Protein AF-0000000078994436 (afdb_homodimer)

pLDDT: mean 81.11, std 28.17, range [14.52, 98.81]

Organism: Vanderwaltozyma polyspora (strain ATCC 22028 / DSM 70294 / BCRC 21397 / CBS 2163 / NBRC 10782 / NRRL Y-8283 / UCD 57-17) (NCBI:txid436907)

Radius of gyration: 38.45 Å; Cα contacts (8 Å, |Δi|>4): 983; chains: 2; bounding box: 134×118×85 Å

Sequence (978 aa):
MSLLRLVLGSGLRGTVKSSNVLFKGISRGVPSLMVNGKNVSNVMRELRFVRSLNTTRILKNASVASSSILEQSAKSSIGGKKKILFSSKSVAYWLMGTSGLVFGIVILGGLTRLTESGLSIVEWKPVTGAIPPWTQEEWEAEFEKYKSSPEFQQLNSHIDLDDFKFIFFMEWFHRLWGRAIGAVFILPAIYFAVSKKASPHANKRIFGLTCLLGLQGVIGWWMVYSGLDQQQLDARKSKPTVSQYRLTTHLGAAFLLYMGMIWTGFNILRENKWVRNPKEAMSIFKQLDGSPAGKIRKAAILVLAFTFFTAMSGGMVAGLDAGLIYNSFPKMGEHWVPNSRELMDPSYARTEDKSDLWWRNLLENPTTVQLVHRILGCSAFLAVFGLHMMCSKNKTAIPKNANTMVHAMMGLVTLQVALGISTIIYIVPIPLAAAHQAGALALFTSSILFAAQLRKPRLPVRNVISVLADKAASQPGSKILRETSKLAKMSLLRLVLGSGLRGTVKSSNVLFKGISRGVPSLMVNGKNVSNVMRELRFVRSLNTTRILKNASVASSSILEQSAKSSIGGKKKILFSSKSVAYWLMGTSGLVFGIVILGGLTRLTESGLSIVEWKPVTGAIPPWTQEEWEAEFEKYKSSPEFQQLNSHIDLDDFKFIFFMEWFHRLWGRAIGAVFILPAIYFAVSKKASPHANKRIFGLTCLLGLQGVIGWWMVYSGLDQQQLDARKSKPTVSQYRLTTHLGAAFLLYMGMIWTGFNILRENKWVRNPKEAMSIFKQLDGSPAGKIRKAAILVLAFTFFTAMSGGMVAGLDAGLIYNSFPKMGEHWVPNSRELMDPSYARTEDKSDLWWRNLLENPTTVQLVHRILGCSAFLAVFGLHMMCSKNKTAIPKNANTMVHAMMGLVTLQVALGISTIIYIVPIPLAAAHQAGALALFTSSILFAAQLRKPRLPVRNVISVLADKAASQPGSKILRETSKLAK

Structure (mmCIF, N/CA/C/O backbone):
data_AF-0000000078994436-model_v1
#
loop_
_entity.id
_entity.type
_entity.pdbx_description
1 polymer 'Cytochrome c oxidase assembly protein COX15'
#
loop_
_atom_site.group_PDB
_atom_site.id
_atom_site.type_symbol
_atom_site.label_atom_id
_atom_site.label_alt_id
_atom_site.label_comp_id
_atom_site.label_asym_id
_atom_site.label_entity_id
_atom_site.label_seq_id
_atom_site.pdbx_PDB_ins_code
_atom_site.Cartn_x
_atom_site.Cartn_y
_atom_site.Cartn_z
_atom_site.occupancy
_atom_site.B_iso_or_equiv
_atom_site.auth_seq_id
_atom_site.auth_comp_id
_atom_site.auth_asym_id
_atom_site.auth_atom_id
_atom_site.pdbx_PDB_model_num
ATOM 1 N N . MET A 1 1 ? -62.25 -44.719 -23.078 1 16.77 1 MET A N 1
ATOM 2 C CA . MET A 1 1 ? -63.125 -44.906 -21.938 1 16.77 1 MET A CA 1
ATOM 3 C C . MET A 1 1 ? -62.844 -43.906 -20.844 1 16.77 1 MET A C 1
ATOM 5 O O . MET A 1 1 ? -61.812 -43.25 -20.844 1 16.77 1 MET A O 1
ATOM 9 N N . SER A 1 2 ? -63.188 -44.125 -19.438 1 16.36 2 SER A N 1
ATOM 10 C CA . SER A 1 2 ? -63.875 -43.531 -18.281 1 16.36 2 SER A CA 1
ATOM 11 C C . SER A 1 2 ? -62.938 -42.688 -17.438 1 16.36 2 SER A C 1
ATOM 13 O O . SER A 1 2 ? -63.281 -41.625 -16.969 1 16.36 2 SER A O 1
ATOM 15 N N . LEU A 1 3 ? -61.75 -43 -16.875 1 15.78 3 LEU A N 1
ATOM 16 C CA . LEU A 1 3 ? -61.594 -43.25 -15.445 1 15.78 3 LEU A CA 1
ATOM 17 C C . LEU A 1 3 ? -61.125 -42 -14.727 1 15.78 3 LEU A C 1
ATOM 19 O O . LEU A 1 3 ? -60.344 -42.062 -13.797 1 15.78 3 LEU A O 1
ATOM 23 N N . LEU A 1 4 ? -60.75 -40.906 -15.227 1 18.23 4 LEU A N 1
ATOM 24 C CA . LEU A 1 4 ? -59.938 -40.031 -14.375 1 18.23 4 LEU A CA 1
ATOM 25 C C . LEU A 1 4 ? -60.719 -39.594 -13.148 1 18.23 4 LEU A C 1
ATOM 27 O O . LEU A 1 4 ? -61.125 -38.406 -13.039 1 18.23 4 LEU A O 1
ATOM 31 N N . ARG A 1 5 ? -61.781 -40.375 -12.68 1 15.22 5 ARG A N 1
ATOM 32 C CA . ARG A 1 5 ? -62.75 -39.844 -11.711 1 15.22 5 ARG A CA 1
ATOM 33 C C . ARG A 1 5 ? -62.031 -39.281 -10.492 1 15.22 5 ARG A C 1
ATOM 35 O O . ARG A 1 5 ? -62.312 -38.156 -10.062 1 15.22 5 ARG A O 1
ATOM 42 N N . LEU A 1 6 ? -61.375 -39.969 -9.57 1 14.52 6 LEU A N 1
ATOM 43 C CA . LEU A 1 6 ? -62.125 -40.406 -8.398 1 14.52 6 LEU A CA 1
ATOM 44 C C . LEU A 1 6 ? -61.844 -39.5 -7.199 1 14.52 6 LEU A C 1
ATOM 46 O O . LEU A 1 6 ? -62.781 -39.031 -6.543 1 14.52 6 LEU A O 1
ATOM 50 N N . VAL A 1 7 ? -61.062 -39.906 -6.121 1 15.85 7 VAL A N 1
ATOM 51 C CA . VAL A 1 7 ? -61.656 -40.281 -4.844 1 15.85 7 VAL A CA 1
ATOM 52 C C . VAL A 1 7 ? -61.75 -39.062 -3.936 1 15.85 7 VAL A C 1
ATOM 54 O O . VAL A 1 7 ? -61.062 -38.062 -4.164 1 15.85 7 VAL A O 1
ATOM 57 N N . LEU A 1 8 ? -61.781 -39.281 -2.451 1 15.38 8 LEU A N 1
ATOM 58 C CA . LEU A 1 8 ? -62.656 -39.344 -1.268 1 15.38 8 LEU A CA 1
ATOM 59 C C . LEU A 1 8 ? -62.406 -38.156 -0.343 1 15.38 8 LEU A C 1
ATOM 61 O O . LEU A 1 8 ? -61.438 -37.406 -0.537 1 15.38 8 LEU A O 1
ATOM 65 N N . GLY A 1 9 ? -62.031 -38.375 1.031 1 15.12 9 GLY A N 1
ATOM 66 C CA . GLY A 1 9 ? -62.812 -38.406 2.248 1 15.12 9 GLY A CA 1
ATOM 67 C C . GLY A 1 9 ? -62.719 -37.125 3.066 1 15.12 9 GLY A C 1
ATOM 68 O O . GLY A 1 9 ? -61.906 -36.25 2.748 1 15.12 9 GLY A O 1
ATOM 69 N N . SER A 1 10 ? -62.562 -37.219 4.523 1 15.56 10 SER A N 1
ATOM 70 C CA . SER A 1 10 ? -63.406 -37.062 5.715 1 15.56 10 SER A CA 1
ATOM 71 C C . SER A 1 10 ? -63.062 -35.781 6.461 1 15.56 10 SER A C 1
ATOM 73 O O . SER A 1 10 ? -62.156 -35.062 6.082 1 15.56 10 SER A O 1
ATOM 75 N N . GLY A 1 11 ? -62.781 -35.844 7.871 1 15.05 11 GLY A N 1
ATOM 76 C CA . GLY A 1 11 ? -63.531 -35.562 9.086 1 15.05 11 GLY A CA 1
ATOM 77 C C . GLY A 1 11 ? -63.125 -34.25 9.742 1 15.05 11 GLY A C 1
ATOM 78 O O . GLY A 1 11 ? -64 -33.406 10.055 1 15.05 11 GLY A O 1
ATOM 79 N N . LEU A 1 12 ? -61.969 -34.125 10.547 1 15.77 12 LEU A N 1
ATOM 80 C CA . LEU A 1 12 ? -62.062 -33.938 11.992 1 15.77 12 LEU A CA 1
ATOM 81 C C . LEU A 1 12 ? -62.156 -32.438 12.32 1 15.77 12 LEU A C 1
ATOM 83 O O . LEU A 1 12 ? -61.656 -31.594 11.594 1 15.77 12 LEU A O 1
ATOM 87 N N . ARG A 1 13 ? -62.812 -31.938 13.562 1 15.43 13 ARG A N 1
ATOM 88 C CA . ARG A 1 13 ? -63.75 -31.141 14.328 1 15.43 13 ARG A CA 1
ATOM 89 C C . ARG A 1 13 ? -63.062 -29.906 14.914 1 15.43 13 ARG A C 1
ATOM 91 O O . ARG A 1 13 ? -63.656 -28.812 14.898 1 15.43 13 ARG A O 1
ATOM 98 N N . GLY A 1 14 ? -61.844 -29.984 15.703 1 16.05 14 GLY A N 1
ATOM 99 C CA . GLY A 1 14 ? -62 -29.594 17.094 1 16.05 14 GLY A CA 1
ATOM 100 C C . GLY A 1 14 ? -62.125 -28.094 17.281 1 16.05 14 GLY A C 1
ATOM 101 O O . GLY A 1 14 ? -61.844 -27.312 16.359 1 16.05 14 GLY A O 1
ATOM 102 N N . THR A 1 15 ? -62.156 -27.469 18.594 1 16.17 15 THR A N 1
ATOM 103 C CA . THR A 1 15 ? -62.906 -26.656 19.531 1 16.17 15 THR A CA 1
ATOM 104 C C . THR A 1 15 ? -62.312 -25.25 19.656 1 16.17 15 THR A C 1
ATOM 106 O O . THR A 1 15 ? -63 -24.312 20.078 1 16.17 15 THR A O 1
ATOM 109 N N . VAL A 1 16 ? -61.062 -24.922 19.172 1 17.91 16 VAL A N 1
ATOM 110 C CA . VAL A 1 16 ? -60.406 -24.125 20.219 1 17.91 16 VAL A CA 1
ATOM 111 C C . VAL A 1 16 ? -61.094 -22.766 20.344 1 17.91 16 VAL A C 1
ATOM 1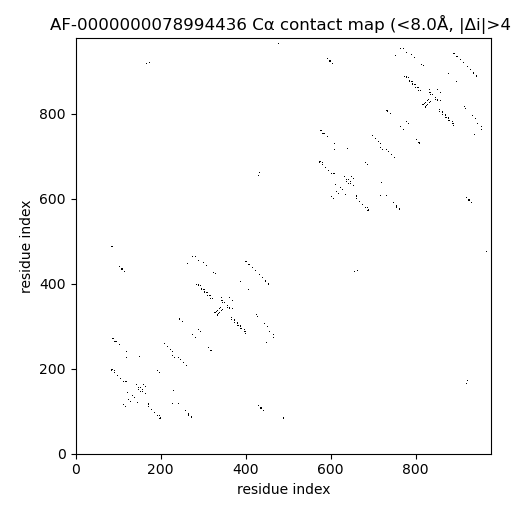13 O O . VAL A 1 16 ? -61.25 -22.047 19.359 1 17.91 16 VAL A O 1
ATOM 116 N N . LYS A 1 17 ? -61.812 -22.516 21.438 1 16.11 17 LYS A N 1
ATOM 117 C CA . LYS A 1 17 ? -62.719 -21.578 22.078 1 16.11 17 LYS A CA 1
ATOM 118 C C . LYS A 1 17 ? -62.125 -20.172 22.141 1 16.11 17 LYS A C 1
ATOM 120 O O . LYS A 1 17 ? -60.906 -20.031 22.312 1 16.11 17 LYS A O 1
ATOM 125 N N . SER A 1 18 ? -62.781 -19.078 21.641 1 17.41 18 SER A N 1
ATOM 126 C CA . SER A 1 18 ? -62.875 -17.625 21.453 1 17.41 18 SER A CA 1
ATOM 127 C C . SER A 1 18 ? -62.812 -16.891 22.781 1 17.41 18 SER A C 1
ATOM 129 O O . SER A 1 18 ? -63.062 -15.688 22.844 1 17.41 18 SER A O 1
ATOM 131 N N . SER A 1 19 ? -62.344 -17.656 23.953 1 16.12 19 SER A N 1
ATOM 132 C CA . SER A 1 19 ? -63 -17.109 25.141 1 16.12 19 SER A CA 1
ATOM 133 C C . SER A 1 19 ? -62.656 -15.625 25.312 1 16.12 19 SER A C 1
ATOM 135 O O . SER A 1 19 ? -61.562 -15.195 25.016 1 16.12 19 SER A O 1
ATOM 137 N N . ASN A 1 20 ? -63.75 -14.672 25.516 1 18.06 20 ASN A N 1
ATOM 138 C CA . ASN A 1 20 ? -64.312 -13.344 25.766 1 18.06 20 ASN A CA 1
ATOM 139 C C . ASN A 1 20 ? -63.719 -12.734 27.047 1 18.06 20 ASN A C 1
ATOM 141 O O . ASN A 1 20 ? -64.312 -11.781 27.578 1 18.06 20 ASN A O 1
ATOM 145 N N . VAL A 1 21 ? -62.562 -13.242 27.609 1 16.38 21 VAL A N 1
ATOM 146 C CA . VAL A 1 21 ? -62.531 -13.039 29.062 1 16.38 21 VAL A CA 1
ATOM 147 C C . VAL A 1 21 ? -62.688 -11.555 29.375 1 16.38 21 VAL A C 1
ATOM 149 O O . VAL A 1 21 ? -62.281 -10.695 28.594 1 16.38 21 VAL A O 1
ATOM 152 N N . LEU A 1 22 ? -63.25 -11.141 30.609 1 16.22 22 LEU A N 1
ATOM 153 C CA . LEU A 1 22 ? -64.062 -10.344 31.5 1 16.22 22 LEU A CA 1
ATOM 154 C C . LEU A 1 22 ? -63.281 -9.164 32.062 1 16.22 22 LEU A C 1
ATOM 156 O O . LEU A 1 22 ? -63.844 -8.32 32.75 1 16.22 22 LEU A O 1
ATOM 160 N N . PHE A 1 23 ? -62.031 -8.711 31.547 1 16.44 23 PHE A N 1
ATOM 161 C CA . PHE A 1 23 ? -61.375 -8.07 32.656 1 16.44 23 PHE A CA 1
ATOM 162 C C . PHE A 1 23 ? -62.125 -6.832 33.125 1 16.44 23 PHE A C 1
ATOM 164 O O . PHE A 1 23 ? -62.25 -5.863 32.375 1 16.44 23 PHE A O 1
ATOM 171 N N . LYS A 1 24 ? -63.156 -6.836 33.969 1 16.08 24 LYS A N 1
ATOM 172 C CA . LYS A 1 24 ? -64.125 -5.941 34.625 1 16.08 24 LYS A CA 1
ATOM 173 C C . LYS A 1 24 ? -63.406 -4.789 35.344 1 16.08 24 LYS A C 1
ATOM 175 O O . LYS A 1 24 ? -63.812 -3.635 35.219 1 16.08 24 LYS A O 1
ATOM 180 N N . GLY A 1 25 ? -62.531 -5.141 36.375 1 15.92 25 GLY A N 1
ATOM 181 C CA . GLY A 1 25 ? -63 -4.672 37.656 1 15.92 25 GLY A CA 1
ATOM 182 C C . GLY A 1 25 ? -62.781 -3.184 37.875 1 15.92 25 GLY A C 1
ATOM 183 O O . GLY A 1 25 ? -63.719 -2.453 38.188 1 15.92 25 GLY A O 1
ATOM 184 N N . ILE A 1 26 ? -61.562 -2.73 38.469 1 16.05 26 ILE A N 1
ATOM 185 C CA . ILE A 1 26 ? -61.625 -2.209 39.844 1 16.05 26 ILE A CA 1
ATOM 186 C C . ILE A 1 26 ? -61.688 -0.682 39.812 1 16.05 26 ILE A C 1
ATOM 188 O O . ILE A 1 26 ? -62.438 -0.062 40.562 1 16.05 26 ILE A O 1
ATOM 192 N N . SER A 1 27 ? -60.812 0.045 38.938 1 17.2 27 SER A N 1
ATOM 193 C CA . SER A 1 27 ? -60.031 0.983 39.75 1 17.2 27 SER A CA 1
ATOM 194 C C . SER A 1 27 ? -60.906 2.182 40.156 1 17.2 27 SER A C 1
ATOM 196 O O . SER A 1 27 ? -61.562 2.795 39.312 1 17.2 27 SER A O 1
ATOM 198 N N . ARG A 1 28 ? -61.094 2.389 41.375 1 17.47 28 ARG A N 1
ATOM 199 C CA . ARG A 1 28 ? -62 3.117 42.281 1 17.47 28 ARG A CA 1
ATOM 200 C C . ARG A 1 28 ? -61.844 4.625 42.062 1 17.47 28 ARG A C 1
ATOM 202 O O . ARG A 1 28 ? -60.875 5.09 41.469 1 17.47 28 ARG A O 1
ATOM 209 N N . GLY A 1 29 ? -62.094 5.387 43.094 1 18.08 29 GLY A N 1
ATOM 210 C CA . GLY A 1 29 ? -63.031 6.434 43.5 1 18.08 29 GLY A CA 1
ATOM 211 C C . GLY A 1 29 ? -62.406 7.805 43.562 1 18.08 29 GLY A C 1
ATOM 212 O O . GLY A 1 29 ? -61.625 8.086 44.5 1 18.08 29 GLY A O 1
ATOM 213 N N . VAL A 1 30 ? -61.5 8.234 42.594 1 19.31 30 VAL A N 1
ATOM 214 C CA . VAL A 1 30 ? -60.656 9.391 42.906 1 19.31 30 VAL A CA 1
ATOM 215 C C . VAL A 1 30 ? -61.531 10.586 43.281 1 19.31 30 VAL A C 1
ATOM 217 O O . VAL A 1 30 ? -62.406 11 42.5 1 19.31 30 VAL A O 1
ATOM 220 N N . PRO A 1 31 ? -61.625 10.844 44.594 1 18.39 31 PRO A N 1
ATOM 221 C CA . PRO A 1 31 ? -62.656 11.797 45.031 1 18.39 31 PRO A CA 1
ATOM 222 C C . PRO A 1 31 ? -62.406 13.211 44.5 1 18.39 31 PRO A C 1
ATOM 224 O O . PRO A 1 31 ? -61.25 13.57 44.188 1 18.39 31 PRO A O 1
ATOM 227 N N . SER A 1 32 ? -63.281 13.953 43.906 1 20.31 32 SER A N 1
ATOM 228 C CA . SER A 1 32 ? -63.469 15.219 43.188 1 20.31 32 SER A CA 1
ATOM 229 C C . SER A 1 32 ? -63.25 16.406 44.125 1 20.31 32 SER A C 1
ATOM 231 O O . SER A 1 32 ? -63.75 17.5 43.875 1 20.31 32 SER A O 1
ATOM 233 N N . LEU A 1 33 ? -62 16.391 44.906 1 19.41 33 LEU A N 1
ATOM 234 C CA . LEU A 1 33 ? -62.094 17.391 45.969 1 19.41 33 LEU A CA 1
ATOM 235 C C . LEU A 1 33 ? -62.312 18.781 45.406 1 19.41 33 LEU A C 1
ATOM 237 O O . LEU A 1 33 ? -61.594 19.203 44.469 1 19.41 33 LEU A O 1
ATOM 241 N N . MET A 1 34 ? -63.375 19.422 45.594 1 19.81 34 MET A N 1
ATOM 242 C CA . MET A 1 34 ? -64.125 20.609 45.219 1 19.81 34 MET A CA 1
ATOM 243 C C . MET A 1 34 ? -63.469 21.875 45.75 1 19.81 34 MET A C 1
ATOM 245 O O . MET A 1 34 ? -63.594 22.188 46.938 1 19.81 34 MET A O 1
ATOM 249 N N . VAL A 1 35 ? -62.062 21.938 45.531 1 19.14 35 VAL A N 1
ATOM 250 C CA . VAL A 1 35 ? -61.406 22.984 46.344 1 19.14 35 VAL A CA 1
ATOM 251 C C . VAL A 1 35 ? -62.062 24.328 46.031 1 19.14 35 VAL A C 1
ATOM 253 O O . VAL A 1 35 ? -62.312 24.656 44.844 1 19.14 35 VAL A O 1
ATOM 256 N N . ASN A 1 36 ? -62.531 25.047 47.031 1 19.38 36 ASN A N 1
ATOM 257 C CA . ASN A 1 36 ? -63.375 26.203 47.25 1 19.38 36 ASN A CA 1
ATOM 258 C C . ASN A 1 36 ? -62.719 27.5 46.781 1 19.38 36 ASN A C 1
ATOM 260 O O . ASN A 1 36 ? -61.5 27.625 46.812 1 19.38 36 ASN A O 1
ATOM 264 N N . GLY A 1 37 ? -63.312 28.453 45.938 1 19.95 37 GLY A N 1
ATOM 265 C CA . GLY A 1 37 ? -63.219 29.562 45 1 19.95 37 GLY A CA 1
ATOM 266 C C . GLY A 1 37 ? -62.594 30.797 45.594 1 19.95 37 GLY A C 1
ATOM 267 O O . GLY A 1 37 ? -62.281 31.75 44.875 1 19.95 37 GLY A O 1
ATOM 268 N N . LYS A 1 38 ? -62.625 31.016 47 1 19.66 38 LYS A N 1
ATOM 269 C CA . LYS A 1 38 ? -63 32.375 47.344 1 19.66 38 LYS A CA 1
ATOM 270 C C . LYS A 1 38 ? -61.875 33.344 47.094 1 19.66 38 LYS A C 1
ATOM 272 O O . LYS A 1 38 ? -62.062 34.406 46.469 1 19.66 38 LYS A O 1
ATOM 277 N N . ASN A 1 39 ? -60.875 33.406 47.969 1 20.42 39 ASN A N 1
ATOM 278 C CA . ASN A 1 39 ? -60.5 34.656 48.656 1 20.42 39 ASN A CA 1
ATOM 279 C C . ASN A 1 39 ? -59.438 35.438 47.875 1 20.42 39 ASN A C 1
ATOM 281 O O . ASN A 1 39 ? -58.25 35.188 48 1 20.42 39 ASN A O 1
ATOM 285 N N . VAL A 1 40 ? -59.594 35.656 46.5 1 20.22 40 VAL A N 1
ATOM 286 C CA . VAL A 1 40 ? -58.688 36.219 45.5 1 20.22 40 VAL A CA 1
ATOM 287 C C . VAL A 1 40 ? -58.312 37.656 45.875 1 20.22 40 VAL A C 1
ATOM 289 O O . VAL A 1 40 ? -57.438 38.25 45.25 1 20.22 40 VAL A O 1
ATOM 292 N N . SER A 1 41 ? -59.156 38.438 46.688 1 20.7 41 SER A N 1
ATOM 293 C CA . SER A 1 41 ? -59.312 39.844 46.375 1 20.7 41 SER A CA 1
ATOM 294 C C . SER A 1 41 ? -58.031 40.625 46.719 1 20.7 41 SER A C 1
ATOM 296 O O . SER A 1 41 ? -57.625 41.531 46 1 20.7 41 SER A O 1
ATOM 298 N N . ASN A 1 42 ? -57.5 40.531 48 1 19.38 42 ASN A N 1
ATOM 299 C CA . ASN A 1 42 ? -57.094 41.719 48.75 1 19.38 42 ASN A CA 1
ATOM 300 C C . ASN A 1 42 ? -55.719 42.188 48.344 1 19.38 42 ASN A C 1
ATOM 302 O O . ASN A 1 42 ? -55.312 43.312 48.656 1 19.38 42 ASN A O 1
ATOM 306 N N . VAL A 1 43 ? -54.719 41.281 47.969 1 19.88 43 VAL A N 1
ATOM 307 C CA . VAL A 1 43 ? -53.344 41.562 48.375 1 19.88 43 VAL A CA 1
ATOM 308 C C . VAL A 1 43 ? -52.719 42.625 47.469 1 19.88 43 VAL A C 1
ATOM 310 O O . VAL A 1 43 ? -51.5 42.781 47.438 1 19.88 43 VAL A O 1
ATOM 313 N N . MET A 1 44 ? -53.438 43.531 46.75 1 20.33 44 MET A N 1
ATOM 314 C CA . MET A 1 44 ? -52.969 44.406 45.688 1 20.33 44 MET A CA 1
ATOM 315 C C . MET A 1 44 ? -51.969 45.406 46.25 1 20.33 44 MET A C 1
ATOM 317 O O . MET A 1 44 ? -51.25 46.062 45.469 1 20.33 44 MET A O 1
ATOM 321 N N . ARG A 1 45 ? -52.219 45.969 47.5 1 20.83 45 ARG A N 1
ATOM 322 C CA . ARG A 1 45 ? -51.875 47.344 47.812 1 20.83 45 ARG A CA 1
ATOM 323 C C . ARG A 1 45 ? -50.375 47.562 47.844 1 20.83 45 ARG A C 1
ATOM 325 O O . ARG A 1 45 ? -49.875 48.656 47.5 1 20.83 45 ARG A O 1
ATOM 332 N N . GLU A 1 46 ? -49.562 46.719 48.625 1 20.83 46 GLU A N 1
ATOM 333 C CA . GLU A 1 46 ? -48.406 47.219 49.344 1 20.83 46 GLU A CA 1
ATOM 334 C C . GLU A 1 46 ? -47.219 47.406 48.406 1 20.83 46 GLU A C 1
ATOM 336 O O . GLU A 1 46 ? -46.094 47.656 48.875 1 20.83 46 GLU A O 1
ATOM 341 N N . LEU A 1 47 ? -47.25 47.25 47.125 1 20 47 LEU A N 1
ATOM 342 C CA . LEU A 1 47 ? -46.062 47.062 46.281 1 20 47 LEU A CA 1
ATOM 343 C C . LEU A 1 47 ? -45.312 48.375 46.125 1 20 47 LEU A C 1
ATOM 345 O O . LEU A 1 47 ? -44.344 48.438 45.344 1 20 47 LEU A O 1
ATOM 349 N N . ARG A 1 48 ? -45.781 49.562 46.531 1 21.23 48 ARG A N 1
ATOM 350 C CA . ARG A 1 48 ? -45.281 50.75 45.875 1 21.23 48 ARG A CA 1
ATOM 351 C C . ARG A 1 48 ? -43.844 51.031 46.281 1 21.23 48 ARG A C 1
ATOM 353 O O . ARG A 1 48 ? -43.156 51.875 45.688 1 21.23 48 ARG A O 1
ATOM 360 N N . PHE A 1 49 ? -43.438 50.781 47.562 1 20.86 49 PHE A N 1
ATOM 361 C CA . PHE A 1 49 ? -42.469 51.688 48.219 1 20.86 49 PHE A CA 1
ATOM 362 C C . PHE A 1 49 ? -41.062 51.469 47.656 1 20.86 49 PHE A C 1
ATOM 364 O O . PHE A 1 49 ? -40.219 52.375 47.75 1 20.86 49 PHE A O 1
ATOM 371 N N . VAL A 1 50 ? -40.5 50.25 47.406 1 21.36 50 VAL A N 1
ATOM 372 C CA . VAL A 1 50 ? -39.062 50.031 47.625 1 21.36 50 VAL A CA 1
ATOM 373 C C . VAL A 1 50 ? -38.281 50.656 46.5 1 21.36 50 VAL A C 1
ATOM 375 O O . VAL A 1 50 ? -38.094 50.031 45.438 1 21.36 50 VAL A O 1
ATOM 378 N N . ARG A 1 51 ? -38.5 51.844 46.062 1 21.72 51 ARG A N 1
ATOM 379 C CA . ARG A 1 51 ? -37.938 52.438 44.844 1 21.72 51 ARG A CA 1
ATOM 380 C C . ARG A 1 51 ? -36.406 52.594 45 1 21.72 51 ARG A C 1
ATOM 382 O O . ARG A 1 51 ? -35.656 52.312 44.062 1 21.72 51 ARG A O 1
ATOM 389 N N . SER A 1 52 ? -35.875 53.531 45.812 1 22.48 52 SER A N 1
ATOM 390 C CA . SER A 1 52 ? -34.844 54.5 45.438 1 22.48 52 SER A CA 1
ATOM 391 C C . SER A 1 52 ? -33.438 53.938 45.688 1 22.48 52 SER A C 1
ATOM 393 O O . SER A 1 52 ? -32.438 54.656 45.594 1 22.48 52 SER A O 1
ATOM 395 N N . LEU A 1 53 ? -33.219 52.844 46.469 1 21.5 53 LEU A N 1
ATOM 396 C CA . LEU A 1 53 ? -31.938 52.781 47.156 1 21.5 53 LEU A CA 1
ATOM 397 C C . LEU A 1 53 ? -30.797 52.719 46.156 1 21.5 53 LEU A C 1
ATOM 399 O O . LEU A 1 53 ? -30.969 52.281 45.031 1 21.5 53 LEU A O 1
ATOM 403 N N . ASN A 1 54 ? -29.422 53.125 46.625 1 22.02 54 ASN A N 1
ATOM 404 C CA . ASN A 1 54 ? -28.125 53.656 46.219 1 22.02 54 ASN A CA 1
ATOM 405 C C . ASN A 1 54 ? -27.312 52.594 45.469 1 22.02 54 ASN A C 1
ATOM 407 O O . ASN A 1 54 ? -26.969 51.562 46.062 1 22.02 54 ASN A O 1
ATOM 411 N N . THR A 1 55 ? -27.391 52.438 44.156 1 24.98 55 THR A N 1
ATOM 412 C CA . THR A 1 55 ? -26.906 51.531 43.125 1 24.98 55 THR A CA 1
ATOM 413 C C . THR A 1 55 ? -25.375 51.531 43.062 1 24.98 55 THR A C 1
ATOM 415 O O . THR A 1 55 ? -24.781 50.812 42.281 1 24.98 55 THR A O 1
ATOM 418 N N . THR A 1 56 ? -24.703 52.531 43.781 1 25.58 56 THR A N 1
ATOM 419 C CA . THR A 1 56 ? -23.328 52.812 43.375 1 25.58 56 THR A CA 1
ATOM 420 C C . THR A 1 56 ? -22.375 51.688 43.812 1 25.58 56 THR A C 1
ATOM 422 O O . THR A 1 56 ? -21.391 51.406 43.125 1 25.58 56 THR A O 1
ATOM 425 N N . ARG A 1 57 ? -22.453 51.25 45.125 1 26.33 57 ARG A N 1
ATOM 426 C CA . ARG A 1 57 ? -21.375 50.5 45.75 1 26.33 57 ARG A CA 1
ATOM 427 C C . ARG A 1 57 ? -21.203 49.156 45.094 1 26.33 57 ARG A C 1
ATOM 429 O O . ARG A 1 57 ? -20.297 48.375 45.469 1 26.33 57 ARG A O 1
ATOM 436 N N . ILE A 1 58 ? -22.297 48.625 44.469 1 25.23 58 ILE A N 1
ATOM 437 C CA . ILE A 1 58 ? -22.234 47.219 44.125 1 25.23 58 ILE A CA 1
ATOM 438 C C . ILE A 1 58 ? -21.234 47 43 1 25.23 58 ILE A C 1
ATOM 440 O O . ILE A 1 58 ? -20.906 45.875 42.656 1 25.23 58 ILE A O 1
ATOM 444 N N . LEU A 1 59 ? -20.891 48.125 42.312 1 25.02 59 LEU A N 1
ATOM 445 C CA . LEU A 1 59 ? -20.094 47.875 41.094 1 25.02 59 LEU A CA 1
ATOM 446 C C . LEU A 1 59 ? -18.656 47.531 41.438 1 25.02 59 LEU A C 1
ATOM 448 O O . LEU A 1 59 ? -17.938 46.938 40.625 1 25.02 59 LEU A O 1
ATOM 452 N N . LYS A 1 60 ? -18.094 48.125 42.531 1 29.47 60 LYS A N 1
ATOM 453 C CA . LYS A 1 60 ? -16.656 48 42.719 1 29.47 60 LYS A CA 1
ATOM 454 C C . LYS A 1 60 ? -16.266 46.562 43.031 1 29.47 60 LYS A C 1
ATOM 456 O O . LYS A 1 60 ? -15.164 46.125 42.688 1 29.47 60 LYS A O 1
ATOM 461 N N . ASN A 1 61 ? -17 45.969 44 1 29.2 61 ASN A N 1
ATOM 462 C CA . ASN A 1 61 ? -16.516 44.688 44.469 1 29.2 61 ASN A CA 1
ATOM 463 C C . ASN A 1 61 ? -16.578 43.625 43.406 1 29.2 61 ASN A C 1
ATOM 465 O O . ASN A 1 61 ? -16.312 42.438 43.656 1 29.2 61 ASN A O 1
ATOM 469 N N . ALA A 1 62 ? -17.328 43.812 42.344 1 29.39 62 ALA A N 1
ATOM 470 C CA . ALA A 1 62 ? -17.484 42.781 41.375 1 29.39 62 ALA A CA 1
ATOM 471 C C . ALA A 1 62 ? -16.172 42.531 40.594 1 29.39 62 ALA A C 1
ATOM 473 O O . ALA A 1 62 ? -16.031 41.531 39.906 1 29.39 62 ALA A O 1
ATOM 474 N N . SER A 1 63 ? -15.336 43.594 40.531 1 30.36 63 SER A N 1
ATOM 475 C CA . SER A 1 63 ? -14.133 43.406 39.719 1 30.36 63 SER A CA 1
ATOM 476 C C . SER A 1 63 ? -13.164 42.438 40.406 1 30.36 63 SER A C 1
ATOM 478 O O . SER A 1 63 ? -12.438 41.719 39.719 1 30.36 63 SER A O 1
ATOM 480 N N . VAL A 1 64 ? -12.961 42.594 41.75 1 31.97 64 VAL A N 1
ATOM 481 C CA . VAL A 1 64 ? -11.984 41.75 42.438 1 31.97 64 VAL A CA 1
ATOM 482 C C . VAL A 1 64 ? -12.5 40.312 42.469 1 31.97 64 VAL A C 1
ATOM 484 O O . VAL A 1 64 ? -11.711 39.375 42.594 1 31.97 64 VAL A O 1
ATOM 487 N N . ALA A 1 65 ? -13.797 40.156 42.688 1 31.48 65 ALA A N 1
ATOM 488 C CA . ALA A 1 65 ? -14.336 38.812 42.844 1 31.48 65 ALA A CA 1
ATOM 489 C C . ALA A 1 65 ? -14.164 38 41.562 1 31.48 65 ALA A C 1
ATOM 491 O O . ALA A 1 65 ? -14.062 36.75 41.625 1 31.48 65 ALA A O 1
ATOM 492 N N . SER A 1 66 ? -14.289 38.688 40.406 1 29.73 66 SER A N 1
ATOM 493 C CA . SER A 1 66 ? -14.109 37.875 39.219 1 29.73 66 SER A CA 1
ATOM 494 C C . SER A 1 66 ? -12.711 37.281 39.156 1 29.73 66 SER A C 1
ATOM 496 O O . SER A 1 66 ? -12.508 36.219 38.562 1 29.73 66 SER A O 1
ATOM 498 N N . SER A 1 67 ? -11.695 38.125 39.656 1 30.98 67 SER A N 1
ATOM 499 C CA . SER A 1 67 ? -10.352 37.562 39.625 1 30.98 67 SER A CA 1
ATOM 500 C C . SER A 1 67 ? -10.188 36.438 40.656 1 30.98 67 SER A C 1
ATOM 502 O O . SER A 1 67 ? -9.336 35.562 40.469 1 30.98 67 SER A O 1
ATOM 504 N N . SER A 1 68 ? -10.781 36.594 41.906 1 31.42 68 SER A N 1
ATOM 505 C CA . SER A 1 68 ? -10.586 35.594 42.938 1 31.42 68 SER A CA 1
ATOM 506 C C . SER A 1 68 ? -11.32 34.312 42.594 1 31.42 68 SER A C 1
ATOM 508 O O . SER A 1 68 ? -10.844 33.219 42.906 1 31.42 68 SER A O 1
ATOM 510 N N . ILE A 1 69 ? -12.602 34.375 42.125 1 30.92 69 ILE A N 1
ATOM 511 C CA . ILE A 1 69 ? -13.266 33.125 41.781 1 30.92 69 ILE A CA 1
ATOM 512 C C . ILE A 1 69 ? -12.492 32.406 40.656 1 30.92 69 ILE A C 1
ATOM 514 O O . ILE A 1 69 ? -12.438 31.188 40.625 1 30.92 69 ILE A O 1
ATOM 518 N N . LEU A 1 70 ? -11.938 33.156 39.625 1 29.48 70 LEU A N 1
ATOM 519 C CA . LEU A 1 70 ? -11.07 32.5 38.688 1 29.48 70 LEU A CA 1
ATOM 520 C C . LEU A 1 70 ? -9.812 31.969 39.344 1 29.48 70 LEU A C 1
ATOM 522 O O . LEU A 1 70 ? -9.336 30.875 3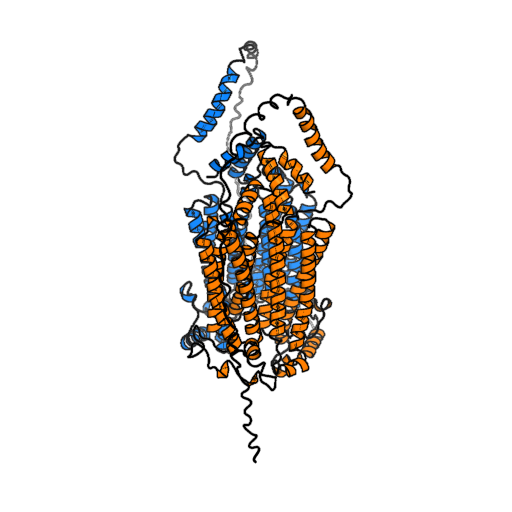9.031 1 29.48 70 LEU A O 1
ATOM 526 N N . GLU A 1 71 ? -9.148 32.781 40.281 1 31.31 71 GLU A N 1
ATOM 527 C CA . GLU A 1 71 ? -8.023 32.219 41.031 1 31.31 71 GLU A CA 1
ATOM 528 C C . GLU A 1 71 ? -8.469 31.141 42 1 31.31 71 GLU A C 1
ATOM 530 O O . GLU A 1 71 ? -7.766 30.156 42.219 1 31.31 71 GLU A O 1
ATOM 535 N N . GLN A 1 72 ? -9.531 31.344 42.844 1 30.83 72 GLN A N 1
ATOM 536 C CA . GLN A 1 72 ? -9.961 30.297 43.75 1 30.83 72 GLN A CA 1
ATOM 537 C C . GLN A 1 72 ? -10.477 29.078 43 1 30.83 72 GLN A C 1
ATOM 539 O O . GLN A 1 72 ? -10.289 27.938 43.438 1 30.83 72 GLN A O 1
ATOM 544 N N . SER A 1 73 ? -11.344 29.188 41.969 1 30.27 73 SER A N 1
ATOM 545 C CA . SER A 1 73 ? -11.617 27.984 41.188 1 30.27 73 SER A CA 1
ATOM 546 C C . SER A 1 73 ? -10.336 27.422 40.562 1 30.27 73 SER A C 1
ATOM 548 O O . SER A 1 73 ? -10.312 26.281 40.094 1 30.27 73 SER A O 1
ATOM 550 N N . ALA A 1 74 ? -9.25 28.203 40.281 1 31.41 74 ALA A N 1
ATOM 551 C CA . ALA A 1 74 ? -7.938 27.656 39.906 1 31.41 74 ALA A CA 1
ATOM 552 C C . ALA A 1 74 ? -7.254 27.047 41.125 1 31.41 74 ALA A C 1
ATOM 554 O O . ALA A 1 74 ? -6.512 26.062 41 1 31.41 74 ALA A O 1
ATOM 555 N N . LYS A 1 75 ? -7.191 27.594 42.438 1 32.78 75 LYS A N 1
ATOM 556 C CA . LYS A 1 75 ? -6.477 27.078 43.594 1 32.78 75 LYS A CA 1
ATOM 557 C C . LYS A 1 75 ? -7.258 25.938 44.25 1 32.78 75 LYS A C 1
ATOM 559 O O . LYS A 1 75 ? -6.895 25.469 45.344 1 32.78 75 LYS A O 1
ATOM 564 N N . SER A 1 76 ? -8.516 25.875 44.406 1 30.56 76 SER A N 1
ATOM 565 C CA . SER A 1 76 ? -8.977 24.672 45.094 1 30.56 76 SER A CA 1
ATOM 566 C C . SER A 1 76 ? -8.203 23.453 44.625 1 30.56 76 SER A C 1
ATOM 568 O O . SER A 1 76 ? -8.148 23.156 43.406 1 30.56 76 SER A O 1
ATOM 570 N N . SER A 1 77 ? -7.195 22.922 45.406 1 31.19 77 SER A N 1
ATOM 571 C CA . SER A 1 77 ? -6.234 21.844 45.625 1 31.19 77 SER A CA 1
ATOM 572 C C . SER A 1 77 ? -6.875 20.484 45.375 1 31.19 77 SER A C 1
ATOM 574 O O . SER A 1 77 ? -6.418 19.469 45.906 1 31.19 77 SER A O 1
ATOM 576 N N . ILE A 1 78 ? -8.148 20.25 45.344 1 30.17 78 ILE A N 1
ATOM 577 C CA . ILE A 1 78 ? -8.547 18.859 45.219 1 30.17 78 ILE A CA 1
ATOM 578 C C . ILE A 1 78 ? -7.598 18.109 44.281 1 30.17 78 ILE A C 1
ATOM 580 O O . ILE A 1 78 ? -7.398 18.531 43.156 1 30.17 78 ILE A O 1
ATOM 584 N N . GLY A 1 79 ? -6.566 17.516 44.75 1 37 79 GLY A N 1
ATOM 585 C CA . GLY A 1 79 ? -5.605 16.516 44.312 1 37 79 GLY A CA 1
ATOM 586 C C . GLY A 1 79 ? -6.086 15.703 43.125 1 37 79 GLY A C 1
ATOM 587 O O . GLY A 1 79 ? -5.605 14.586 42.906 1 37 79 GLY A O 1
ATOM 588 N N . GLY A 1 80 ? -7.234 15.797 42.781 1 39.03 80 GLY A N 1
ATOM 589 C CA . GLY A 1 80 ? -7.734 14.938 41.719 1 39.03 80 GLY A CA 1
ATOM 590 C C . GLY A 1 80 ? -6.961 15.078 40.406 1 39.03 80 GLY A C 1
ATOM 591 O O . GLY A 1 80 ? -6.398 16.141 40.125 1 39.03 80 GLY A O 1
ATOM 592 N N . LYS A 1 81 ? -6.336 14.094 40.031 1 45.03 81 LYS A N 1
ATOM 593 C CA . LYS A 1 81 ? -5.531 13.93 38.844 1 45.03 81 LYS A CA 1
ATOM 594 C C . LYS A 1 81 ? -6.078 14.781 37.688 1 45.03 81 LYS A C 1
ATOM 596 O O . LYS A 1 81 ? -7.234 14.625 37.281 1 45.03 81 LYS A O 1
ATOM 601 N N . LYS A 1 82 ? -5.758 16.047 37.531 1 52.91 82 LYS A N 1
ATOM 602 C CA . LYS A 1 82 ? -6 16.891 36.344 1 52.91 82 LYS A CA 1
ATOM 603 C C . LYS A 1 82 ? -6.082 16.047 35.094 1 52.91 82 LYS A C 1
ATOM 605 O O . LYS A 1 82 ? -5.105 15.406 34.688 1 52.91 82 LYS A O 1
ATOM 610 N N . LYS A 1 83 ? -7.281 15.547 34.875 1 64.5 83 LYS A N 1
ATOM 611 C CA . LYS A 1 83 ? -7.516 14.656 33.719 1 64.5 83 LYS A CA 1
ATOM 612 C C . LYS A 1 83 ? -7.27 15.367 32.406 1 64.5 83 LYS A C 1
ATOM 614 O O . LYS A 1 83 ? -7.832 16.438 32.156 1 64.5 83 LYS A O 1
ATOM 619 N N . ILE A 1 84 ? -6.238 15.133 31.734 1 79.75 84 ILE A N 1
ATOM 620 C CA . ILE A 1 84 ? -5.906 15.609 30.406 1 79.75 84 ILE A CA 1
ATOM 621 C C . ILE A 1 84 ? -7.105 15.414 29.469 1 79.75 84 ILE A C 1
ATOM 623 O O . ILE A 1 84 ? -7.609 14.305 29.328 1 79.75 84 ILE A O 1
ATOM 627 N N . LEU A 1 85 ? -7.703 16.594 29.062 1 87.5 85 LEU A N 1
ATOM 628 C CA . LEU A 1 85 ? -8.898 16.547 28.219 1 87.5 85 LEU A CA 1
ATOM 629 C C . LEU A 1 85 ? -8.523 16.297 26.766 1 87.5 85 LEU A C 1
ATOM 631 O O . LEU A 1 85 ? -9.258 15.641 26.031 1 87.5 85 LEU A O 1
ATOM 635 N N . PHE A 1 86 ? -7.406 16.828 26.359 1 92.12 86 PHE A N 1
ATOM 636 C CA . PHE A 1 86 ? -6.988 16.734 24.969 1 92.12 86 PHE A CA 1
ATOM 637 C C . PHE A 1 86 ? -5.746 15.867 24.828 1 92.12 86 PHE A C 1
ATOM 639 O O . PHE A 1 86 ? -4.789 16.016 25.594 1 92.12 86 PHE A O 1
ATOM 646 N N . SER A 1 87 ? -5.848 14.969 23.906 1 94.94 87 SER A N 1
ATOM 647 C CA . SER A 1 87 ? -4.699 14.117 23.609 1 94.94 87 SER A CA 1
ATOM 648 C C . SER A 1 87 ? -3.719 14.82 22.672 1 94.94 87 SER A C 1
ATOM 650 O O . SER A 1 87 ? -4.113 15.68 21.891 1 94.94 87 SER A O 1
ATOM 652 N N . SER A 1 88 ? -2.527 14.367 22.781 1 95.12 88 SER A N 1
ATOM 653 C CA . SER A 1 88 ? -1.491 14.922 21.922 1 95.12 88 SER A CA 1
ATOM 654 C C . SER A 1 88 ? -1.695 14.5 20.469 1 95.12 88 SER A C 1
ATOM 656 O O . SER A 1 88 ? -2.232 13.422 20.203 1 95.12 88 SER A O 1
ATOM 658 N N . LYS A 1 89 ? -1.224 15.281 19.578 1 95 89 LYS A N 1
ATOM 659 C CA . LYS A 1 89 ? -1.317 14.977 18.156 1 95 89 LYS A CA 1
ATOM 660 C C . LYS A 1 89 ? -0.519 13.719 17.812 1 95 89 LYS A C 1
ATOM 662 O O . LYS A 1 89 ? -0.857 13.008 16.859 1 95 89 LYS A O 1
ATOM 667 N N . SER A 1 90 ? 0.551 13.477 18.547 1 95 90 SER A N 1
ATOM 668 C CA . SER A 1 90 ? 1.384 12.305 18.297 1 95 90 SER A CA 1
ATOM 669 C C . SER A 1 90 ? 0.576 11.016 18.422 1 95 90 SER A C 1
ATOM 671 O O . SER A 1 90 ? 0.814 10.055 17.688 1 95 90 SER A O 1
ATOM 673 N N . VAL A 1 91 ? -0.34 11.078 19.312 1 97.38 91 VAL A N 1
ATOM 674 C CA . VAL A 1 91 ? -1.209 9.914 19.484 1 97.38 91 VAL A CA 1
ATOM 675 C C . VAL A 1 91 ? -2.07 9.711 18.25 1 97.38 91 VAL A C 1
ATOM 677 O O . VAL A 1 91 ? -2.258 8.578 17.797 1 97.38 91 VAL A O 1
ATOM 680 N N . ALA A 1 92 ? -2.51 10.797 17.719 1 98.19 92 ALA A N 1
ATOM 681 C CA . ALA A 1 92 ? -3.348 10.742 16.531 1 98.19 92 ALA A CA 1
ATOM 682 C C . ALA A 1 92 ? -2.564 10.203 15.336 1 98.19 92 ALA A C 1
ATOM 684 O O . ALA A 1 92 ? -3.049 9.336 14.609 1 98.19 92 ALA A O 1
ATOM 685 N N . TYR A 1 93 ? -1.41 10.664 15.195 1 95 93 TYR A N 1
ATOM 686 C CA . TYR A 1 93 ? -0.586 10.227 14.07 1 95 93 TYR A CA 1
ATOM 687 C C . TYR A 1 93 ? -0.198 8.766 14.211 1 95 93 TYR A C 1
ATOM 689 O O . TYR A 1 93 ? -0.126 8.031 13.219 1 95 93 TYR A O 1
ATOM 697 N N . TRP A 1 94 ? 0.065 8.383 15.438 1 96.81 94 TRP A N 1
ATOM 698 C CA . TRP A 1 94 ? 0.347 6.98 15.719 1 96.81 94 TRP A CA 1
ATOM 699 C C . TRP A 1 94 ? -0.838 6.102 15.336 1 96.81 94 TRP A C 1
ATOM 701 O O . TRP A 1 94 ? -0.669 5.078 14.664 1 96.81 94 TRP A O 1
ATOM 711 N N . LEU A 1 95 ? -2.008 6.516 15.672 1 98.38 95 LEU A N 1
ATOM 712 C CA . LEU A 1 95 ? -3.217 5.762 15.352 1 98.38 95 LEU A CA 1
ATOM 713 C C . LEU A 1 95 ? -3.459 5.73 13.852 1 98.38 95 LEU A C 1
ATOM 715 O O . LEU A 1 95 ? -3.777 4.68 13.289 1 98.38 95 LEU A O 1
ATOM 719 N N . MET A 1 96 ? -3.238 6.832 13.227 1 96.56 96 MET A N 1
ATOM 720 C CA . MET A 1 96 ? -3.416 6.891 11.773 1 96.56 96 MET A CA 1
ATOM 721 C C . MET A 1 96 ? -2.381 6.027 11.062 1 96.56 96 MET A C 1
ATOM 723 O O . MET A 1 96 ? -2.711 5.312 10.117 1 96.56 96 MET A O 1
ATOM 727 N N . GLY A 1 97 ? -1.142 6.121 11.508 1 95.31 97 GLY A N 1
ATOM 728 C CA . GLY A 1 97 ? -0.091 5.297 10.938 1 95.31 97 GLY A CA 1
ATOM 729 C C . GLY A 1 97 ? -0.356 3.809 11.078 1 95.31 97 GLY A C 1
ATOM 730 O O . GLY A 1 97 ? -0.184 3.049 10.125 1 95.31 97 GLY A O 1
ATOM 731 N N . THR A 1 98 ? -0.743 3.457 12.234 1 97.56 98 THR A N 1
ATOM 732 C CA . THR A 1 98 ? -1.034 2.051 12.484 1 97.56 98 THR A CA 1
ATOM 733 C C . THR A 1 98 ? -2.232 1.591 11.656 1 97.56 98 THR A C 1
ATOM 735 O O . THR A 1 98 ? -2.285 0.441 11.211 1 97.56 98 THR A O 1
ATOM 738 N N . SER A 1 99 ? -3.201 2.48 11.469 1 98.19 99 SER A N 1
ATOM 739 C CA . SER A 1 99 ? -4.316 2.129 10.602 1 98.19 99 SER A CA 1
ATOM 740 C C . SER A 1 99 ? -3.842 1.866 9.172 1 98.19 99 SER A C 1
ATOM 742 O O . SER A 1 99 ? -4.414 1.032 8.469 1 98.19 99 SER A O 1
ATOM 744 N N . GLY A 1 100 ? -2.855 2.539 8.75 1 96.5 100 GLY A N 1
ATOM 745 C CA . GLY A 1 100 ? -2.248 2.232 7.461 1 96.5 100 GLY A CA 1
ATOM 746 C C . GLY A 1 100 ? -1.698 0.822 7.383 1 96.5 100 GLY A C 1
ATOM 747 O O . GLY A 1 100 ? -1.825 0.158 6.352 1 96.5 100 GLY A O 1
ATOM 748 N N . LEU A 1 101 ? -1.077 0.381 8.438 1 96.75 101 LEU A N 1
ATOM 749 C CA . LEU A 1 101 ? -0.579 -0.989 8.5 1 96.75 101 LEU A CA 1
ATOM 750 C C . LEU A 1 101 ? -1.729 -1.988 8.438 1 96.75 101 LEU A C 1
ATOM 752 O O . LEU A 1 101 ? -1.614 -3.037 7.801 1 96.75 101 LEU A O 1
ATOM 756 N N . VAL A 1 102 ? -2.785 -1.627 9.109 1 98.38 102 VAL A N 1
ATOM 757 C CA . VAL A 1 102 ? -3.961 -2.49 9.078 1 98.38 102 VAL A CA 1
ATOM 758 C C . VAL A 1 102 ? -4.539 -2.521 7.66 1 98.38 102 VAL A C 1
ATOM 760 O O . VAL A 1 102 ? -4.973 -3.574 7.188 1 98.38 102 VAL A O 1
ATOM 763 N N . PHE A 1 103 ? -4.59 -1.411 6.996 1 97.69 103 PHE A N 1
ATOM 764 C CA . PHE A 1 103 ? -4.988 -1.379 5.594 1 97.69 103 PHE A CA 1
ATOM 765 C C . PHE A 1 103 ? -4.152 -2.357 4.773 1 97.69 103 PHE A C 1
ATOM 767 O O . PHE A 1 103 ? -4.699 -3.139 3.99 1 97.69 103 PHE A O 1
ATOM 774 N N . GLY A 1 104 ? -2.906 -2.342 5.031 1 96.44 104 GLY A N 1
ATOM 775 C CA . GLY A 1 104 ? -1.995 -3.229 4.324 1 96.44 104 GLY A CA 1
ATOM 776 C C . GLY A 1 104 ? -2.27 -4.695 4.586 1 96.44 104 GLY A C 1
ATOM 777 O O . GLY A 1 104 ? -2.256 -5.512 3.658 1 96.44 104 GLY A O 1
ATOM 778 N N . ILE A 1 105 ? -2.523 -5.035 5.805 1 97.75 105 ILE A N 1
ATOM 779 C CA . ILE A 1 105 ? -2.678 -6.449 6.133 1 97.75 105 ILE A CA 1
ATOM 780 C C . ILE A 1 105 ? -4.004 -6.965 5.574 1 97.75 105 ILE A C 1
ATOM 782 O O . ILE A 1 105 ? -4.125 -8.148 5.238 1 97.75 105 ILE A O 1
ATOM 786 N N . VAL A 1 106 ? -4.973 -6.109 5.496 1 97.94 106 VAL A N 1
ATOM 787 C CA . VAL A 1 106 ? -6.238 -6.52 4.898 1 97.94 106 VAL A CA 1
ATOM 788 C C . VAL A 1 106 ? -6.02 -6.922 3.443 1 97.94 106 VAL A C 1
ATOM 790 O O . VAL A 1 106 ? -6.52 -7.953 2.994 1 97.94 106 VAL A O 1
ATOM 793 N N . ILE A 1 107 ? -5.246 -6.148 2.793 1 96 107 ILE A N 1
ATOM 794 C CA . ILE A 1 107 ? -4.922 -6.469 1.405 1 96 107 ILE A CA 1
ATOM 795 C C . ILE A 1 107 ? -4.082 -7.742 1.349 1 96 107 ILE A C 1
ATOM 797 O O . ILE A 1 107 ? -4.352 -8.641 0.548 1 96 107 ILE A O 1
ATOM 801 N N . LEU A 1 108 ? -3.105 -7.832 2.234 1 95.88 108 LEU A N 1
ATOM 802 C CA . LEU A 1 108 ? -2.24 -9.008 2.291 1 95.88 108 LEU A CA 1
ATOM 803 C C . LEU A 1 108 ? -3.045 -10.258 2.605 1 95.88 108 LEU A C 1
ATOM 805 O O . LEU A 1 108 ? -2.795 -11.32 2.031 1 95.88 108 LEU A O 1
ATOM 809 N N . GLY A 1 109 ? -3.936 -10.117 3.52 1 96.44 109 GLY A N 1
ATOM 810 C CA . GLY A 1 109 ? -4.809 -11.242 3.826 1 96.44 109 GLY A CA 1
ATOM 811 C C . GLY A 1 109 ? -5.648 -11.688 2.643 1 96.44 109 GLY A C 1
ATOM 812 O O . GLY A 1 109 ? -5.824 -12.883 2.416 1 96.44 109 GLY A O 1
ATOM 813 N N . GLY A 1 110 ? -6.188 -10.703 1.947 1 95.81 110 GLY A N 1
ATOM 814 C CA . GLY A 1 110 ? -6.914 -11.023 0.729 1 95.81 110 GLY A CA 1
ATOM 815 C C . GLY A 1 110 ? -6.066 -11.758 -0.293 1 95.81 110 GLY A C 1
ATOM 816 O O . GLY A 1 110 ? -6.52 -12.727 -0.904 1 95.81 110 GLY A O 1
ATOM 817 N N . LEU A 1 111 ? -4.852 -11.344 -0.428 1 94.56 111 LEU A N 1
ATOM 818 C CA . LEU A 1 111 ? -3.926 -11.992 -1.352 1 94.56 111 LEU A CA 1
ATOM 819 C C . LEU A 1 111 ? -3.617 -13.414 -0.902 1 94.56 111 LEU A C 1
ATOM 821 O O . LEU A 1 111 ? -3.529 -14.328 -1.729 1 94.56 111 LEU A O 1
ATOM 825 N N . THR A 1 112 ? -3.445 -13.594 0.379 1 95.62 112 THR A N 1
ATOM 826 C CA . THR A 1 112 ? -3.186 -14.922 0.938 1 95.62 112 THR A CA 1
ATOM 827 C C . THR A 1 112 ? -4.328 -15.875 0.619 1 95.62 112 THR A C 1
ATOM 829 O O . THR A 1 112 ? -4.098 -17.031 0.273 1 95.62 112 THR A O 1
ATOM 832 N N . ARG A 1 113 ? -5.473 -15.367 0.707 1 94.75 113 ARG A N 1
ATOM 833 C CA . ARG A 1 113 ? -6.641 -16.172 0.369 1 94.75 113 ARG A CA 1
ATOM 834 C C . ARG A 1 113 ? -6.711 -16.438 -1.131 1 94.75 113 ARG A C 1
ATOM 836 O O . ARG A 1 113 ? -6.934 -17.578 -1.557 1 94.75 113 ARG A O 1
ATOM 843 N N . LEU A 1 114 ? -6.516 -15.438 -1.894 1 93.19 114 LEU A N 1
ATOM 844 C CA . LEU A 1 114 ? -6.633 -15.531 -3.344 1 93.19 114 LEU A CA 1
ATOM 845 C C . LEU A 1 114 ? -5.578 -16.469 -3.92 1 93.19 114 LEU A C 1
ATOM 847 O O . LEU A 1 114 ? -5.805 -17.109 -4.953 1 93.19 114 LEU A O 1
ATOM 851 N N . THR A 1 115 ? -4.48 -16.641 -3.244 1 91.75 115 THR A N 1
ATOM 852 C CA . THR A 1 115 ? -3.424 -17.531 -3.686 1 91.75 115 THR A CA 1
ATOM 853 C C . THR A 1 115 ? -3.562 -18.906 -3.014 1 91.75 115 THR A C 1
ATOM 855 O O . THR A 1 115 ? -2.664 -19.734 -3.113 1 91.75 115 THR A O 1
ATOM 858 N N . GLU A 1 116 ? -4.617 -19.109 -2.238 1 92.69 116 GLU A N 1
ATOM 859 C CA . GLU A 1 116 ? -4.918 -20.344 -1.535 1 92.69 116 GLU A CA 1
ATOM 860 C C . GLU A 1 116 ? -3.766 -20.766 -0.625 1 92.69 116 GLU A C 1
ATOM 862 O O . GLU A 1 116 ? -3.387 -21.938 -0.586 1 92.69 116 GLU A O 1
ATOM 867 N N . SER A 1 117 ? -3.24 -19.797 0.106 1 93.88 117 SER A N 1
ATOM 868 C CA . SER A 1 117 ? -2.057 -20.016 0.932 1 93.88 117 SER A CA 1
ATOM 869 C C . SER A 1 117 ? -2.418 -20.062 2.412 1 93.88 117 SER A C 1
ATOM 871 O O . SER A 1 117 ? -1.565 -20.359 3.256 1 93.88 117 SER A O 1
ATOM 873 N N . GLY A 1 118 ? -3.625 -19.891 2.734 1 93.25 118 GLY A N 1
ATOM 874 C CA . GLY A 1 118 ? -4.023 -19.609 4.105 1 93.25 118 GLY A CA 1
ATOM 875 C C . GLY A 1 118 ? -3.881 -20.812 5.023 1 93.25 118 GLY A C 1
ATOM 876 O O . GLY A 1 118 ? -3.756 -20.656 6.238 1 93.25 118 GLY A O 1
ATOM 877 N N . LEU A 1 119 ? -3.912 -21.984 4.473 1 94 119 LEU A N 1
ATOM 878 C CA . LEU A 1 119 ? -3.914 -23.188 5.293 1 94 119 LEU A CA 1
ATOM 879 C C . LEU A 1 119 ? -2.547 -23.859 5.273 1 94 119 LEU A C 1
ATOM 881 O O . LEU A 1 119 ? -2.396 -24.984 5.766 1 94 119 LEU A O 1
ATOM 885 N N . SER A 1 120 ? -1.571 -23.172 4.789 1 94 120 SER A N 1
ATOM 886 C CA . SER A 1 120 ? -0.262 -23.781 4.566 1 94 120 SER A CA 1
ATOM 887 C C . SER A 1 120 ? 0.484 -23.984 5.883 1 94 120 SER A C 1
ATOM 889 O O . SER A 1 120 ? 1.332 -24.875 5.992 1 94 120 SER A O 1
ATOM 891 N N . ILE A 1 121 ? 0.224 -23.156 6.777 1 93.56 121 ILE A N 1
ATOM 892 C CA . ILE A 1 121 ? 0.82 -23.312 8.102 1 93.56 121 ILE A CA 1
ATOM 893 C C . ILE A 1 121 ? -0.208 -23.906 9.062 1 93.56 121 ILE A C 1
ATOM 895 O O . ILE A 1 121 ? -1.152 -23.219 9.469 1 93.56 121 ILE A O 1
ATOM 899 N N . VAL A 1 122 ? 0.073 -25.062 9.539 1 91.31 122 VAL A N 1
ATOM 900 C CA . VAL A 1 122 ? -0.962 -25.828 10.219 1 91.31 122 VAL A CA 1
ATOM 901 C C . VAL A 1 122 ? -0.846 -25.625 11.727 1 91.31 122 VAL A C 1
ATOM 903 O O . VAL A 1 122 ? -1.765 -25.969 12.477 1 91.31 122 VAL A O 1
ATOM 906 N N . GLU A 1 123 ? 0.195 -25.031 12.133 1 88.56 123 GLU A N 1
ATOM 907 C CA . GLU A 1 123 ? 0.405 -24.844 13.562 1 88.56 123 GLU A CA 1
ATOM 908 C C . GLU A 1 123 ? 0.084 -23.406 13.984 1 88.56 123 GLU A C 1
ATOM 910 O O . GLU A 1 123 ? 0.185 -22.484 13.18 1 88.56 123 GLU A O 1
ATOM 915 N N . TRP A 1 124 ? -0.338 -23.375 15.148 1 85.5 124 TRP A N 1
ATOM 916 C CA . TRP A 1 124 ? -0.572 -22.062 15.742 1 85.5 124 TRP A CA 1
ATOM 917 C C . TRP A 1 124 ? 0.535 -21.719 16.734 1 85.5 124 TRP A C 1
ATOM 919 O O . TRP A 1 124 ? 0.484 -22.109 17.906 1 85.5 124 TRP A O 1
ATOM 929 N N . LYS A 1 125 ? 1.479 -20.984 16.328 1 86.06 125 LYS A N 1
ATOM 930 C CA . LYS A 1 125 ? 2.607 -20.516 17.125 1 86.06 125 LYS A CA 1
ATOM 931 C C . LYS A 1 125 ? 2.723 -18.984 17.062 1 86.06 125 LYS A C 1
ATOM 933 O O . LYS A 1 125 ? 3.49 -18.453 16.25 1 86.06 125 LYS A O 1
ATOM 938 N N . PRO A 1 126 ? 2.008 -18.344 17.891 1 80.38 126 PRO A N 1
ATOM 939 C CA . PRO A 1 126 ? 1.898 -16.891 17.797 1 80.38 126 PRO A CA 1
ATOM 940 C C . PRO A 1 126 ? 3.244 -16.188 17.938 1 80.38 126 PRO A C 1
ATOM 942 O O . PRO A 1 126 ? 3.475 -15.148 17.312 1 80.38 126 PRO A O 1
ATOM 945 N N . VAL A 1 127 ? 4.152 -16.672 18.656 1 77.06 127 VAL A N 1
ATOM 946 C CA . VAL A 1 127 ? 5.414 -15.992 18.891 1 77.06 127 VAL A CA 1
ATOM 947 C C . VAL A 1 127 ? 6.539 -16.688 18.141 1 77.06 127 VAL A C 1
ATOM 949 O O . VAL A 1 127 ? 7.152 -16.109 17.234 1 77.06 127 VAL A O 1
ATOM 952 N N . THR A 1 128 ? 6.688 -18 18.312 1 77.38 128 THR A N 1
ATOM 953 C CA . THR A 1 128 ? 7.82 -18.75 17.781 1 77.38 128 THR A CA 1
ATOM 954 C C . THR A 1 128 ? 7.672 -18.953 16.266 1 77.38 128 THR A C 1
ATOM 956 O O . THR A 1 128 ? 8.648 -19.266 15.586 1 77.38 128 THR A O 1
ATOM 959 N N . GLY A 1 129 ? 6.508 -18.703 15.836 1 82.19 129 GLY A N 1
ATOM 960 C CA . GLY A 1 129 ? 6.27 -18.875 14.414 1 82.19 129 GLY A CA 1
ATOM 961 C C . GLY A 1 129 ? 6.824 -17.734 13.57 1 82.19 129 GLY A C 1
ATOM 962 O O . GLY A 1 129 ? 6.742 -17.781 12.344 1 82.19 129 GLY A O 1
ATOM 963 N N . ALA A 1 130 ? 7.445 -16.828 14.156 1 83 130 ALA A N 1
ATOM 964 C CA . ALA A 1 130 ? 7.988 -15.664 13.445 1 83 130 ALA A CA 1
ATOM 965 C C . ALA A 1 130 ? 9.242 -16.047 12.656 1 83 130 ALA A C 1
ATOM 967 O O . ALA A 1 130 ? 9.625 -15.336 11.727 1 83 130 ALA A O 1
ATOM 968 N N . ILE A 1 131 ? 9.828 -17.109 12.984 1 86.88 131 ILE A N 1
ATOM 969 C CA . ILE A 1 131 ? 11.039 -17.531 12.289 1 86.88 131 ILE A CA 1
ATOM 970 C C . ILE A 1 131 ? 10.711 -18.703 11.359 1 86.88 131 ILE A C 1
ATOM 972 O O . ILE A 1 131 ? 10.312 -19.781 11.82 1 86.88 131 ILE A O 1
ATOM 976 N N . PRO A 1 132 ? 10.906 -18.453 10.125 1 91.75 132 PRO A N 1
ATOM 977 C CA . PRO A 1 132 ? 10.656 -19.547 9.195 1 91.75 132 PRO A CA 1
ATOM 978 C C . PRO A 1 132 ? 11.75 -20.609 9.219 1 91.75 132 PRO A C 1
ATOM 980 O O . PRO A 1 132 ? 12.82 -20.391 9.797 1 91.75 132 PRO A O 1
ATOM 983 N N . PRO A 1 133 ? 11.445 -21.797 8.648 1 91.75 133 PRO A N 1
ATOM 984 C CA . PRO A 1 133 ? 12.469 -22.844 8.602 1 91.75 133 PRO A CA 1
ATOM 985 C C . PRO A 1 133 ? 13.758 -22.375 7.934 1 91.75 133 PRO A C 1
ATOM 987 O O . PRO A 1 133 ? 13.711 -21.641 6.949 1 91.75 133 PRO A O 1
ATOM 990 N N . TRP A 1 134 ? 14.867 -22.953 8.516 1 87.12 134 TRP A N 1
ATOM 991 C CA . TRP A 1 134 ? 16.172 -22.516 8.031 1 87.12 134 TRP A CA 1
ATOM 992 C C . TRP A 1 134 ? 16.875 -23.641 7.273 1 87.12 134 TRP A C 1
ATOM 994 O O . TRP A 1 134 ? 17.547 -23.391 6.27 1 87.12 134 TRP A O 1
ATOM 1004 N N . THR A 1 135 ? 16.672 -24.844 7.684 1 89.81 135 THR A N 1
ATOM 1005 C CA . THR A 1 135 ? 17.391 -25.984 7.113 1 89.81 135 THR A CA 1
ATOM 1006 C C . THR A 1 135 ? 16.469 -26.828 6.254 1 89.81 135 THR A C 1
ATOM 1008 O O . THR A 1 135 ? 15.242 -26.719 6.352 1 89.81 135 THR A O 1
ATOM 1011 N N . GLN A 1 136 ? 17.109 -27.641 5.445 1 91.31 136 GLN A N 1
ATOM 1012 C CA . GLN A 1 136 ? 16.359 -28.562 4.609 1 91.31 136 GLN A CA 1
ATOM 1013 C C . GLN A 1 136 ? 15.516 -29.516 5.461 1 91.31 136 GLN A C 1
ATOM 1015 O O . GLN A 1 136 ? 14.375 -29.828 5.117 1 91.31 136 GLN A O 1
ATOM 1020 N N . GLU A 1 137 ? 16.125 -29.906 6.574 1 94.38 137 GLU A N 1
ATOM 1021 C CA . GLU A 1 137 ? 15.414 -30.812 7.473 1 94.38 137 GLU A CA 1
ATOM 1022 C C . GLU A 1 137 ? 14.164 -30.156 8.055 1 94.38 137 GLU A C 1
ATOM 1024 O O . GLU A 1 137 ? 13.117 -30.797 8.164 1 94.38 137 GLU A O 1
ATOM 1029 N N . GLU A 1 138 ? 14.312 -28.922 8.367 1 94.06 138 GLU A N 1
ATOM 1030 C CA . GLU A 1 138 ? 13.188 -28.172 8.922 1 94.06 138 GLU A CA 1
ATOM 1031 C C . GLU A 1 138 ? 12.094 -27.969 7.875 1 94.06 138 GLU A C 1
ATOM 1033 O O . GLU A 1 138 ? 10.898 -28.062 8.195 1 94.06 138 GLU A O 1
ATOM 1038 N N . TRP A 1 139 ? 12.469 -27.734 6.684 1 94.69 139 TRP A N 1
ATOM 1039 C CA . TRP A 1 139 ? 11.516 -27.562 5.59 1 94.69 139 TRP A CA 1
ATOM 1040 C C . TRP A 1 139 ? 10.75 -28.844 5.32 1 94.69 139 TRP A C 1
ATOM 1042 O O . TRP A 1 139 ? 9.531 -28.828 5.133 1 94.69 139 TRP A O 1
ATOM 1052 N N . GLU A 1 140 ? 11.477 -29.906 5.336 1 95.62 140 GLU A N 1
ATOM 1053 C CA . GLU A 1 140 ? 10.844 -31.203 5.121 1 95.62 140 GLU A CA 1
ATOM 1054 C C . GLU A 1 140 ? 9.875 -31.531 6.246 1 95.62 140 GLU A C 1
ATOM 1056 O O . GLU A 1 140 ? 8.797 -32.094 6 1 95.62 140 GLU A O 1
ATOM 1061 N N . ALA A 1 141 ? 10.25 -31.172 7.406 1 95.38 141 ALA A N 1
ATOM 1062 C CA . ALA A 1 141 ? 9.375 -31.422 8.547 1 95.38 141 ALA A CA 1
ATOM 1063 C C . ALA A 1 141 ? 8.086 -30.594 8.43 1 95.38 141 ALA A C 1
ATOM 1065 O O . ALA A 1 141 ? 6.996 -31.094 8.719 1 95.38 141 ALA A O 1
ATOM 1066 N N . GLU A 1 142 ? 8.258 -29.375 8.039 1 94.81 142 GLU A N 1
ATOM 1067 C CA . GLU A 1 142 ? 7.094 -28.516 7.863 1 94.81 142 GLU A CA 1
ATOM 1068 C C . GLU A 1 142 ? 6.207 -29 6.727 1 94.81 142 GLU A C 1
ATOM 1070 O O . GLU A 1 142 ? 4.98 -28.938 6.812 1 94.81 142 GLU A O 1
ATOM 1075 N N . PHE A 1 143 ? 6.777 -29.453 5.664 1 96.19 143 PHE A N 1
ATOM 1076 C CA . PHE A 1 143 ? 6.039 -29.984 4.523 1 96.19 143 PHE A CA 1
ATOM 1077 C C . PHE A 1 143 ? 5.281 -31.25 4.91 1 96.19 143 PHE A C 1
ATOM 1079 O O . PHE A 1 143 ? 4.156 -31.469 4.457 1 96.19 143 PHE A O 1
ATOM 1086 N N . GLU A 1 144 ? 5.918 -32.031 5.762 1 96.12 144 GLU A N 1
ATOM 1087 C CA . GLU A 1 144 ? 5.262 -33.25 6.23 1 96.12 144 GLU A CA 1
ATOM 1088 C C . GLU A 1 144 ? 4.008 -32.938 7.035 1 96.12 144 GLU A C 1
ATOM 1090 O O . GLU A 1 144 ? 2.994 -33.625 6.926 1 96.12 144 GLU A O 1
ATOM 1095 N N . LYS A 1 145 ? 4.094 -31.938 7.844 1 95.25 145 LYS A N 1
ATOM 1096 C CA . LYS A 1 145 ? 2.914 -31.5 8.578 1 95.25 145 LYS A CA 1
ATOM 1097 C C . LYS A 1 145 ? 1.8 -31.078 7.629 1 95.25 145 LYS A C 1
ATOM 1099 O O . LYS A 1 145 ? 0.632 -31.406 7.84 1 95.25 145 LYS A O 1
ATOM 1104 N N . TYR A 1 146 ? 2.174 -30.328 6.613 1 95.38 146 TYR A N 1
ATOM 1105 C CA . TYR A 1 146 ? 1.195 -29.875 5.629 1 95.38 146 TYR A CA 1
ATOM 1106 C C . TYR A 1 146 ? 0.619 -31.062 4.855 1 95.38 146 TYR A C 1
ATOM 1108 O O . TYR A 1 146 ? -0.571 -31.078 4.531 1 95.38 146 TYR A O 1
ATOM 1116 N N . LYS A 1 147 ? 1.418 -32.031 4.586 1 95.81 147 LYS A N 1
ATOM 1117 C CA . LYS A 1 147 ? 0.97 -33.188 3.859 1 95.81 147 LYS A CA 1
ATOM 1118 C C . LYS A 1 147 ? -0.121 -33.938 4.629 1 95.81 147 LYS A C 1
ATOM 1120 O O . LYS A 1 147 ? -0.976 -34.594 4.031 1 95.81 147 LYS A O 1
ATOM 1125 N N . SER A 1 148 ? -0.078 -33.781 5.871 1 94 148 SER A N 1
ATOM 1126 C CA . SER A 1 148 ? -1.067 -34.469 6.707 1 94 148 SER A CA 1
ATOM 1127 C C . SER A 1 148 ? -2.375 -33.688 6.754 1 94 148 SER A C 1
ATOM 1129 O O . SER A 1 148 ? -3.387 -34.188 7.25 1 94 148 SER A O 1
ATOM 1131 N N . SER A 1 149 ? -2.393 -32.562 6.191 1 93.44 149 SER A N 1
ATOM 1132 C CA . SER A 1 149 ? -3.59 -31.719 6.215 1 93.44 149 SER A CA 1
ATOM 1133 C C . SER A 1 149 ? -4.586 -32.156 5.145 1 93.44 149 SER A C 1
ATOM 1135 O O . SER A 1 149 ? -4.199 -32.719 4.129 1 93.44 149 SER A O 1
ATOM 1137 N N . PRO A 1 150 ? -5.832 -31.859 5.387 1 93.81 150 PRO A N 1
ATOM 1138 C CA . PRO A 1 150 ? -6.848 -32.188 4.379 1 93.81 150 PRO A CA 1
ATOM 1139 C C . PRO A 1 150 ? -6.629 -31.422 3.066 1 93.81 150 PRO A C 1
ATOM 1141 O O . PRO A 1 150 ? -6.902 -31.969 1.99 1 93.81 150 PRO A O 1
ATOM 1144 N N . GLU A 1 151 ? -6.18 -30.25 3.16 1 93.31 151 GLU A N 1
ATOM 1145 C CA . GLU A 1 151 ? -5.965 -29.453 1.948 1 93.31 151 GLU A CA 1
ATOM 1146 C C . GLU A 1 151 ? -4.945 -30.125 1.031 1 93.31 151 GLU A C 1
ATOM 1148 O O . GLU A 1 151 ? -5.156 -30.219 -0.18 1 93.31 151 GLU A O 1
ATOM 1153 N N . PHE A 1 152 ? -3.863 -30.594 1.621 1 94 152 PHE A N 1
ATOM 1154 C CA . PHE A 1 152 ? -2.865 -31.266 0.799 1 94 152 PHE A CA 1
ATOM 1155 C C . PHE A 1 152 ? -3.432 -32.562 0.208 1 94 152 PHE A C 1
ATOM 1157 O O . PHE A 1 152 ? -3.293 -32.812 -0.991 1 94 152 PHE A O 1
ATOM 1164 N N . GLN A 1 153 ? -4.09 -33.312 0.96 1 93.81 153 GLN A N 1
ATOM 1165 C CA . GLN A 1 153 ? -4.551 -34.625 0.572 1 93.81 153 GLN A CA 1
ATOM 1166 C C . GLN A 1 153 ? -5.629 -34.531 -0.503 1 93.81 153 GLN A C 1
ATOM 1168 O O . GLN A 1 153 ? -5.672 -35.375 -1.412 1 93.81 153 GLN A O 1
ATOM 1173 N N . GLN A 1 154 ? -6.352 -33.5 -0.429 1 92.31 154 GLN A N 1
ATOM 1174 C CA . GLN A 1 154 ? -7.512 -33.469 -1.313 1 92.31 154 GLN A CA 1
ATOM 1175 C C . GLN A 1 154 ? -7.277 -32.5 -2.48 1 92.31 154 GLN A C 1
ATOM 1177 O O . GLN A 1 154 ? -7.789 -32.719 -3.58 1 92.31 154 GLN A O 1
ATOM 1182 N N . LEU A 1 155 ? -6.574 -31.469 -2.26 1 91.06 155 LEU A N 1
ATOM 1183 C CA . LEU A 1 155 ? -6.504 -30.422 -3.281 1 91.06 155 LEU A CA 1
ATOM 1184 C C . LEU A 1 155 ? -5.082 -30.266 -3.805 1 91.06 155 LEU A C 1
ATOM 1186 O O . LEU A 1 155 ? -4.879 -29.953 -4.977 1 91.06 155 LEU A O 1
ATOM 1190 N N . ASN A 1 156 ? -4.074 -30.438 -2.955 1 92.12 156 ASN A N 1
ATOM 1191 C CA . ASN A 1 156 ? -2.719 -30.047 -3.32 1 92.12 156 ASN A CA 1
ATOM 1192 C C . ASN A 1 156 ? -1.769 -31.25 -3.303 1 92.12 156 ASN A C 1
ATOM 1194 O O . ASN A 1 156 ? -0.572 -31.094 -3.051 1 92.12 156 ASN A O 1
ATOM 1198 N N . SER A 1 157 ? -2.24 -32.375 -3.58 1 92.62 157 SER A N 1
ATOM 1199 C CA . SER A 1 157 ? -1.406 -33.562 -3.502 1 92.62 157 SER A CA 1
ATOM 1200 C C . SER A 1 157 ? -0.318 -33.531 -4.57 1 92.62 157 SER A C 1
ATOM 1202 O O . SER A 1 157 ? 0.668 -34.281 -4.469 1 92.62 157 SER A O 1
ATOM 1204 N N . HIS A 1 158 ? -0.438 -32.656 -5.531 1 92.06 158 HIS A N 1
ATOM 1205 C CA . HIS A 1 158 ? 0.462 -32.656 -6.68 1 92.06 158 HIS A CA 1
ATOM 1206 C C . HIS A 1 158 ? 1.621 -31.672 -6.453 1 92.06 158 HIS A C 1
ATOM 1208 O O . HIS A 1 158 ? 2.578 -31.656 -7.23 1 92.06 158 HIS A O 1
ATOM 1214 N N . ILE A 1 159 ? 1.56 -30.953 -5.387 1 91.5 159 ILE A N 1
ATOM 1215 C CA . ILE A 1 159 ? 2.57 -29.906 -5.273 1 91.5 159 ILE A CA 1
ATOM 1216 C C . ILE A 1 159 ? 3.834 -30.469 -4.637 1 91.5 159 ILE A C 1
ATOM 1218 O O . ILE A 1 159 ? 3.77 -31.438 -3.867 1 91.5 159 ILE A O 1
ATOM 1222 N N . ASP A 1 160 ? 4.992 -29.859 -4.938 1 94.5 160 ASP A N 1
ATOM 1223 C CA . ASP A 1 160 ? 6.273 -30.25 -4.359 1 94.5 160 ASP A CA 1
ATOM 1224 C C . ASP A 1 160 ? 6.73 -29.25 -3.301 1 94.5 160 ASP A C 1
ATOM 1226 O O . ASP A 1 160 ? 5.953 -28.391 -2.879 1 94.5 160 ASP A O 1
ATOM 1230 N N . LEU A 1 161 ? 7.918 -29.438 -2.793 1 93.69 161 LEU A N 1
ATOM 1231 C CA . LEU A 1 161 ? 8.43 -28.625 -1.696 1 93.69 161 LEU A CA 1
ATOM 1232 C C . LEU A 1 161 ? 8.562 -27.172 -2.117 1 93.69 161 LEU A C 1
ATOM 1234 O O . LEU A 1 161 ? 8.289 -26.266 -1.327 1 93.69 161 LEU A O 1
ATOM 1238 N N . ASP A 1 162 ? 8.922 -26.906 -3.318 1 89.44 162 ASP A N 1
ATOM 1239 C CA . ASP A 1 162 ? 9.094 -25.531 -3.793 1 89.44 162 ASP A CA 1
ATOM 1240 C C . ASP A 1 162 ? 7.746 -24.828 -3.891 1 89.44 162 ASP A C 1
ATOM 1242 O O . ASP A 1 162 ? 7.633 -23.656 -3.529 1 89.44 162 ASP A O 1
ATOM 1246 N N . ASP A 1 163 ? 6.816 -25.562 -4.387 1 91.06 163 ASP A N 1
ATOM 1247 C CA . ASP A 1 163 ? 5.461 -25.016 -4.414 1 91.06 163 ASP A CA 1
ATOM 1248 C C . ASP A 1 163 ? 4.965 -24.703 -3.002 1 91.06 163 ASP A C 1
ATOM 1250 O O . ASP A 1 163 ? 4.324 -23.672 -2.779 1 91.06 163 ASP A O 1
ATOM 1254 N N . PHE A 1 164 ? 5.332 -25.578 -2.152 1 94.69 164 PHE A N 1
ATOM 1255 C CA . PHE A 1 164 ? 4.934 -25.406 -0.761 1 94.69 164 PHE A CA 1
ATOM 1256 C C . PHE A 1 164 ? 5.566 -24.141 -0.169 1 94.69 164 PHE A C 1
ATOM 1258 O O . PHE A 1 164 ? 4.91 -23.406 0.561 1 94.69 164 PHE A O 1
ATOM 1265 N N . LYS A 1 165 ? 6.758 -23.906 -0.48 1 92.62 165 LYS A N 1
ATOM 1266 C CA . LYS A 1 165 ? 7.457 -22.75 0.06 1 92.62 165 LYS A CA 1
ATOM 1267 C C . LYS A 1 165 ? 6.754 -21.453 -0.339 1 92.62 165 LYS A C 1
ATOM 1269 O O . LYS A 1 165 ? 6.711 -20.5 0.442 1 92.62 165 LYS A O 1
ATOM 1274 N N . PHE A 1 166 ? 6.215 -21.453 -1.494 1 89.81 166 PHE A N 1
ATOM 1275 C CA . PHE A 1 166 ? 5.504 -20.266 -1.937 1 89.81 166 PHE A CA 1
ATOM 1276 C C . PHE A 1 166 ? 4.305 -19.984 -1.043 1 89.81 166 PHE A C 1
ATOM 1278 O O . PHE A 1 166 ? 4.164 -18.891 -0.504 1 89.81 166 PHE A O 1
ATOM 1285 N N . ILE A 1 167 ? 3.467 -20.922 -0.93 1 93.19 167 ILE A N 1
ATOM 1286 C CA . ILE A 1 167 ? 2.244 -20.703 -0.164 1 93.19 167 ILE A CA 1
ATOM 1287 C C . ILE A 1 167 ? 2.586 -20.516 1.312 1 93.19 167 ILE A C 1
ATOM 1289 O O . ILE A 1 167 ? 1.918 -19.75 2.016 1 93.19 167 ILE A O 1
ATOM 1293 N N . PHE A 1 168 ? 3.641 -21.172 1.815 1 95 168 PHE A N 1
ATOM 1294 C CA . PHE A 1 168 ? 4.098 -20.984 3.188 1 95 168 PHE A CA 1
ATOM 1295 C C . PHE A 1 168 ? 4.48 -19.531 3.438 1 95 168 PHE A C 1
ATOM 1297 O O . PHE A 1 168 ? 4.031 -18.922 4.41 1 95 168 PHE A O 1
ATOM 1304 N N . PHE A 1 169 ? 5.223 -18.969 2.541 1 93.75 169 PHE A N 1
ATOM 1305 C CA . PHE A 1 169 ? 5.746 -17.625 2.771 1 93.75 169 PHE A CA 1
ATOM 1306 C C . PHE A 1 169 ? 4.645 -16.594 2.641 1 93.75 169 PHE A C 1
ATOM 1308 O O . PHE A 1 169 ? 4.668 -15.562 3.326 1 93.75 169 PHE A O 1
ATOM 1315 N N . MET A 1 170 ? 3.689 -16.781 1.779 1 93.06 170 MET A N 1
ATOM 1316 C CA . MET A 1 170 ? 2.537 -15.891 1.723 1 93.06 170 MET A CA 1
ATOM 1317 C C . MET A 1 170 ? 1.838 -15.82 3.076 1 93.06 170 MET A C 1
ATOM 1319 O O . MET A 1 170 ? 1.592 -14.734 3.594 1 93.06 170 MET A O 1
ATOM 1323 N N . GLU A 1 171 ? 1.601 -16.953 3.609 1 94.25 171 GLU A N 1
ATOM 1324 C CA . GLU A 1 171 ? 0.924 -17.016 4.902 1 94.25 171 GLU A CA 1
ATOM 1325 C C . GLU A 1 171 ? 1.83 -16.531 6.027 1 94.25 171 GLU A C 1
ATOM 1327 O O . GLU A 1 171 ? 1.386 -15.789 6.91 1 94.25 171 GLU A O 1
ATOM 1332 N N . TRP A 1 172 ? 3.033 -16.953 5.977 1 94.56 172 TRP A N 1
ATOM 1333 C CA . TRP A 1 172 ? 3.982 -16.547 7.012 1 94.56 172 TRP A CA 1
ATOM 1334 C C . TRP A 1 172 ? 4.121 -15.031 7.062 1 94.56 172 TRP A C 1
ATOM 1336 O O . TRP A 1 172 ? 4.133 -14.438 8.148 1 94.56 172 TRP A O 1
ATOM 1346 N N . PHE A 1 173 ? 4.266 -14.445 5.941 1 94.06 173 PHE A N 1
ATOM 1347 C CA . PHE A 1 173 ? 4.422 -12.992 5.898 1 94.06 173 PHE A CA 1
ATOM 1348 C C . PHE A 1 173 ? 3.17 -12.297 6.422 1 94.06 173 PHE A C 1
ATOM 1350 O O . PHE A 1 173 ? 3.264 -11.297 7.137 1 94.06 173 PHE A O 1
ATOM 1357 N N . HIS A 1 174 ? 2 -12.781 6.031 1 95.94 174 HIS A N 1
ATOM 1358 C CA . HIS A 1 174 ? 0.739 -12.266 6.555 1 95.94 174 HIS A CA 1
ATOM 1359 C C . HIS A 1 174 ? 0.713 -12.312 8.078 1 95.94 174 HIS A C 1
ATOM 1361 O O . HIS A 1 174 ? 0.375 -11.32 8.727 1 95.94 174 HIS A O 1
ATOM 1367 N N . ARG A 1 175 ? 1.157 -13.438 8.641 1 95.56 175 ARG A N 1
ATOM 1368 C CA . ARG A 1 175 ? 1.2 -13.609 10.094 1 95.56 175 ARG A CA 1
ATOM 1369 C C . ARG A 1 175 ? 2.246 -12.695 10.719 1 95.56 175 ARG A C 1
ATOM 1371 O O . ARG A 1 175 ? 2.025 -12.141 11.797 1 95.56 175 ARG A O 1
ATOM 1378 N N . LEU A 1 176 ? 3.352 -12.617 10.031 1 94.75 176 LEU A N 1
ATOM 1379 C CA . LEU A 1 176 ? 4.398 -11.734 10.539 1 94.75 176 LEU A CA 1
ATOM 1380 C C . LEU A 1 176 ? 3.926 -10.289 10.57 1 94.75 176 LEU A C 1
ATOM 1382 O O . LEU A 1 176 ? 4.203 -9.562 11.531 1 94.75 176 LEU A O 1
ATOM 1386 N N . TRP A 1 177 ? 3.293 -9.875 9.508 1 95.38 177 TRP A N 1
ATOM 1387 C CA . TRP A 1 177 ? 2.719 -8.531 9.453 1 95.38 177 TRP A CA 1
ATOM 1388 C C . TRP A 1 177 ? 1.759 -8.305 10.617 1 95.38 177 TRP A C 1
ATOM 1390 O O . TRP A 1 177 ? 1.748 -7.227 11.219 1 95.38 177 TRP A O 1
ATOM 1400 N N . GLY A 1 178 ? 0.952 -9.297 10.898 1 95.94 178 GLY A N 1
ATOM 1401 C CA . GLY A 1 178 ? 0.065 -9.219 12.047 1 95.94 178 GLY A CA 1
ATOM 1402 C C . GLY A 1 178 ? 0.804 -9.031 13.359 1 95.94 178 GLY A C 1
ATOM 1403 O O . GLY A 1 178 ? 0.417 -8.203 14.188 1 95.94 178 GLY A O 1
ATOM 1404 N N . ARG A 1 179 ? 1.866 -9.727 13.555 1 95.19 179 ARG A N 1
ATOM 1405 C CA . ARG A 1 179 ? 2.689 -9.609 14.75 1 95.19 179 ARG A CA 1
ATOM 1406 C C . ARG A 1 179 ? 3.303 -8.219 14.859 1 95.19 179 ARG A C 1
ATOM 1408 O O . ARG A 1 179 ? 3.363 -7.641 15.945 1 95.19 179 ARG A O 1
ATOM 1415 N N . ALA A 1 180 ? 3.727 -7.734 13.734 1 94.31 180 ALA A N 1
ATOM 1416 C CA . ALA A 1 180 ? 4.32 -6.398 13.711 1 94.31 180 ALA A CA 1
ATOM 1417 C C . ALA A 1 180 ? 3.305 -5.34 14.125 1 94.31 180 ALA A C 1
ATOM 1419 O O . ALA A 1 180 ? 3.627 -4.422 14.883 1 94.31 180 ALA A O 1
ATOM 1420 N N . ILE A 1 181 ? 2.119 -5.422 13.641 1 97.06 181 ILE A N 1
ATOM 1421 C CA . ILE A 1 181 ? 1.062 -4.492 14.023 1 97.06 181 ILE A CA 1
ATOM 1422 C C . ILE A 1 181 ? 0.831 -4.559 15.531 1 97.06 181 ILE A C 1
ATOM 1424 O O . ILE A 1 181 ? 0.666 -3.527 16.188 1 97.06 181 ILE A O 1
ATOM 1428 N N . GLY A 1 182 ? 0.827 -5.793 16.047 1 96.12 182 GLY A N 1
ATOM 1429 C CA . GLY A 1 182 ? 0.684 -5.941 17.484 1 96.12 182 GLY A CA 1
ATOM 1430 C C . GLY A 1 182 ? 1.736 -5.184 18.266 1 96.12 182 GLY A C 1
ATOM 1431 O O . GLY A 1 182 ? 1.413 -4.461 19.203 1 96.12 182 GLY A O 1
ATOM 1432 N N . ALA A 1 183 ? 2.904 -5.262 17.859 1 94.88 183 ALA A N 1
ATOM 1433 C CA . ALA A 1 183 ? 4.004 -4.59 18.547 1 94.88 183 ALA A CA 1
ATOM 1434 C C . ALA A 1 183 ? 3.91 -3.076 18.375 1 94.88 183 ALA A C 1
ATOM 1436 O O . ALA A 1 183 ? 4.059 -2.332 19.344 1 94.88 183 ALA A O 1
ATOM 1437 N N . VAL A 1 184 ? 3.613 -2.627 17.156 1 96.12 184 VAL A N 1
ATOM 1438 C CA . VAL A 1 184 ? 3.578 -1.206 16.828 1 96.12 184 VAL A CA 1
ATOM 1439 C C . VAL A 1 184 ? 2.381 -0.547 17.516 1 96.12 184 VAL A C 1
ATOM 1441 O O . VAL A 1 184 ? 2.387 0.661 17.766 1 96.12 184 VAL A O 1
ATOM 1444 N N . PHE A 1 185 ? 1.441 -1.323 17.812 1 97.81 185 PHE A N 1
ATOM 1445 C CA . PHE A 1 185 ? 0.254 -0.762 18.453 1 97.81 185 PHE A CA 1
ATOM 1446 C C . PHE A 1 185 ? 0.383 -0.793 19.969 1 97.81 185 PHE A C 1
ATOM 1448 O O . PHE A 1 185 ? 0.172 0.222 20.641 1 97.81 185 PHE A O 1
ATOM 1455 N N . ILE A 1 186 ? 0.786 -1.905 20.547 1 96.69 186 ILE A N 1
ATOM 1456 C CA . ILE A 1 186 ? 0.718 -2.121 21.984 1 96.69 186 ILE A CA 1
ATOM 1457 C C . ILE A 1 186 ? 1.835 -1.344 22.672 1 96.69 186 ILE A C 1
ATOM 1459 O O . ILE A 1 186 ? 1.604 -0.682 23.688 1 96.69 186 ILE A O 1
ATOM 1463 N N . LEU A 1 187 ? 2.992 -1.309 22.172 1 95.62 187 LEU A N 1
ATOM 1464 C CA . LEU A 1 187 ? 4.125 -0.664 22.828 1 95.62 187 LEU A CA 1
ATOM 1465 C C . LEU A 1 187 ? 3.9 0.84 22.938 1 95.62 187 LEU A C 1
ATOM 1467 O O . LEU A 1 187 ? 3.973 1.4 24.031 1 95.62 187 LEU A O 1
ATOM 1471 N N . PRO A 1 188 ? 3.576 1.487 21.859 1 96.06 188 PRO A N 1
ATOM 1472 C CA . PRO A 1 188 ? 3.307 2.92 22.016 1 96.06 188 PRO A CA 1
ATOM 1473 C C . PRO A 1 188 ? 2.057 3.199 22.844 1 96.06 188 PRO A C 1
ATOM 1475 O O . PRO A 1 188 ? 1.98 4.223 23.516 1 96.06 188 PRO A O 1
ATOM 1478 N N . ALA A 1 189 ? 1.079 2.312 22.766 1 97 189 ALA A N 1
ATOM 1479 C CA . ALA A 1 189 ? -0.106 2.496 23.594 1 97 189 ALA A CA 1
ATOM 1480 C C . ALA A 1 189 ? 0.274 2.602 25.078 1 97 189 ALA A C 1
ATOM 1482 O O . ALA A 1 189 ? -0.217 3.48 25.781 1 97 189 ALA A O 1
ATOM 1483 N N . ILE A 1 190 ? 1.124 1.798 25.516 1 95.69 190 ILE A N 1
ATOM 1484 C CA . ILE A 1 190 ? 1.599 1.815 26.891 1 95.69 190 ILE A CA 1
ATOM 1485 C C . ILE A 1 190 ? 2.373 3.105 27.156 1 95.69 190 ILE A C 1
ATOM 1487 O O . ILE A 1 190 ? 2.15 3.775 28.156 1 95.69 190 ILE A O 1
ATOM 1491 N N . TYR A 1 191 ? 3.178 3.49 26.266 1 95.62 191 TYR A N 1
ATOM 1492 C CA . TYR A 1 191 ? 3.977 4.703 26.406 1 95.62 191 TYR A CA 1
ATOM 1493 C C . TYR A 1 191 ? 3.084 5.934 26.531 1 95.62 191 TYR A C 1
ATOM 1495 O O . TYR A 1 191 ? 3.287 6.762 27.422 1 95.62 191 TYR A O 1
ATOM 1503 N N . PHE A 1 192 ? 2.129 5.988 25.656 1 95.62 192 PHE A N 1
ATOM 1504 C CA . PHE A 1 192 ? 1.276 7.172 25.641 1 95.62 192 PHE A CA 1
ATOM 1505 C C . PHE A 1 192 ? 0.396 7.215 26.891 1 95.62 192 PHE A C 1
ATOM 1507 O O . PHE A 1 192 ? 0.088 8.289 27.406 1 95.62 192 PHE A O 1
ATOM 1514 N N . ALA A 1 193 ? 0.054 6.094 27.406 1 93.56 193 ALA A N 1
ATOM 1515 C CA . ALA A 1 193 ? -0.738 6.027 28.625 1 93.56 193 ALA A CA 1
ATOM 1516 C C . ALA A 1 193 ? 0.089 6.449 29.844 1 93.56 193 ALA A C 1
ATOM 1518 O O . ALA A 1 193 ? -0.378 7.223 30.688 1 93.56 193 ALA A O 1
ATOM 1519 N N . VAL A 1 194 ? 1.298 6.086 29.906 1 93.94 194 VAL A N 1
ATOM 1520 C CA . VAL A 1 194 ? 2.16 6.348 31.047 1 93.94 194 VAL A CA 1
ATOM 1521 C C . VAL A 1 194 ? 2.66 7.789 31 1 93.94 194 VAL A C 1
ATOM 1523 O O . VAL A 1 194 ? 2.816 8.43 32.062 1 93.94 194 VAL A O 1
ATOM 1526 N N . SER A 1 195 ? 2.883 8.25 29.812 1 94.44 195 SER A N 1
ATOM 1527 C CA . SER A 1 195 ? 3.402 9.602 29.656 1 94.44 195 SER A CA 1
ATOM 1528 C C . SER A 1 195 ? 2.279 10.633 29.703 1 94.44 195 SER A C 1
ATOM 1530 O O . SER A 1 195 ? 2.521 11.828 29.531 1 94.44 195 SER A O 1
ATOM 1532 N N . LYS A 1 196 ? 1.091 10.195 29.781 1 93.12 196 LYS A N 1
ATOM 1533 C CA . LYS A 1 196 ? -0.085 11.055 29.906 1 93.12 196 LYS A CA 1
ATOM 1534 C C . LYS A 1 196 ? -0.236 11.961 28.688 1 93.12 196 LYS A C 1
ATOM 1536 O O . LYS A 1 196 ? -0.532 13.148 28.812 1 93.12 196 LYS A O 1
ATOM 1541 N N . LYS A 1 197 ? 0.077 11.406 27.578 1 95.44 197 LYS A N 1
ATOM 1542 C CA . LYS A 1 197 ? -0.119 12.117 26.328 1 95.44 197 LYS A CA 1
ATOM 1543 C C . LYS A 1 197 ? -1.496 11.82 25.734 1 95.44 197 LYS A C 1
ATOM 1545 O O . LYS A 1 197 ? -1.968 12.547 24.859 1 95.44 197 LYS A O 1
ATOM 1550 N N . ALA A 1 198 ? -2.047 10.789 26.219 1 96.25 198 ALA A N 1
ATOM 1551 C CA . ALA A 1 198 ? -3.4 10.422 25.812 1 96.25 198 ALA A CA 1
ATOM 1552 C C . ALA A 1 198 ? -4.402 10.695 26.938 1 96.25 198 ALA A C 1
ATOM 1554 O O . ALA A 1 198 ? -4.141 10.383 28.094 1 96.25 198 ALA A O 1
ATOM 1555 N N . SER A 1 199 ? -5.492 11.289 26.594 1 95.62 199 SER A N 1
ATOM 1556 C CA . SER A 1 199 ? -6.543 11.562 27.562 1 95.62 199 SER A CA 1
ATOM 1557 C C . SER A 1 199 ? -7.188 10.273 28.062 1 95.62 199 SER A C 1
ATOM 1559 O O . SER A 1 199 ? -7.07 9.227 27.422 1 95.62 199 SER A O 1
ATOM 1561 N N . PRO A 1 200 ? -7.832 10.359 29.172 1 94.62 200 PRO A N 1
ATOM 1562 C CA . PRO A 1 200 ? -8.531 9.172 29.656 1 94.62 200 PRO A CA 1
ATOM 1563 C C . PRO A 1 200 ? -9.562 8.648 28.641 1 94.62 200 PRO A C 1
ATOM 1565 O O . PRO A 1 200 ? -9.734 7.434 28.516 1 94.62 200 PRO A O 1
ATOM 1568 N N . HIS A 1 201 ? -10.195 9.562 27.984 1 95 201 HIS A N 1
ATOM 1569 C CA . HIS A 1 201 ? -11.148 9.172 26.953 1 95 201 HIS A CA 1
ATOM 1570 C C . HIS A 1 201 ? -10.461 8.391 25.828 1 95 201 HIS A C 1
ATOM 1572 O O . HIS A 1 201 ? -10.945 7.332 25.422 1 95 201 HIS A O 1
ATOM 1578 N N . ALA A 1 202 ? -9.398 8.891 25.375 1 96.81 202 ALA A N 1
ATOM 1579 C CA . ALA A 1 202 ? -8.625 8.211 24.344 1 96.81 202 ALA A CA 1
ATOM 1580 C C . ALA A 1 202 ? -8.078 6.883 24.844 1 96.81 202 ALA A C 1
ATOM 1582 O O . ALA A 1 202 ? -8.078 5.887 24.109 1 96.81 202 ALA A O 1
ATOM 1583 N N . ASN A 1 203 ? -7.648 6.883 26.062 1 96.81 203 ASN A N 1
ATOM 1584 C CA . ASN A 1 203 ? -7.086 5.664 26.641 1 96.81 203 ASN A CA 1
ATOM 1585 C C . ASN A 1 203 ? -8.117 4.547 26.703 1 96.81 203 ASN A C 1
ATOM 1587 O O . ASN A 1 203 ? -7.793 3.377 26.484 1 96.81 203 ASN A O 1
ATOM 1591 N N . LYS A 1 204 ? -9.312 4.895 27.047 1 97.38 204 LYS A N 1
ATOM 1592 C CA . LYS A 1 204 ? -10.375 3.893 27.078 1 97.38 204 LYS A CA 1
ATOM 1593 C C . LYS A 1 204 ? -10.602 3.293 25.688 1 97.38 204 LYS A C 1
ATOM 1595 O O . LYS A 1 204 ? -10.75 2.076 25.547 1 97.38 204 LYS A O 1
ATOM 1600 N N . ARG A 1 205 ? -10.617 4.117 24.703 1 97.88 205 ARG A N 1
ATOM 1601 C CA . ARG A 1 205 ? -10.789 3.652 23.344 1 97.88 205 ARG A CA 1
ATOM 1602 C C . ARG A 1 205 ? -9.609 2.799 22.891 1 97.88 205 ARG A C 1
ATOM 1604 O O . ARG A 1 205 ? -9.789 1.756 22.266 1 97.88 205 ARG A O 1
ATOM 1611 N N . ILE A 1 206 ? -8.438 3.262 23.219 1 98.25 206 ILE A N 1
ATOM 1612 C CA . ILE A 1 206 ? -7.223 2.535 22.875 1 98.25 206 ILE A CA 1
ATOM 1613 C C . ILE A 1 206 ? -7.227 1.165 23.547 1 98.25 206 ILE A C 1
ATOM 1615 O O . ILE A 1 206 ? -6.82 0.168 22.953 1 98.25 206 ILE A O 1
ATOM 1619 N N . PHE A 1 207 ? -7.672 1.142 24.734 1 97.69 207 PHE A N 1
ATOM 1620 C CA . PHE A 1 207 ? -7.777 -0.135 25.422 1 97.69 207 PHE A CA 1
ATOM 1621 C C . PHE A 1 207 ? -8.742 -1.067 24.703 1 97.69 207 PHE A C 1
ATOM 1623 O O . PHE A 1 207 ? -8.453 -2.25 24.516 1 97.69 207 PHE A O 1
ATOM 1630 N N . GLY A 1 208 ? -9.93 -0.566 24.375 1 98.19 208 GLY A N 1
ATOM 1631 C CA . GLY A 1 208 ? -10.859 -1.365 23.594 1 98.19 208 GLY A CA 1
ATOM 1632 C C . GLY A 1 208 ? -10.273 -1.89 22.297 1 98.19 208 GLY A C 1
ATOM 1633 O O . GLY A 1 208 ? -10.492 -3.047 21.938 1 98.19 208 GLY A O 1
ATOM 1634 N N . LEU A 1 209 ? -9.516 -1.071 21.625 1 98.56 209 LEU A N 1
ATOM 1635 C CA . LEU A 1 209 ? -8.875 -1.46 20.375 1 98.56 209 LEU A CA 1
ATOM 1636 C C . LEU A 1 209 ? -7.805 -2.52 20.625 1 98.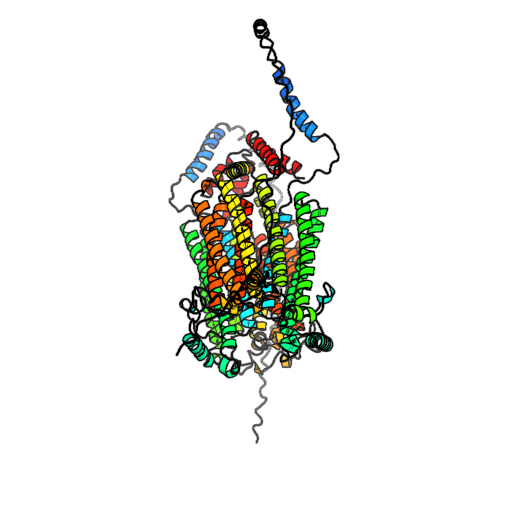56 209 LEU A C 1
ATOM 1638 O O . LEU A 1 209 ? -7.617 -3.416 19.797 1 98.56 209 LEU A O 1
ATOM 1642 N N . THR A 1 210 ? -7.09 -2.424 21.719 1 97.81 210 THR A N 1
ATOM 1643 C CA . THR A 1 210 ? -6.098 -3.43 22.094 1 97.81 210 THR A CA 1
ATOM 1644 C C . THR A 1 210 ? -6.762 -4.793 22.281 1 97.81 210 THR A C 1
ATOM 1646 O O . THR A 1 210 ? -6.246 -5.809 21.828 1 97.81 210 THR A O 1
ATOM 1649 N N . CYS A 1 211 ? -7.832 -4.766 22.922 1 97.94 211 CYS A N 1
ATOM 1650 C CA . CYS A 1 211 ? -8.578 -6 23.125 1 97.94 211 CYS A CA 1
ATOM 1651 C C . CYS A 1 211 ? -9.055 -6.574 21.797 1 97.94 211 CYS A C 1
ATOM 1653 O O . CYS A 1 211 ? -8.977 -7.781 21.578 1 97.94 211 CYS A O 1
ATOM 1655 N N . LEU A 1 212 ? -9.531 -5.727 20.938 1 98.38 212 LEU A N 1
ATOM 1656 C CA . LEU A 1 212 ? -9.992 -6.164 19.625 1 98.38 212 LEU A CA 1
ATOM 1657 C C . LEU A 1 212 ? -8.844 -6.738 18.797 1 98.38 212 LEU A C 1
ATOM 1659 O O . LEU A 1 212 ? -9.031 -7.691 18.047 1 98.38 212 LEU A O 1
ATOM 1663 N N . LEU A 1 213 ? -7.715 -6.133 18.922 1 97.81 213 LEU A N 1
ATOM 1664 C CA . LEU A 1 213 ? -6.523 -6.633 18.25 1 97.81 213 LEU A CA 1
ATOM 1665 C C . LEU A 1 213 ? -6.18 -8.039 18.734 1 97.81 213 LEU A C 1
ATOM 1667 O O . LEU A 1 213 ? -5.879 -8.922 17.922 1 97.81 213 LEU A O 1
ATOM 1671 N N . GLY A 1 214 ? -6.168 -8.25 20.031 1 96.25 214 GLY A N 1
ATOM 1672 C CA . GLY A 1 214 ? -5.98 -9.594 20.562 1 96.25 214 GLY A CA 1
ATOM 1673 C C . GLY A 1 214 ? -7.02 -10.586 20.062 1 96.25 214 GLY A C 1
ATOM 1674 O O . GLY A 1 214 ? -6.684 -11.703 19.688 1 96.25 214 GLY A O 1
ATOM 1675 N N . LEU A 1 215 ? -8.266 -10.148 20.062 1 97.31 215 LEU A N 1
ATOM 1676 C CA . LEU A 1 215 ? -9.352 -10.984 19.562 1 97.31 215 LEU A CA 1
ATOM 1677 C C . LEU A 1 215 ? -9.156 -11.32 18.094 1 97.31 215 LEU A C 1
ATOM 1679 O O . LEU A 1 215 ? -9.5 -12.422 17.656 1 97.31 215 LEU A O 1
ATOM 1683 N N . GLN A 1 216 ? -8.625 -10.367 17.344 1 97.5 216 GLN A N 1
ATOM 1684 C CA . GLN A 1 216 ? -8.336 -10.586 15.922 1 97.5 216 GLN A CA 1
ATOM 1685 C C . GLN A 1 216 ? -7.418 -11.789 15.727 1 97.5 216 GLN A C 1
ATOM 1687 O O . GLN A 1 216 ? -7.613 -12.578 14.797 1 97.5 216 GLN A O 1
ATOM 1692 N N . GLY A 1 217 ? -6.43 -11.898 16.562 1 95.12 217 GLY A N 1
ATOM 1693 C CA . GLY A 1 217 ? -5.551 -13.055 16.5 1 95.12 217 GLY A CA 1
ATOM 1694 C C . GLY A 1 217 ? -6.266 -14.367 16.766 1 95.12 217 GLY A C 1
ATOM 1695 O O . GLY A 1 217 ? -6.062 -15.352 16.062 1 95.12 217 GLY A O 1
ATOM 1696 N N . VAL A 1 218 ? -7.109 -14.359 17.703 1 96.44 218 VAL A N 1
ATOM 1697 C CA . VAL A 1 218 ? -7.855 -15.555 18.078 1 96.44 218 VAL A CA 1
ATOM 1698 C C . VAL A 1 218 ? -8.836 -15.93 16.969 1 96.44 218 VAL A C 1
ATOM 1700 O O . VAL A 1 218 ? -8.969 -17.094 16.625 1 96.44 218 VAL A O 1
ATOM 1703 N N . ILE A 1 219 ? -9.469 -14.938 16.453 1 97.75 219 ILE A N 1
ATOM 1704 C CA . ILE A 1 219 ? -10.422 -15.18 15.367 1 97.75 219 ILE A CA 1
ATOM 1705 C C . ILE A 1 219 ? -9.68 -15.742 14.148 1 97.75 219 ILE A C 1
ATOM 1707 O O . ILE A 1 219 ? -10.203 -16.609 13.445 1 97.75 219 ILE A O 1
ATOM 1711 N N . GLY A 1 220 ? -8.508 -15.234 13.93 1 96.38 220 GLY A N 1
ATOM 1712 C CA . GLY A 1 220 ? -7.703 -15.781 12.852 1 96.38 220 GLY A CA 1
ATOM 1713 C C . GLY A 1 220 ? -7.41 -17.266 13.008 1 96.38 220 GLY A C 1
ATOM 1714 O O . GLY A 1 220 ? -7.543 -18.031 12.055 1 96.38 220 GLY A O 1
ATOM 1715 N N . TRP A 1 221 ? -7.031 -17.625 14.188 1 94.94 221 TRP A N 1
ATOM 1716 C CA . TRP A 1 221 ? -6.793 -19.031 14.484 1 94.94 221 TRP A CA 1
ATOM 1717 C C . TRP A 1 221 ? -8.07 -19.844 14.305 1 94.94 221 TRP A C 1
ATOM 1719 O O . TRP A 1 221 ? -8.039 -20.938 13.719 1 94.94 221 TRP A O 1
ATOM 1729 N N . TRP A 1 222 ? -9.117 -19.281 14.828 1 96.31 222 TRP A N 1
ATOM 1730 C CA . TRP A 1 222 ? -10.422 -19.922 14.719 1 96.31 222 TRP A CA 1
ATOM 1731 C C . TRP A 1 222 ? -10.812 -20.125 13.258 1 96.31 222 TRP A C 1
ATOM 1733 O O . TRP A 1 222 ? -11.367 -21.172 12.898 1 96.31 222 TRP A O 1
ATOM 1743 N N . MET A 1 223 ? -10.492 -19.219 12.43 1 96.62 223 MET A N 1
ATOM 1744 C CA . MET A 1 223 ? -10.789 -19.281 11.008 1 96.62 223 MET A CA 1
ATOM 1745 C C . MET A 1 223 ? -9.961 -20.375 10.328 1 96.62 223 MET A C 1
ATOM 1747 O O . MET A 1 223 ? -10.508 -21.219 9.617 1 96.62 223 MET A O 1
ATOM 1751 N N . VAL A 1 224 ? -8.703 -20.438 10.633 1 95 224 VAL A N 1
ATOM 1752 C CA . VAL A 1 224 ? -7.809 -21.406 10.016 1 95 224 VAL A CA 1
ATOM 1753 C C . VAL A 1 224 ? -8.18 -22.812 10.477 1 95 224 VAL A C 1
ATOM 1755 O O . VAL A 1 224 ? -8.172 -23.75 9.68 1 95 224 VAL A O 1
ATOM 1758 N N . TYR A 1 225 ? -8.555 -22.922 11.695 1 94.56 225 TYR A N 1
ATOM 1759 C CA . TYR A 1 225 ? -8.945 -24.219 12.266 1 94.56 225 TYR A CA 1
ATOM 1760 C C . TYR A 1 225 ? -10.125 -24.812 11.508 1 94.56 225 TYR A C 1
ATOM 1762 O O . TYR A 1 225 ? -10.219 -26.031 11.344 1 94.56 225 TYR A O 1
ATOM 1770 N N . SER A 1 226 ? -10.93 -24.016 11.008 1 94.94 226 SER A N 1
ATOM 1771 C CA . SER A 1 226 ? -12.117 -24.484 10.297 1 94.94 226 SER A CA 1
ATOM 1772 C C . SER A 1 226 ? -11.742 -25.172 8.992 1 94.94 226 SER A C 1
ATOM 1774 O O . SER A 1 226 ? -12.5 -26 8.484 1 94.94 226 SER A O 1
ATOM 1776 N N . GLY A 1 227 ? -10.602 -24.859 8.484 1 94.56 227 GLY A N 1
ATOM 1777 C CA . GLY A 1 227 ? -10.164 -25.453 7.238 1 94.56 227 GLY A CA 1
ATOM 1778 C C . GLY A 1 227 ? -9.211 -26.625 7.441 1 94.56 227 GLY A C 1
ATOM 1779 O O . GLY A 1 227 ? -8.898 -27.344 6.492 1 94.56 227 GLY A O 1
ATOM 1780 N N . LEU A 1 228 ? -8.781 -26.859 8.664 1 92.88 228 LEU A N 1
ATOM 1781 C CA . LEU A 1 228 ? -7.758 -27.859 8.93 1 92.88 228 LEU A CA 1
ATOM 1782 C C . LEU A 1 228 ? -8.352 -29.062 9.656 1 92.88 228 LEU A C 1
ATOM 1784 O O . LEU A 1 228 ? -7.84 -30.188 9.539 1 92.88 228 LEU A O 1
ATOM 1788 N N . ASP A 1 229 ? -9.406 -28.828 10.312 1 92.12 229 ASP A N 1
ATOM 1789 C CA . ASP A 1 229 ? -10.016 -29.891 11.109 1 92.12 229 ASP A CA 1
ATOM 1790 C C . ASP A 1 229 ? -11.047 -30.656 10.289 1 92.12 229 ASP A C 1
ATOM 1792 O O . ASP A 1 229 ? -12.008 -30.078 9.781 1 92.12 229 ASP A O 1
ATOM 1796 N N . GLN A 1 230 ? -10.875 -31.953 10.258 1 90.56 230 GLN A N 1
ATOM 1797 C CA . GLN A 1 230 ? -11.727 -32.812 9.43 1 90.56 230 GLN A CA 1
ATOM 1798 C C . GLN A 1 230 ? -13.164 -32.781 9.93 1 90.56 230 GLN A C 1
ATOM 1800 O O . GLN A 1 230 ? -14.102 -32.812 9.125 1 90.56 230 GLN A O 1
ATOM 1805 N N . GLN A 1 231 ? -13.375 -32.75 11.195 1 91 231 GLN A N 1
ATOM 1806 C CA . GLN A 1 231 ? -14.719 -32.75 11.758 1 91 231 GLN A CA 1
ATOM 1807 C C . GLN A 1 231 ? -15.477 -31.484 11.336 1 91 231 GLN A C 1
ATOM 1809 O O . GLN A 1 231 ? -16.672 -31.547 11.023 1 91 231 GLN A O 1
ATOM 1814 N N . GLN A 1 232 ? -14.727 -30.406 11.336 1 89.81 232 GLN A N 1
ATOM 1815 C CA . GLN A 1 232 ? -15.32 -29.141 10.906 1 89.81 232 GLN A CA 1
ATOM 1816 C C . GLN A 1 232 ? -15.688 -29.188 9.43 1 89.81 232 GLN A C 1
ATOM 1818 O O . GLN A 1 232 ? -16.734 -28.688 9.023 1 89.81 232 GLN A O 1
ATOM 1823 N N . LEU A 1 233 ? -14.922 -29.734 8.703 1 91.44 233 LEU A N 1
ATOM 1824 C CA . LEU A 1 233 ? -15.148 -29.844 7.266 1 91.44 233 LEU A CA 1
ATOM 1825 C C . LEU A 1 233 ? -16.344 -30.75 6.977 1 91.44 233 LEU A C 1
ATOM 1827 O O . LEU A 1 233 ? -17.188 -30.406 6.137 1 91.44 233 LEU A O 1
ATOM 1831 N N . ASP A 1 234 ? -16.391 -31.781 7.688 1 90 234 ASP A N 1
ATOM 1832 C CA . ASP A 1 234 ? -17.5 -32.719 7.516 1 90 234 ASP A CA 1
ATOM 1833 C C . ASP A 1 234 ? -18.828 -32.094 7.918 1 90 234 ASP A C 1
ATOM 1835 O O . ASP A 1 234 ? -19.844 -32.312 7.258 1 90 234 ASP A O 1
ATOM 1839 N N . ALA A 1 235 ? -18.781 -31.344 8.938 1 86.38 235 ALA A N 1
ATOM 1840 C CA . ALA A 1 235 ? -19.984 -30.703 9.445 1 86.38 235 ALA A CA 1
ATOM 1841 C C . ALA A 1 235 ? -20.547 -29.719 8.43 1 86.38 235 ALA A C 1
ATOM 1843 O O . ALA A 1 235 ? -21.766 -29.547 8.336 1 86.38 235 ALA A O 1
ATOM 1844 N N . ARG A 1 236 ? -19.703 -29.141 7.633 1 86.62 236 ARG A N 1
ATOM 1845 C CA . ARG A 1 236 ? -20.172 -28.141 6.676 1 86.62 236 ARG A CA 1
ATOM 1846 C C . ARG A 1 236 ? -20.203 -28.703 5.262 1 86.62 236 ARG A C 1
ATOM 1848 O O . ARG A 1 236 ? -20.547 -28 4.312 1 86.62 236 ARG A O 1
ATOM 1855 N N . LYS A 1 237 ? -19.859 -29.969 5.113 1 84.81 237 LYS A N 1
ATOM 1856 C CA . LYS A 1 237 ? -19.828 -30.609 3.805 1 84.81 237 LYS A CA 1
ATOM 1857 C C . LYS A 1 237 ? -19.047 -29.781 2.793 1 84.81 237 LYS A C 1
ATOM 1859 O O . LYS A 1 237 ? -19.547 -29.5 1.701 1 84.81 237 LYS A O 1
ATOM 1864 N N . SER A 1 238 ? -17.844 -29.422 3.203 1 87.81 238 SER A N 1
ATOM 1865 C CA . SER A 1 238 ? -17.078 -28.5 2.381 1 87.81 238 SER A CA 1
ATOM 1866 C C . SER A 1 238 ? -15.703 -29.078 2.037 1 87.81 238 SER A C 1
ATOM 1868 O O . SER A 1 238 ? -15.203 -29.969 2.727 1 87.81 238 SER A O 1
ATOM 1870 N N . LYS A 1 239 ? -15.211 -28.562 0.908 1 89.81 239 LYS A N 1
ATOM 1871 C CA . LYS A 1 239 ? -13.797 -28.797 0.619 1 89.81 239 LYS A CA 1
ATOM 1872 C C . LYS A 1 239 ? -12.906 -28.125 1.655 1 89.81 239 LYS A C 1
ATOM 1874 O O . LYS A 1 239 ? -13.375 -27.297 2.445 1 89.81 239 LYS A O 1
ATOM 1879 N N . PRO A 1 240 ? -11.68 -28.531 1.698 1 92.56 240 PRO A N 1
ATOM 1880 C CA . PRO A 1 240 ? -10.781 -27.969 2.707 1 92.56 240 PRO A CA 1
ATOM 1881 C C . PRO A 1 240 ? -10.484 -26.5 2.473 1 92.56 240 PRO A C 1
ATOM 1883 O O . PRO A 1 240 ? -9.445 -26.156 1.902 1 92.56 240 PRO A O 1
ATOM 1886 N N . THR A 1 241 ? -11.375 -25.719 2.826 1 93.25 241 THR A N 1
ATOM 1887 C CA . THR A 1 241 ? -11.281 -24.266 2.83 1 93.25 241 THR A CA 1
ATOM 1888 C C . THR A 1 241 ? -11.805 -23.688 4.145 1 93.25 241 THR A C 1
ATOM 1890 O O . THR A 1 241 ? -12.492 -24.391 4.902 1 93.25 241 THR A O 1
ATOM 1893 N N . VAL A 1 242 ? -11.414 -22.5 4.383 1 95.06 242 VAL A N 1
ATOM 1894 C CA . VAL A 1 242 ? -11.875 -21.875 5.621 1 95.06 242 VAL A CA 1
ATOM 1895 C C . VAL A 1 242 ? -13.367 -21.578 5.523 1 95.06 242 VAL A C 1
ATOM 1897 O O . VAL A 1 242 ? -13.898 -21.391 4.426 1 95.06 242 VAL A O 1
ATOM 1900 N N . SER A 1 243 ? -14.008 -21.594 6.645 1 96.5 243 SER A N 1
ATOM 1901 C CA . SER A 1 243 ? -15.422 -21.25 6.723 1 96.5 243 SER A CA 1
ATOM 1902 C C . SER A 1 243 ? -15.664 -19.812 6.289 1 96.5 243 SER A C 1
ATOM 1904 O O . SER A 1 243 ? -14.984 -18.891 6.758 1 96.5 243 SER A O 1
ATOM 1906 N N . GLN A 1 244 ? -16.656 -19.609 5.41 1 97.06 244 GLN A N 1
ATOM 1907 C CA . GLN A 1 244 ? -16.969 -18.266 4.973 1 97.06 244 GLN A CA 1
ATOM 1908 C C . GLN A 1 244 ? -17.453 -17.406 6.137 1 97.06 244 GLN A C 1
ATOM 1910 O O . GLN A 1 244 ? -17.25 -16.188 6.152 1 97.06 244 GLN A O 1
ATOM 1915 N N . TYR A 1 245 ? -18.141 -18.016 7.109 1 97.38 245 TYR A N 1
ATOM 1916 C CA . TYR A 1 245 ? -18.578 -17.297 8.297 1 97.38 245 TYR A CA 1
ATOM 1917 C C . TYR A 1 245 ? -17.391 -16.797 9.102 1 97.38 245 TYR A C 1
ATOM 1919 O O . TYR A 1 245 ? -17.359 -15.633 9.516 1 97.38 245 TYR A O 1
ATOM 1927 N N . ARG A 1 246 ? -16.484 -17.641 9.312 1 98 246 ARG A N 1
ATOM 1928 C CA . ARG A 1 246 ? -15.344 -17.312 10.164 1 98 246 ARG A CA 1
ATOM 1929 C C . ARG A 1 246 ? -14.383 -16.375 9.438 1 98 246 ARG A C 1
ATOM 1931 O O . ARG A 1 246 ? -13.797 -15.477 10.062 1 98 246 ARG A O 1
ATOM 1938 N N . LEU A 1 247 ? -14.281 -16.578 8.141 1 98.06 247 LEU A N 1
ATOM 1939 C CA . LEU A 1 247 ? -13.508 -15.656 7.32 1 98.06 247 LEU A CA 1
ATOM 1940 C C . LEU A 1 247 ? -14.094 -14.25 7.391 1 98.06 247 LEU A C 1
ATOM 1942 O O . LEU A 1 247 ? -13.359 -13.281 7.602 1 98.06 247 LEU A O 1
ATOM 1946 N N . THR A 1 248 ? -15.344 -14.125 7.227 1 98.5 248 THR A N 1
ATOM 1947 C CA . THR A 1 248 ? -16.016 -12.836 7.227 1 98.5 248 THR A CA 1
ATOM 1948 C C . THR A 1 248 ? -15.938 -12.188 8.609 1 98.5 248 THR A C 1
ATOM 1950 O O . THR A 1 248 ? -15.805 -10.961 8.719 1 98.5 248 THR A O 1
ATOM 1953 N N . THR A 1 249 ? -16.062 -13.008 9.633 1 98.5 249 THR A N 1
ATOM 1954 C CA . THR A 1 249 ? -15.906 -12.5 10.992 1 98.5 249 THR A CA 1
ATOM 1955 C C . THR A 1 249 ? -14.508 -11.922 11.188 1 98.5 249 THR A C 1
ATOM 1957 O O . THR A 1 249 ? -14.352 -10.844 11.773 1 98.5 249 THR A O 1
ATOM 1960 N N . HIS A 1 250 ? -13.516 -12.625 10.703 1 98.62 250 HIS A N 1
ATOM 1961 C CA . HIS A 1 250 ? -12.141 -12.148 10.773 1 98.62 250 HIS A CA 1
ATOM 1962 C C . HIS A 1 250 ? -11.969 -10.828 10.023 1 98.62 250 HIS A C 1
ATOM 1964 O O . HIS A 1 250 ? -11.367 -9.891 10.547 1 98.62 250 HIS A O 1
ATOM 1970 N N . LEU A 1 251 ? -12.5 -10.773 8.859 1 98.5 251 LEU A N 1
ATOM 1971 C CA . LEU A 1 251 ? -12.469 -9.555 8.062 1 98.5 251 LEU A CA 1
ATOM 1972 C C . LEU A 1 251 ? -13.195 -8.422 8.781 1 98.5 251 LEU A C 1
ATOM 1974 O O . LEU A 1 251 ? -12.68 -7.297 8.852 1 98.5 251 LEU A O 1
ATOM 1978 N N . GLY A 1 252 ? -14.352 -8.711 9.273 1 98.69 252 GLY A N 1
ATOM 1979 C CA . GLY A 1 252 ? -15.141 -7.719 9.992 1 98.69 252 GLY A CA 1
ATOM 1980 C C . GLY A 1 252 ? -14.422 -7.148 11.203 1 98.69 252 GLY A C 1
ATOM 1981 O O . GLY A 1 252 ? -14.453 -5.938 11.438 1 98.69 252 GLY A O 1
ATOM 1982 N N . ALA A 1 253 ? -13.789 -8.016 11.922 1 98.56 253 ALA A N 1
ATOM 1983 C CA . ALA A 1 253 ? -13.023 -7.562 13.078 1 98.56 253 ALA A CA 1
ATOM 1984 C C . ALA A 1 253 ? -11.891 -6.633 12.664 1 98.56 253 ALA A C 1
ATOM 1986 O O . ALA A 1 253 ? -11.609 -5.637 13.336 1 98.56 253 ALA A O 1
ATOM 1987 N N . ALA A 1 254 ? -11.266 -6.973 11.586 1 98.69 254 ALA A N 1
ATOM 1988 C CA . ALA A 1 254 ? -10.195 -6.121 11.07 1 98.69 254 ALA A CA 1
ATOM 1989 C C . ALA A 1 254 ? -10.734 -4.758 10.648 1 98.69 254 ALA A C 1
ATOM 1991 O O . ALA A 1 254 ? -10.125 -3.725 10.93 1 98.69 254 ALA A O 1
ATOM 1992 N N . PHE A 1 255 ? -11.898 -4.742 10.031 1 98.75 255 PHE A N 1
ATOM 1993 C CA . PHE A 1 255 ? -12.531 -3.5 9.594 1 98.75 255 PHE A CA 1
ATOM 1994 C C . PHE A 1 255 ? -12.898 -2.635 10.797 1 98.75 255 PHE A C 1
ATOM 1996 O O . PHE A 1 255 ? -12.727 -1.414 10.758 1 98.75 255 PHE A O 1
ATOM 2003 N N . LEU A 1 256 ? -13.359 -3.273 11.812 1 98.69 256 LEU A N 1
ATOM 2004 C CA . LEU A 1 256 ? -13.758 -2.531 13.008 1 98.69 256 LEU A CA 1
ATOM 2005 C C . LEU A 1 256 ? -12.531 -1.956 13.711 1 98.69 256 LEU A C 1
ATOM 2007 O O . LEU A 1 256 ? -12.57 -0.827 14.211 1 98.69 256 LEU A O 1
ATOM 2011 N N . LEU A 1 257 ? -11.516 -2.734 13.797 1 98.69 257 LEU A N 1
ATOM 2012 C CA . LEU A 1 257 ? -10.258 -2.242 14.352 1 98.69 257 LEU A CA 1
ATOM 2013 C C . LEU A 1 257 ? -9.75 -1.033 13.57 1 98.69 257 LEU A C 1
ATOM 2015 O O . LEU A 1 257 ? -9.383 -0.017 14.156 1 98.69 257 LEU A O 1
ATOM 2019 N N . TYR A 1 258 ? -9.805 -1.154 12.305 1 98.69 258 TYR A N 1
ATOM 2020 C CA . TYR A 1 258 ? -9.414 -0.089 11.391 1 98.69 258 TYR A CA 1
ATOM 2021 C C . TYR A 1 258 ? -10.25 1.163 11.625 1 98.69 258 TYR A C 1
ATOM 2023 O O . TYR A 1 258 ? -9.711 2.264 11.758 1 98.69 258 TYR A O 1
ATOM 2031 N N . MET A 1 259 ? -11.484 0.994 11.703 1 98.75 259 MET A N 1
ATOM 2032 C CA . MET A 1 259 ? -12.414 2.094 11.938 1 98.75 259 MET A CA 1
ATOM 2033 C C . MET A 1 259 ? -12.117 2.783 13.266 1 98.75 259 MET A C 1
ATOM 2035 O O . MET A 1 259 ? -12.07 4.012 13.336 1 98.75 259 MET A O 1
ATOM 2039 N N . GLY A 1 260 ? -11.953 1.974 14.281 1 98.62 260 GLY A N 1
ATOM 2040 C CA . GLY A 1 260 ? -11.656 2.547 15.586 1 98.62 260 GLY A CA 1
ATOM 2041 C C . GLY A 1 260 ? -10.398 3.395 15.594 1 98.62 260 GLY A C 1
ATOM 2042 O O . GLY A 1 260 ? -10.367 4.465 16.203 1 98.62 260 GLY A O 1
ATOM 2043 N N . MET A 1 261 ? -9.406 2.941 14.906 1 98.62 261 MET A N 1
ATOM 2044 C CA . MET A 1 261 ? -8.141 3.666 14.859 1 98.62 261 MET A CA 1
ATOM 2045 C C . MET A 1 261 ? -8.297 4.988 14.117 1 98.62 261 MET A C 1
ATOM 2047 O O . MET A 1 261 ? -7.883 6.039 14.617 1 98.62 261 MET A O 1
ATOM 2051 N N . ILE A 1 262 ? -8.953 4.926 13 1 98.44 262 ILE A N 1
ATOM 2052 C CA . ILE A 1 262 ? -9.133 6.121 12.188 1 98.44 262 ILE A CA 1
ATOM 2053 C C . ILE A 1 262 ? -10.047 7.109 12.906 1 98.44 262 ILE A C 1
ATOM 2055 O O . ILE A 1 262 ? -9.75 8.305 12.984 1 98.44 262 ILE A O 1
ATOM 2059 N N . TRP A 1 263 ? -11.094 6.633 13.453 1 98.25 263 TRP A N 1
ATOM 2060 C CA . TRP A 1 263 ? -12.07 7.469 14.148 1 98.25 263 TRP A CA 1
ATOM 2061 C C . TRP A 1 263 ? -11.43 8.18 15.336 1 98.25 263 TRP A C 1
ATOM 2063 O O . TRP A 1 263 ? -11.594 9.398 15.492 1 98.25 263 TRP A O 1
ATOM 2073 N N . THR A 1 264 ? -10.695 7.422 16.094 1 98.19 264 THR A N 1
ATOM 2074 C CA . THR A 1 264 ? -10.062 7.988 17.281 1 98.19 264 THR A CA 1
ATOM 2075 C C . THR A 1 264 ? -8.953 8.961 16.891 1 98.19 264 THR A C 1
ATOM 2077 O O . THR A 1 264 ? -8.883 10.078 17.422 1 98.19 264 THR A O 1
ATOM 2080 N N . GLY A 1 265 ? -8.156 8.508 15.984 1 98.25 265 GLY A N 1
ATOM 2081 C CA . GLY A 1 265 ? -7.086 9.383 15.539 1 98.25 265 GLY A CA 1
ATOM 2082 C C . GLY A 1 265 ? -7.59 10.68 14.938 1 98.25 265 GLY A C 1
ATOM 2083 O O . GLY A 1 265 ? -7.082 11.758 15.25 1 98.25 265 GLY A O 1
ATOM 2084 N N . PHE A 1 266 ? -8.57 10.625 14.18 1 97.81 266 PHE A N 1
ATOM 2085 C CA . PHE A 1 266 ? -9.125 11.797 13.508 1 97.81 266 PHE A CA 1
ATOM 2086 C C . PHE A 1 266 ? -9.773 12.742 14.516 1 97.81 266 PHE A C 1
ATOM 2088 O O . PHE A 1 266 ? -9.648 13.961 14.398 1 97.81 266 PHE A O 1
ATOM 2095 N N . ASN A 1 267 ? -10.453 12.234 15.461 1 97.12 267 ASN A N 1
ATOM 2096 C CA . ASN A 1 267 ? -11.086 13.07 16.469 1 97.12 267 ASN A CA 1
ATOM 2097 C C . ASN A 1 267 ? -10.047 13.836 17.297 1 97.12 267 ASN A C 1
ATOM 2099 O O . ASN A 1 267 ? -10.258 14.992 17.641 1 97.12 267 ASN A O 1
ATOM 2103 N N . ILE A 1 268 ? -8.984 13.172 17.578 1 97.5 268 ILE A N 1
ATOM 2104 C CA . ILE A 1 268 ? -7.922 13.844 18.312 1 97.5 268 ILE A CA 1
ATOM 2105 C C . ILE A 1 268 ? -7.383 15.008 17.484 1 97.5 268 ILE A C 1
ATOM 2107 O O . ILE A 1 268 ? -7.184 16.109 18.016 1 97.5 268 ILE A O 1
ATOM 2111 N N . LEU A 1 269 ? -7.246 14.805 16.25 1 96.69 269 LEU A N 1
ATOM 2112 C CA . LEU A 1 269 ? -6.758 15.867 15.391 1 96.69 269 LEU A CA 1
ATOM 2113 C C . LEU A 1 269 ? -7.762 17.016 15.305 1 96.69 269 LEU A C 1
ATOM 2115 O O . LEU A 1 269 ? -7.379 18.188 15.344 1 96.69 269 LEU A O 1
ATOM 2119 N N . ARG A 1 270 ? -8.953 16.703 15.219 1 95.62 270 ARG A N 1
ATOM 2120 C CA . ARG A 1 270 ? -10.023 17.703 15.141 1 95.62 270 ARG A CA 1
ATOM 2121 C C . ARG A 1 270 ? -10.07 18.547 16.406 1 95.62 270 ARG A C 1
ATOM 2123 O O . ARG A 1 270 ? -10.18 19.766 16.344 1 95.62 270 ARG A O 1
ATOM 2130 N N . GLU A 1 271 ? -9.984 17.906 17.469 1 96.38 271 GLU A N 1
ATOM 2131 C CA . GLU A 1 271 ? -10.031 18.609 18.75 1 96.38 271 GLU A CA 1
ATOM 2132 C C . GLU A 1 271 ? -8.828 19.547 18.906 1 96.38 271 GLU A C 1
ATOM 2134 O O . GLU A 1 271 ? -8.969 20.672 19.406 1 96.38 271 GLU A O 1
ATOM 2139 N N . ASN A 1 272 ? -7.727 19.031 18.516 1 94.81 272 ASN A N 1
ATOM 2140 C CA . ASN A 1 272 ? -6.535 19.875 18.578 1 94.81 272 ASN A CA 1
ATOM 2141 C C . ASN A 1 272 ? -6.664 21.094 17.656 1 94.81 272 ASN A C 1
ATOM 2143 O O . ASN A 1 272 ? -6.207 22.172 18 1 94.81 272 ASN A O 1
ATOM 2147 N N . LYS A 1 273 ? -7.281 20.891 16.562 1 94 273 LYS A N 1
ATOM 2148 C CA . LYS A 1 273 ? -7.516 22 15.641 1 94 273 LYS A CA 1
ATOM 2149 C C . LYS A 1 273 ? -8.469 23.031 16.25 1 94 273 LYS A C 1
ATOM 2151 O O . LYS A 1 273 ? -8.273 24.234 16.078 1 94 273 LYS A O 1
ATO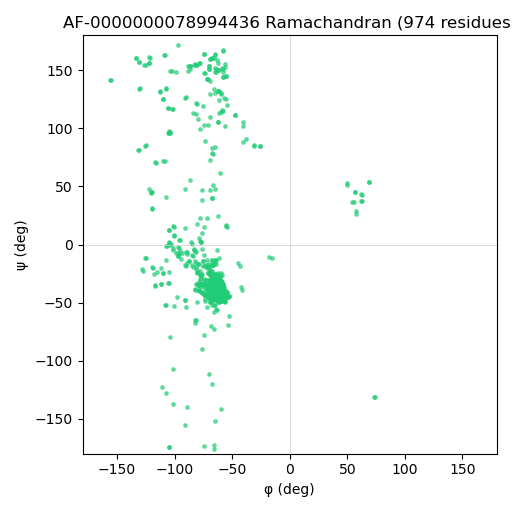M 2156 N N . TRP A 1 274 ? -9.43 22.578 16.953 1 94.31 274 TRP A N 1
ATOM 2157 C CA . TRP A 1 274 ? -10.391 23.469 17.594 1 94.31 274 TRP A CA 1
ATOM 2158 C C . TRP A 1 274 ? -9.727 24.297 18.688 1 94.31 274 TRP A C 1
ATOM 2160 O O . TRP A 1 274 ? -10.039 25.484 18.859 1 94.31 274 TRP A O 1
ATOM 2170 N N . VAL A 1 275 ? -8.859 23.688 19.375 1 92.56 275 VAL A N 1
ATOM 2171 C CA . VAL A 1 275 ? -8.148 24.375 20.438 1 92.56 275 VAL A CA 1
ATOM 2172 C C . VAL A 1 275 ? -7.254 25.469 19.844 1 92.56 275 VAL A C 1
ATOM 2174 O O . VAL A 1 275 ? -7.129 26.547 20.422 1 92.56 275 VAL A O 1
ATOM 2177 N N . ARG A 1 276 ? -6.762 25.188 18.766 1 89.5 276 ARG A N 1
ATOM 2178 C CA . ARG A 1 276 ? -5.848 26.125 18.125 1 89.5 276 ARG A CA 1
ATOM 2179 C C . ARG A 1 276 ? -6.598 27.328 17.578 1 89.5 276 ARG A C 1
ATOM 2181 O O . ARG A 1 276 ? -6.07 28.438 17.562 1 89.5 276 ARG A O 1
ATOM 2188 N N . ASN A 1 277 ? -7.809 27.047 17.062 1 92.62 277 ASN A N 1
ATOM 2189 C CA . ASN A 1 277 ? -8.641 28.109 16.516 1 92.62 277 ASN A CA 1
ATOM 2190 C C . ASN A 1 277 ? -10.062 28.047 17.062 1 92.62 277 ASN A C 1
ATOM 2192 O O . ASN A 1 277 ? -10.992 27.672 16.328 1 92.62 277 ASN A O 1
ATOM 2196 N N . PRO A 1 278 ? -10.227 28.547 18.188 1 92.88 278 PRO A N 1
ATOM 2197 C CA . PRO A 1 278 ? -11.523 28.406 18.859 1 92.88 278 PRO A CA 1
ATOM 2198 C C . PRO A 1 278 ? -12.641 29.156 18.125 1 92.88 278 PRO A C 1
ATOM 2200 O O . PRO A 1 278 ? -13.789 28.719 18.141 1 92.88 278 PRO A O 1
ATOM 2203 N N . LYS A 1 279 ? -12.32 30.312 17.578 1 91.62 279 LYS A N 1
ATOM 2204 C CA . LYS A 1 279 ? -13.344 31.078 16.875 1 91.62 279 LYS A CA 1
ATOM 2205 C C . LYS A 1 279 ? -13.914 30.297 15.703 1 91.62 279 LYS A C 1
ATOM 2207 O O . LYS A 1 279 ? -15.133 30.219 15.539 1 91.62 279 LYS A O 1
ATOM 2212 N N . GLU A 1 280 ? -13.055 29.703 14.969 1 92.75 280 GLU A N 1
ATOM 2213 C CA . GLU A 1 280 ? -13.477 28.875 13.852 1 92.75 280 GLU A CA 1
ATOM 2214 C C . GLU A 1 280 ? -14.242 27.641 14.336 1 92.75 280 GLU A C 1
ATOM 2216 O O . GLU A 1 280 ? -15.195 27.203 13.695 1 92.75 280 GLU A O 1
ATOM 2221 N N . ALA A 1 281 ? -13.789 27.125 15.398 1 95.25 281 ALA A N 1
ATOM 2222 C CA . ALA A 1 281 ? -14.438 25.969 15.984 1 95.25 281 ALA A CA 1
ATOM 2223 C C . ALA A 1 281 ? -15.891 26.266 16.328 1 95.25 281 ALA A C 1
ATOM 2225 O O . ALA A 1 281 ? -16.781 25.438 16.094 1 95.25 281 ALA A O 1
ATOM 2226 N N . MET A 1 282 ? -16.078 27.438 16.859 1 94.31 282 MET A N 1
ATOM 2227 C CA . MET A 1 282 ? -17.422 27.828 17.266 1 94.31 282 MET A CA 1
ATOM 2228 C C . MET A 1 282 ? -18.344 27.922 16.062 1 94.31 282 MET A C 1
ATOM 2230 O O . MET A 1 282 ? -19.531 27.578 16.156 1 94.31 282 MET A O 1
ATOM 2234 N N . SER A 1 283 ? -17.844 28.375 15.008 1 94 283 SER A N 1
ATOM 2235 C CA . SER A 1 283 ? -18.625 28.438 13.781 1 94 283 SER A CA 1
ATOM 2236 C C . SER A 1 283 ? -19 27.031 13.305 1 94 283 SER A C 1
ATOM 2238 O O . SER A 1 283 ? -20.141 26.812 12.859 1 94 283 SER A O 1
ATOM 2240 N N . ILE A 1 284 ? -18.141 26.125 13.406 1 95 284 ILE A N 1
ATOM 2241 C CA . ILE A 1 284 ? -18.375 24.734 13.016 1 95 284 ILE A CA 1
ATOM 2242 C C . ILE A 1 284 ? -19.422 24.109 13.938 1 95 284 ILE A C 1
ATOM 2244 O O . ILE A 1 284 ? -20.312 23.391 13.477 1 95 284 ILE A O 1
ATOM 2248 N N . PHE A 1 285 ? -19.297 24.406 15.188 1 95.38 285 PHE A N 1
ATOM 2249 C CA . PHE A 1 285 ? -20.25 23.891 16.156 1 95.38 285 PHE A CA 1
ATOM 2250 C C . PHE A 1 285 ? -21.672 24.344 15.82 1 95.38 285 PHE A C 1
ATOM 2252 O O . PHE A 1 285 ? -22.609 23.547 15.883 1 95.38 285 PHE A O 1
ATOM 2259 N N . LYS A 1 286 ? -21.75 25.594 15.5 1 93.44 286 LYS A N 1
ATOM 2260 C CA . LYS A 1 286 ? -23.047 26.141 15.133 1 93.44 286 LYS A CA 1
ATOM 2261 C C . LYS A 1 286 ? -23.625 25.422 13.922 1 93.44 286 LYS A C 1
ATOM 2263 O O . LYS A 1 286 ? -24.812 25.109 13.883 1 93.44 286 LYS A O 1
ATOM 2268 N N . GLN A 1 287 ? -22.812 25.156 12.984 1 93.94 287 GLN A N 1
ATOM 2269 C CA . GLN A 1 287 ? -23.25 24.422 11.797 1 93.94 287 GLN A CA 1
ATOM 2270 C C . GLN A 1 287 ? -23.734 23.016 12.164 1 93.94 287 GLN A C 1
ATOM 2272 O O . GLN A 1 287 ? -24.766 22.562 11.672 1 93.94 287 GLN A O 1
ATOM 2277 N N . LEU A 1 288 ? -22.984 22.375 13.008 1 95.44 288 LEU A N 1
ATOM 2278 C CA . LEU A 1 288 ? -23.25 20.984 13.375 1 95.44 288 LEU A CA 1
ATOM 2279 C C . LEU A 1 288 ? -24.516 20.875 14.211 1 95.44 288 LEU A C 1
ATOM 2281 O O . LEU A 1 288 ? -25.125 19.812 14.289 1 95.44 288 LEU A O 1
ATOM 2285 N N . ASP A 1 289 ? -24.844 21.969 14.812 1 94.56 289 ASP A N 1
ATOM 2286 C CA . ASP A 1 289 ? -26.031 21.984 15.672 1 94.56 289 ASP A CA 1
ATOM 2287 C C . ASP A 1 289 ? -27.297 22.156 14.852 1 94.56 289 ASP A C 1
ATOM 2289 O O . ASP A 1 289 ? -28.406 21.906 15.336 1 94.56 289 ASP A O 1
ATOM 2293 N N . GLY A 1 290 ? -27.141 22.562 13.656 1 92.94 290 GLY A N 1
ATOM 2294 C CA . GLY A 1 290 ? -28.297 22.812 12.805 1 92.94 290 GLY A CA 1
ATOM 2295 C C . GLY A 1 290 ? -29.031 21.547 12.414 1 92.94 290 GLY A C 1
ATOM 2296 O O . GLY A 1 290 ? -28.453 20.453 12.367 1 92.94 290 GLY A O 1
ATOM 2297 N N . SER A 1 291 ? -30.281 21.688 12.008 1 89.12 291 SER A N 1
ATOM 2298 C CA . SER A 1 291 ? -31.141 20.562 11.672 1 89.12 291 SER A CA 1
ATOM 2299 C C . SER A 1 291 ? -30.656 19.859 10.414 1 89.12 291 SER A C 1
ATOM 2301 O O . SER A 1 291 ? -30.562 18.625 10.383 1 89.12 291 SER A O 1
ATOM 2303 N N . PRO A 1 292 ? -30.328 20.562 9.43 1 92.69 292 PRO A N 1
ATOM 2304 C CA . PRO A 1 292 ? -29.844 19.859 8.234 1 92.69 292 PRO A CA 1
ATOM 2305 C C . PRO A 1 292 ? -28.609 19.016 8.508 1 92.69 292 PRO A C 1
ATOM 2307 O O . PRO A 1 292 ? -28.484 17.906 7.973 1 92.69 292 PRO A O 1
ATOM 2310 N N . ALA A 1 293 ? -27.781 19.547 9.297 1 95.12 293 ALA A N 1
ATOM 2311 C CA . ALA A 1 293 ? -26.578 18.797 9.641 1 95.12 293 ALA A CA 1
ATOM 2312 C C . ALA A 1 293 ? -26.922 17.516 10.406 1 95.12 293 ALA A C 1
ATOM 2314 O O . ALA A 1 293 ? -26.266 16.5 10.242 1 95.12 293 ALA A O 1
ATOM 2315 N N . GLY A 1 294 ? -27.906 17.641 11.242 1 96.56 294 GLY A N 1
ATOM 2316 C CA . GLY A 1 294 ? -28.344 16.469 11.977 1 96.56 294 GLY A CA 1
ATOM 2317 C C . GLY A 1 294 ? -28.859 15.367 11.078 1 96.56 294 GLY A C 1
ATOM 2318 O O . GLY A 1 294 ? -28.547 14.188 11.297 1 96.56 294 GLY A O 1
ATOM 2319 N N . LYS A 1 295 ? -29.641 15.703 10.133 1 97.06 295 LYS A N 1
ATOM 2320 C CA . LYS A 1 295 ? -30.156 14.734 9.172 1 97.06 295 LYS A CA 1
ATOM 2321 C C . LYS A 1 295 ? -29.031 14.102 8.367 1 97.06 295 LYS A C 1
ATOM 2323 O O . LYS A 1 295 ? -29.016 12.891 8.148 1 97.06 295 LYS A O 1
ATOM 2328 N N . ILE A 1 296 ? -28.141 14.906 7.961 1 97.94 296 ILE A N 1
ATOM 2329 C CA . ILE A 1 296 ? -27.016 14.422 7.176 1 97.94 296 ILE A CA 1
ATOM 2330 C C . ILE A 1 296 ? -26.141 13.523 8.039 1 97.94 296 ILE A C 1
ATOM 2332 O O . ILE A 1 296 ? -25.609 12.516 7.555 1 97.94 296 ILE A O 1
ATOM 2336 N N . ARG A 1 297 ? -25.969 13.859 9.273 1 97.81 297 ARG A N 1
ATOM 2337 C CA . ARG A 1 297 ? -25.203 13.039 10.203 1 97.81 297 ARG A CA 1
ATOM 2338 C C . ARG A 1 297 ? -25.812 11.641 10.328 1 97.81 297 ARG A C 1
ATOM 2340 O O . ARG A 1 297 ? -25.094 10.641 10.289 1 97.81 297 ARG A O 1
ATOM 2347 N N . LYS A 1 298 ? -27.109 11.594 10.477 1 98.06 298 LYS A N 1
ATOM 2348 C CA . LYS A 1 298 ? -27.797 10.305 10.555 1 98.06 298 LYS A CA 1
ATOM 2349 C C . LYS A 1 298 ? -27.609 9.508 9.266 1 98.06 298 LYS A C 1
ATOM 2351 O O . LYS A 1 298 ? -27.328 8.305 9.305 1 98.06 298 LYS A O 1
ATOM 2356 N N . ALA A 1 299 ? -27.75 10.164 8.172 1 98.31 299 ALA A N 1
ATOM 2357 C CA . ALA A 1 299 ? -27.547 9.516 6.879 1 98.31 299 ALA A CA 1
ATOM 2358 C C . ALA A 1 299 ? -26.109 9.008 6.734 1 98.31 299 ALA A C 1
ATOM 2360 O O . ALA A 1 299 ? -25.875 7.926 6.184 1 98.31 299 ALA A O 1
ATOM 2361 N N . ALA A 1 300 ? -25.172 9.797 7.188 1 98.62 300 ALA A N 1
ATOM 2362 C CA . ALA A 1 300 ? -23.75 9.422 7.121 1 98.62 300 ALA A CA 1
ATOM 2363 C C . ALA A 1 300 ? -23.484 8.141 7.898 1 98.62 300 ALA A C 1
ATOM 2365 O O . ALA A 1 300 ? -22.766 7.254 7.426 1 98.62 300 ALA A O 1
ATOM 2366 N N . ILE A 1 301 ? -24.047 7.992 9.023 1 98.5 301 ILE A N 1
ATOM 2367 C CA . ILE A 1 301 ? -23.875 6.809 9.859 1 98.5 301 ILE A CA 1
ATOM 2368 C C . ILE A 1 301 ? -24.5 5.598 9.18 1 98.5 301 ILE A C 1
ATOM 2370 O O . ILE A 1 301 ? -23.953 4.496 9.219 1 98.5 301 ILE A O 1
ATOM 2374 N N . LEU A 1 302 ? -25.609 5.828 8.609 1 98.5 302 LEU A N 1
ATOM 2375 C CA . LEU A 1 302 ? -26.281 4.738 7.914 1 98.5 302 LEU A CA 1
ATOM 2376 C C . LEU A 1 302 ? -25.469 4.266 6.719 1 98.5 302 LEU A C 1
ATOM 2378 O O . LEU A 1 302 ? -25.344 3.061 6.477 1 98.5 302 LEU A O 1
ATOM 2382 N N . VAL A 1 303 ? -24.938 5.168 6 1 98.75 303 VAL A N 1
ATOM 2383 C CA . VAL A 1 303 ? -24.109 4.812 4.848 1 98.75 303 VAL A CA 1
ATOM 2384 C C . VAL A 1 303 ? -22.844 4.098 5.32 1 98.75 303 VAL A C 1
ATOM 2386 O O . VAL A 1 303 ? -22.391 3.146 4.684 1 98.75 303 VAL A O 1
ATOM 2389 N N . LEU A 1 304 ? -22.266 4.566 6.398 1 98.75 304 LEU A N 1
ATOM 2390 C CA . LEU A 1 304 ? -21.109 3.893 6.984 1 98.75 304 LEU A CA 1
ATOM 2391 C C . LEU A 1 304 ? -21.453 2.443 7.328 1 98.75 304 LEU A C 1
ATOM 2393 O O . LEU A 1 304 ? -20.703 1.529 6.969 1 98.75 304 LEU A O 1
ATOM 2397 N N . ALA A 1 305 ? -22.531 2.26 7.98 1 98.69 305 ALA A N 1
ATOM 2398 C CA . ALA A 1 305 ? -22.969 0.909 8.32 1 98.69 305 ALA A CA 1
ATOM 2399 C C . ALA A 1 305 ? -23.234 0.082 7.066 1 98.69 305 ALA A C 1
ATOM 2401 O O . ALA A 1 305 ? -22.859 -1.093 7 1 98.69 305 ALA A O 1
ATOM 2402 N N . PHE A 1 306 ? -23.812 0.706 6.148 1 98.5 306 PHE A N 1
ATOM 2403 C CA . PHE A 1 306 ? -24.172 0.012 4.918 1 98.5 306 PHE A CA 1
ATOM 2404 C C . PHE A 1 306 ? -22.922 -0.41 4.152 1 98.5 306 PHE A C 1
ATOM 2406 O O . PHE A 1 306 ? -22.875 -1.506 3.59 1 98.5 306 PHE A O 1
ATOM 2413 N N . THR A 1 307 ? -21.984 0.496 4.059 1 98.62 307 THR A N 1
ATOM 2414 C CA . THR A 1 307 ? -20.734 0.151 3.391 1 98.62 307 THR A CA 1
ATOM 2415 C C . THR A 1 307 ? -20.031 -0.991 4.117 1 98.62 307 THR A C 1
ATOM 2417 O O . THR A 1 307 ? -19.422 -1.86 3.482 1 98.62 307 THR A O 1
ATOM 2420 N N . PHE A 1 308 ? -20.078 -1.013 5.426 1 98.69 308 PHE A N 1
ATOM 2421 C CA . PHE A 1 308 ? -19.516 -2.098 6.215 1 98.69 308 PHE A CA 1
ATOM 2422 C C . PHE A 1 308 ? -20.188 -3.422 5.887 1 98.69 308 PHE A C 1
ATOM 2424 O O . PHE A 1 308 ? -19.531 -4.414 5.59 1 98.69 308 PHE A O 1
ATOM 2431 N N . PHE A 1 309 ? -21.422 -3.422 5.855 1 98.5 309 PHE A N 1
ATOM 2432 C CA . PHE A 1 309 ? -22.188 -4.648 5.625 1 98.5 309 PHE A CA 1
ATOM 2433 C C . PHE A 1 309 ? -21.984 -5.145 4.199 1 98.5 309 PHE A C 1
ATOM 2435 O O . PHE A 1 309 ? -21.922 -6.352 3.959 1 98.5 309 PHE A O 1
ATOM 2442 N N . THR A 1 310 ? -21.953 -4.234 3.305 1 98.75 310 THR A N 1
ATOM 2443 C CA . THR A 1 310 ? -21.672 -4.621 1.925 1 98.75 310 THR A CA 1
ATOM 2444 C C . THR A 1 310 ? -20.312 -5.293 1.813 1 98.75 310 THR A C 1
ATOM 2446 O O . THR A 1 310 ? -20.156 -6.301 1.119 1 98.75 310 THR A O 1
ATOM 2449 N N . ALA A 1 311 ? -19.344 -4.707 2.52 1 98.75 311 ALA A N 1
ATOM 2450 C CA . ALA A 1 311 ? -18.016 -5.312 2.521 1 98.75 311 ALA A CA 1
ATOM 2451 C C . ALA A 1 311 ? -18.047 -6.711 3.131 1 98.75 311 ALA A C 1
ATOM 2453 O O . ALA A 1 311 ? -17.359 -7.613 2.66 1 98.75 311 ALA A O 1
ATOM 2454 N N . MET A 1 312 ? -18.859 -6.91 4.129 1 98.69 312 MET A N 1
ATOM 2455 C CA . MET A 1 312 ? -18.984 -8.234 4.734 1 98.69 312 MET A CA 1
ATOM 2456 C C . MET A 1 312 ? -19.609 -9.219 3.752 1 98.69 312 MET A C 1
ATOM 2458 O O . MET A 1 312 ? -19.188 -10.383 3.689 1 98.69 312 MET A O 1
ATOM 2462 N N . SER A 1 313 ? -20.562 -8.734 3.014 1 98.69 313 SER A N 1
ATOM 2463 C CA . SER A 1 313 ? -21.109 -9.609 1.989 1 98.69 313 SER A CA 1
ATOM 2464 C C . SER A 1 313 ? -20.047 -10.031 0.98 1 98.69 313 SER A C 1
ATOM 2466 O O . SER A 1 313 ? -20.094 -11.141 0.447 1 98.69 313 SER A O 1
ATOM 2468 N N . GLY A 1 314 ? -19.156 -9.117 0.734 1 98.38 314 GLY A N 1
ATOM 2469 C CA . GLY A 1 314 ? -18.016 -9.477 -0.095 1 98.38 314 GLY A CA 1
ATOM 2470 C C . GLY A 1 314 ? -17.141 -10.562 0.518 1 98.38 314 GLY A C 1
ATOM 2471 O O . GLY A 1 314 ? -16.594 -11.406 -0.196 1 98.38 314 GLY A O 1
ATOM 2472 N N . GLY A 1 315 ? -16.953 -10.516 1.828 1 98.19 315 GLY A N 1
ATOM 2473 C CA . GLY A 1 315 ? -16.266 -11.594 2.518 1 98.19 315 GLY A CA 1
ATOM 2474 C C . GLY A 1 315 ? -16.922 -12.945 2.324 1 98.19 315 GLY A C 1
ATOM 2475 O O . GLY A 1 315 ? -16.234 -13.953 2.154 1 98.19 315 GLY A O 1
ATOM 2476 N N . MET A 1 316 ? -18.219 -12.992 2.273 1 98.25 316 MET A N 1
ATOM 2477 C CA . MET A 1 316 ? -18.953 -14.227 2.037 1 98.25 316 MET A CA 1
ATOM 2478 C C . MET A 1 316 ? -18.719 -14.742 0.621 1 98.25 316 MET A C 1
ATOM 2480 O O . MET A 1 316 ? -18.531 -15.938 0.415 1 98.25 316 MET A O 1
ATOM 2484 N N . VAL A 1 317 ? -18.719 -13.781 -0.29 1 98.25 317 VAL A N 1
ATOM 2485 C CA . VAL A 1 317 ? -18.453 -14.141 -1.679 1 98.25 317 VAL A CA 1
ATOM 2486 C C . VAL A 1 317 ? -17.062 -14.766 -1.793 1 98.25 317 VAL A C 1
ATOM 2488 O O . VAL A 1 317 ? -16.891 -15.797 -2.443 1 98.25 317 VAL A O 1
ATOM 2491 N N . ALA A 1 318 ? -16.156 -14.172 -1.16 1 97.06 318 ALA A N 1
ATOM 2492 C CA . ALA A 1 318 ? -14.773 -14.648 -1.2 1 97.06 318 ALA A CA 1
ATOM 2493 C C . ALA A 1 318 ? -14.648 -16.031 -0.554 1 97.06 318 ALA A C 1
ATOM 2495 O O . ALA A 1 318 ? -14.008 -16.922 -1.108 1 97.06 318 ALA A O 1
ATOM 2496 N N . GLY A 1 319 ? -15.305 -16.219 0.529 1 96.12 319 GLY A N 1
ATOM 2497 C CA . GLY A 1 319 ? -15.203 -17.469 1.261 1 96.12 319 GLY A CA 1
ATOM 2498 C C . GLY A 1 319 ? -15.828 -18.641 0.529 1 96.12 319 GLY A C 1
ATOM 2499 O O . GLY A 1 319 ? -15.391 -19.781 0.692 1 96.12 319 GLY A O 1
ATOM 2500 N N . LEU A 1 320 ? -16.797 -18.359 -0.32 1 96.56 320 LEU A N 1
ATOM 2501 C CA . LEU A 1 320 ? -17.516 -19.422 -1.026 1 96.56 320 LEU A CA 1
ATOM 2502 C C . LEU A 1 320 ? -17.047 -19.516 -2.473 1 96.56 320 LEU A C 1
ATOM 2504 O O . LEU A 1 320 ? -17.594 -20.312 -3.252 1 96.56 320 LEU A O 1
ATOM 2508 N N . ASP A 1 321 ? -16.125 -18.656 -2.816 1 96 321 ASP A N 1
ATOM 2509 C CA . ASP A 1 321 ? -15.711 -18.547 -4.215 1 96 321 ASP A CA 1
ATOM 2510 C C . ASP A 1 321 ? -16.906 -18.266 -5.117 1 96 321 ASP A C 1
ATOM 2512 O O . ASP A 1 321 ? -16.984 -18.781 -6.227 1 96 321 ASP A O 1
ATOM 2516 N N . ALA A 1 322 ? -17.75 -17.531 -4.629 1 97.06 322 ALA A N 1
ATOM 2517 C CA . ALA A 1 322 ? -19 -17.266 -5.336 1 97.06 322 ALA A CA 1
ATOM 2518 C C . ALA A 1 322 ? -18.766 -16.359 -6.551 1 97.06 322 ALA A C 1
ATOM 2520 O O . ALA A 1 322 ? -19.609 -16.281 -7.445 1 97.06 322 ALA A O 1
ATOM 2521 N N . GLY A 1 323 ? -17.688 -15.688 -6.547 1 95.44 323 GLY A N 1
ATOM 2522 C CA . GLY A 1 323 ? -17.344 -14.828 -7.668 1 95.44 323 GLY A CA 1
ATOM 2523 C C . GLY A 1 323 ? -17.109 -15.594 -8.953 1 95.44 323 GLY A C 1
ATOM 2524 O O . GLY A 1 323 ? -17.094 -15 -10.039 1 95.44 323 GLY A O 1
ATOM 2525 N N . LEU A 1 324 ? -16.969 -16.859 -8.852 1 95 324 LEU A N 1
ATOM 2526 C CA . LEU A 1 324 ? -16.609 -17.688 -10.008 1 95 324 LEU A CA 1
ATOM 2527 C C . LEU A 1 324 ? -17.859 -18.297 -10.633 1 95 324 LEU A C 1
ATOM 2529 O O . LEU A 1 324 ? -17.781 -18.969 -11.672 1 95 324 LEU A O 1
ATOM 2533 N N . ILE A 1 325 ? -19 -18.094 -10.086 1 95.25 325 ILE A N 1
ATOM 2534 C CA . ILE A 1 325 ? -20.203 -18.812 -10.484 1 95.25 325 ILE A CA 1
ATOM 2535 C C . ILE A 1 325 ? -20.797 -18.172 -11.734 1 95.25 325 ILE A C 1
ATOM 2537 O O . ILE A 1 325 ? -20.844 -18.797 -12.797 1 95.25 325 ILE A O 1
ATOM 2541 N N . TYR A 1 326 ? -21.25 -16.969 -11.641 1 95.5 326 TYR A N 1
ATOM 2542 C CA . TYR A 1 326 ? -21.719 -16.203 -12.789 1 95.5 326 TYR A CA 1
ATOM 2543 C C . TYR A 1 326 ? -20.766 -15.07 -13.117 1 95.5 326 TYR A C 1
ATOM 2545 O O . TYR A 1 326 ? -20.5 -14.211 -12.273 1 95.5 326 TYR A O 1
ATOM 2553 N N . ASN A 1 327 ? -20.328 -15.031 -14.312 1 94.81 327 ASN A N 1
ATOM 2554 C CA . ASN A 1 327 ? -19.312 -14.047 -14.688 1 94.81 327 ASN A CA 1
ATOM 2555 C C . ASN A 1 327 ? -19.812 -13.133 -15.805 1 94.81 327 ASN A C 1
ATOM 2557 O O . ASN A 1 327 ? -19.125 -12.922 -16.797 1 94.81 327 ASN A O 1
ATOM 2561 N N . SER A 1 328 ? -21.047 -12.703 -15.602 1 94.62 328 SER A N 1
ATOM 2562 C CA . SER A 1 328 ? -21.703 -11.727 -16.453 1 94.62 328 SER A CA 1
ATOM 2563 C C . SER A 1 328 ? -22.344 -10.609 -15.641 1 94.62 328 SER A C 1
ATOM 2565 O O . SER A 1 328 ? -22.625 -10.781 -14.453 1 94.62 328 SER A O 1
ATOM 2567 N N . PHE A 1 329 ? -22.531 -9.555 -16.25 1 94.25 329 PHE A N 1
ATOM 2568 C CA . PHE A 1 329 ? -23.156 -8.391 -15.625 1 94.25 329 PHE A CA 1
ATOM 2569 C C . PHE A 1 329 ? -23.781 -7.48 -16.672 1 94.25 329 PHE A C 1
ATOM 2571 O O . PHE A 1 329 ? -23.172 -7.23 -17.719 1 94.25 329 PHE A O 1
ATOM 2578 N N . PRO A 1 330 ? -24.875 -6.961 -16.359 1 94.31 330 PRO A N 1
ATOM 2579 C CA . PRO A 1 330 ? -25.656 -6.953 -15.125 1 94.31 330 PRO A CA 1
ATOM 2580 C C . PRO A 1 330 ? -26.453 -8.242 -14.93 1 94.31 330 PRO A C 1
ATOM 2582 O O . PRO A 1 330 ? -26.891 -8.531 -13.812 1 94.31 330 PRO A O 1
ATOM 2585 N N . LYS A 1 331 ? -26.578 -8.969 -16.016 1 95.69 331 LYS A N 1
ATOM 2586 C CA . LYS A 1 331 ? -27.297 -10.234 -15.898 1 95.69 331 LYS A CA 1
ATOM 2587 C C . LYS A 1 331 ? -26.422 -11.32 -15.281 1 95.69 331 LYS A C 1
ATOM 2589 O O . LYS A 1 331 ? -25.203 -11.203 -15.281 1 95.69 331 LYS A O 1
ATOM 2594 N N . MET A 1 332 ? -27.078 -12.234 -14.734 1 96.5 332 MET A N 1
ATOM 2595 C CA . MET A 1 332 ? -26.422 -13.469 -14.297 1 96.5 332 MET A CA 1
ATOM 2596 C C . MET A 1 332 ? -26.719 -14.609 -15.258 1 96.5 332 MET A C 1
ATOM 2598 O O . MET A 1 332 ? -27.75 -15.273 -15.133 1 96.5 332 MET A O 1
ATOM 2602 N N . GLY A 1 333 ? -25.812 -14.766 -16.125 1 93.62 333 GLY A N 1
ATOM 2603 C CA . GLY A 1 333 ? -26.109 -15.641 -17.25 1 93.62 333 GLY A CA 1
ATOM 2604 C C . GLY A 1 333 ? -27.062 -15.031 -18.25 1 93.62 333 GLY A C 1
ATOM 2605 O O . GLY A 1 333 ? -26.844 -13.906 -18.719 1 93.62 333 GLY A O 1
ATOM 2606 N N . GLU A 1 334 ? -28.031 -15.789 -18.594 1 92.75 334 GLU A N 1
ATOM 2607 C CA . GLU A 1 334 ? -28.984 -15.328 -19.594 1 92.75 334 GLU A CA 1
ATOM 2608 C C . GLU A 1 334 ? -30.156 -14.578 -18.953 1 92.75 334 GLU A C 1
ATOM 2610 O O . GLU A 1 334 ? -30.938 -13.93 -19.641 1 92.75 334 GLU A O 1
ATOM 2615 N N . HIS A 1 335 ? -30.172 -14.594 -17.688 1 93.69 335 HIS A N 1
ATOM 2616 C CA . HIS A 1 335 ? -31.297 -14 -16.969 1 93.69 335 HIS A CA 1
ATOM 2617 C C . HIS A 1 335 ? -30.828 -12.891 -16.031 1 93.69 335 HIS A C 1
ATOM 2619 O O . HIS A 1 335 ? -29.656 -12.844 -15.648 1 93.69 335 HIS A O 1
ATOM 2625 N N . TRP A 1 336 ? -31.734 -12.086 -15.672 1 93.69 336 TRP A N 1
ATOM 2626 C CA . TRP A 1 336 ? -31.422 -11.023 -14.727 1 93.69 336 TRP A CA 1
ATOM 2627 C C . TRP A 1 336 ? -31.156 -11.586 -13.336 1 93.69 336 TRP A C 1
ATOM 2629 O O . TRP A 1 336 ? -30.25 -11.117 -12.633 1 93.69 336 TRP A O 1
ATOM 2639 N N . VAL A 1 337 ? -31.984 -12.539 -13.016 1 94.5 337 VAL A N 1
ATOM 2640 C CA . VAL A 1 337 ? -31.859 -13.273 -11.758 1 94.5 337 VAL A CA 1
ATOM 2641 C C . VAL A 1 337 ? -31.922 -14.773 -12.031 1 94.5 337 VAL A C 1
ATOM 2643 O O . VAL A 1 337 ? -32.719 -15.227 -12.844 1 94.5 337 VAL A O 1
ATOM 2646 N N . PRO A 1 338 ? -31.031 -15.461 -11.445 1 95.44 338 PRO A N 1
ATOM 2647 C CA . PRO A 1 338 ? -31.062 -16.906 -11.664 1 95.44 338 PRO A CA 1
ATOM 2648 C C . PRO A 1 338 ? -32.406 -17.547 -11.242 1 95.44 338 PRO A C 1
ATOM 2650 O O . PRO A 1 338 ? -33.188 -16.906 -10.539 1 95.44 338 PRO A O 1
ATOM 2653 N N . ASN A 1 339 ? -32.562 -18.766 -11.648 1 93.81 339 ASN A N 1
ATOM 2654 C CA . ASN A 1 339 ? -33.812 -19.484 -11.352 1 93.81 339 ASN A CA 1
ATOM 2655 C C . ASN A 1 339 ? -33.969 -19.703 -9.852 1 93.81 339 ASN A C 1
ATOM 2657 O O . ASN A 1 339 ? -33 -19.859 -9.125 1 93.81 339 ASN A O 1
ATOM 2661 N N . SER A 1 340 ? -35.281 -19.781 -9.422 1 92.5 340 SER A N 1
ATOM 2662 C CA . SER A 1 340 ? -35.625 -19.906 -8.008 1 92.5 340 SER A CA 1
ATOM 2663 C C . SER A 1 340 ? -35.094 -21.203 -7.422 1 92.5 340 SER A C 1
ATOM 2665 O O . SER A 1 340 ? -34.719 -21.266 -6.25 1 92.5 340 SER A O 1
ATOM 2667 N N . ARG A 1 341 ? -35.031 -22.188 -8.195 1 92.12 341 ARG A N 1
ATOM 2668 C CA . ARG A 1 341 ? -34.531 -23.484 -7.723 1 92.12 341 ARG A CA 1
ATOM 2669 C C . ARG A 1 341 ? -33.062 -23.406 -7.391 1 92.12 341 ARG A C 1
ATOM 2671 O O . ARG A 1 341 ? -32.594 -24.062 -6.453 1 92.12 341 ARG A O 1
ATOM 2678 N N . GLU A 1 342 ? -32.344 -22.641 -8.188 1 94.81 342 GLU A N 1
ATOM 2679 C CA . GLU A 1 342 ? -30.906 -22.469 -7.945 1 94.81 342 GLU A CA 1
ATOM 2680 C C . GLU A 1 342 ? -30.656 -21.547 -6.754 1 94.81 342 GLU A C 1
ATOM 2682 O O . GLU A 1 342 ? -29.719 -21.766 -5.973 1 94.81 342 GLU A O 1
ATOM 2687 N N . LEU A 1 343 ? -31.531 -20.609 -6.648 1 95.75 343 LEU A N 1
ATOM 2688 C CA . LEU A 1 343 ? -31.359 -19.609 -5.598 1 95.75 343 LEU A CA 1
ATOM 2689 C C . LEU A 1 343 ? -31.766 -20.172 -4.242 1 95.75 343 LEU A C 1
ATOM 2691 O O . LEU A 1 343 ? -31.188 -19.828 -3.213 1 95.75 343 LEU A O 1
ATOM 2695 N N . MET A 1 344 ? -32.844 -20.922 -4.262 1 95.81 344 MET A N 1
ATOM 2696 C CA . MET A 1 344 ? -33.375 -21.547 -3.041 1 95.81 344 MET A CA 1
ATOM 2697 C C . MET A 1 344 ? -33.312 -23.062 -3.141 1 95.81 344 MET A C 1
ATOM 2699 O O . MET A 1 344 ? -34.375 -23.719 -3.143 1 95.81 344 MET A O 1
ATOM 2703 N N . ASP A 1 345 ? -32.062 -23.547 -3.096 1 94.56 345 ASP A N 1
ATOM 2704 C CA . ASP A 1 345 ? -31.781 -24.969 -3.217 1 94.56 345 ASP A CA 1
ATOM 2705 C C . ASP A 1 345 ? -32 -25.688 -1.891 1 94.56 345 ASP A C 1
ATOM 2707 O O . ASP A 1 345 ? -31.344 -25.406 -0.896 1 94.56 345 ASP A O 1
ATOM 2711 N N . PRO A 1 346 ? -32.875 -26.641 -1.861 1 93.31 346 PRO A N 1
ATOM 2712 C CA . PRO A 1 346 ? -33.188 -27.344 -0.617 1 93.31 346 PRO A CA 1
ATOM 2713 C C . PRO A 1 346 ? -32 -28.125 -0.05 1 93.31 346 PRO A C 1
ATOM 2715 O O . PRO A 1 346 ? -32 -28.5 1.128 1 93.31 346 PRO A O 1
ATOM 2718 N N . SER A 1 347 ? -31 -28.359 -0.838 1 91.19 347 SER A N 1
ATOM 2719 C CA . SER A 1 347 ? -29.844 -29.125 -0.391 1 91.19 347 SER A CA 1
ATOM 2720 C C . SER A 1 347 ? -29.062 -28.391 0.688 1 91.19 347 SER A C 1
ATOM 2722 O O . SER A 1 347 ? -28.297 -29 1.436 1 91.19 347 SER A O 1
ATOM 2724 N N . TYR A 1 348 ? -29.281 -27.141 0.799 1 92.75 348 TYR A N 1
ATOM 2725 C CA . TYR A 1 348 ? -28.562 -26.359 1.796 1 92.75 348 TYR A CA 1
ATOM 2726 C C . TYR A 1 348 ? -29.281 -26.375 3.137 1 92.75 348 TYR A C 1
ATOM 2728 O O . TYR A 1 348 ? -28.703 -26.031 4.168 1 92.75 348 TYR A O 1
ATOM 2736 N N . ALA A 1 349 ? -30.516 -26.812 3.131 1 92.06 349 ALA A N 1
ATOM 2737 C CA . ALA A 1 349 ? -31.25 -26.922 4.387 1 92.06 349 ALA A CA 1
ATOM 2738 C C . ALA A 1 349 ? -30.719 -28.094 5.223 1 92.06 349 ALA A C 1
ATOM 2740 O O . ALA A 1 349 ? -30.375 -29.141 4.684 1 92.06 349 ALA A O 1
ATOM 2741 N N . ARG A 1 350 ? -30.688 -27.859 6.535 1 88.88 350 ARG A N 1
ATOM 2742 C CA . ARG A 1 350 ? -30.156 -28.891 7.418 1 88.88 350 ARG A CA 1
ATOM 2743 C C . ARG A 1 350 ? -31.219 -29.375 8.406 1 88.88 350 ARG A C 1
ATOM 2745 O O . ARG A 1 350 ? -31.078 -30.438 9.008 1 88.88 350 ARG A O 1
ATOM 2752 N N . THR A 1 351 ? -32.188 -28.5 8.523 1 91.5 351 THR A N 1
ATOM 2753 C CA . THR A 1 351 ? -33.281 -28.906 9.422 1 91.5 351 THR A CA 1
ATOM 2754 C C . THR A 1 351 ? -34.312 -29.719 8.68 1 91.5 351 THR A C 1
ATOM 2756 O O . THR A 1 351 ? -34.562 -29.484 7.488 1 91.5 351 THR A O 1
ATOM 2759 N N . GLU A 1 352 ? -34.938 -30.562 9.406 1 90.44 352 GLU A N 1
ATOM 2760 C CA . GLU A 1 352 ? -35.938 -31.422 8.812 1 90.44 352 GLU A CA 1
ATOM 2761 C C . GLU A 1 352 ? -37.125 -30.625 8.305 1 90.44 352 GLU A C 1
ATOM 2763 O O . GLU A 1 352 ? -37.688 -30.922 7.246 1 90.44 352 GLU A O 1
ATOM 2768 N N . ASP A 1 353 ? -37.5 -29.641 8.961 1 91.56 353 ASP A N 1
ATOM 2769 C CA . ASP A 1 353 ? -38.656 -28.828 8.594 1 91.56 353 ASP A CA 1
ATOM 2770 C C . ASP A 1 353 ? -38.281 -27.766 7.582 1 91.56 353 ASP A C 1
ATOM 2772 O O . ASP A 1 353 ? -39.125 -26.938 7.207 1 91.56 353 ASP A O 1
ATOM 2776 N N . LYS A 1 354 ? -37.062 -27.672 7.137 1 91.12 354 LYS A N 1
ATOM 2777 C CA . LYS A 1 354 ? -36.531 -26.75 6.145 1 91.12 354 LYS A CA 1
ATOM 2778 C C . LYS A 1 354 ? -36.781 -25.297 6.566 1 91.12 354 LYS A C 1
ATOM 2780 O O . LYS A 1 354 ? -36.969 -24.422 5.719 1 91.12 354 LYS A O 1
ATOM 2785 N N . SER A 1 355 ? -36.844 -25.094 7.867 1 91.94 355 SER A N 1
ATOM 2786 C CA . SER A 1 355 ? -37.031 -23.734 8.383 1 91.94 355 SER A CA 1
ATOM 2787 C C . SER A 1 355 ? -35.812 -22.875 8.133 1 91.94 355 SER A C 1
ATOM 2789 O O . SER A 1 355 ? -35.906 -21.641 8.125 1 91.94 355 SER A O 1
ATOM 2791 N N . ASP A 1 356 ? -34.688 -23.516 7.867 1 93.38 356 ASP A N 1
ATOM 2792 C CA . ASP A 1 356 ? -33.469 -22.766 7.695 1 93.38 356 ASP A CA 1
ATOM 2793 C C . ASP A 1 356 ? -33.125 -22.578 6.215 1 93.38 356 ASP A C 1
ATOM 2795 O O . ASP A 1 356 ? -32.062 -22.094 5.871 1 93.38 356 ASP A O 1
ATOM 2799 N N . LEU A 1 357 ? -34 -22.938 5.379 1 93.19 357 LEU A N 1
ATOM 2800 C CA . LEU A 1 357 ? -33.781 -22.906 3.939 1 93.19 357 LEU A CA 1
ATOM 2801 C C . LEU A 1 357 ? -33.406 -21.516 3.471 1 93.19 357 LEU A C 1
ATOM 2803 O O . LEU A 1 357 ? -32.406 -21.344 2.766 1 93.19 357 LEU A O 1
ATOM 2807 N N . TRP A 1 358 ? -34.188 -20.578 3.932 1 93.06 358 TRP A N 1
ATOM 2808 C CA . TRP A 1 358 ? -34.031 -19.234 3.377 1 93.06 358 TRP A CA 1
ATOM 2809 C C . TRP A 1 358 ? -32.688 -18.625 3.824 1 93.06 358 TRP A C 1
ATOM 2811 O O . TRP A 1 358 ? -31.938 -18.094 3.004 1 93.06 358 TRP A O 1
ATOM 2821 N N . TRP A 1 359 ? -32.344 -18.641 5.094 1 94.12 359 TRP A N 1
ATOM 2822 C CA . TRP A 1 359 ? -31.156 -17.938 5.535 1 94.12 359 TRP A CA 1
ATOM 2823 C C . TRP A 1 359 ? -29.906 -18.719 5.18 1 94.12 359 TRP A C 1
ATOM 2825 O O . TRP A 1 359 ? -28.844 -18.125 4.969 1 94.12 359 TRP A O 1
ATOM 2835 N N . ARG A 1 360 ? -30.016 -19.984 5.066 1 95.38 360 ARG A N 1
ATOM 2836 C CA . ARG A 1 360 ? -28.859 -20.781 4.656 1 95.38 360 ARG A CA 1
ATOM 2837 C C . ARG A 1 360 ? -28.5 -20.5 3.199 1 95.38 360 ARG A C 1
ATOM 2839 O O . ARG A 1 360 ? -27.328 -20.422 2.848 1 95.38 360 ARG A O 1
ATOM 2846 N N . ASN A 1 361 ? -29.531 -20.469 2.389 1 96.69 361 ASN A N 1
ATOM 2847 C CA . ASN A 1 361 ? -29.234 -20.141 0.997 1 96.69 361 ASN A CA 1
ATOM 2848 C C . ASN A 1 361 ? -28.656 -18.734 0.864 1 96.69 361 ASN A C 1
ATOM 2850 O O . ASN A 1 361 ? -27.781 -18.484 0.03 1 96.69 361 ASN A O 1
ATOM 2854 N N . LEU A 1 362 ? -29.062 -17.828 1.713 1 96.75 362 LEU A N 1
ATOM 2855 C CA . LEU A 1 362 ? -28.578 -16.453 1.665 1 96.75 362 LEU A CA 1
ATOM 2856 C C . LEU A 1 362 ? -27.125 -16.375 2.092 1 96.75 362 LEU A C 1
ATOM 2858 O O . LEU A 1 362 ? -26.406 -15.445 1.689 1 96.75 362 LEU A O 1
ATOM 2862 N N . LEU A 1 363 ? -26.625 -17.391 2.807 1 96.62 363 LEU A N 1
ATOM 2863 C CA . LEU A 1 363 ? -25.312 -17.25 3.418 1 96.62 363 LEU A CA 1
ATOM 2864 C C . LEU A 1 363 ? -24.391 -18.391 3 1 96.62 363 LEU A C 1
ATOM 2866 O O . LEU A 1 363 ? -23.172 -18.312 3.189 1 96.62 363 LEU A O 1
ATOM 2870 N N . GLU A 1 364 ? -24.953 -19.453 2.363 1 96.25 364 GLU A N 1
ATOM 2871 C CA . GLU A 1 364 ? -24.125 -20.625 2.092 1 96.25 364 GLU A CA 1
ATOM 2872 C C . GLU A 1 364 ? -24.203 -21.031 0.621 1 96.25 364 GLU A C 1
ATOM 2874 O O . GLU A 1 364 ? -23.344 -21.75 0.126 1 96.25 364 GLU A O 1
ATOM 2879 N N . ASN A 1 365 ? -25.234 -20.625 -0.1 1 96.94 365 ASN A N 1
ATOM 2880 C CA . ASN A 1 365 ? -25.391 -20.891 -1.529 1 96.94 365 ASN A CA 1
ATOM 2881 C C . ASN A 1 365 ? -24.625 -19.859 -2.361 1 96.94 365 ASN A C 1
ATOM 2883 O O . ASN A 1 365 ? -25 -18.688 -2.42 1 96.94 365 ASN A O 1
ATOM 2887 N N . PRO A 1 366 ? -23.547 -20.312 -3.074 1 97.12 366 PRO A N 1
ATOM 2888 C CA . PRO A 1 366 ? -22.703 -19.359 -3.795 1 97.12 366 PRO A CA 1
ATOM 2889 C C . PRO A 1 366 ? -23.5 -18.516 -4.785 1 97.12 366 PRO A C 1
ATOM 2891 O O . PRO A 1 366 ? -23.219 -17.312 -4.93 1 97.12 366 PRO A O 1
ATOM 2894 N N . THR A 1 367 ? -24.422 -19.078 -5.449 1 97.56 367 THR A N 1
ATOM 2895 C CA . THR A 1 367 ? -25.234 -18.328 -6.41 1 97.56 367 THR A CA 1
ATOM 2896 C C . THR A 1 367 ? -26.016 -17.219 -5.715 1 97.56 367 THR A C 1
ATOM 2898 O O . THR A 1 367 ? -26.016 -16.078 -6.16 1 97.56 367 THR A O 1
ATOM 2901 N N . THR A 1 368 ? -26.641 -17.578 -4.664 1 98.19 368 THR A N 1
ATOM 2902 C CA . THR A 1 368 ? -27.469 -16.625 -3.932 1 98.19 368 THR A CA 1
ATOM 2903 C C . THR A 1 368 ? -26.609 -15.57 -3.258 1 98.19 368 THR A C 1
ATOM 2905 O O . THR A 1 368 ? -26.953 -14.383 -3.254 1 98.19 368 THR A O 1
ATOM 2908 N N . VAL A 1 369 ? -25.547 -15.992 -2.701 1 98.31 369 VAL A N 1
ATOM 2909 C CA . VAL A 1 369 ? -24.625 -15.078 -2.025 1 98.31 369 VAL A CA 1
ATOM 2910 C C . VAL A 1 369 ? -24.078 -14.055 -3.025 1 98.31 369 VAL A C 1
ATOM 2912 O O . VAL A 1 369 ? -23.953 -12.875 -2.705 1 98.31 369 VAL A O 1
ATOM 2915 N N . GLN A 1 370 ? -23.734 -14.523 -4.238 1 98.38 370 GLN A N 1
ATOM 2916 C CA . GLN A 1 370 ? -23.281 -13.594 -5.273 1 98.38 370 GLN A CA 1
ATOM 2917 C C . GLN A 1 370 ? -24.359 -12.562 -5.586 1 98.38 370 GLN A C 1
ATOM 2919 O O . GLN A 1 370 ? -24.062 -11.367 -5.703 1 98.38 370 GLN A O 1
ATOM 2924 N N . LEU A 1 371 ? -25.578 -13.031 -5.727 1 98 371 LEU A N 1
ATOM 2925 C CA . LEU A 1 371 ? -26.672 -12.125 -6.012 1 98 371 LEU A CA 1
ATOM 2926 C C . LEU A 1 371 ? -26.844 -11.102 -4.895 1 98 371 LEU A C 1
ATOM 2928 O O . LEU A 1 371 ? -27.031 -9.914 -5.16 1 98 371 LEU A O 1
ATOM 2932 N N . VAL A 1 372 ? -26.844 -11.602 -3.691 1 98.12 372 VAL A N 1
ATOM 2933 C CA . VAL A 1 372 ? -26.969 -10.727 -2.535 1 98.12 372 VAL A CA 1
ATOM 2934 C C . VAL A 1 372 ? -25.906 -9.633 -2.596 1 98.12 372 VAL A C 1
ATOM 2936 O O . VAL A 1 372 ? -26.203 -8.453 -2.414 1 98.12 372 VAL A O 1
ATOM 2939 N N . HIS A 1 373 ? -24.688 -9.992 -2.906 1 98.69 373 HIS A N 1
ATOM 2940 C CA . HIS A 1 373 ? -23.594 -9.016 -2.965 1 98.69 373 HIS A CA 1
ATOM 2941 C C . HIS A 1 373 ? -23.797 -8.031 -4.105 1 98.69 373 HIS A C 1
ATOM 2943 O O . HIS A 1 373 ? -23.547 -6.832 -3.947 1 98.69 373 HIS A O 1
ATOM 2949 N N . ARG A 1 374 ? -24.25 -8.516 -5.27 1 98.12 374 ARG A N 1
ATOM 2950 C CA . ARG A 1 374 ? -24.562 -7.645 -6.398 1 98.12 374 ARG A CA 1
ATOM 2951 C C . ARG A 1 374 ? -25.594 -6.594 -6.016 1 98.12 374 ARG A C 1
ATOM 2953 O O . ARG A 1 374 ? -25.422 -5.406 -6.309 1 98.12 374 ARG A O 1
ATOM 2960 N N . ILE A 1 375 ? -26.578 -7.008 -5.355 1 98 375 ILE A N 1
ATOM 2961 C CA . ILE A 1 375 ? -27.656 -6.113 -4.949 1 98 375 ILE A CA 1
ATOM 2962 C C . ILE A 1 375 ? -27.125 -5.105 -3.926 1 98 375 ILE A C 1
ATOM 2964 O O . ILE A 1 375 ? -27.375 -3.902 -4.043 1 98 375 ILE A O 1
ATOM 2968 N N . LEU A 1 376 ? -26.406 -5.598 -2.965 1 98.44 376 LEU A N 1
ATOM 2969 C CA . LEU A 1 376 ? -25.875 -4.719 -1.932 1 98.44 376 LEU A CA 1
ATOM 2970 C C . LEU A 1 376 ? -24.875 -3.732 -2.523 1 98.44 376 LEU A C 1
ATOM 2972 O O . LEU A 1 376 ? -24.828 -2.566 -2.119 1 98.44 376 LEU A O 1
ATOM 2976 N N . GLY A 1 377 ? -24.047 -4.203 -3.449 1 98.31 377 GLY A N 1
ATOM 2977 C CA . GLY A 1 377 ? -23.125 -3.311 -4.113 1 98.31 377 GLY A CA 1
ATOM 2978 C C . GLY A 1 377 ? -23.797 -2.174 -4.848 1 98.31 377 GLY A C 1
ATOM 2979 O O . GLY A 1 377 ? -23.438 -1.009 -4.68 1 98.31 377 GLY A O 1
ATOM 2980 N N . CYS A 1 378 ? -24.828 -2.492 -5.586 1 97.81 378 CYS A N 1
ATOM 2981 C CA . CYS A 1 378 ? -25.578 -1.479 -6.316 1 97.81 378 CYS A CA 1
ATOM 2982 C C . CYS A 1 378 ? -26.312 -0.553 -5.355 1 97.81 378 CYS A C 1
ATOM 2984 O O . CYS A 1 378 ? -26.359 0.66 -5.57 1 97.81 378 CYS A O 1
ATOM 2986 N N . SER A 1 379 ? -26.844 -1.121 -4.359 1 98.44 379 SER A N 1
ATOM 2987 C CA . SER A 1 379 ? -27.547 -0.326 -3.359 1 98.44 379 SER A CA 1
ATOM 2988 C C . SER A 1 379 ? -26.594 0.625 -2.637 1 98.44 379 SER A C 1
ATOM 2990 O O . SER A 1 379 ? -26.969 1.749 -2.301 1 98.44 379 SER A O 1
ATOM 2992 N N . ALA A 1 380 ? -25.422 0.13 -2.371 1 98.56 380 ALA A N 1
ATOM 2993 C CA . ALA A 1 380 ? -24.422 0.996 -1.743 1 98.56 380 ALA A CA 1
ATOM 2994 C C . ALA A 1 380 ? -24.094 2.191 -2.633 1 98.56 380 ALA A C 1
ATOM 2996 O O . ALA A 1 380 ? -23.938 3.312 -2.145 1 98.56 380 ALA A O 1
ATOM 2997 N N . PHE A 1 381 ? -23.984 1.95 -3.898 1 98.5 381 PHE A N 1
ATOM 2998 C CA . PHE A 1 381 ? -23.75 3.041 -4.84 1 98.5 381 PHE A CA 1
ATOM 2999 C C . PHE A 1 381 ? -24.875 4.066 -4.758 1 98.5 381 PHE A C 1
ATOM 3001 O O . PHE A 1 381 ? -24.625 5.27 -4.664 1 98.5 381 PHE A O 1
ATOM 3008 N N . LEU A 1 382 ? -26.078 3.615 -4.75 1 98.56 382 LEU A N 1
ATOM 3009 C CA . LEU A 1 382 ? -27.234 4.5 -4.707 1 98.56 382 LEU A CA 1
ATOM 3010 C C . LEU A 1 382 ? -27.297 5.254 -3.385 1 98.56 382 LEU A C 1
ATOM 3012 O O . LEU A 1 382 ? -27.688 6.426 -3.35 1 98.56 382 LEU A O 1
ATOM 3016 N N . ALA A 1 383 ? -26.969 4.527 -2.332 1 98.69 383 ALA A N 1
ATOM 3017 C CA . ALA A 1 383 ? -26.953 5.172 -1.02 1 98.69 383 ALA A CA 1
ATOM 3018 C C . ALA A 1 383 ? -25.938 6.312 -0.975 1 98.69 383 ALA A C 1
ATOM 3020 O O . ALA A 1 383 ? -26.25 7.402 -0.484 1 98.69 383 ALA A O 1
ATOM 3021 N N . VAL A 1 384 ? -24.75 6.098 -1.476 1 98.81 384 VAL A N 1
ATOM 3022 C CA . VAL A 1 384 ? -23.719 7.129 -1.503 1 98.81 384 VAL A CA 1
ATOM 3023 C C . VAL A 1 384 ? -24.156 8.266 -2.428 1 98.81 384 VAL A C 1
ATOM 3025 O O . VAL A 1 384 ? -23.938 9.438 -2.121 1 98.81 384 VAL A O 1
ATOM 3028 N N . PHE A 1 385 ? -24.734 7.891 -3.498 1 98.5 385 PHE A N 1
ATOM 3029 C CA . PHE A 1 385 ? -25.25 8.891 -4.426 1 98.5 385 PHE A CA 1
ATOM 3030 C C . PHE A 1 385 ? -26.297 9.758 -3.754 1 98.5 385 PHE A C 1
ATOM 3032 O O . PHE A 1 385 ? -26.281 10.984 -3.893 1 98.5 385 PHE A O 1
ATOM 3039 N N . GLY A 1 386 ? -27.25 9.164 -3.094 1 98.38 386 GLY A N 1
ATOM 3040 C CA . GLY A 1 386 ? -28.266 9.906 -2.354 1 98.38 386 GLY A CA 1
ATOM 3041 C C . GLY A 1 386 ? -27.672 10.844 -1.315 1 98.38 386 GLY A C 1
ATOM 3042 O O . GLY A 1 386 ? -28.094 11.992 -1.19 1 98.38 386 GLY A O 1
ATOM 3043 N N . LEU A 1 387 ? -26.719 10.297 -0.585 1 98.38 387 LEU A N 1
ATOM 3044 C CA . LEU A 1 387 ? -26.031 11.125 0.402 1 98.38 387 LEU A CA 1
ATOM 3045 C C . LEU A 1 387 ? -25.344 12.312 -0.266 1 98.38 387 LEU A C 1
ATOM 3047 O O . LEU A 1 387 ? -25.391 13.43 0.245 1 98.38 387 LEU A O 1
ATOM 3051 N N . HIS A 1 388 ? -24.703 12.039 -1.337 1 98.19 388 HIS A N 1
ATOM 3052 C CA . HIS A 1 388 ? -24.031 13.086 -2.104 1 98.19 388 HIS A CA 1
ATOM 3053 C C . HIS A 1 388 ? -25 14.172 -2.523 1 98.19 388 HIS A C 1
ATOM 3055 O O . HIS A 1 388 ? -24.703 15.359 -2.406 1 98.19 388 HIS A O 1
ATOM 3061 N N . MET A 1 389 ? -26.156 13.836 -2.945 1 97.56 389 MET A N 1
ATOM 3062 C CA . MET A 1 389 ? -27.188 14.789 -3.361 1 97.56 389 MET A CA 1
ATOM 3063 C C . MET A 1 389 ? -27.703 15.586 -2.168 1 97.56 389 MET A C 1
ATOM 3065 O O . MET A 1 389 ? -27.922 16.797 -2.271 1 97.56 389 MET A O 1
ATOM 3069 N N . MET A 1 390 ? -27.891 14.875 -1.14 1 96.94 390 MET A N 1
ATOM 3070 C CA . MET A 1 390 ? -28.344 15.531 0.084 1 96.94 390 MET A CA 1
ATOM 3071 C C . MET A 1 390 ? -27.359 16.609 0.521 1 96.94 390 MET A C 1
ATOM 3073 O O . MET A 1 390 ? -27.766 17.703 0.899 1 96.94 390 MET A O 1
ATOM 3077 N N . CYS A 1 391 ? -26.141 16.312 0.483 1 97.31 391 CYS A N 1
ATOM 3078 C CA . CYS A 1 391 ? -25.109 17.266 0.876 1 97.31 391 CYS A CA 1
ATOM 3079 C C . CYS A 1 391 ? -25.016 18.406 -0.119 1 97.31 391 CYS A C 1
ATOM 3081 O O . CYS A 1 391 ? -24.812 19.562 0.272 1 97.31 391 CYS A O 1
ATOM 3083 N N . SER A 1 392 ? -25.188 18.094 -1.407 1 95.69 392 SER A N 1
ATOM 3084 C CA . SER A 1 392 ? -25.109 19.109 -2.445 1 95.69 392 SER A CA 1
ATOM 3085 C C . SER A 1 392 ? -26.25 20.125 -2.309 1 95.69 392 SER A C 1
ATOM 3087 O O . SER A 1 392 ? -26.078 21.312 -2.623 1 95.69 392 SER A O 1
ATOM 3089 N N . LYS A 1 393 ? -27.328 19.75 -1.832 1 95.06 393 LYS A N 1
ATOM 3090 C CA . LYS A 1 393 ? -28.469 20.625 -1.629 1 95.06 393 LYS A CA 1
ATOM 3091 C C . LYS A 1 393 ? -28.312 21.453 -0.356 1 95.06 393 LYS A C 1
ATOM 3093 O O . LYS A 1 393 ? -28.969 22.484 -0.197 1 95.06 393 LYS A O 1
ATOM 3098 N N . ASN A 1 394 ? -27.516 20.953 0.541 1 94.19 394 ASN A N 1
ATOM 3099 C CA . ASN A 1 394 ? -27.297 21.625 1.823 1 94.19 394 ASN A CA 1
ATOM 3100 C C . ASN A 1 394 ? -25.812 21.938 2.051 1 94.19 394 ASN A C 1
ATOM 3102 O O . ASN A 1 394 ? -25.281 21.656 3.117 1 94.19 394 ASN A O 1
ATOM 3106 N N . LYS A 1 395 ? -25.188 22.469 1.114 1 91.62 395 LYS A N 1
ATOM 3107 C CA . LYS A 1 395 ? -23.75 22.656 1.107 1 91.62 395 LYS A CA 1
ATOM 3108 C C . LYS A 1 395 ? -23.297 23.531 2.279 1 91.62 395 LYS A C 1
ATOM 3110 O O . LYS A 1 395 ? -22.25 23.297 2.871 1 91.62 395 LYS A O 1
ATOM 3115 N N . THR A 1 396 ? -24.078 24.531 2.674 1 91.44 396 THR A N 1
ATOM 3116 C CA . THR A 1 396 ? -23.703 25.484 3.707 1 91.44 396 THR A CA 1
ATOM 3117 C C . THR A 1 396 ? -24.016 24.938 5.094 1 91.44 396 THR A C 1
ATOM 3119 O O . THR A 1 396 ? -23.547 25.469 6.102 1 91.44 396 THR A O 1
ATOM 3122 N N . ALA A 1 397 ? -24.719 23.844 5.09 1 92.69 397 ALA A N 1
ATOM 3123 C CA . ALA A 1 397 ? -25.172 23.297 6.367 1 92.69 397 ALA A CA 1
ATOM 3124 C C . ALA A 1 397 ? -24.094 22.438 7.004 1 92.69 397 ALA A C 1
ATOM 3126 O O . ALA A 1 397 ? -24.156 22.125 8.195 1 92.69 397 ALA A O 1
ATOM 3127 N N . ILE A 1 398 ? -23.141 21.984 6.234 1 93.69 398 ILE A N 1
ATOM 3128 C CA . ILE A 1 398 ? -22.094 21.125 6.773 1 93.69 398 ILE A CA 1
ATOM 3129 C C . ILE A 1 398 ? -20.719 21.766 6.527 1 93.69 398 ILE A C 1
ATOM 3131 O O . ILE A 1 398 ? -20.578 22.609 5.637 1 93.69 398 ILE A O 1
ATOM 3135 N N . PRO A 1 399 ? -19.781 21.375 7.355 1 93.88 399 PRO A N 1
ATOM 3136 C CA . PRO A 1 399 ? -18.438 21.938 7.184 1 93.88 399 PRO A CA 1
ATOM 3137 C C . PRO A 1 399 ? -17.859 21.672 5.797 1 93.88 399 PRO A C 1
ATOM 3139 O O . PRO A 1 399 ? -18.156 20.625 5.191 1 93.88 399 PRO A O 1
ATOM 3142 N N . LYS A 1 400 ? -17.031 22.531 5.352 1 92.44 400 LYS A N 1
ATOM 3143 C CA . LYS A 1 400 ? -16.438 22.469 4.02 1 92.44 400 LYS A CA 1
ATOM 3144 C C . LYS A 1 400 ? -15.695 21.156 3.809 1 92.44 400 LYS A C 1
ATOM 3146 O O . LYS A 1 400 ? -15.789 20.547 2.738 1 92.44 400 LYS A O 1
ATOM 3151 N N . ASN A 1 401 ? -14.953 20.719 4.801 1 92.94 401 ASN A N 1
ATOM 3152 C CA . ASN A 1 401 ? -14.195 19.484 4.695 1 92.94 401 ASN A CA 1
ATOM 3153 C C . ASN A 1 401 ? -15.117 18.281 4.488 1 92.94 401 ASN A C 1
ATOM 3155 O O . ASN A 1 401 ? -14.766 17.328 3.783 1 92.94 401 ASN A O 1
ATOM 3159 N N . ALA A 1 402 ? -16.172 18.328 5.117 1 96.12 402 ALA A N 1
ATOM 3160 C CA . ALA A 1 402 ? -17.156 17.25 4.938 1 96.12 402 ALA A CA 1
ATOM 3161 C C . ALA A 1 402 ? -17.688 17.234 3.51 1 96.12 402 ALA A C 1
ATOM 3163 O O . ALA A 1 402 ? -17.875 16.172 2.918 1 96.12 402 ALA A O 1
ATOM 3164 N N . ASN A 1 403 ? -17.953 18.422 3.02 1 94.94 403 ASN A N 1
ATOM 3165 C CA . ASN A 1 403 ? -18.422 18.531 1.64 1 94.94 403 ASN A CA 1
ATOM 3166 C C . ASN A 1 403 ? -17.406 17.953 0.658 1 94.94 403 ASN A C 1
ATOM 3168 O O . ASN A 1 403 ? -17.781 17.234 -0.268 1 94.94 403 ASN A O 1
ATOM 3172 N N . THR A 1 404 ? -16.203 18.234 0.891 1 93.12 404 THR A N 1
ATOM 3173 C CA . THR A 1 404 ? -15.148 17.703 0.033 1 93.12 404 THR A CA 1
ATOM 3174 C C . THR A 1 404 ? -15.086 16.188 0.134 1 93.12 404 THR A C 1
ATOM 3176 O O . THR A 1 404 ? -14.898 15.492 -0.872 1 93.12 404 THR A O 1
ATOM 3179 N N . MET A 1 405 ? -15.234 15.672 1.297 1 96.31 405 MET A N 1
ATOM 3180 C CA . MET A 1 405 ? -15.133 14.234 1.551 1 96.31 405 MET A CA 1
ATOM 3181 C C . MET A 1 405 ? -16.234 13.477 0.833 1 96.31 405 MET A C 1
ATOM 3183 O O . MET A 1 405 ? -16.016 12.375 0.329 1 96.31 405 MET A O 1
ATOM 3187 N N . VAL A 1 406 ? -17.391 14.07 0.813 1 97.38 406 VAL A N 1
ATOM 3188 C CA . VAL A 1 406 ? -18.5 13.367 0.191 1 97.38 406 VAL A CA 1
ATOM 3189 C C . VAL A 1 406 ? -18.297 13.289 -1.318 1 97.38 406 VAL A C 1
ATOM 3191 O O . VAL A 1 406 ? -18.672 12.305 -1.956 1 97.38 406 VAL A O 1
ATOM 3194 N N . HIS A 1 407 ? -17.688 14.266 -1.918 1 95.81 407 HIS A N 1
ATOM 3195 C CA . HIS A 1 407 ? -17.328 14.195 -3.328 1 95.81 407 HIS A CA 1
ATOM 3196 C C . HIS A 1 407 ? -16.297 13.086 -3.578 1 95.81 407 HIS A C 1
ATOM 3198 O O . HIS A 1 407 ? -16.422 12.336 -4.551 1 95.81 407 HIS A O 1
ATOM 3204 N N . ALA A 1 408 ? -15.336 13.031 -2.689 1 95.56 408 ALA A N 1
ATOM 3205 C CA . ALA A 1 408 ? -14.352 11.961 -2.799 1 95.56 408 ALA A CA 1
ATOM 3206 C C . ALA A 1 408 ? -15.008 10.594 -2.662 1 95.56 408 ALA A C 1
ATOM 3208 O O . ALA A 1 408 ? -14.648 9.648 -3.369 1 95.56 408 ALA A O 1
ATOM 3209 N N . MET A 1 409 ? -15.922 10.539 -1.807 1 98.25 409 MET A N 1
ATOM 3210 C CA . MET A 1 409 ? -16.656 9.297 -1.585 1 98.25 409 MET A CA 1
ATOM 3211 C C . MET A 1 409 ? -17.391 8.875 -2.848 1 98.25 409 MET A C 1
ATOM 3213 O O . MET A 1 409 ? -17.469 7.684 -3.162 1 98.25 409 MET A O 1
ATOM 3217 N N . MET A 1 410 ? -17.969 9.828 -3.514 1 98 410 MET A N 1
ATOM 3218 C CA . MET A 1 410 ? -18.672 9.539 -4.762 1 98 410 MET A CA 1
ATOM 3219 C C . MET A 1 410 ? -17.703 8.953 -5.797 1 98 410 MET A C 1
ATOM 3221 O O . MET A 1 410 ? -18.047 8 -6.492 1 98 410 MET A O 1
ATOM 3225 N N . GLY A 1 411 ? -16.547 9.531 -5.848 1 97.5 411 GLY A N 1
ATOM 3226 C CA . GLY A 1 411 ? -15.539 8.984 -6.738 1 97.5 411 GLY A CA 1
ATOM 3227 C C . GLY A 1 411 ? -15.117 7.578 -6.363 1 97.5 411 GLY A C 1
ATOM 3228 O O . GLY A 1 411 ? -14.984 6.715 -7.23 1 97.5 411 GLY A O 1
ATOM 3229 N N . LEU A 1 412 ? -14.93 7.32 -5.152 1 98.06 412 LEU A N 1
ATOM 3230 C CA . LEU A 1 412 ? -14.445 6.031 -4.66 1 98.06 412 LEU A CA 1
ATOM 3231 C C . LEU A 1 412 ? -15.5 4.945 -4.875 1 98.06 412 LEU A C 1
ATOM 3233 O O . LEU A 1 412 ? -15.164 3.812 -5.223 1 98.06 412 LEU A O 1
ATOM 3237 N N . VAL A 1 413 ? -16.75 5.312 -4.629 1 98.69 413 VAL A N 1
ATOM 3238 C CA . VAL A 1 413 ? -17.781 4.301 -4.805 1 98.69 413 VAL A CA 1
ATOM 3239 C C . VAL A 1 413 ? -17.938 3.969 -6.289 1 98.69 413 VAL A C 1
ATOM 3241 O O . VAL A 1 413 ? -18.203 2.822 -6.648 1 98.69 413 VAL A O 1
ATOM 3244 N N . THR A 1 414 ? -17.797 4.949 -7.148 1 98.38 414 THR A N 1
ATOM 3245 C CA . THR A 1 414 ? -17.828 4.707 -8.586 1 98.38 414 THR A CA 1
ATOM 3246 C C . THR A 1 414 ? -16.703 3.771 -9.008 1 98.38 414 THR A C 1
ATOM 3248 O O . THR A 1 414 ? -16.922 2.812 -9.742 1 98.38 414 THR A O 1
ATOM 3251 N N . LEU A 1 415 ? -15.547 4.047 -8.492 1 97.19 415 LEU A N 1
ATOM 3252 C CA . LEU A 1 415 ? -14.406 3.178 -8.766 1 97.19 415 LEU A CA 1
ATOM 3253 C C . LEU A 1 415 ? -14.656 1.772 -8.227 1 97.19 415 LEU A C 1
ATOM 3255 O O . LEU A 1 415 ? -14.32 0.785 -8.883 1 97.19 415 LEU A O 1
ATOM 3259 N N . GLN A 1 416 ? -15.219 1.688 -7.094 1 98.62 416 GLN A N 1
ATOM 3260 C CA . GLN A 1 416 ? -15.477 0.403 -6.453 1 98.62 416 GLN A CA 1
ATOM 3261 C C . GLN A 1 416 ? -16.438 -0.443 -7.281 1 98.62 416 GLN A C 1
ATOM 3263 O O . GLN A 1 416 ? -16.234 -1.648 -7.438 1 98.62 416 GLN A O 1
ATOM 3268 N N . VAL A 1 417 ? -17.469 0.167 -7.777 1 98.19 417 VAL A N 1
ATOM 3269 C CA . VAL A 1 417 ? -18.422 -0.549 -8.617 1 98.19 417 VAL A CA 1
ATOM 3270 C C . VAL A 1 417 ? -17.734 -1.019 -9.898 1 98.19 417 VAL A C 1
ATOM 3272 O O . VAL A 1 417 ? -17.906 -2.166 -10.312 1 98.19 417 VAL A O 1
ATOM 3275 N N . ALA A 1 418 ? -16.953 -0.164 -10.453 1 97.06 418 ALA A N 1
ATOM 3276 C CA . ALA A 1 418 ? -16.219 -0.529 -11.664 1 97.06 418 ALA A CA 1
ATOM 3277 C C . ALA A 1 418 ? -15.289 -1.707 -11.406 1 97.06 418 ALA A C 1
ATOM 3279 O O . ALA A 1 418 ? -15.203 -2.631 -12.219 1 97.06 418 ALA A O 1
ATOM 3280 N N . LEU A 1 419 ? -14.602 -1.662 -10.305 1 97.56 419 LEU A N 1
ATOM 3281 C CA . LEU A 1 419 ? -13.703 -2.75 -9.938 1 97.56 419 LEU A CA 1
ATOM 3282 C C . LEU A 1 419 ? -14.477 -4.043 -9.719 1 97.56 419 LEU A C 1
ATOM 3284 O O . LEU A 1 419 ? -14.047 -5.113 -10.156 1 97.56 419 LEU A O 1
ATOM 3288 N N . GLY A 1 420 ? -15.602 -3.928 -9.055 1 97.88 420 GLY A N 1
ATOM 3289 C CA . GLY A 1 420 ? -16.422 -5.105 -8.82 1 97.88 420 GLY A CA 1
ATOM 3290 C C . GLY A 1 420 ? -16.922 -5.746 -10.109 1 97.88 420 GLY A C 1
ATOM 3291 O O . GLY A 1 420 ? -16.797 -6.961 -10.281 1 97.88 420 GLY A O 1
ATOM 3292 N N . ILE A 1 421 ? -17.406 -4.941 -10.984 1 96.81 421 ILE A N 1
ATOM 3293 C CA . ILE A 1 421 ? -17.906 -5.418 -12.266 1 96.81 421 ILE A CA 1
ATOM 3294 C C . ILE A 1 421 ? -16.766 -6.062 -13.062 1 96.81 421 ILE A C 1
ATOM 3296 O O . ILE A 1 421 ? -16.922 -7.156 -13.602 1 96.81 421 ILE A O 1
ATOM 3300 N N . SER A 1 422 ? -15.633 -5.438 -13.062 1 95.75 422 SER A N 1
ATOM 3301 C CA . SER A 1 422 ? -14.484 -5.969 -13.797 1 95.75 422 SER A CA 1
ATOM 3302 C C . SER A 1 422 ? -14.016 -7.293 -13.203 1 95.75 422 SER A C 1
ATOM 3304 O O . SER A 1 422 ? -13.648 -8.211 -13.938 1 95.75 422 SER A O 1
ATOM 3306 N N . THR A 1 423 ? -14.039 -7.395 -11.922 1 96.38 423 THR A N 1
ATOM 3307 C CA . THR A 1 423 ? -13.609 -8.617 -11.25 1 96.38 423 THR A CA 1
ATOM 3308 C C . THR A 1 423 ? -14.492 -9.797 -11.656 1 96.38 423 THR A C 1
ATOM 3310 O O . THR A 1 423 ? -13.992 -10.891 -11.922 1 96.38 423 THR A O 1
ATOM 3313 N N . ILE A 1 424 ? -15.773 -9.539 -11.766 1 95.81 424 ILE A N 1
ATOM 3314 C CA . ILE A 1 424 ? -16.719 -10.609 -12.086 1 95.81 424 ILE A CA 1
ATOM 3315 C C . ILE A 1 424 ? -16.609 -10.961 -13.57 1 95.81 424 ILE A C 1
ATOM 3317 O O . ILE A 1 424 ? -16.562 -12.141 -13.93 1 95.81 424 ILE A O 1
ATOM 3321 N N . ILE A 1 425 ? -16.5 -10 -14.375 1 94.06 425 ILE A N 1
ATOM 3322 C CA . ILE A 1 425 ? -16.516 -10.227 -15.812 1 94.06 425 ILE A CA 1
ATOM 3323 C C . ILE A 1 425 ? -15.25 -10.977 -16.234 1 94.06 425 ILE A C 1
ATOM 3325 O O . ILE A 1 425 ? -15.289 -11.828 -17.125 1 94.06 425 ILE A O 1
ATOM 3329 N N . TYR A 1 426 ? -14.203 -10.719 -15.547 1 93.38 426 TYR A N 1
ATOM 3330 C CA . TYR A 1 426 ? -12.938 -11.32 -15.953 1 93.38 426 TYR A CA 1
ATOM 3331 C C . TYR A 1 426 ? -12.602 -12.516 -15.07 1 93.38 426 TYR A C 1
ATOM 3333 O O . TYR A 1 426 ? -11.445 -12.945 -15.008 1 93.38 426 TYR A O 1
ATOM 3341 N N . ILE A 1 427 ? -13.547 -12.984 -14.375 1 93.75 427 ILE A N 1
ATOM 3342 C CA . ILE A 1 427 ? -13.5 -14.234 -13.625 1 93.75 427 ILE A CA 1
ATOM 3343 C C . ILE A 1 427 ? -12.43 -14.148 -12.539 1 93.75 427 ILE A C 1
ATOM 3345 O O . ILE A 1 427 ? -11.57 -15.031 -12.438 1 93.75 427 ILE A O 1
ATOM 3349 N N . VAL A 1 428 ? -12.328 -13.031 -11.82 1 94.31 428 VAL A N 1
ATOM 3350 C CA . VAL A 1 428 ? -11.688 -12.766 -10.539 1 94.31 428 VAL A CA 1
ATOM 3351 C C . VAL A 1 428 ? -10.172 -12.867 -10.68 1 94.31 428 VAL A C 1
ATOM 3353 O O . VAL A 1 428 ? -9.516 -13.602 -9.938 1 94.31 428 VAL A O 1
ATOM 3356 N N . PRO A 1 429 ? -9.617 -12.133 -11.625 1 94.56 429 PRO A N 1
ATOM 3357 C CA . PRO A 1 429 ? -8.156 -12.055 -11.602 1 94.56 429 PRO A CA 1
ATOM 3358 C C . PRO A 1 429 ? -7.617 -11.5 -10.281 1 94.56 429 PRO A C 1
ATOM 3360 O O . PRO A 1 429 ? -8.219 -10.594 -9.695 1 94.56 429 PRO A O 1
ATOM 3363 N N . ILE A 1 430 ? -6.52 -11.984 -9.836 1 92.94 430 ILE A N 1
ATOM 3364 C CA . ILE A 1 430 ? -5.988 -11.703 -8.5 1 92.94 430 ILE A CA 1
ATOM 3365 C C . ILE A 1 430 ? -5.77 -10.203 -8.344 1 92.94 430 ILE A C 1
ATOM 3367 O O . ILE A 1 430 ? -6.227 -9.602 -7.367 1 92.94 430 ILE A O 1
ATOM 3371 N N . PRO A 1 431 ? -5.121 -9.492 -9.312 1 93.19 431 PRO A N 1
ATOM 3372 C CA . PRO A 1 431 ? -4.91 -8.062 -9.086 1 93.19 431 PRO A CA 1
ATOM 3373 C C . PRO A 1 431 ? -6.219 -7.273 -9.031 1 93.19 431 PRO A C 1
ATOM 3375 O O . PRO A 1 431 ? -6.34 -6.328 -8.242 1 93.19 431 PRO A O 1
ATOM 3378 N N . LEU A 1 432 ? -7.168 -7.621 -9.836 1 95 432 LEU A N 1
ATOM 3379 C CA . LEU A 1 432 ? -8.453 -6.93 -9.828 1 95 432 LEU A CA 1
ATOM 3380 C C . LEU A 1 432 ? -9.211 -7.203 -8.531 1 95 432 LEU A C 1
ATOM 3382 O O . LEU A 1 432 ? -9.781 -6.285 -7.938 1 95 432 LEU A O 1
ATOM 3386 N N . ALA A 1 433 ? -9.195 -8.453 -8.164 1 97.31 433 ALA A N 1
ATOM 3387 C CA . ALA A 1 433 ? -9.875 -8.828 -6.926 1 97.31 433 ALA A CA 1
ATOM 3388 C C . ALA A 1 433 ? -9.242 -8.141 -5.719 1 97.31 433 ALA A C 1
ATOM 3390 O O . ALA A 1 433 ? -9.945 -7.645 -4.84 1 97.31 433 ALA A O 1
ATOM 3391 N N . ALA A 1 434 ? -7.926 -8.125 -5.711 1 96.25 434 ALA A N 1
ATOM 3392 C CA . ALA A 1 434 ? -7.211 -7.445 -4.633 1 96.25 434 ALA A CA 1
ATOM 3393 C C . ALA A 1 434 ? -7.516 -5.949 -4.633 1 96.25 434 ALA A C 1
ATOM 3395 O O . ALA A 1 434 ? -7.703 -5.348 -3.572 1 96.25 434 ALA A O 1
ATOM 3396 N N . ALA A 1 435 ? -7.531 -5.352 -5.812 1 96.62 435 ALA A N 1
ATOM 3397 C CA . ALA A 1 435 ? -7.859 -3.936 -5.938 1 96.62 435 ALA A CA 1
ATOM 3398 C C . ALA A 1 435 ? -9.281 -3.66 -5.469 1 96.62 435 ALA A C 1
ATOM 3400 O O . ALA A 1 435 ? -9.555 -2.631 -4.848 1 96.62 435 ALA A O 1
ATOM 3401 N N . HIS A 1 436 ? -10.141 -4.539 -5.84 1 98.38 436 HIS A N 1
ATOM 3402 C CA . HIS A 1 436 ? -11.523 -4.41 -5.387 1 98.38 436 HIS A CA 1
ATOM 3403 C C . HIS A 1 436 ? -11.617 -4.441 -3.867 1 98.38 436 HIS A C 1
ATOM 3405 O O . HIS A 1 436 ? -12.359 -3.656 -3.268 1 98.38 436 HIS A O 1
ATOM 3411 N N . GLN A 1 437 ? -10.914 -5.289 -3.252 1 98 437 GLN A N 1
ATOM 3412 C CA . GLN A 1 437 ? -10.875 -5.352 -1.795 1 98 437 GLN A CA 1
ATOM 3413 C C . GLN A 1 437 ? -10.289 -4.07 -1.207 1 98 437 GLN A C 1
ATOM 3415 O O . GLN A 1 437 ? -10.828 -3.518 -0.246 1 98 437 GLN A O 1
ATOM 3420 N N . ALA A 1 438 ? -9.203 -3.621 -1.763 1 97.56 438 ALA A N 1
ATOM 3421 C CA . ALA A 1 438 ? -8.594 -2.369 -1.323 1 97.56 438 ALA A CA 1
ATOM 3422 C C . ALA A 1 438 ? -9.555 -1.199 -1.497 1 97.56 438 ALA A C 1
ATOM 3424 O O . ALA A 1 438 ? -9.625 -0.309 -0.646 1 97.56 438 ALA A O 1
ATOM 3425 N N . GLY A 1 439 ? -10.258 -1.208 -2.592 1 98.06 439 GLY A N 1
ATOM 3426 C CA . GLY A 1 439 ? -11.242 -0.173 -2.859 1 98.06 439 GLY A CA 1
ATOM 3427 C C . GLY A 1 439 ? -12.359 -0.14 -1.84 1 98.06 439 GLY A C 1
ATOM 3428 O O . GLY A 1 439 ? -12.844 0.935 -1.469 1 98.06 439 GLY A O 1
ATOM 3429 N N . ALA A 1 440 ? -12.75 -1.292 -1.457 1 98.62 440 ALA A N 1
ATOM 3430 C CA . ALA A 1 440 ? -13.781 -1.364 -0.43 1 98.62 440 ALA A CA 1
ATOM 3431 C C . ALA A 1 440 ? -13.32 -0.708 0.866 1 98.62 440 ALA A C 1
ATOM 3433 O O . ALA A 1 440 ? -14.078 0.032 1.501 1 98.62 440 ALA A O 1
ATOM 3434 N N . LEU A 1 441 ? -12.125 -0.98 1.211 1 98.38 441 LEU A N 1
ATOM 3435 C CA . LEU A 1 441 ? -11.594 -0.391 2.434 1 98.38 441 LEU A CA 1
ATOM 3436 C C . LEU A 1 441 ? -11.391 1.111 2.27 1 98.38 441 LEU A C 1
ATOM 3438 O O . LEU A 1 441 ? -11.586 1.876 3.217 1 98.38 441 LEU A O 1
ATOM 3442 N N . ALA A 1 442 ? -11.016 1.543 1.106 1 98.12 442 ALA A N 1
ATOM 3443 C CA . ALA A 1 442 ? -10.883 2.971 0.83 1 98.12 442 ALA A CA 1
ATOM 3444 C C . ALA A 1 442 ? -12.234 3.676 0.922 1 98.12 442 ALA A C 1
ATOM 3446 O O . ALA A 1 442 ? -12.328 4.773 1.475 1 98.12 442 ALA A O 1
ATOM 3447 N N . LEU A 1 443 ? -13.203 3.066 0.353 1 98.69 443 LEU A N 1
ATOM 3448 C CA . LEU A 1 443 ? -14.555 3.611 0.46 1 98.69 443 LEU A CA 1
ATOM 3449 C C . LEU A 1 443 ? -15 3.668 1.917 1 98.69 443 LEU A C 1
ATOM 3451 O O . LEU A 1 443 ? -15.578 4.664 2.355 1 98.69 443 LEU A O 1
ATOM 3455 N N . PHE A 1 444 ? -14.727 2.629 2.635 1 98.75 444 PHE A N 1
ATOM 3456 C CA . PHE A 1 444 ? -15.031 2.586 4.059 1 98.75 444 PHE A CA 1
ATOM 3457 C C . PHE A 1 444 ? -14.305 3.699 4.805 1 98.75 444 PHE A C 1
ATOM 3459 O O . PHE A 1 444 ? -14.891 4.355 5.672 1 98.75 444 PHE A O 1
ATOM 3466 N N . THR A 1 445 ? -13.086 3.945 4.422 1 98.62 445 THR A N 1
ATOM 3467 C CA . THR A 1 445 ? -12.289 5.012 5.016 1 98.62 445 THR A CA 1
ATOM 3468 C C . THR A 1 445 ? -12.953 6.367 4.809 1 98.62 445 THR A C 1
ATOM 3470 O O . THR A 1 445 ? -13.094 7.148 5.754 1 98.62 445 THR A O 1
ATOM 3473 N N . SER A 1 446 ? -13.367 6.582 3.586 1 98.38 446 SER A N 1
ATOM 3474 C CA . SER A 1 446 ? -14.008 7.855 3.289 1 98.38 446 SER A CA 1
ATOM 3475 C C . SER A 1 446 ? -15.32 8.008 4.043 1 98.38 446 SER A C 1
ATOM 3477 O O . SER A 1 446 ? -15.672 9.102 4.477 1 98.38 446 SER A O 1
ATOM 3479 N N . SER A 1 447 ? -15.992 6.922 4.207 1 98.69 447 SER A N 1
ATOM 3480 C CA . SER A 1 447 ? -17.234 6.957 4.961 1 98.69 447 SER A CA 1
ATOM 3481 C C . SER A 1 447 ? -16.984 7.25 6.438 1 98.69 447 SER A C 1
ATOM 3483 O O . SER A 1 447 ? -17.75 7.996 7.062 1 98.69 447 SER A O 1
ATOM 3485 N N . ILE A 1 448 ? -15.969 6.695 6.992 1 98.62 448 ILE A N 1
ATOM 3486 C CA . ILE A 1 448 ? -15.594 6.938 8.383 1 98.62 448 ILE A CA 1
ATOM 3487 C C . ILE A 1 448 ? -15.273 8.414 8.578 1 98.62 448 ILE A C 1
ATOM 3489 O O . ILE A 1 448 ? -15.797 9.062 9.484 1 98.62 448 ILE A O 1
ATOM 3493 N N . LEU A 1 449 ? -14.453 8.914 7.703 1 98.19 449 LEU A N 1
ATOM 3494 C CA . LEU A 1 449 ? -13.984 10.289 7.84 1 98.19 449 LEU A CA 1
ATOM 3495 C C . LEU A 1 449 ? -15.133 11.273 7.648 1 98.19 449 LEU A C 1
ATOM 3497 O O . LEU A 1 449 ? -15.195 12.297 8.336 1 98.19 449 LEU A O 1
ATOM 3501 N N . PHE A 1 450 ? -16.016 10.969 6.723 1 98.25 450 PHE A N 1
ATOM 3502 C CA . PHE A 1 450 ? -17.172 11.82 6.508 1 98.25 450 PHE A CA 1
ATOM 3503 C C . PHE A 1 450 ? -18.047 11.859 7.746 1 98.25 450 PHE A C 1
ATOM 3505 O O . PHE A 1 450 ? -18.438 12.938 8.211 1 98.25 450 PHE A O 1
ATOM 3512 N N . ALA A 1 451 ? -18.344 10.734 8.266 1 98.25 451 ALA A N 1
ATOM 3513 C CA . ALA A 1 451 ? -19.172 10.648 9.469 1 98.25 451 ALA A CA 1
ATOM 3514 C C . ALA A 1 451 ? -18.5 11.344 10.648 1 98.25 451 ALA A C 1
ATOM 3516 O O . ALA A 1 451 ? -19.156 12.047 11.422 1 98.25 451 ALA A O 1
ATOM 3517 N N . ALA A 1 452 ? -17.25 11.203 10.773 1 97.62 452 ALA A N 1
ATOM 3518 C CA . ALA A 1 452 ? -16.516 11.789 11.883 1 97.62 452 ALA A CA 1
ATOM 3519 C C . ALA A 1 452 ? -16.547 13.312 11.828 1 97.62 452 ALA A C 1
ATOM 3521 O O . ALA A 1 452 ? -16.594 13.984 12.859 1 97.62 452 ALA A O 1
ATOM 3522 N N . GLN A 1 453 ? -16.562 13.828 10.656 1 97 453 GLN A N 1
ATOM 3523 C CA . GLN A 1 453 ? -16.562 15.281 10.477 1 97 453 GLN A CA 1
ATOM 3524 C C . GLN A 1 453 ? -17.906 15.891 10.859 1 97 453 GLN A C 1
ATOM 3526 O O . GLN A 1 453 ? -18 17.094 11.117 1 97 453 GLN A O 1
ATOM 3531 N N . LEU A 1 454 ? -18.875 15.086 10.922 1 97.19 454 LEU A N 1
ATOM 3532 C CA . LEU A 1 454 ? -20.219 15.578 11.195 1 97.19 454 LEU A CA 1
ATOM 3533 C C . LEU A 1 454 ? -20.609 15.344 12.648 1 97.19 454 LEU A C 1
ATOM 3535 O O . LEU A 1 454 ? -21.672 15.781 13.094 1 97.19 454 LEU A O 1
ATOM 3539 N N . ARG A 1 455 ? -19.766 14.695 13.336 1 95.62 455 ARG A N 1
ATOM 3540 C CA . ARG A 1 455 ? -20.047 14.414 14.734 1 95.62 455 ARG A CA 1
ATOM 3541 C C . ARG A 1 455 ? -20 15.688 15.578 1 95.62 455 ARG A C 1
ATOM 3543 O O . ARG A 1 455 ? -19.125 16.531 15.367 1 95.62 455 ARG A O 1
ATOM 3550 N N . LYS A 1 456 ? -20.875 15.852 16.531 1 95.38 456 LYS A N 1
ATOM 3551 C CA . LYS A 1 456 ? -20.859 16.984 17.469 1 95.38 456 LYS A CA 1
ATOM 3552 C C . LYS A 1 456 ? -19.734 16.828 18.484 1 95.38 456 LYS A C 1
ATOM 3554 O O . LYS A 1 456 ? -19.375 15.719 18.875 1 95.38 456 LYS A O 1
ATOM 3559 N N . PRO A 1 457 ? -19.266 17.938 18.828 1 95.12 457 PRO A N 1
ATOM 3560 C CA . PRO A 1 457 ? -18.234 17.844 19.859 1 95.12 457 PRO A CA 1
ATOM 3561 C C . PRO A 1 457 ? -18.766 17.297 21.188 1 95.12 457 PRO A C 1
ATOM 3563 O O . PRO A 1 457 ? -19.922 17.531 21.531 1 95.12 457 PRO A O 1
ATOM 3566 N N . ARG A 1 458 ? -17.844 16.609 21.859 1 92.75 458 ARG A N 1
ATOM 3567 C CA . ARG A 1 458 ? -18.172 16.188 23.219 1 92.75 458 ARG A CA 1
ATOM 3568 C C . ARG A 1 458 ? -18.406 17.406 24.109 1 92.75 458 ARG A C 1
ATOM 3570 O O . ARG A 1 458 ? -17.781 18.453 23.953 1 92.75 458 ARG A O 1
ATOM 3577 N N . LEU A 1 459 ? -19.219 17.281 25.078 1 92.56 459 LEU A N 1
ATOM 3578 C CA . LEU A 1 459 ? -19.641 18.375 25.938 1 92.56 459 LEU A CA 1
ATOM 3579 C C . LEU A 1 459 ? -18.453 19.016 26.641 1 92.56 459 LEU A C 1
ATOM 3581 O O . LEU A 1 459 ? -18.312 20.25 26.625 1 92.56 459 LEU A O 1
ATOM 3585 N N . PRO A 1 460 ? -17.594 18.203 27.203 1 92.94 460 PRO A N 1
ATOM 3586 C CA . PRO A 1 460 ? -16.453 18.844 27.859 1 92.94 460 PRO A CA 1
ATOM 3587 C C . PRO A 1 460 ? -15.578 19.641 26.891 1 92.94 460 PRO A C 1
ATOM 3589 O O . PRO A 1 460 ? -15.047 20.688 27.25 1 92.94 460 PRO A O 1
ATOM 3592 N N . VAL A 1 461 ? -15.453 19.156 25.703 1 93.5 461 VAL A N 1
ATOM 3593 C CA . VAL A 1 461 ? -14.648 19.828 24.688 1 93.5 461 VAL A CA 1
ATOM 3594 C C . VAL A 1 461 ? -15.344 21.109 24.25 1 93.5 461 VAL A C 1
ATOM 3596 O O . VAL A 1 461 ? -14.703 22.156 24.125 1 93.5 461 VAL A O 1
ATOM 3599 N N . ARG A 1 462 ? -16.625 21.031 24.031 1 94.19 462 ARG A N 1
ATOM 3600 C CA . ARG A 1 462 ? -17.406 22.203 23.641 1 94.19 462 ARG A CA 1
ATOM 3601 C C . ARG A 1 462 ? -17.281 23.312 24.672 1 94.19 462 ARG A C 1
ATOM 3603 O O . ARG A 1 462 ? -17.109 24.484 24.328 1 94.19 462 ARG A O 1
ATOM 3610 N N . ASN A 1 463 ? -17.328 22.938 25.922 1 92.94 463 ASN A N 1
ATOM 3611 C CA . ASN A 1 463 ? -17.25 23.906 27.016 1 92.94 463 ASN A CA 1
ATOM 3612 C C . ASN A 1 463 ? -15.891 24.609 27.047 1 92.94 463 ASN A C 1
ATOM 3614 O O . ASN A 1 463 ? -15.812 25.828 27.188 1 92.94 463 ASN A O 1
ATOM 3618 N N . VAL A 1 464 ? -14.93 23.812 26.906 1 93 464 VAL A N 1
ATOM 3619 C CA . VAL A 1 464 ? -13.586 24.359 26.969 1 93 464 VAL A CA 1
ATOM 3620 C C . VAL A 1 464 ? -13.352 25.281 25.766 1 93 464 VAL A C 1
ATOM 3622 O O . VAL A 1 464 ? -12.789 26.375 25.906 1 93 464 VAL A O 1
ATOM 3625 N N . ILE A 1 465 ? -13.828 24.906 24.641 1 93.62 465 ILE A N 1
ATOM 3626 C CA . ILE A 1 465 ? -13.617 25.688 23.422 1 93.62 465 ILE A CA 1
ATOM 3627 C C . ILE A 1 465 ? -14.422 26.984 23.484 1 93.62 465 ILE A C 1
ATOM 3629 O O . ILE A 1 465 ? -13.961 28.031 23.031 1 93.62 465 ILE A O 1
ATOM 3633 N N . SER A 1 466 ? -15.555 26.922 24.062 1 91.88 466 SER A N 1
ATOM 3634 C CA . SER A 1 466 ? -16.375 28.125 24.234 1 91.88 466 SER A CA 1
ATOM 3635 C C . SER A 1 466 ? -15.68 29.141 25.125 1 91.88 466 SER A C 1
ATOM 3637 O O . SER A 1 466 ? -15.703 30.344 24.844 1 91.88 466 SER A O 1
ATOM 3639 N N . VAL A 1 467 ? -15.062 28.625 26.062 1 91.25 467 VAL A N 1
ATOM 3640 C CA . VAL A 1 467 ? -14.344 29.5 27 1 91.25 467 VAL A CA 1
ATOM 3641 C C . VAL A 1 467 ? -13.141 30.109 26.297 1 91.25 467 VAL A C 1
ATOM 3643 O O . VAL A 1 467 ? -12.867 31.312 26.453 1 91.25 467 VAL A O 1
ATOM 3646 N N . LEU A 1 468 ? -12.562 29.312 25.562 1 90.56 468 LEU A N 1
ATOM 3647 C CA . LEU A 1 468 ? -11.391 29.797 24.844 1 90.56 468 LEU A CA 1
ATOM 3648 C C . LEU A 1 468 ? -11.781 30.844 23.797 1 90.56 468 LEU A C 1
ATOM 3650 O O . LEU A 1 468 ? -11.062 31.812 23.594 1 90.56 468 LEU A O 1
ATOM 3654 N N . ALA A 1 469 ? -12.859 30.672 23.25 1 90.19 469 ALA A N 1
ATOM 3655 C CA . ALA A 1 469 ? -13.344 31.609 22.25 1 90.19 469 ALA A CA 1
ATOM 3656 C C . ALA A 1 469 ? -13.742 32.938 22.875 1 90.19 469 ALA A C 1
ATOM 3658 O O . ALA A 1 469 ? -13.477 34 22.328 1 90.19 469 ALA A O 1
ATOM 3659 N N . ASP A 1 470 ? -14.297 32.906 23.984 1 87.94 470 ASP A N 1
ATOM 3660 C CA . ASP A 1 470 ? -14.703 34.094 24.719 1 87.94 470 ASP A CA 1
ATOM 3661 C C . ASP A 1 470 ? -13.484 34.906 25.203 1 87.94 470 ASP A C 1
ATOM 3663 O O . ASP A 1 470 ? -13.469 36.125 25.141 1 87.94 470 ASP A O 1
ATOM 3667 N N . LYS A 1 471 ? -12.586 34.219 25.594 1 84.94 471 LYS A N 1
ATOM 3668 C CA . LYS A 1 471 ? -11.359 34.875 26.047 1 84.94 471 LYS A CA 1
ATOM 3669 C C . LYS A 1 471 ? -10.625 35.531 24.891 1 84.94 471 LYS A C 1
ATOM 3671 O O . LYS A 1 471 ? -10.062 36.625 25.047 1 84.94 471 LYS A O 1
ATOM 3676 N N . ALA A 1 472 ? -10.625 34.906 23.859 1 78.38 472 ALA A N 1
ATOM 3677 C CA . ALA A 1 472 ? -9.969 35.438 22.672 1 78.38 472 ALA A CA 1
ATOM 3678 C C . ALA A 1 472 ? -10.695 36.688 22.172 1 78.38 472 ALA A C 1
ATOM 3680 O O . ALA A 1 472 ? -10.062 37.625 21.656 1 78.38 472 ALA A O 1
ATOM 3681 N N . ALA A 1 473 ? -11.953 36.75 22.344 1 75.75 473 ALA A N 1
ATOM 3682 C CA . ALA A 1 473 ? -12.758 37.906 21.906 1 75.75 473 ALA A CA 1
ATOM 3683 C C . ALA A 1 473 ? -12.602 39.062 22.875 1 75.75 473 ALA A C 1
ATOM 3685 O O . ALA A 1 473 ? -12.688 40.25 22.469 1 75.75 473 ALA A O 1
ATOM 3686 N N . SER A 1 474 ? -12.422 38.844 24.125 1 71.5 474 SER A N 1
ATOM 3687 C CA . SER A 1 474 ? -12.328 39.906 25.125 1 71.5 474 SER A CA 1
ATOM 3688 C C . SER A 1 474 ? -10.922 40.5 25.172 1 71.5 474 SER A C 1
ATOM 3690 O O . SER A 1 474 ? -10.75 41.656 25.562 1 71.5 474 SER A O 1
ATOM 3692 N N . GLN A 1 475 ? -9.938 39.719 25.047 1 57.09 475 GLN A N 1
ATOM 3693 C CA . GLN A 1 475 ? -8.578 40.25 25.062 1 57.09 475 GLN A CA 1
ATOM 3694 C C . GLN A 1 475 ? -7.949 40.188 23.672 1 57.09 475 GLN A C 1
ATOM 3696 O O . GLN A 1 475 ? -7.297 39.219 23.328 1 57.09 475 GLN A O 1
ATOM 3701 N N . PRO A 1 476 ? -8.328 40.938 22.828 1 49.88 476 PRO A N 1
ATOM 3702 C CA . PRO A 1 476 ? -7.719 40.781 21.5 1 49.88 476 PRO A CA 1
ATOM 3703 C C . PRO A 1 476 ? -6.215 40.531 21.578 1 49.88 476 PRO A C 1
ATOM 3705 O O . PRO A 1 476 ? -5.555 40.406 20.531 1 49.88 476 PRO A O 1
ATOM 3708 N N . GLY A 1 477 ? -5.449 41.188 22.484 1 43.34 477 GLY A N 1
ATOM 3709 C CA . GLY A 1 477 ? -3.994 41.188 22.516 1 43.34 477 GLY A CA 1
ATOM 3710 C C . GLY A 1 477 ? -3.391 39.844 22.812 1 43.34 477 GLY A C 1
ATOM 3711 O O . GLY A 1 477 ? -4.113 38.875 23.109 1 43.34 477 GLY A O 1
ATOM 3712 N N . SER A 1 478 ? -1.877 39.688 23.062 1 42.94 478 SER A N 1
ATOM 3713 C CA . SER A 1 478 ? -0.776 38.75 23.062 1 42.94 478 SER A CA 1
ATOM 3714 C C . SER A 1 478 ? -0.982 37.656 24.109 1 42.94 478 SER A C 1
ATOM 3716 O O . SER A 1 478 ? -0.268 36.656 24.125 1 42.94 478 SER A O 1
ATOM 3718 N N . LYS A 1 479 ? -1.642 37.812 25.219 1 42.28 479 LYS A N 1
ATOM 3719 C CA . LYS A 1 479 ? -1.436 37.031 26.453 1 42.28 479 LYS A CA 1
ATOM 3720 C C . LYS A 1 479 ? -2.168 35.688 26.391 1 42.28 479 LYS A C 1
ATOM 3722 O O . LYS A 1 479 ? -1.941 34.812 27.234 1 42.28 479 LYS A O 1
ATOM 3727 N N . ILE A 1 480 ? -3.07 35.469 25.641 1 40.75 480 ILE A N 1
ATOM 3728 C CA . ILE A 1 480 ? -3.979 34.312 25.75 1 40.75 480 ILE A CA 1
ATOM 3729 C C . ILE A 1 480 ? -3.287 33.062 25.234 1 40.75 480 ILE A C 1
ATOM 3731 O O . ILE A 1 480 ? -3.607 31.953 25.672 1 40.75 480 ILE A O 1
ATOM 3735 N N . LEU A 1 481 ? -2.377 33.188 24.312 1 38.41 481 LEU A N 1
ATOM 3736 C CA . LEU A 1 481 ? -1.715 31.953 23.859 1 38.41 481 LEU A CA 1
ATOM 3737 C C . LEU A 1 481 ? -0.879 31.344 24.969 1 38.41 481 LEU A C 1
ATOM 3739 O O . LEU A 1 481 ? -0.678 30.125 25.016 1 38.41 481 LEU A O 1
ATOM 3743 N N . ARG A 1 482 ? -0.374 32.219 25.891 1 38.91 482 ARG A N 1
ATOM 3744 C CA . ARG A 1 482 ? 0.464 31.75 26.984 1 38.91 482 ARG A CA 1
ATOM 3745 C C . ARG A 1 482 ? -0.354 30.953 28 1 38.91 482 ARG A C 1
ATOM 3747 O O . ARG A 1 482 ? 0.129 29.969 28.562 1 38.91 482 ARG A O 1
ATOM 3754 N N . GLU A 1 483 ? -1.561 31.359 28.375 1 39.5 483 GLU A N 1
ATOM 3755 C CA . GLU A 1 483 ? -2.326 30.719 29.438 1 39.5 483 GLU A CA 1
ATOM 3756 C C . GLU A 1 483 ? -2.959 29.422 28.969 1 39.5 483 GLU A C 1
ATOM 3758 O O . GLU A 1 483 ? -3.078 28.469 29.734 1 39.5 483 GLU A O 1
ATOM 3763 N N . THR A 1 484 ? -3.373 29.266 27.797 1 40 484 THR A N 1
ATOM 3764 C CA . THR A 1 484 ? -3.955 28.031 27.281 1 40 484 THR A CA 1
ATOM 3765 C C . THR A 1 484 ? -2.914 26.922 27.234 1 40 484 THR A C 1
ATOM 3767 O O . THR A 1 484 ? -3.256 25.734 27.328 1 40 484 THR A O 1
ATOM 3770 N N . SER A 1 485 ? -1.632 27.188 27 1 39.28 485 SER A N 1
ATOM 3771 C CA . SER A 1 485 ? -0.554 26.219 27.156 1 39.28 485 SER A CA 1
ATOM 3772 C C . SER A 1 485 ? -0.504 25.656 28.578 1 39.28 485 SER A C 1
ATOM 3774 O O . SER A 1 485 ? -0.08 24.531 28.797 1 39.28 485 SER A O 1
ATOM 3776 N N . LYS A 1 486 ? -0.836 26.438 29.609 1 40.94 486 LYS A N 1
ATOM 3777 C CA . LYS A 1 486 ? -0.81 25.984 31 1 40.94 486 LYS A CA 1
ATOM 3778 C C . LYS A 1 486 ? -2.012 25.109 31.312 1 40.94 486 LYS A C 1
ATOM 3780 O O . LYS A 1 486 ? -1.928 24.219 32.156 1 40.94 486 LYS A O 1
ATOM 3785 N N . LEU A 1 487 ? -3.184 25.328 30.812 1 39.84 487 LEU A N 1
ATOM 3786 C CA . LEU A 1 487 ? -4.367 24.531 31.094 1 39.84 487 LEU A CA 1
ATOM 3787 C C . LEU A 1 487 ? -4.332 23.203 30.328 1 39.84 487 LEU A C 1
ATOM 3789 O O . LEU A 1 487 ? -4.984 22.234 30.734 1 39.84 487 LEU A O 1
ATOM 3793 N N . ALA A 1 488 ? -3.664 23.031 29.219 1 38.97 488 ALA A N 1
ATOM 3794 C CA . ALA A 1 488 ? -3.453 21.797 28.469 1 38.97 488 ALA A CA 1
ATOM 3795 C C . ALA A 1 488 ? -2.334 20.969 29.094 1 38.97 488 ALA A C 1
ATOM 3797 O O . ALA A 1 488 ? -2.105 19.828 28.688 1 38.97 488 ALA A O 1
ATOM 3798 N N . LYS A 1 489 ? -1.328 21.547 29.875 1 34.72 489 LYS A N 1
ATOM 3799 C CA . LYS A 1 489 ? -0.374 20.75 30.625 1 34.72 489 LYS A CA 1
ATOM 3800 C C . LYS A 1 489 ? -1.005 20.203 31.906 1 34.72 489 LYS A C 1
ATOM 3802 O O . LYS A 1 489 ? -1.702 20.938 32.625 1 34.72 489 LYS A O 1
ATOM 3807 N N . MET B 1 1 ? 43.781 -32.469 -35.406 1 14.93 1 MET B N 1
ATOM 3808 C CA . MET B 1 1 ? 45.062 -31.828 -35.656 1 14.93 1 MET B CA 1
ATOM 3809 C C . MET B 1 1 ? 45.344 -30.734 -34.625 1 14.93 1 MET B C 1
ATOM 3811 O O . MET B 1 1 ? 44.438 -30.297 -33.906 1 14.93 1 MET B O 1
ATOM 3815 N N . SER B 1 2 ? 46.219 -29.609 -35.031 1 14.79 2 SER B N 1
ATOM 3816 C CA . SER B 1 2 ? 47.562 -29.031 -34.875 1 14.79 2 SER B CA 1
ATOM 3817 C C . SER B 1 2 ? 47.5 -27.672 -34.188 1 14.79 2 SER B C 1
ATOM 3819 O O . SER B 1 2 ? 48.531 -26.984 -34.094 1 14.79 2 SER B O 1
ATOM 3821 N N . LEU B 1 3 ? 46.438 -26.969 -34.219 1 16.73 3 LEU B N 1
ATOM 3822 C CA . LEU B 1 3 ? 46.531 -25.531 -34.438 1 16.73 3 LEU B CA 1
ATOM 3823 C C . LEU B 1 3 ? 47.188 -24.828 -33.25 1 16.73 3 LEU B C 1
ATOM 3825 O O . LEU B 1 3 ? 46.594 -24.781 -32.156 1 16.73 3 LEU B O 1
ATOM 3829 N N . LEU B 1 4 ? 48.531 -24.703 -33.031 1 16.19 4 LEU B N 1
ATOM 3830 C CA . LEU B 1 4 ? 49.75 -24.562 -32.281 1 16.19 4 LEU B CA 1
ATOM 3831 C C . LEU B 1 4 ? 49.844 -23.172 -31.641 1 16.19 4 LEU B C 1
ATOM 3833 O O . LEU B 1 4 ? 50.031 -23.062 -30.422 1 16.19 4 LEU B O 1
ATOM 3837 N N . ARG B 1 5 ? 50.812 -22.156 -32.062 1 14.84 5 ARG B N 1
ATOM 3838 C CA . ARG B 1 5 ? 52.094 -21.703 -31.562 1 14.84 5 ARG B CA 1
ATOM 3839 C C . ARG B 1 5 ? 52.031 -20.234 -31.141 1 14.84 5 ARG B C 1
ATOM 3841 O O . ARG B 1 5 ? 52.969 -19.719 -30.516 1 14.84 5 ARG B O 1
ATOM 3848 N N . LEU B 1 6 ? 51.125 -19.359 -31.672 1 16.12 6 LEU B N 1
ATOM 3849 C CA . LEU B 1 6 ? 51.875 -18.172 -32.094 1 16.12 6 LEU B CA 1
ATOM 3850 C C . LEU B 1 6 ? 52.469 -17.453 -30.922 1 16.12 6 LEU B C 1
ATOM 3852 O O . LEU B 1 6 ? 51.875 -17.406 -29.828 1 16.12 6 LEU B O 1
ATOM 3856 N N . VAL B 1 7 ? 53.5 -16.578 -31.078 1 16.52 7 VAL B N 1
ATOM 3857 C CA . VAL B 1 7 ? 54.844 -16.109 -30.719 1 16.52 7 VAL B CA 1
ATOM 3858 C C . VAL B 1 7 ? 54.719 -14.953 -29.734 1 16.52 7 VAL B C 1
ATOM 3860 O O . VAL B 1 7 ? 53.781 -14.18 -29.781 1 16.52 7 VAL B O 1
ATOM 3863 N N . LEU B 1 8 ? 55.688 -14.688 -28.719 1 16.5 8 LEU B N 1
ATOM 3864 C CA . LEU B 1 8 ? 56.188 -14.281 -27.406 1 16.5 8 LEU B CA 1
ATOM 3865 C C . LEU B 1 8 ? 56.594 -12.812 -27.422 1 16.5 8 LEU B C 1
ATOM 3867 O O . LEU B 1 8 ? 56.969 -12.25 -26.391 1 16.5 8 LEU B O 1
ATOM 3871 N N . GLY B 1 9 ? 56.719 -12.086 -28.641 1 14.97 9 GLY B N 1
ATOM 3872 C CA . GLY B 1 9 ? 57.969 -11.375 -28.672 1 14.97 9 GLY B CA 1
ATOM 3873 C C . GLY B 1 9 ? 58.062 -10.242 -27.656 1 14.97 9 GLY B C 1
ATOM 3874 O O . GLY B 1 9 ? 58.75 -10.352 -26.641 1 14.97 9 GLY B O 1
ATOM 3875 N N . SER B 1 10 ? 58.281 -8.898 -28.125 1 15.73 10 SER B N 1
ATOM 3876 C CA . SER B 1 10 ? 59.406 -8 -28.062 1 15.73 10 SER B CA 1
ATOM 3877 C C . SER B 1 10 ? 59.281 -7.016 -26.906 1 15.73 10 SER B C 1
ATOM 3879 O O . SER B 1 10 ? 58.188 -6.781 -26.406 1 15.73 10 SER B O 1
ATOM 3881 N N . GLY B 1 11 ? 60.406 -6.145 -26.562 1 16.08 11 GLY B N 1
ATOM 3882 C CA . GLY B 1 11 ? 61.406 -5.637 -25.641 1 16.08 11 GLY B CA 1
ATOM 3883 C C . GLY B 1 11 ? 61.062 -4.25 -25.109 1 16.08 11 GLY B C 1
ATOM 3884 O O . GLY B 1 11 ? 61.719 -3.768 -24.172 1 16.08 11 GLY B O 1
ATOM 3885 N N . LEU B 1 12 ? 60.219 -3.361 -25.781 1 15.87 12 LEU B N 1
ATOM 3886 C CA . LEU B 1 12 ? 60.719 -2.002 -25.891 1 15.87 12 LEU B CA 1
ATOM 3887 C C . LEU B 1 12 ? 60.688 -1.294 -24.531 1 15.87 12 LEU B C 1
ATOM 3889 O O . LEU B 1 12 ? 59.625 -1.146 -23.938 1 15.87 12 LEU B O 1
ATOM 3893 N N . ARG B 1 13 ? 61.844 -1.111 -23.781 1 16.14 13 ARG B N 1
ATOM 3894 C CA . ARG B 1 13 ? 62.344 -0.725 -22.469 1 16.14 13 ARG B CA 1
ATOM 3895 C C . ARG B 1 13 ? 62.281 0.786 -22.266 1 16.14 13 ARG B C 1
ATOM 3897 O O . ARG B 1 13 ? 62.781 1.315 -21.281 1 16.14 13 ARG B O 1
ATOM 3904 N N . GLY B 1 14 ? 61.625 1.578 -23.156 1 16.61 14 GLY B N 1
ATOM 3905 C CA . GLY B 1 14 ? 62.25 2.889 -23.203 1 16.61 14 GLY B CA 1
ATOM 3906 C C . GLY B 1 14 ? 62.312 3.555 -21.844 1 16.61 14 GLY B C 1
ATOM 3907 O O . GLY B 1 14 ? 61.594 3.172 -20.906 1 16.61 14 GLY B O 1
ATOM 3908 N N . THR B 1 15 ? 63.281 4.5 -21.641 1 16.59 15 THR B N 1
ATOM 3909 C CA . THR B 1 15 ? 64.25 5.211 -20.781 1 16.59 15 THR B CA 1
ATOM 3910 C C . THR B 1 15 ? 63.5 6.262 -19.953 1 16.59 15 THR B C 1
ATOM 3912 O O . THR B 1 15 ? 62.719 7.051 -20.484 1 16.59 15 THR B O 1
ATOM 3915 N N . VAL B 1 16 ? 63.312 6.074 -18.625 1 17.22 16 VAL B N 1
ATOM 3916 C CA . VAL B 1 16 ? 62.688 6.648 -17.438 1 17.22 16 VAL B CA 1
ATOM 3917 C C . VAL B 1 16 ? 63.406 7.957 -17.078 1 17.22 16 VAL B C 1
ATOM 3919 O O . VAL B 1 16 ? 63.5 8.32 -15.906 1 17.22 16 VAL B O 1
ATOM 3922 N N . LYS B 1 17 ? 63.781 8.805 -18.25 1 15.82 17 LYS B N 1
ATOM 3923 C CA . LYS B 1 17 ? 64.75 9.797 -17.812 1 15.82 17 LYS B CA 1
ATOM 3924 C C . LYS B 1 17 ? 64.25 10.617 -16.641 1 15.82 17 LYS B C 1
ATOM 3926 O O . LYS B 1 17 ? 63.094 11.062 -16.656 1 15.82 17 LYS B O 1
ATOM 3931 N N . SER B 1 18 ? 64.938 10.617 -15.461 1 16.5 18 SER B N 1
ATOM 3932 C CA . SER B 1 18 ? 64.938 10.977 -14.047 1 16.5 18 SER B CA 1
ATOM 3933 C C . SER B 1 18 ? 65.125 12.484 -13.859 1 16.5 18 SER B C 1
ATOM 3935 O O . SER B 1 18 ? 65.25 12.969 -12.734 1 16.5 18 SER B O 1
ATOM 3937 N N . SER B 1 19 ? 64.938 13.352 -15.023 1 16.19 19 SER B N 1
ATOM 3938 C CA . SER B 1 19 ? 65.812 14.5 -14.867 1 16.19 19 SER B CA 1
ATOM 3939 C C . SER B 1 19 ? 65.5 15.289 -13.602 1 16.19 19 SER B C 1
ATOM 3941 O O . SER B 1 19 ? 64.312 15.414 -13.227 1 16.19 19 SER B O 1
ATOM 3943 N N . ASN B 1 20 ? 66.5 15.648 -12.727 1 17.27 20 ASN B N 1
ATOM 3944 C CA . ASN B 1 20 ? 67 16.141 -11.453 1 17.27 20 ASN B CA 1
ATOM 3945 C C . ASN B 1 20 ? 66.75 17.625 -11.266 1 17.27 20 ASN B C 1
ATOM 3947 O O . ASN B 1 20 ? 67.312 18.266 -10.383 1 17.27 20 ASN B O 1
ATOM 3951 N N . VAL B 1 21 ? 65.688 18.25 -12.008 1 16.97 21 VAL B N 1
ATOM 3952 C CA . VAL B 1 21 ? 66 19.672 -12.18 1 16.97 21 VAL B CA 1
ATOM 3953 C C . VAL B 1 21 ? 66.188 20.328 -10.812 1 16.97 21 VAL B C 1
ATOM 3955 O O . VAL B 1 21 ? 65.5 19.984 -9.852 1 16.97 21 VAL B O 1
ATOM 3958 N N . LEU B 1 22 ? 67.062 21.344 -10.727 1 16.2 22 LEU B N 1
ATOM 3959 C CA . LEU B 1 22 ? 68 22.125 -9.938 1 16.2 22 LEU B CA 1
ATOM 3960 C C . LEU B 1 22 ? 67.312 23.109 -9.023 1 16.2 22 LEU B C 1
ATOM 3962 O O . LEU B 1 22 ? 66.438 23.891 -9.484 1 16.2 22 LEU B O 1
ATOM 3966 N N . PHE B 1 23 ? 67.125 22.812 -7.656 1 16.8 23 PHE B N 1
ATOM 3967 C CA . PHE B 1 23 ? 66.562 23.375 -6.414 1 16.8 23 PHE B CA 1
ATOM 3968 C C . PHE B 1 23 ? 67.188 24.734 -6.121 1 16.8 23 PHE B C 1
ATOM 3970 O O . PHE B 1 23 ? 67 25.281 -5.031 1 16.8 23 PHE B O 1
ATOM 3977 N N . LYS B 1 24 ? 67.875 25.359 -7.184 1 15.48 24 LYS B N 1
ATOM 3978 C CA . LYS B 1 24 ? 69 26.141 -6.582 1 15.48 24 LYS B CA 1
ATOM 3979 C C . LYS B 1 24 ? 68.438 27.188 -5.613 1 15.48 24 LYS B C 1
ATOM 3981 O O . LYS B 1 24 ? 67.25 27.484 -5.629 1 15.48 24 LYS B O 1
ATOM 3986 N N . GLY B 1 25 ? 69.062 28.453 -5.574 1 16.22 25 GLY B N 1
ATOM 3987 C CA . GLY B 1 25 ? 69.938 29.188 -4.688 1 16.22 25 GLY B CA 1
ATOM 3988 C C . GLY B 1 25 ? 69.312 30.375 -4.02 1 16.22 25 GLY B C 1
ATOM 3989 O O . GLY B 1 25 ? 69.812 30.906 -3.035 1 16.22 25 GLY B O 1
ATOM 3990 N N . ILE B 1 26 ? 68.062 31.016 -4.594 1 16.95 26 ILE B N 1
ATOM 3991 C CA . ILE B 1 26 ? 68.25 32.469 -4.59 1 16.95 26 ILE B CA 1
ATOM 3992 C C . ILE B 1 26 ? 68.125 33 -3.172 1 16.95 26 ILE B C 1
ATOM 3994 O O . ILE B 1 26 ? 67.062 32.844 -2.562 1 16.95 26 ILE B O 1
ATOM 3998 N N . SER B 1 27 ? 69.125 33.344 -2.441 1 16.38 27 SER B N 1
ATOM 3999 C CA . SER B 1 27 ? 69.562 33.688 -1.107 1 16.38 27 SER B CA 1
ATOM 4000 C C . SER B 1 27 ? 68.938 35 -0.616 1 16.38 27 SER B C 1
ATOM 4002 O O . SER B 1 27 ? 68.5 35.062 0.523 1 16.38 27 SER B O 1
ATOM 4004 N N . ARG B 1 28 ? 69.062 36.281 -1.282 1 17.03 28 ARG B N 1
ATOM 4005 C CA . ARG B 1 28 ? 69.875 37.25 -0.527 1 17.03 28 ARG B CA 1
ATOM 4006 C C . ARG B 1 28 ? 69 38.031 0.425 1 17.03 28 ARG B C 1
ATOM 4008 O O . ARG B 1 28 ? 67.75 38 0.326 1 17.03 28 ARG B O 1
ATOM 4015 N N . GLY B 1 29 ? 69.25 39.5 0.598 1 17.67 29 GLY B N 1
ATOM 4016 C CA . GLY B 1 29 ? 69.688 40.469 1.611 1 17.67 29 GLY B CA 1
ATOM 4017 C C . GLY B 1 29 ? 68.5 41.312 2.145 1 17.67 29 GLY B C 1
ATOM 4018 O O . GLY B 1 29 ? 67.75 41.844 1.369 1 17.67 29 GLY B O 1
ATOM 4019 N N . VAL B 1 30 ? 67.812 41 3.305 1 19.38 30 VAL B N 1
ATOM 4020 C CA . VAL B 1 30 ? 66.625 41.469 4 1 19.38 30 VAL B CA 1
ATOM 4021 C C . VAL B 1 30 ? 66.812 42.938 4.379 1 19.38 30 VAL B C 1
ATOM 4023 O O . VAL B 1 30 ? 67.562 43.281 5.289 1 19.38 30 VAL B O 1
ATOM 4026 N N . PRO B 1 31 ? 67 43.938 3.355 1 18.47 31 PRO B N 1
ATOM 4027 C CA . PRO B 1 31 ? 67.5 45.125 4.016 1 18.47 31 PRO B CA 1
ATOM 4028 C C . PRO B 1 31 ? 66.562 45.719 5.066 1 18.47 31 PRO B C 1
ATOM 4030 O O . PRO B 1 31 ? 65.375 45.5 4.988 1 18.47 31 PRO B O 1
ATOM 4033 N N . SER B 1 32 ? 67.062 46.062 6.336 1 19.84 32 SER B N 1
ATOM 4034 C CA . SER B 1 32 ? 66.625 46.469 7.676 1 19.84 32 SER B CA 1
ATOM 4035 C C . SER B 1 32 ? 66 47.875 7.66 1 19.84 32 SER B C 1
ATOM 4037 O O . SER B 1 32 ? 65.75 48.438 8.719 1 19.84 32 SER B O 1
ATOM 4039 N N . LEU B 1 33 ? 65.125 48.281 6.559 1 18.81 33 LEU B N 1
ATOM 4040 C CA . LEU B 1 33 ? 65 49.719 6.52 1 18.81 33 LEU B CA 1
ATOM 4041 C C . LEU B 1 33 ? 64.375 50.25 7.805 1 18.81 33 LEU B C 1
ATOM 4043 O O . LEU B 1 33 ? 63.344 49.781 8.234 1 18.81 33 LEU B O 1
ATOM 4047 N N . MET B 1 34 ? 65.125 51.031 8.672 1 19.23 34 MET B N 1
ATOM 4048 C CA . MET B 1 34 ? 65.125 51.719 9.961 1 19.23 34 MET B CA 1
ATOM 4049 C C . MET B 1 34 ? 64.125 52.844 10 1 19.23 34 MET B C 1
ATOM 4051 O O . MET B 1 34 ? 64.375 53.906 9.422 1 19.23 34 MET B O 1
ATOM 4055 N N . VAL B 1 35 ? 62.844 52.594 9.547 1 19.27 35 VAL B N 1
ATOM 4056 C CA . VAL B 1 35 ? 62.062 53.812 9.281 1 19.27 35 VAL B CA 1
ATOM 4057 C C . VAL B 1 35 ? 61.906 54.625 10.562 1 19.27 35 VAL B C 1
ATOM 4059 O O . VAL B 1 35 ? 61.625 54.062 11.633 1 19.27 35 VAL B O 1
ATOM 4062 N N . ASN B 1 36 ? 62.312 55.906 10.57 1 19.17 36 ASN B N 1
ATOM 4063 C CA . ASN B 1 36 ? 62.594 57 11.508 1 19.17 36 ASN B CA 1
ATOM 4064 C C . ASN B 1 36 ? 61.344 57.469 12.227 1 19.17 36 ASN B C 1
ATOM 4066 O O . ASN B 1 36 ? 60.25 57.375 11.664 1 19.17 36 ASN B O 1
ATOM 4070 N N . GLY B 1 37 ? 61.25 57.719 13.641 1 19.27 37 GLY B N 1
ATOM 4071 C CA . GLY B 1 37 ? 60.5 57.812 14.883 1 19.27 37 GLY B CA 1
ATOM 4072 C C . GLY B 1 37 ? 59.531 58.969 14.891 1 19.27 37 GLY B C 1
ATOM 4073 O O . GLY B 1 37 ? 58.531 58.938 15.633 1 19.27 37 GLY B O 1
ATOM 4074 N N . LYS B 1 38 ? 59.781 60.188 14.211 1 19.16 38 LYS B N 1
ATOM 4075 C CA . LYS B 1 38 ? 59.625 61.375 15.039 1 19.16 38 LYS B CA 1
ATOM 4076 C C . LYS B 1 38 ? 58.156 61.781 15.125 1 19.16 38 LYS B C 1
ATOM 4078 O O . LYS B 1 38 ? 57.656 62.094 16.219 1 19.16 38 LYS B O 1
ATOM 4083 N N . ASN B 1 39 ? 57.531 62.25 14.008 1 20.2 39 ASN B N 1
ATOM 4084 C CA . ASN B 1 39 ? 56.844 63.531 14.047 1 20.2 39 ASN B CA 1
ATOM 4085 C C . ASN B 1 39 ? 55.406 63.406 14.531 1 20.2 39 ASN B C 1
ATOM 4087 O O . ASN B 1 39 ? 54.531 63.031 13.758 1 20.2 39 ASN B O 1
ATOM 4091 N N . VAL B 1 40 ? 55.125 62.781 15.805 1 19.97 40 VAL B N 1
ATOM 4092 C CA . VAL B 1 40 ? 53.938 62.312 16.5 1 19.97 40 VAL B CA 1
ATOM 4093 C C . VAL B 1 40 ? 52.938 63.469 16.672 1 19.97 40 VAL B C 1
ATOM 4095 O O . VAL B 1 40 ? 51.75 63.25 16.781 1 19.97 40 VAL B O 1
ATOM 4098 N N . SER B 1 41 ? 53.344 64.75 16.953 1 20.23 41 SER B N 1
ATOM 4099 C CA . SER B 1 41 ? 52.781 65.562 18.031 1 20.23 41 SER B CA 1
ATOM 4100 C C . SER B 1 41 ? 51.469 66.188 17.609 1 20.23 41 SER B C 1
ATOM 4102 O O . SER B 1 41 ? 50.531 66.312 18.391 1 20.23 41 SER B O 1
ATOM 4104 N N . ASN B 1 42 ? 51.344 66.875 16.406 1 19.28 42 ASN B N 1
ATOM 4105 C CA . ASN B 1 42 ? 50.656 68.125 16.266 1 19.28 42 ASN B CA 1
ATOM 4106 C C . ASN B 1 42 ? 49.125 67.938 16.203 1 19.28 42 ASN B C 1
ATOM 4108 O O . ASN B 1 42 ? 48.406 68.938 16.266 1 19.28 42 ASN B O 1
ATOM 4112 N N . VAL B 1 43 ? 48.594 66.812 15.633 1 19.77 43 VAL B N 1
ATOM 4113 C CA . VAL B 1 43 ? 47.344 67 14.867 1 19.77 43 VAL B CA 1
ATOM 4114 C C . VAL B 1 43 ? 46.156 67.062 15.82 1 19.77 43 VAL B C 1
ATOM 4116 O O . VAL B 1 43 ? 45 67 15.383 1 19.77 43 VAL B O 1
ATOM 4119 N N . MET B 1 44 ? 46.312 67.312 17.188 1 19.86 44 MET B N 1
ATOM 4120 C CA . MET B 1 44 ? 45.281 67.125 18.203 1 19.86 44 MET B CA 1
ATOM 4121 C C . MET B 1 44 ? 44.125 68.125 17.969 1 19.86 44 MET B C 1
ATOM 4123 O O . MET B 1 44 ? 43 67.938 18.484 1 19.86 44 MET B O 1
ATOM 4127 N N . ARG B 1 45 ? 44.406 69.438 17.625 1 20.94 45 ARG B N 1
ATOM 4128 C CA . ARG B 1 45 ? 43.656 70.562 18.156 1 20.94 45 ARG B CA 1
ATOM 4129 C C . ARG B 1 45 ? 42.25 70.625 17.547 1 20.94 45 ARG B C 1
ATOM 4131 O O . ARG B 1 45 ? 41.344 71.125 18.172 1 20.94 45 ARG B O 1
ATOM 4138 N N . GLU B 1 46 ? 42.062 70.438 16.203 1 20.86 46 GLU B N 1
ATOM 4139 C CA . GLU B 1 46 ? 41 71.125 15.5 1 20.86 46 GLU B CA 1
ATOM 4140 C C . GLU B 1 46 ? 39.656 70.5 15.742 1 20.86 46 GLU B C 1
ATOM 4142 O O . GLU B 1 46 ? 38.656 70.875 15.141 1 20.86 46 GLU B O 1
ATOM 4147 N N . LEU B 1 47 ? 39.469 69.438 16.578 1 20.17 47 LEU B N 1
ATOM 4148 C CA . LEU B 1 47 ? 38.281 68.625 16.516 1 20.17 47 LEU B CA 1
ATOM 4149 C C . LEU B 1 47 ? 37.094 69.312 17.141 1 20.17 47 LEU B C 1
ATOM 4151 O O . LEU B 1 47 ? 36.031 68.688 17.297 1 20.17 47 LEU B O 1
ATOM 4155 N N . ARG B 1 48 ? 37.188 70.5 17.75 1 21.2 48 ARG B N 1
ATOM 4156 C CA . ARG B 1 48 ? 36.188 70.875 18.75 1 21.2 48 ARG B CA 1
ATOM 4157 C C . ARG B 1 48 ? 34.844 71.188 18.109 1 21.2 48 ARG B C 1
ATOM 4159 O O . ARG B 1 48 ? 33.812 71.25 18.781 1 21.2 48 ARG B O 1
ATOM 4166 N N . PHE B 1 49 ? 34.781 71.875 16.922 1 21.34 49 PHE B N 1
ATOM 4167 C CA . PHE B 1 49 ? 33.75 72.875 16.656 1 21.34 49 PHE B CA 1
ATOM 4168 C C . PHE B 1 49 ? 32.406 72.188 16.406 1 21.34 49 PHE B C 1
ATOM 4170 O O . PHE B 1 49 ? 31.344 72.75 16.672 1 21.34 49 PHE B O 1
ATOM 4177 N N . VAL B 1 50 ? 32.25 71.125 15.586 1 21.58 50 VAL B N 1
ATOM 4178 C CA . VAL B 1 50 ? 31.031 70.938 14.781 1 21.58 50 VAL B CA 1
ATOM 4179 C C . VAL B 1 50 ? 29.891 70.438 15.656 1 21.58 50 VAL B C 1
ATOM 4181 O O . VAL B 1 50 ? 29.734 69.25 15.844 1 21.58 50 VAL B O 1
ATOM 4184 N N . ARG B 1 51 ? 29.719 70.875 16.891 1 21.61 51 ARG B N 1
ATOM 4185 C CA . ARG B 1 51 ? 28.797 70.188 17.844 1 21.61 51 ARG B CA 1
ATOM 4186 C C . ARG B 1 51 ? 27.344 70.375 17.391 1 21.61 51 ARG B C 1
ATOM 4188 O O . ARG B 1 51 ? 26.562 69.438 17.453 1 21.61 51 ARG B O 1
ATOM 4195 N N . SER B 1 52 ? 26.719 71.562 17.453 1 22.8 52 SER B N 1
ATOM 4196 C CA . SER B 1 52 ? 25.406 71.812 18.047 1 22.8 52 SER B CA 1
ATOM 4197 C C . SER B 1 52 ? 24.297 71.625 17.016 1 22.8 52 SER B C 1
ATOM 4199 O O . SER B 1 52 ? 23.156 72 17.266 1 22.8 52 SER B O 1
ATOM 4201 N N . LEU B 1 53 ? 24.531 71.438 15.727 1 21.5 53 LEU B N 1
ATOM 4202 C CA . LEU B 1 53 ? 23.469 71.875 14.805 1 21.5 53 LEU B CA 1
ATOM 4203 C C . LEU B 1 53 ? 22.188 71.062 15.078 1 21.5 53 LEU B C 1
ATOM 4205 O O . LEU B 1 53 ? 22.25 69.938 15.609 1 21.5 53 LEU B O 1
ATOM 4209 N N . ASN B 1 54 ? 20.875 71.688 14.656 1 22.33 54 ASN B N 1
ATOM 4210 C CA . ASN B 1 54 ? 19.438 71.688 14.859 1 22.33 54 ASN B CA 1
ATOM 4211 C C . ASN B 1 54 ? 18.781 70.438 14.352 1 22.33 54 ASN B C 1
ATOM 4213 O O . ASN B 1 54 ? 18.688 70.188 13.141 1 22.33 54 ASN B O 1
ATOM 4217 N N . THR B 1 55 ? 18.938 69.312 15 1 24.77 55 THR B N 1
ATOM 4218 C CA . THR B 1 55 ? 18.547 67.938 14.711 1 24.77 55 THR B CA 1
ATOM 4219 C C . THR B 1 55 ? 17.031 67.75 14.641 1 24.77 55 THR B C 1
ATOM 4221 O O . THR B 1 55 ? 16.516 66.688 14.453 1 24.77 55 THR B O 1
ATOM 4224 N N . THR B 1 56 ? 16.266 68.875 14.961 1 25.8 56 THR B N 1
ATOM 4225 C CA . THR B 1 56 ? 14.859 68.625 15.234 1 25.8 56 THR B CA 1
ATOM 4226 C C . THR B 1 56 ? 14.109 68.312 13.945 1 25.8 56 THR B C 1
ATOM 4228 O O . THR B 1 56 ? 13.148 67.562 13.969 1 25.8 56 THR B O 1
ATOM 4231 N N . ARG B 1 57 ? 14.359 69.062 12.82 1 26.59 57 ARG B N 1
ATOM 4232 C CA . ARG B 1 57 ? 13.438 69.125 11.688 1 26.59 57 ARG B CA 1
ATOM 4233 C C . ARG B 1 57 ? 13.398 67.75 11 1 26.59 57 ARG B C 1
ATOM 4235 O O . ARG B 1 57 ? 12.547 67.5 10.141 1 26.59 57 ARG B O 1
ATOM 4242 N N . ILE B 1 58 ? 14.578 67.062 11.07 1 25.39 58 ILE B N 1
ATOM 4243 C CA . ILE B 1 58 ? 14.648 65.938 10.141 1 25.39 58 ILE B CA 1
ATOM 4244 C C . ILE B 1 58 ? 13.727 64.812 10.617 1 25.39 58 ILE B C 1
ATOM 4246 O O . ILE B 1 58 ? 13.523 63.812 9.914 1 25.39 58 ILE B O 1
ATOM 4250 N N . LEU B 1 59 ? 13.242 64.875 11.859 1 25.45 59 LEU B N 1
ATOM 4251 C CA . LEU B 1 59 ? 12.508 63.75 12.352 1 25.45 59 LEU B CA 1
ATOM 4252 C C . LEU B 1 59 ? 11.125 63.656 11.719 1 25.45 59 LEU B C 1
ATOM 4254 O O . LEU B 1 59 ? 10.508 62.594 11.68 1 25.45 59 LEU B O 1
ATOM 4258 N N . LYS B 1 60 ? 10.461 64.875 11.484 1 29.69 60 LYS B N 1
ATOM 4259 C CA . LYS B 1 60 ? 9.055 64.812 11.117 1 29.69 60 LYS B CA 1
ATOM 4260 C C . LYS B 1 60 ? 8.867 64.125 9.75 1 29.69 60 LYS B C 1
ATOM 4262 O O . LYS B 1 60 ? 7.855 63.469 9.508 1 29.69 60 LYS B O 1
ATOM 4267 N N . ASN B 1 61 ? 9.695 64.562 8.789 1 29.19 61 ASN B N 1
ATOM 4268 C CA . ASN B 1 61 ? 9.406 64.125 7.434 1 29.19 61 ASN B CA 1
ATOM 4269 C C . ASN B 1 61 ? 9.641 62.625 7.289 1 29.19 61 ASN B C 1
ATOM 4271 O O . ASN B 1 61 ? 9.461 62.062 6.203 1 29.19 61 ASN B O 1
ATOM 4275 N N . ALA B 1 62 ? 10.445 62.062 8.141 1 29.27 62 ALA B N 1
ATOM 4276 C CA . ALA B 1 62 ? 10.758 60.656 7.918 1 29.27 62 ALA B CA 1
ATOM 4277 C C . ALA B 1 62 ? 9.539 59.781 8.172 1 29.27 62 ALA B C 1
ATOM 4279 O O . ALA B 1 62 ? 9.539 58.594 7.82 1 29.27 62 ALA B O 1
ATOM 4280 N N . SER B 1 63 ? 8.617 60.25 9.031 1 30.48 63 SER B N 1
ATOM 4281 C CA . SER B 1 63 ? 7.492 59.375 9.32 1 30.48 63 SER B CA 1
ATOM 4282 C C . SER B 1 63 ? 6.602 59.188 8.094 1 30.48 63 SER B C 1
ATOM 4284 O O . SER B 1 63 ? 5.992 58.156 7.91 1 30.48 63 SER B O 1
ATOM 4286 N N . VAL B 1 64 ? 6.316 60.344 7.348 1 31.84 64 VAL B N 1
ATOM 4287 C CA . VAL B 1 64 ? 5.422 60.25 6.199 1 31.84 64 VAL B CA 1
ATOM 4288 C C . VAL B 1 64 ? 6.098 59.438 5.082 1 31.84 64 VAL B C 1
ATOM 4290 O O . VAL B 1 64 ? 5.422 58.844 4.242 1 31.84 64 VAL B O 1
ATOM 4293 N N . ALA B 1 65 ? 7.395 59.656 4.918 1 31.61 65 ALA B N 1
ATOM 4294 C CA . ALA B 1 65 ? 8.078 59 3.807 1 31.61 65 ALA B CA 1
ATOM 4295 C C . ALA B 1 65 ? 8.078 57.469 3.979 1 31.61 65 ALA B C 1
ATOM 4297 O O . ALA B 1 65 ? 8.07 56.75 2.994 1 31.61 65 ALA B O 1
ATOM 4298 N N . SER B 1 66 ? 8.195 57.031 5.238 1 29.66 66 SER B N 1
ATOM 4299 C CA . SER B 1 66 ? 8.195 55.594 5.352 1 29.66 66 SER B CA 1
ATOM 4300 C C . SER B 1 66 ? 6.867 55 4.891 1 29.66 66 SER B C 1
ATOM 4302 O O . SER B 1 66 ? 6.812 53.844 4.426 1 29.66 66 SER B O 1
ATOM 4304 N N . SER B 1 67 ? 5.738 55.781 5.203 1 30.98 67 SER B N 1
ATOM 4305 C CA . SER B 1 67 ? 4.469 55.25 4.719 1 30.98 67 SER B CA 1
ATOM 4306 C C . SER B 1 67 ? 4.375 55.344 3.201 1 30.98 67 SER B C 1
ATOM 4308 O O . SER B 1 67 ? 3.635 54.594 2.572 1 30.98 67 SER B O 1
ATOM 4310 N N . SER B 1 68 ? 4.879 56.5 2.57 1 31.03 68 SER B N 1
ATOM 4311 C CA . SER B 1 68 ? 4.77 56.656 1.125 1 31.03 68 SER B CA 1
ATOM 4312 C C . SER B 1 68 ? 5.672 55.688 0.385 1 31.03 68 SER B C 1
ATOM 4314 O O . SER B 1 68 ? 5.324 55.188 -0.696 1 31.03 68 SER B O 1
ATOM 4316 N N . ILE B 1 69 ? 6.945 55.531 0.83 1 30.69 69 ILE B N 1
ATOM 4317 C CA . ILE B 1 69 ? 7.77 54.562 0.099 1 30.69 69 ILE B CA 1
ATOM 4318 C C . ILE B 1 69 ? 7.16 53.156 0.214 1 30.69 69 ILE B C 1
ATOM 4320 O O . ILE B 1 69 ? 7.23 52.375 -0.729 1 30.69 69 ILE B O 1
ATOM 4324 N N . LEU B 1 70 ? 6.617 52.75 1.411 1 29.55 70 LEU B N 1
ATOM 4325 C CA . LEU B 1 70 ? 5.898 51.5 1.458 1 29.55 70 LEU B CA 1
ATOM 4326 C C . LEU B 1 70 ? 4.652 51.531 0.578 1 29.55 70 LEU B C 1
ATOM 4328 O O . LEU B 1 70 ? 4.32 50.562 -0.085 1 29.55 70 LEU B O 1
ATOM 4332 N N . GLU B 1 71 ? 3.838 52.656 0.583 1 31.39 71 GLU B N 1
ATOM 4333 C CA . GLU B 1 71 ? 2.738 52.812 -0.365 1 31.39 71 GLU B CA 1
ATOM 4334 C C . GLU B 1 71 ? 3.256 53 -1.789 1 31.39 71 GLU B C 1
ATOM 4336 O O . GLU B 1 71 ? 2.656 52.5 -2.742 1 31.39 71 GLU B O 1
ATOM 4341 N N . GLN B 1 72 ? 4.219 53.875 -2.076 1 30.72 72 GLN B N 1
ATOM 4342 C CA . GLN B 1 72 ? 4.723 54.031 -3.438 1 30.72 72 GLN B CA 1
ATOM 4343 C C . GLN B 1 72 ? 5.434 52.781 -3.898 1 30.72 72 GLN B C 1
ATOM 4345 O O . GLN B 1 72 ? 5.363 52.406 -5.074 1 30.72 72 GLN B O 1
ATOM 4350 N N . SER B 1 73 ? 6.363 52.125 -3.117 1 30.23 73 SER B N 1
ATOM 4351 C CA . SER B 1 73 ? 6.82 50.812 -3.588 1 30.23 73 SER B CA 1
ATOM 4352 C C . SER B 1 73 ? 5.664 49.844 -3.691 1 30.23 73 SER B C 1
ATOM 4354 O O . SER B 1 73 ? 5.797 48.781 -4.309 1 30.23 73 SER B O 1
ATOM 4356 N N . ALA B 1 74 ? 4.543 49.938 -2.938 1 31.98 74 ALA B N 1
ATOM 4357 C CA . ALA B 1 74 ? 3.324 49.156 -3.221 1 31.98 74 ALA B CA 1
ATOM 4358 C C . ALA B 1 74 ? 2.631 49.688 -4.473 1 31.98 74 ALA B C 1
ATOM 4360 O O . ALA B 1 74 ? 1.954 48.938 -5.18 1 31.98 74 ALA B O 1
ATOM 4361 N N . LYS B 1 75 ? 2.441 51.062 -4.836 1 33.12 75 LYS B N 1
ATOM 4362 C CA . LYS B 1 75 ? 1.726 51.594 -5.988 1 33.12 75 LYS B CA 1
ATOM 4363 C C . LYS B 1 75 ? 2.576 51.5 -7.254 1 33.12 75 LYS B C 1
ATOM 4365 O O . LYS B 1 75 ? 2.203 52.031 -8.297 1 33.12 75 LYS B O 1
ATOM 4370 N N . SER B 1 76 ? 3.818 51.719 -7.316 1 30.78 76 SER B N 1
ATOM 4371 C CA . SER B 1 76 ? 4.371 51.562 -8.656 1 30.78 76 SER B CA 1
ATOM 4372 C C . SER B 1 76 ? 3.775 50.375 -9.367 1 30.78 76 SER B C 1
ATOM 4374 O O . SER B 1 76 ? 3.793 49.25 -8.828 1 30.78 76 SER B O 1
ATOM 4376 N N . SER B 1 77 ? 2.848 50.562 -10.375 1 30.86 77 SER B N 1
ATOM 4377 C CA . SER B 1 77 ? 2.025 49.906 -11.391 1 30.86 77 SER B CA 1
ATOM 4378 C C . SER B 1 77 ? 2.822 48.875 -12.156 1 30.86 77 SER B C 1
ATOM 4380 O O . SER B 1 77 ? 2.498 48.531 -13.297 1 30.86 77 SER B O 1
ATOM 4382 N N . ILE B 1 78 ? 4.117 48.812 -12.156 1 30.28 78 ILE B N 1
ATOM 4383 C CA . ILE B 1 78 ? 4.66 47.875 -13.133 1 30.28 78 ILE B CA 1
ATOM 4384 C C . ILE B 1 78 ? 3.797 46.594 -13.172 1 30.28 78 ILE B C 1
ATOM 4386 O O . ILE B 1 78 ? 3.576 45.969 -12.141 1 30.28 78 ILE B O 1
ATOM 4390 N N . GLY B 1 79 ? 2.801 46.5 -13.93 1 36.94 79 GLY B N 1
ATOM 4391 C CA . GLY B 1 79 ? 1.949 45.469 -14.492 1 36.94 79 GLY B CA 1
ATOM 4392 C C . GLY B 1 79 ? 2.545 44.094 -14.375 1 36.94 79 GLY B C 1
ATOM 4393 O O . GLY B 1 79 ? 2.17 43.188 -15.125 1 36.94 79 GLY B O 1
ATOM 4394 N N . GLY B 1 80 ? 3.725 43.969 -14.039 1 39.09 80 GLY B N 1
ATOM 4395 C CA . GLY B 1 80 ? 4.328 42.625 -14.039 1 39.09 80 GLY B CA 1
ATOM 4396 C C . GLY B 1 80 ? 3.609 41.656 -13.141 1 39.09 80 GLY B C 1
ATOM 4397 O O . GLY B 1 80 ? 2.982 42.031 -12.156 1 39.09 80 GLY B O 1
ATOM 4398 N N . LYS B 1 81 ? 3.068 40.688 -13.672 1 45.03 81 LYS B N 1
ATOM 4399 C CA . LYS B 1 81 ? 2.332 39.562 -13.078 1 45.03 81 LYS B CA 1
ATOM 4400 C C . LYS B 1 81 ? 2.867 39.219 -11.688 1 45.03 81 LYS B C 1
ATOM 4402 O O . LYS B 1 81 ? 4.055 38.938 -11.531 1 45.03 81 LYS B O 1
ATOM 4407 N N . LYS B 1 82 ? 2.449 39.844 -10.602 1 53.03 82 LYS B N 1
ATOM 4408 C CA . LYS B 1 82 ? 2.682 39.469 -9.211 1 53.03 82 LYS B CA 1
ATOM 4409 C C . LYS B 1 82 ? 2.924 37.969 -9.078 1 53.03 82 LYS B C 1
ATOM 4411 O O . LYS B 1 82 ? 2.035 37.156 -9.367 1 53.03 82 LYS B O 1
ATOM 4416 N N . LYS B 1 83 ? 4.184 37.594 -9.289 1 64.88 83 LYS B N 1
ATOM 4417 C CA . LYS B 1 83 ? 4.57 36.188 -9.273 1 64.88 83 LYS B CA 1
ATOM 4418 C C . LYS B 1 83 ? 4.312 35.562 -7.902 1 64.88 83 LYS B C 1
ATOM 4420 O O . LYS B 1 83 ? 4.77 36.094 -6.883 1 64.88 83 LYS B O 1
ATOM 4425 N N . ILE B 1 84 ? 3.352 34.781 -7.723 1 79.44 84 ILE B N 1
ATOM 4426 C CA . ILE B 1 84 ? 3.037 34 -6.539 1 79.44 84 ILE B CA 1
ATOM 4427 C C . ILE B 1 84 ? 4.293 33.281 -6.047 1 79.44 84 ILE B C 1
ATOM 4429 O O . ILE B 1 84 ? 4.922 32.531 -6.793 1 79.44 84 ILE B O 1
ATOM 4433 N N . LEU B 1 85 ? 4.785 33.75 -4.832 1 87.44 85 LEU B N 1
ATOM 4434 C CA . LEU B 1 85 ? 6.016 33.188 -4.285 1 87.44 85 LEU B CA 1
ATOM 4435 C C . LEU B 1 85 ? 5.746 31.859 -3.582 1 87.44 85 LEU B C 1
ATOM 4437 O O . LEU B 1 85 ? 6.586 30.953 -3.596 1 87.44 85 LEU B O 1
ATOM 4441 N N . PHE B 1 86 ? 4.594 31.766 -2.979 1 92.12 86 PHE B N 1
ATOM 4442 C CA . PHE B 1 86 ? 4.262 30.578 -2.199 1 92.12 86 PHE B CA 1
ATOM 4443 C C . PHE B 1 86 ? 3.133 2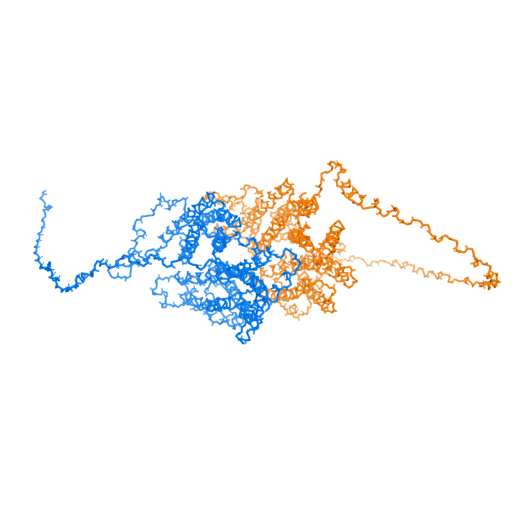9.797 -2.861 1 92.12 86 PHE B C 1
ATOM 4445 O O . PHE B 1 86 ? 2.133 30.375 -3.289 1 92.12 86 PHE B O 1
ATOM 4452 N N . SER B 1 87 ? 3.373 28.531 -2.957 1 94.88 87 SER B N 1
ATOM 4453 C CA . SER B 1 87 ? 2.342 27.641 -3.494 1 94.88 87 SER B CA 1
ATOM 4454 C C . SER B 1 87 ? 1.344 27.234 -2.414 1 94.88 87 SER B C 1
ATOM 4456 O O . SER B 1 87 ? 1.688 27.188 -1.23 1 94.88 87 SER B O 1
ATOM 4458 N N . SER B 1 88 ? 0.2 26.922 -2.896 1 95.19 88 SER B N 1
ATOM 4459 C CA . SER B 1 88 ? -0.841 26.484 -1.975 1 95.19 88 SER B CA 1
ATOM 4460 C C . SER B 1 88 ? -0.518 25.109 -1.395 1 95.19 88 SER B C 1
ATOM 4462 O O . SER B 1 88 ? 0.144 24.297 -2.043 1 95.19 88 SER B O 1
ATOM 4464 N N . LYS B 1 89 ? -1.021 24.844 -0.247 1 94.94 89 LYS B N 1
ATOM 4465 C CA . LYS B 1 89 ? -0.823 23.547 0.406 1 94.94 89 LYS B CA 1
ATOM 4466 C C . LYS B 1 89 ? -1.464 22.422 -0.396 1 94.94 89 LYS B C 1
ATOM 4468 O O . LYS B 1 89 ? -1.001 21.281 -0.353 1 94.94 89 LYS B O 1
ATOM 4473 N N . SER B 1 90 ? -2.545 22.734 -1.101 1 94.94 90 SER B N 1
ATOM 4474 C CA . SER B 1 90 ? -3.236 21.734 -1.903 1 94.94 90 SER B CA 1
ATOM 4475 C C . SER B 1 90 ? -2.303 21.109 -2.941 1 94.94 90 SER B C 1
ATOM 4477 O O . SER B 1 90 ? -2.398 19.922 -3.24 1 94.94 90 SER B O 1
ATOM 4479 N N . VAL B 1 91 ? -1.441 21.938 -3.402 1 97.38 91 VAL B N 1
ATOM 4480 C CA . VAL B 1 91 ? -0.467 21.453 -4.379 1 97.38 91 VAL B CA 1
ATOM 4481 C C . VAL B 1 91 ? 0.475 20.453 -3.717 1 97.38 91 VAL B C 1
ATOM 4483 O O . VAL B 1 91 ? 0.806 19.422 -4.305 1 97.38 91 VAL B O 1
ATOM 4486 N N . ALA B 1 92 ? 0.825 20.766 -2.525 1 98.19 92 ALA B N 1
ATOM 4487 C CA . ALA B 1 92 ? 1.725 19.891 -1.782 1 98.19 92 ALA B CA 1
ATOM 4488 C C . ALA B 1 92 ? 1.064 18.547 -1.498 1 98.19 92 ALA B C 1
ATOM 4490 O O . ALA B 1 92 ? 1.675 17.484 -1.697 1 98.19 92 ALA B O 1
ATOM 4491 N N . TYR B 1 93 ? -0.119 18.594 -1.107 1 95.06 93 TYR B N 1
ATOM 4492 C CA . TYR B 1 93 ? -0.831 17.359 -0.785 1 95.06 93 TYR B CA 1
ATOM 4493 C C . TYR B 1 93 ? -1.071 16.516 -2.037 1 95.06 93 TYR B C 1
ATOM 4495 O O . TYR B 1 93 ? -1.016 15.289 -1.991 1 95.06 93 TYR B O 1
ATOM 4503 N N . TRP B 1 94 ? -1.359 17.219 -3.111 1 96.81 94 TRP B N 1
ATOM 4504 C CA . TRP B 1 94 ? -1.503 16.547 -4.395 1 96.81 94 TRP B CA 1
ATOM 4505 C C . TRP B 1 94 ? -0.212 15.828 -4.781 1 96.81 94 TRP B C 1
ATOM 4507 O O . TRP B 1 94 ? -0.235 14.656 -5.164 1 96.81 94 TRP B O 1
ATOM 4517 N N . LEU B 1 95 ? 0.886 16.469 -4.605 1 98.38 95 LEU B N 1
ATOM 4518 C CA . LEU B 1 95 ? 2.184 15.883 -4.934 1 98.38 95 LEU B CA 1
ATOM 4519 C C . LEU B 1 95 ? 2.506 14.719 -4.008 1 98.38 95 LEU B C 1
ATOM 4521 O O . LEU B 1 95 ? 2.967 13.664 -4.461 1 98.38 95 LEU B O 1
ATOM 4525 N N . MET B 1 96 ? 2.193 14.875 -2.77 1 96.56 96 MET B N 1
ATOM 4526 C CA . MET B 1 96 ? 2.438 13.805 -1.809 1 96.56 96 MET B CA 1
ATOM 4527 C C . MET B 1 96 ? 1.539 12.609 -2.094 1 96.56 96 MET B C 1
ATOM 4529 O O . MET B 1 96 ? 1.99 11.461 -2.043 1 96.56 96 MET B O 1
ATOM 4533 N N . GLY B 1 97 ? 0.28 12.883 -2.363 1 95.31 97 GLY B N 1
ATOM 4534 C CA . GLY B 1 97 ? -0.646 11.812 -2.707 1 95.31 97 GLY B CA 1
ATOM 4535 C C . GLY B 1 97 ? -0.23 11.039 -3.941 1 95.31 97 GLY B C 1
ATOM 4536 O O . GLY B 1 97 ? -0.268 9.805 -3.949 1 95.31 97 GLY B O 1
ATOM 4537 N N . THR B 1 98 ? 0.135 11.766 -4.91 1 97.62 98 THR B N 1
ATOM 4538 C CA . THR B 1 98 ? 0.564 11.125 -6.148 1 97.62 98 THR B CA 1
ATOM 4539 C C . THR B 1 98 ? 1.844 10.32 -5.93 1 97.62 98 THR B C 1
ATOM 4541 O O . THR B 1 98 ? 2.041 9.273 -6.551 1 97.62 98 THR B O 1
ATOM 4544 N N . SER B 1 99 ? 2.719 10.836 -5.07 1 98.19 99 SER B N 1
ATOM 4545 C CA . SER B 1 99 ? 3.908 10.055 -4.742 1 98.19 99 SER B CA 1
ATOM 4546 C C . SER B 1 99 ? 3.539 8.734 -4.078 1 98.19 99 SER B C 1
ATOM 4548 O O . SER B 1 99 ? 4.23 7.727 -4.258 1 98.19 99 SER B O 1
ATOM 4550 N N . GLY B 1 100 ? 2.51 8.719 -3.342 1 96.56 100 GLY B N 1
ATOM 4551 C CA . GLY B 1 100 ? 2.004 7.461 -2.807 1 96.56 100 GLY B CA 1
ATOM 4552 C C . GLY B 1 100 ? 1.611 6.469 -3.885 1 96.56 100 GLY B C 1
ATOM 4553 O O . GLY B 1 100 ? 1.864 5.27 -3.754 1 96.56 100 GLY B O 1
ATOM 4554 N N . LEU B 1 101 ? 0.987 6.949 -4.918 1 96.75 101 LEU B N 1
ATOM 4555 C CA . LEU B 1 101 ? 0.635 6.098 -6.047 1 96.75 101 LEU B CA 1
ATOM 4556 C C . LEU B 1 101 ? 1.887 5.555 -6.73 1 96.75 101 LEU B C 1
ATOM 4558 O O . LEU B 1 101 ? 1.917 4.398 -7.156 1 96.75 101 LEU B O 1
ATOM 4562 N N . VAL B 1 102 ? 2.865 6.414 -6.816 1 98.38 102 VAL B N 1
ATOM 4563 C CA . VAL B 1 102 ? 4.125 5.98 -7.41 1 98.38 102 VAL B CA 1
ATOM 4564 C C . VAL B 1 102 ? 4.777 4.922 -6.523 1 98.38 102 VAL B C 1
ATOM 4566 O O . VAL B 1 102 ? 5.348 3.951 -7.023 1 98.38 102 VAL B O 1
ATOM 4569 N N . PHE B 1 103 ? 4.738 5.094 -5.238 1 97.69 103 PHE B N 1
ATOM 4570 C CA . PHE B 1 103 ? 5.199 4.062 -4.316 1 97.69 103 PHE B CA 1
ATOM 4571 C C . PHE B 1 103 ? 4.52 2.73 -4.613 1 97.69 103 PHE B C 1
ATOM 4573 O O . PHE B 1 103 ? 5.184 1.694 -4.699 1 97.69 103 PHE B O 1
ATOM 4580 N N . GLY B 1 104 ? 3.27 2.805 -4.828 1 96.5 104 GLY B N 1
ATOM 4581 C CA . GLY B 1 104 ? 2.496 1.608 -5.125 1 96.5 104 GLY B CA 1
ATOM 4582 C C . GLY B 1 104 ? 2.91 0.935 -6.418 1 96.5 104 GLY B C 1
ATOM 4583 O O . GLY B 1 104 ? 3.033 -0.29 -6.477 1 96.5 104 GLY B O 1
ATOM 4584 N N . ILE B 1 105 ? 3.135 1.703 -7.434 1 97.75 105 ILE B N 1
ATOM 4585 C CA . ILE B 1 105 ? 3.422 1.104 -8.734 1 97.75 105 ILE B CA 1
ATOM 4586 C C . ILE B 1 105 ? 4.82 0.491 -8.719 1 97.75 105 ILE B C 1
ATOM 4588 O O . ILE B 1 105 ? 5.086 -0.485 -9.43 1 97.75 105 ILE B O 1
ATOM 4592 N N . VAL B 1 106 ? 5.699 1.061 -7.949 1 97.94 106 VAL B N 1
ATOM 4593 C CA . VAL B 1 106 ? 7.031 0.477 -7.836 1 97.94 106 VAL B CA 1
ATOM 4594 C C . VAL B 1 106 ? 6.93 -0.931 -7.25 1 97.94 106 VAL B C 1
ATOM 4596 O O . VAL B 1 106 ? 7.559 -1.865 -7.754 1 97.94 106 VAL B O 1
ATOM 4599 N N . ILE B 1 107 ? 6.117 -1.043 -6.277 1 96.06 107 ILE B N 1
ATOM 4600 C CA . ILE B 1 107 ? 5.902 -2.355 -5.676 1 96.06 107 ILE B CA 1
ATOM 4601 C C . ILE B 1 107 ? 5.203 -3.273 -6.676 1 96.06 107 ILE B C 1
ATOM 4603 O O . ILE B 1 107 ? 5.609 -4.422 -6.863 1 96.06 107 ILE B O 1
ATOM 4607 N N . LEU B 1 108 ? 4.195 -2.742 -7.348 1 95.94 108 LEU B N 1
ATOM 4608 C CA . LEU B 1 108 ? 3.455 -3.514 -8.344 1 95.94 108 LEU B CA 1
ATOM 4609 C C . LEU B 1 108 ? 4.371 -3.961 -9.477 1 95.94 108 LEU B C 1
ATOM 4611 O O . LEU B 1 108 ? 4.262 -5.09 -9.961 1 95.94 108 LEU B O 1
ATOM 4615 N N . GLY B 1 109 ? 5.199 -3.062 -9.891 1 96.5 109 GLY B N 1
ATOM 4616 C CA . GLY B 1 109 ? 6.164 -3.428 -10.914 1 96.5 109 GLY B CA 1
ATOM 4617 C C . GLY B 1 109 ? 7.105 -4.535 -10.477 1 96.5 109 GLY B C 1
ATOM 4618 O O . GLY B 1 109 ? 7.426 -5.434 -11.258 1 96.5 109 GLY B O 1
ATOM 4619 N N . GLY B 1 110 ? 7.574 -4.418 -9.242 1 95.94 110 GLY B N 1
ATOM 4620 C CA . GLY B 1 110 ? 8.391 -5.488 -8.695 1 95.94 110 GLY B CA 1
ATOM 4621 C C . GLY B 1 110 ? 7.676 -6.828 -8.672 1 95.94 110 GLY B C 1
ATOM 4622 O O . GLY B 1 110 ? 8.266 -7.855 -9.023 1 95.94 110 GLY B O 1
ATOM 4623 N N . LEU B 1 111 ? 6.43 -6.801 -8.328 1 94.69 111 LEU B N 1
ATOM 4624 C CA . LEU B 1 111 ? 5.629 -8.023 -8.305 1 94.69 111 LEU B CA 1
ATOM 4625 C C . LEU B 1 111 ? 5.449 -8.586 -9.711 1 94.69 111 LEU B C 1
ATOM 4627 O O . LEU B 1 111 ? 5.496 -9.797 -9.906 1 94.69 111 LEU B O 1
ATOM 4631 N N . THR B 1 112 ? 5.23 -7.719 -10.656 1 95.69 112 THR B N 1
ATOM 4632 C CA . THR B 1 112 ? 5.086 -8.125 -12.055 1 95.69 112 THR B CA 1
ATOM 4633 C C . THR B 1 112 ? 6.344 -8.844 -12.539 1 95.69 112 THR B C 1
ATOM 4635 O O . THR B 1 112 ? 6.254 -9.852 -13.242 1 95.69 112 THR B O 1
ATOM 4638 N N . ARG B 1 113 ? 7.43 -8.344 -12.141 1 94.88 113 ARG B N 1
ATOM 4639 C CA . ARG B 1 113 ? 8.695 -8.977 -12.5 1 94.88 113 ARG B CA 1
ATOM 4640 C C . ARG B 1 113 ? 8.875 -10.297 -11.766 1 94.88 113 ARG B C 1
ATOM 4642 O O . ARG B 1 113 ? 9.234 -11.305 -12.375 1 94.88 113 ARG B O 1
ATOM 4649 N N . LEU B 1 114 ? 8.602 -10.297 -10.516 1 93.25 114 LEU B N 1
ATOM 4650 C CA . LEU B 1 114 ? 8.812 -11.469 -9.68 1 93.25 114 LEU B CA 1
ATOM 4651 C C . LEU B 1 114 ? 7.895 -12.609 -10.102 1 93.25 114 LEU B C 1
ATOM 4653 O O . LEU B 1 114 ? 8.242 -13.781 -9.938 1 93.25 114 LEU B O 1
ATOM 4657 N N . THR B 1 115 ? 6.785 -12.305 -10.703 1 91.88 115 THR B N 1
ATOM 4658 C CA . THR B 1 115 ? 5.855 -13.32 -11.188 1 91.88 115 THR B CA 1
ATOM 4659 C C . THR B 1 115 ? 6.102 -13.625 -12.664 1 91.88 115 THR B C 1
ATOM 4661 O O . THR B 1 115 ? 5.309 -14.32 -13.297 1 91.88 115 THR B O 1
ATOM 4664 N N . GLU B 1 116 ? 7.125 -13.031 -13.258 1 92.69 116 GLU B N 1
ATOM 4665 C CA . GLU B 1 116 ? 7.523 -13.219 -14.648 1 92.69 116 GLU B CA 1
ATOM 4666 C C . GLU B 1 116 ? 6.375 -12.891 -15.594 1 92.69 116 GLU B C 1
ATOM 4668 O O . GLU B 1 116 ? 6.121 -13.625 -16.547 1 92.69 116 GLU B O 1
ATOM 4673 N N . SER B 1 117 ? 5.715 -11.773 -15.328 1 93.94 117 SER B N 1
ATOM 4674 C CA . SER B 1 117 ? 4.523 -11.391 -16.078 1 93.94 117 SER B CA 1
ATOM 4675 C C . SER B 1 117 ? 4.812 -10.227 -17.016 1 93.94 117 SER B C 1
ATOM 4677 O O . SER B 1 117 ? 3.953 -9.836 -17.812 1 93.94 117 SER B O 1
ATOM 4679 N N . GLY B 1 118 ? 5.977 -9.75 -17.016 1 93.38 118 GLY B N 1
ATOM 4680 C CA . GLY B 1 118 ? 6.273 -8.469 -17.641 1 93.38 118 GLY B CA 1
ATOM 4681 C C . GLY B 1 118 ? 6.211 -8.508 -19.156 1 93.38 118 GLY B C 1
ATOM 4682 O O . GLY B 1 118 ? 6.012 -7.473 -19.797 1 93.38 118 GLY B O 1
ATOM 4683 N N . LEU B 1 119 ? 6.395 -9.641 -19.719 1 94.06 119 LEU B N 1
ATOM 4684 C CA . LEU B 1 119 ? 6.48 -9.734 -21.172 1 94.06 119 LEU B CA 1
ATOM 4685 C C . LEU B 1 119 ? 5.191 -10.312 -21.75 1 94.06 119 LEU B C 1
ATOM 4687 O O . LEU B 1 119 ? 5.133 -10.625 -22.953 1 94.06 119 LEU B O 1
ATOM 4691 N N . SER B 1 120 ? 4.184 -10.383 -20.969 1 94.06 120 SER B N 1
ATOM 4692 C CA . SER B 1 120 ? 2.957 -11.07 -21.375 1 94.06 120 SER B CA 1
ATOM 4693 C C . SER B 1 120 ? 2.17 -10.242 -22.391 1 94.06 120 SER B C 1
ATOM 4695 O O . SER B 1 120 ? 1.411 -10.797 -23.188 1 94.06 120 SER B O 1
ATOM 4697 N N . ILE B 1 121 ? 2.297 -9.008 -22.297 1 93.62 121 ILE B N 1
ATOM 4698 C CA . ILE B 1 121 ? 1.655 -8.141 -23.281 1 93.62 121 ILE B CA 1
ATOM 4699 C C . ILE B 1 121 ? 2.689 -7.645 -24.281 1 93.62 121 ILE B C 1
ATOM 4701 O O . ILE B 1 121 ? 3.539 -6.812 -23.953 1 93.62 121 ILE B O 1
ATOM 4705 N N . VAL B 1 122 ? 2.504 -8.016 -25.5 1 91.19 122 VAL B N 1
ATOM 4706 C CA . VAL B 1 122 ? 3.578 -7.852 -26.484 1 91.19 122 VAL B CA 1
ATOM 4707 C C . VAL B 1 122 ? 3.361 -6.566 -27.266 1 91.19 122 VAL B C 1
ATOM 4709 O O . VAL B 1 122 ? 4.27 -6.094 -27.969 1 91.19 122 VAL B O 1
ATOM 4712 N N . GLU B 1 123 ? 2.25 -5.988 -27.094 1 88.56 123 GLU B N 1
ATOM 4713 C CA . GLU B 1 123 ? 1.946 -4.777 -27.859 1 88.56 123 GLU B CA 1
ATOM 4714 C C . GLU B 1 123 ? 2.092 -3.531 -26.984 1 88.56 123 GLU B C 1
ATOM 4716 O O . GLU B 1 123 ? 1.937 -3.598 -25.766 1 88.56 123 GLU B O 1
ATOM 4721 N N . TRP B 1 124 ? 2.441 -2.551 -27.672 1 85.31 124 TRP B N 1
ATOM 4722 C CA . TRP B 1 124 ? 2.504 -1.251 -27.016 1 85.31 124 TRP B CA 1
ATOM 4723 C C . TRP B 1 124 ? 1.316 -0.381 -27.406 1 85.31 124 TRP B C 1
ATOM 4725 O O . TRP B 1 124 ? 1.351 0.295 -28.438 1 85.31 124 TRP B O 1
ATOM 4735 N N . LYS B 1 125 ? 0.327 -0.351 -26.641 1 85.94 125 LYS B N 1
ATOM 4736 C CA . LYS B 1 125 ? -0.882 0.446 -26.812 1 85.94 125 LYS B CA 1
ATOM 4737 C C . LYS B 1 125 ? -1.156 1.318 -25.594 1 85.94 125 LYS B C 1
ATOM 4739 O O . LYS B 1 125 ? -1.934 0.938 -24.719 1 85.94 125 LYS B O 1
ATOM 4744 N N . PRO B 1 126 ? -0.562 2.439 -25.578 1 80.38 126 PRO B N 1
ATOM 4745 C CA . PRO B 1 126 ? -0.603 3.268 -24.375 1 80.38 126 PRO B CA 1
ATOM 4746 C C . PRO B 1 126 ? -2.023 3.672 -23.984 1 80.38 126 PRO B C 1
ATOM 4748 O O . PRO B 1 126 ? -2.33 3.787 -22.797 1 80.38 126 PRO B O 1
ATOM 4751 N N . VAL B 1 127 ? -2.906 3.834 -24.859 1 77.25 127 VAL B N 1
ATOM 4752 C CA . VAL B 1 127 ? -4.246 4.312 -24.531 1 77.25 127 VAL B CA 1
ATOM 4753 C C . VAL B 1 127 ? -5.25 3.172 -24.672 1 77.25 127 VAL B C 1
ATOM 4755 O O . VAL B 1 127 ? -5.879 2.766 -23.703 1 77.25 127 VAL B O 1
ATOM 4758 N N . THR B 1 128 ? -5.262 2.484 -25.812 1 77.56 128 THR B N 1
ATOM 4759 C CA . THR B 1 128 ? -6.281 1.487 -26.125 1 77.56 128 THR B CA 1
ATOM 4760 C C . THR B 1 128 ? -6.039 0.204 -25.328 1 77.56 128 THR B C 1
ATOM 4762 O O . THR B 1 128 ? -6.938 -0.63 -25.203 1 77.56 128 THR B O 1
ATOM 4765 N N . GLY B 1 129 ? -4.891 0.143 -24.797 1 82.19 129 GLY B N 1
ATOM 4766 C CA . GLY B 1 129 ? -4.566 -1.052 -24.047 1 82.19 129 GLY B CA 1
ATOM 4767 C C . GLY B 1 129 ? -5.195 -1.068 -22.656 1 82.19 129 GLY B C 1
ATOM 4768 O O . GLY B 1 129 ? -5.051 -2.041 -21.922 1 82.19 129 GLY B O 1
ATOM 4769 N N . ALA B 1 130 ? -5.934 -0.119 -22.344 1 83.06 130 ALA B N 1
ATOM 4770 C CA . ALA B 1 130 ? -6.562 -0.015 -21.031 1 83.06 130 ALA B CA 1
ATOM 4771 C C . ALA B 1 130 ? -7.727 -0.992 -20.891 1 83.06 130 ALA B C 1
ATOM 4773 O O . ALA B 1 130 ? -8.141 -1.326 -19.781 1 83.06 130 ALA B O 1
ATOM 4774 N N . ILE B 1 131 ? -8.211 -1.463 -21.969 1 86.88 131 ILE B N 1
ATOM 4775 C CA . ILE B 1 131 ? -9.328 -2.396 -21.922 1 86.88 131 ILE B CA 1
ATOM 4776 C C . ILE B 1 131 ? -8.836 -3.807 -22.234 1 86.88 131 ILE B C 1
ATOM 4778 O O . ILE B 1 131 ? -8.344 -4.07 -23.344 1 86.88 131 ILE B O 1
ATOM 4782 N N . PRO B 1 132 ? -9 -4.633 -21.281 1 91.75 132 PRO B N 1
ATOM 4783 C CA . PRO B 1 132 ? -8.586 -6.016 -21.531 1 91.75 132 PRO B CA 1
ATOM 4784 C C . PRO B 1 132 ? -9.555 -6.762 -22.438 1 91.75 132 PRO B C 1
ATOM 4786 O O . PRO B 1 132 ? -10.672 -6.285 -22.688 1 91.75 132 PRO B O 1
ATOM 4789 N N . PRO B 1 133 ? -9.094 -7.91 -22.984 1 91.69 133 PRO B N 1
ATOM 4790 C CA . PRO B 1 133 ? -9.992 -8.703 -23.828 1 91.69 133 PRO B CA 1
ATOM 4791 C C . PRO B 1 133 ? -11.289 -9.078 -23.125 1 91.69 133 PRO B C 1
ATOM 4793 O O . PRO B 1 133 ? -11.281 -9.375 -21.922 1 91.69 133 PRO B O 1
ATOM 4796 N N . TRP B 1 134 ? -12.367 -9.102 -23.984 1 87.06 134 TRP B N 1
ATOM 4797 C CA . TRP B 1 134 ? -13.695 -9.352 -23.422 1 87.06 134 TRP B CA 1
ATOM 4798 C C . TRP B 1 134 ? -14.234 -10.703 -23.859 1 87.06 134 TRP B C 1
ATOM 4800 O O . TRP B 1 134 ? -14.875 -11.406 -23.062 1 87.06 134 TRP B O 1
ATOM 4810 N N . THR B 1 135 ? -13.906 -11.109 -25.047 1 89.75 135 THR B N 1
ATOM 4811 C CA . THR B 1 135 ? -14.469 -12.336 -25.609 1 89.75 135 THR B CA 1
ATOM 4812 C C . THR B 1 135 ? -13.414 -13.43 -25.688 1 89.75 135 THR B C 1
ATOM 4814 O O . THR B 1 135 ? -12.219 -13.156 -25.609 1 89.75 135 THR B O 1
ATOM 4817 N N . GLN B 1 136 ? -13.93 -14.625 -25.844 1 91.25 136 GLN B N 1
ATOM 4818 C CA . GLN B 1 136 ? -13.031 -15.766 -26 1 91.25 136 GLN B CA 1
ATOM 4819 C C . GLN B 1 136 ? -12.141 -15.594 -27.234 1 91.25 136 GLN B C 1
ATOM 4821 O O . GLN B 1 136 ? -10.961 -15.93 -27.203 1 91.25 136 GLN B O 1
ATOM 4826 N N . GLU B 1 137 ? -12.742 -15.031 -28.266 1 94.25 137 GLU B N 1
ATOM 4827 C CA . GLU B 1 137 ? -11.992 -14.82 -29.5 1 94.25 137 GLU B CA 1
ATOM 4828 C C . GLU B 1 137 ? -10.859 -13.82 -29.281 1 94.25 137 GLU B C 1
ATOM 4830 O O . GLU B 1 137 ? -9.75 -14.016 -29.797 1 94.25 137 GLU B O 1
ATOM 4835 N N . GLU B 1 138 ? -11.156 -12.836 -28.516 1 94 138 GLU B N 1
ATOM 4836 C CA . GLU B 1 138 ? -10.141 -11.828 -28.219 1 94 138 GLU B CA 1
ATOM 4837 C C . GLU B 1 138 ? -9.023 -12.398 -27.359 1 94 138 GLU B C 1
ATOM 4839 O O . GLU B 1 138 ? -7.852 -12.07 -27.547 1 94 138 GLU B O 1
ATOM 4844 N N . TRP B 1 139 ? -9.375 -13.227 -26.438 1 94.62 139 TRP B N 1
ATOM 4845 C CA . TRP B 1 139 ? -8.391 -13.867 -25.578 1 94.62 139 TRP B CA 1
ATOM 4846 C C . TRP B 1 139 ? -7.48 -14.789 -26.375 1 94.62 139 TRP B C 1
ATOM 4848 O O . TRP B 1 139 ? -6.262 -14.797 -26.172 1 94.62 139 TRP B O 1
ATOM 4858 N N . GLU B 1 140 ? -8.086 -15.508 -27.234 1 95.56 140 GLU B N 1
ATOM 4859 C CA . GLU B 1 140 ? -7.309 -16.406 -28.078 1 95.56 140 GLU B CA 1
ATOM 4860 C C . GLU B 1 140 ? -6.363 -15.633 -28.984 1 95.56 140 GLU B C 1
ATOM 4862 O O . GLU B 1 140 ? -5.223 -16.047 -29.203 1 95.56 140 GLU B O 1
ATOM 4867 N N . ALA B 1 141 ? -6.836 -14.547 -29.469 1 95.31 141 ALA B N 1
ATOM 4868 C CA . ALA B 1 141 ? -5.996 -13.711 -30.312 1 95.31 141 ALA B CA 1
ATOM 4869 C C . ALA B 1 141 ? -4.801 -13.164 -29.547 1 95.31 141 ALA B C 1
ATOM 4871 O O . ALA B 1 141 ? -3.68 -13.133 -30.062 1 95.31 141 ALA B O 1
ATOM 4872 N N . GLU B 1 142 ? -5.086 -12.727 -28.344 1 94.81 142 GLU B N 1
ATOM 4873 C CA . GLU B 1 142 ? -4.008 -12.203 -27.516 1 94.81 142 GLU B CA 1
ATOM 4874 C C . GLU B 1 142 ? -3.02 -13.305 -27.141 1 94.81 142 GLU B C 1
ATOM 4876 O O . GLU B 1 142 ? -1.812 -13.062 -27.078 1 94.81 142 GLU B O 1
ATOM 4881 N N . PHE B 1 143 ? -3.488 -14.461 -26.844 1 96.19 143 PHE B N 1
ATOM 4882 C CA . PHE B 1 143 ? -2.643 -15.602 -26.516 1 96.19 143 PHE B CA 1
ATOM 4883 C C . PHE B 1 143 ? -1.771 -16 -27.703 1 96.19 143 PHE B C 1
ATOM 4885 O O . PHE B 1 143 ? -0.607 -16.375 -27.531 1 96.19 143 PHE B O 1
ATOM 4892 N N . GLU B 1 144 ? -2.357 -15.891 -28.891 1 96.12 144 GLU B N 1
ATOM 4893 C CA . GLU B 1 144 ? -1.602 -16.203 -30.094 1 96.12 144 GLU B CA 1
ATOM 4894 C C . GLU B 1 144 ? -0.432 -15.25 -30.281 1 96.12 144 GLU B C 1
ATOM 4896 O O . GLU B 1 144 ? 0.652 -15.656 -30.703 1 96.12 144 GLU B O 1
ATOM 4901 N N . LYS B 1 145 ? -0.668 -14.016 -30.016 1 95.31 145 LYS B N 1
ATOM 4902 C CA . LYS B 1 145 ? 0.421 -13.047 -30.062 1 95.31 145 LYS B CA 1
ATOM 4903 C C . LYS B 1 145 ? 1.529 -13.406 -29.078 1 95.31 145 LYS B C 1
ATOM 4905 O O . LYS B 1 145 ? 2.713 -13.32 -29.406 1 95.31 145 LYS B O 1
ATOM 4910 N N . TYR B 1 146 ? 1.135 -13.773 -27.891 1 95.44 146 TYR B N 1
ATOM 4911 C CA . TYR B 1 146 ? 2.109 -14.164 -26.875 1 95.44 146 TYR B CA 1
ATOM 4912 C C . TYR B 1 146 ? 2.848 -15.43 -27.281 1 95.44 146 TYR B C 1
ATOM 4914 O O . TYR B 1 146 ? 4.047 -15.562 -27.031 1 95.44 146 TYR B O 1
ATOM 4922 N N . LYS B 1 147 ? 2.166 -16.312 -27.891 1 95.81 147 LYS B N 1
ATOM 4923 C CA . LYS B 1 147 ? 2.773 -17.562 -28.344 1 95.81 147 LYS B CA 1
ATOM 4924 C C . LYS B 1 147 ? 3.895 -17.297 -29.344 1 95.81 147 LYS B C 1
ATOM 4926 O O . LYS B 1 147 ? 4.844 -18.078 -29.438 1 95.81 147 LYS B O 1
ATOM 4931 N N . SER B 1 148 ? 3.773 -16.25 -30 1 93.94 148 SER B N 1
ATOM 4932 C CA . SER B 1 148 ? 4.785 -15.914 -31 1 93.94 148 SER B CA 1
ATOM 4933 C C . SER B 1 148 ? 6 -15.258 -30.344 1 93.94 148 SER B C 1
ATOM 4935 O O . SER B 1 148 ? 7.035 -15.078 -31 1 93.94 148 SER B O 1
ATOM 4937 N N . SER B 1 149 ? 5.918 -14.992 -29.125 1 93.38 149 SER B N 1
ATOM 4938 C CA . SER B 1 149 ? 7.02 -14.336 -28.422 1 93.38 149 SER B CA 1
ATOM 4939 C C . SER B 1 149 ? 8.109 -15.328 -28.047 1 93.38 149 SER B C 1
ATOM 4941 O O . SER B 1 149 ? 7.836 -16.516 -27.891 1 93.38 149 SER B O 1
ATOM 4943 N N . PRO B 1 150 ? 9.312 -14.82 -27.906 1 93.81 150 PRO B N 1
ATOM 4944 C CA . PRO B 1 150 ? 10.406 -15.695 -27.469 1 93.81 150 PRO B CA 1
ATOM 4945 C C . PRO B 1 150 ? 10.18 -16.281 -26.078 1 93.81 150 PRO B C 1
ATOM 4947 O O . PRO B 1 150 ? 10.562 -17.422 -25.812 1 93.81 150 PRO B O 1
ATOM 4950 N N . GLU B 1 151 ? 9.594 -15.516 -25.234 1 93.31 151 GLU B N 1
ATOM 4951 C CA . GLU B 1 151 ? 9.359 -16 -23.875 1 93.31 151 GLU B CA 1
ATOM 4952 C C . GLU B 1 151 ? 8.461 -17.234 -23.875 1 93.31 151 GLU B C 1
ATOM 4954 O O . GLU B 1 151 ? 8.742 -18.219 -23.188 1 93.31 151 GLU B O 1
ATOM 4959 N N . PHE B 1 152 ? 7.414 -17.172 -24.672 1 94.06 152 PHE B N 1
ATOM 4960 C CA . PHE B 1 152 ? 6.535 -18.344 -24.734 1 94.06 152 PHE B CA 1
ATOM 4961 C C . PHE B 1 152 ? 7.262 -19.531 -25.328 1 94.06 152 PHE B C 1
ATOM 4963 O O . PHE B 1 152 ? 7.211 -20.641 -24.781 1 94.06 152 PHE B O 1
ATOM 4970 N N . GLN B 1 153 ? 7.949 -19.344 -26.359 1 93.88 153 GLN B N 1
ATOM 4971 C CA . GLN B 1 153 ? 8.57 -20.422 -27.125 1 93.88 153 GLN B CA 1
ATOM 4972 C C . GLN B 1 153 ? 9.688 -21.094 -26.328 1 93.88 153 GLN B C 1
ATOM 4974 O O . GLN B 1 153 ? 9.859 -22.312 -26.406 1 93.88 153 GLN B O 1
ATOM 4979 N N . GLN B 1 154 ? 10.297 -20.312 -25.531 1 92.31 154 GLN B N 1
ATOM 4980 C CA . GLN B 1 154 ? 11.492 -20.859 -24.891 1 92.31 154 GLN B CA 1
ATOM 4981 C C . GLN B 1 154 ? 11.219 -21.203 -23.422 1 92.31 154 GLN B C 1
ATOM 4983 O O . GLN B 1 154 ? 11.805 -22.141 -22.891 1 92.31 154 GLN B O 1
ATOM 4988 N N . LEU B 1 155 ? 10.383 -20.469 -22.781 1 91.06 155 LEU B N 1
ATOM 4989 C CA . LEU B 1 155 ? 10.25 -20.625 -21.344 1 91.06 155 LEU B CA 1
ATOM 4990 C C . LEU B 1 155 ? 8.852 -21.094 -20.969 1 91.06 155 LEU B C 1
ATOM 4992 O O . LEU B 1 155 ? 8.672 -21.828 -20 1 91.06 155 LEU B O 1
ATOM 4996 N N . ASN B 1 156 ? 7.824 -20.641 -21.688 1 92.12 156 ASN B N 1
ATOM 4997 C CA . ASN B 1 156 ? 6.453 -20.844 -21.219 1 92.12 156 ASN B CA 1
ATOM 4998 C C . ASN B 1 156 ? 5.637 -21.672 -22.219 1 92.12 156 ASN B C 1
ATOM 5000 O O . ASN B 1 156 ? 4.418 -21.516 -22.312 1 92.12 156 ASN B O 1
ATOM 5004 N N . SER B 1 157 ? 6.25 -22.516 -22.875 1 92.69 157 SER B N 1
ATOM 5005 C CA . SER B 1 157 ? 5.547 -23.281 -23.906 1 92.69 157 SER B CA 1
ATOM 5006 C C . SER B 1 157 ? 4.52 -24.219 -23.281 1 92.69 157 SER B C 1
ATOM 5008 O O . SER B 1 157 ? 3.615 -24.703 -23.969 1 92.69 157 SER B O 1
ATOM 5010 N N . HIS B 1 158 ? 4.586 -24.422 -21.984 1 92.06 158 HIS B N 1
ATOM 5011 C CA . HIS B 1 158 ? 3.75 -25.391 -21.297 1 92.06 158 HIS B CA 1
ATOM 5012 C C . HIS B 1 158 ? 2.484 -24.734 -20.75 1 92.06 158 HIS B C 1
ATOM 5014 O O . HIS B 1 158 ? 1.571 -25.438 -20.297 1 92.06 158 HIS B O 1
ATOM 5020 N N . ILE B 1 159 ? 2.41 -23.453 -20.844 1 91.5 159 ILE B N 1
ATOM 5021 C CA . ILE B 1 159 ? 1.29 -22.828 -20.156 1 91.5 159 ILE B CA 1
ATOM 5022 C C . ILE B 1 159 ? 0.065 -22.812 -21.062 1 91.5 159 ILE B C 1
ATOM 5024 O O . ILE B 1 159 ? 0.195 -22.797 -22.297 1 91.5 159 ILE B O 1
ATOM 5028 N N . ASP B 1 160 ? -1.123 -22.797 -20.453 1 94.44 160 ASP B N 1
ATOM 5029 C CA . ASP B 1 160 ? -2.383 -22.719 -21.188 1 94.44 160 ASP B CA 1
ATOM 5030 C C . ASP B 1 160 ? -2.996 -21.328 -21.094 1 94.44 160 ASP B C 1
ATOM 5032 O O . ASP B 1 160 ? -2.338 -20.391 -20.641 1 94.44 160 ASP B O 1
ATOM 5036 N N . LEU B 1 161 ? -4.188 -21.172 -21.625 1 93.62 161 LEU B N 1
ATOM 5037 C CA . LEU B 1 161 ? -4.84 -19.875 -21.703 1 93.62 161 LEU B CA 1
ATOM 5038 C C . LEU B 1 161 ? -5.105 -19.312 -20.312 1 93.62 161 LEU B C 1
ATOM 5040 O O . LEU B 1 161 ? -4.977 -18.109 -20.078 1 93.62 161 LEU B O 1
ATOM 5044 N N . ASP B 1 162 ? -5.43 -20.141 -19.375 1 89.5 162 ASP B N 1
ATOM 5045 C CA . ASP B 1 162 ? -5.719 -19.672 -18.016 1 89.5 162 ASP B CA 1
ATOM 5046 C C . ASP B 1 162 ? -4.453 -19.172 -17.328 1 89.5 162 ASP B C 1
ATOM 5048 O O . ASP B 1 162 ? -4.488 -18.156 -16.641 1 89.5 162 ASP B O 1
ATOM 5052 N N . ASP B 1 163 ? -3.432 -19.906 -17.547 1 91.06 163 ASP B N 1
ATOM 5053 C CA . ASP B 1 163 ? -2.143 -19.453 -17.031 1 91.06 163 ASP B CA 1
ATOM 5054 C C . ASP B 1 163 ? -1.759 -18.094 -17.641 1 91.06 163 ASP B C 1
ATOM 5056 O O . ASP B 1 163 ? -1.244 -17.219 -16.953 1 91.06 163 ASP B O 1
ATOM 5060 N N . PHE B 1 164 ? -2.074 -18 -18.875 1 94.62 164 PHE B N 1
ATOM 5061 C CA . PHE B 1 164 ? -1.767 -16.766 -19.594 1 94.62 164 PHE B CA 1
ATOM 5062 C C . PHE B 1 164 ? -2.559 -15.602 -19.016 1 94.62 164 PHE B C 1
ATOM 5064 O O . PHE B 1 164 ? -2.025 -14.5 -18.859 1 94.62 164 PHE B O 1
ATOM 5071 N N . LYS B 1 165 ? -3.75 -15.836 -18.688 1 92.69 165 LYS B N 1
ATOM 5072 C CA . LYS B 1 165 ? -4.598 -14.773 -18.156 1 92.69 165 LYS B CA 1
ATOM 5073 C C . LYS B 1 165 ? -4.016 -14.211 -16.859 1 92.69 165 LYS B C 1
ATOM 5075 O O . LYS B 1 165 ? -4.113 -13.008 -16.609 1 92.69 165 LYS B O 1
ATOM 5080 N N . PHE B 1 166 ? -3.416 -15.047 -16.125 1 89.88 166 PHE B N 1
ATOM 5081 C CA . PHE B 1 166 ? -2.816 -14.578 -14.875 1 89.88 166 PHE B CA 1
ATOM 5082 C C . PHE B 1 166 ? -1.698 -13.586 -15.156 1 89.88 166 PHE B C 1
ATOM 5084 O O . PHE B 1 166 ? -1.704 -12.469 -14.633 1 89.88 166 PHE B O 1
ATOM 5091 N N . ILE B 1 167 ? -0.779 -13.992 -15.914 1 93.12 167 ILE B N 1
ATOM 5092 C CA . ILE B 1 167 ? 0.373 -13.133 -16.156 1 93.12 167 ILE B CA 1
ATOM 5093 C C . ILE B 1 167 ? -0.062 -11.898 -16.953 1 93.12 167 ILE B C 1
ATOM 5095 O O . ILE B 1 167 ? 0.484 -10.805 -16.75 1 93.12 167 ILE B O 1
ATOM 5099 N N . PHE B 1 168 ? -1.059 -12.023 -17.828 1 95 168 PHE B N 1
ATOM 5100 C CA . PHE B 1 168 ? -1.604 -10.891 -18.562 1 95 168 PHE B CA 1
ATOM 5101 C C . PHE B 1 168 ? -2.154 -9.836 -17.609 1 95 168 PHE B C 1
ATOM 5103 O O . PHE B 1 168 ? -1.822 -8.656 -17.719 1 95 168 PHE B O 1
ATOM 5110 N N . PHE B 1 169 ? -2.91 -10.266 -16.641 1 93.69 169 PHE B N 1
ATOM 5111 C CA . PHE B 1 169 ? -3.586 -9.32 -15.773 1 93.69 169 PHE B CA 1
ATOM 5112 C C . PHE B 1 169 ? -2.596 -8.656 -14.82 1 93.69 169 PHE B C 1
ATOM 5114 O O . PHE B 1 169 ? -2.762 -7.492 -14.453 1 93.69 169 PHE B O 1
ATOM 5121 N N . MET B 1 170 ? -1.58 -9.352 -14.391 1 93.06 170 MET B N 1
ATOM 5122 C CA . MET B 1 170 ? -0.529 -8.727 -13.594 1 93.06 170 MET B CA 1
ATOM 5123 C C . MET B 1 170 ? 0.09 -7.551 -14.352 1 93.06 170 MET B C 1
ATOM 5125 O O . MET B 1 170 ? 0.195 -6.445 -13.812 1 93.06 170 MET B O 1
ATOM 5129 N N . GLU B 1 171 ? 0.421 -7.801 -15.555 1 94.25 171 GLU B N 1
ATOM 5130 C CA . GLU B 1 171 ? 1.036 -6.762 -16.375 1 94.25 171 GLU B CA 1
ATOM 5131 C C . GLU B 1 171 ? 0.028 -5.676 -16.734 1 94.25 171 GLU B C 1
ATOM 5133 O O . GLU B 1 171 ? 0.346 -4.484 -16.688 1 94.25 171 GLU B O 1
ATOM 5138 N N . TRP B 1 172 ? -1.123 -6.105 -17.109 1 94.56 172 TRP B N 1
ATOM 5139 C CA . TRP B 1 172 ? -2.158 -5.148 -17.484 1 94.56 172 TRP B CA 1
ATOM 5140 C C . TRP B 1 172 ? -2.459 -4.188 -16.344 1 94.56 172 TRP B C 1
ATOM 5142 O O . TRP B 1 172 ? -2.59 -2.98 -16.562 1 94.56 172 TRP B O 1
ATOM 5152 N N . PHE B 1 173 ? -2.609 -4.719 -15.195 1 94.06 173 PHE B N 1
ATOM 5153 C CA . PHE B 1 173 ? -2.916 -3.875 -14.039 1 94.06 173 PHE B CA 1
ATOM 5154 C C . PHE B 1 173 ? -1.776 -2.902 -13.758 1 94.06 173 PHE B C 1
ATOM 5156 O O . PHE B 1 173 ? -2.014 -1.739 -13.43 1 94.06 173 PHE B O 1
ATOM 5163 N N . HIS B 1 174 ? -0.543 -3.375 -13.836 1 95.94 174 HIS B N 1
ATOM 5164 C CA . HIS B 1 174 ? 0.626 -2.516 -13.688 1 95.94 174 HIS B CA 1
ATOM 5165 C C . HIS B 1 174 ? 0.582 -1.356 -14.68 1 95.94 174 HIS B C 1
ATOM 5167 O O . HIS B 1 174 ? 0.778 -0.201 -14.297 1 95.94 174 HIS B O 1
ATOM 5173 N N . ARG B 1 175 ? 0.233 -1.658 -15.938 1 95.69 175 ARG B N 1
ATOM 5174 C CA . ARG B 1 175 ? 0.135 -0.642 -16.984 1 95.69 175 ARG B CA 1
ATOM 5175 C C . ARG B 1 175 ? -1.032 0.303 -16.719 1 95.69 175 ARG B C 1
ATOM 5177 O O . ARG B 1 175 ? -0.926 1.51 -16.938 1 95.69 175 ARG B O 1
ATOM 5184 N N . LEU B 1 176 ? -2.104 -0.303 -16.281 1 94.81 176 LEU B N 1
ATOM 5185 C CA . LEU B 1 176 ? -3.266 0.521 -15.961 1 94.81 176 LEU B CA 1
ATOM 5186 C C . LEU B 1 176 ? -2.953 1.493 -14.836 1 94.81 176 LEU B C 1
ATOM 5188 O O . LEU B 1 176 ? -3.357 2.658 -14.883 1 94.81 176 LEU B O 1
ATOM 5192 N N . TRP B 1 177 ? -2.316 0.991 -13.805 1 95.44 177 TRP B N 1
ATOM 5193 C CA . TRP B 1 177 ? -1.887 1.838 -12.703 1 95.44 177 TRP B CA 1
ATOM 5194 C C . TRP B 1 177 ? -1.017 2.986 -13.195 1 95.44 177 TRP B C 1
ATOM 5196 O O . TRP B 1 177 ? -1.153 4.121 -12.734 1 95.44 177 TRP B O 1
ATOM 5206 N N . GLY B 1 178 ? -0.118 2.674 -14.102 1 96 178 GLY B N 1
ATOM 5207 C CA . GLY B 1 178 ? 0.696 3.715 -14.711 1 96 178 GLY B CA 1
ATOM 5208 C C . GLY B 1 178 ? -0.124 4.77 -15.43 1 96 178 GLY B C 1
ATOM 5209 O O . GLY B 1 178 ? 0.13 5.969 -15.281 1 96 178 GLY B O 1
ATOM 5210 N N . ARG B 1 179 ? -1.115 4.375 -16.141 1 95.19 179 ARG B N 1
ATOM 5211 C CA . ARG B 1 179 ? -2.006 5.293 -16.844 1 95.19 179 ARG B CA 1
ATOM 5212 C C . ARG B 1 179 ? -2.771 6.172 -15.859 1 95.19 179 ARG B C 1
ATOM 5214 O O . ARG B 1 179 ? -2.951 7.367 -16.094 1 95.19 179 ARG B O 1
ATOM 5221 N N . ALA B 1 180 ? -3.188 5.551 -14.797 1 94.44 180 ALA B N 1
ATOM 5222 C CA . ALA B 1 180 ? -3.922 6.293 -13.781 1 94.44 180 ALA B CA 1
ATOM 5223 C C . ALA B 1 180 ? -3.049 7.379 -13.156 1 94.44 180 ALA B C 1
ATOM 5225 O O . ALA B 1 180 ? -3.506 8.5 -12.93 1 94.44 180 ALA B O 1
ATOM 5226 N N . ILE B 1 181 ? -1.844 7.082 -12.859 1 97.06 181 ILE B N 1
ATOM 5227 C CA . ILE B 1 181 ? -0.913 8.062 -12.312 1 97.06 181 ILE B CA 1
ATOM 5228 C C . ILE B 1 181 ? -0.752 9.227 -13.297 1 97.06 181 ILE B C 1
ATOM 5230 O O . ILE B 1 181 ? -0.729 10.391 -12.891 1 97.06 181 ILE B O 1
ATOM 5234 N N . GLY B 1 182 ? -0.64 8.859 -14.578 1 96.31 182 GLY B N 1
ATOM 5235 C CA . GLY B 1 182 ? -0.556 9.906 -15.586 1 96.31 182 GLY B CA 1
ATOM 5236 C C . GLY B 1 182 ? -1.723 10.875 -15.539 1 96.31 182 GLY B C 1
ATOM 5237 O O . GLY B 1 182 ? -1.527 12.094 -15.547 1 96.31 182 GLY B O 1
ATOM 5238 N N . ALA B 1 183 ? -2.852 10.383 -15.406 1 94.94 183 ALA B N 1
ATOM 5239 C CA . ALA B 1 183 ? -4.051 11.219 -15.367 1 94.94 183 ALA B CA 1
ATOM 5240 C C . ALA B 1 183 ? -4.109 12.031 -14.078 1 94.94 183 ALA B C 1
ATOM 5242 O O . ALA B 1 183 ? -4.387 13.234 -14.109 1 94.94 183 ALA B O 1
ATOM 5243 N N . VAL B 1 184 ? -3.807 11.391 -12.945 1 96.25 184 VAL B N 1
ATOM 5244 C CA . VAL B 1 184 ? -3.906 12.008 -11.633 1 96.25 184 VAL B CA 1
ATOM 5245 C C . VAL B 1 184 ? -2.822 13.078 -11.484 1 96.25 184 VAL B C 1
ATOM 5247 O O . VAL B 1 184 ? -2.973 14.016 -10.695 1 96.25 184 VAL B O 1
ATOM 5250 N N . PHE B 1 185 ? -1.821 12.938 -12.227 1 97.81 185 PHE B N 1
ATOM 5251 C CA . PHE B 1 185 ? -0.735 13.906 -12.125 1 97.81 185 PHE B CA 1
ATOM 5252 C C . PHE B 1 185 ? -0.94 15.055 -13.102 1 97.81 185 PHE B C 1
ATOM 5254 O O . PHE B 1 185 ? -0.873 16.219 -12.719 1 97.81 185 PHE B O 1
ATOM 5261 N N . ILE B 1 186 ? -1.247 14.781 -14.352 1 96.75 186 ILE B N 1
ATOM 5262 C CA . ILE B 1 186 ? -1.233 15.773 -15.422 1 96.75 186 ILE B CA 1
ATOM 5263 C C . ILE B 1 186 ? -2.461 16.672 -15.297 1 96.75 186 ILE B C 1
ATOM 5265 O O . ILE B 1 186 ? -2.352 17.906 -15.406 1 96.75 186 ILE B O 1
ATOM 5269 N N . LEU B 1 187 ? -3.582 16.188 -15 1 95.69 187 LEU B N 1
ATOM 5270 C CA . LEU B 1 187 ? -4.809 16.969 -14.969 1 95.69 187 LEU B CA 1
ATOM 5271 C C . LEU B 1 187 ? -4.75 18.016 -13.852 1 95.69 187 LEU B C 1
ATOM 5273 O O . LEU B 1 187 ? -4.934 19.203 -14.102 1 95.69 187 LEU B O 1
ATOM 5277 N N . PRO B 1 188 ? -4.449 17.594 -12.656 1 96.12 188 PRO B N 1
ATOM 5278 C CA . PRO B 1 188 ? -4.34 18.625 -11.625 1 96.12 188 PRO B CA 1
ATOM 5279 C C . PRO B 1 188 ? -3.172 19.578 -11.859 1 96.12 188 PRO B C 1
ATOM 5281 O O . PRO B 1 188 ? -3.242 20.75 -11.484 1 96.12 188 PRO B O 1
ATOM 5284 N N . ALA B 1 189 ? -2.104 19.078 -12.453 1 97 189 ALA B N 1
ATOM 5285 C CA . ALA B 1 189 ? -0.99 19.969 -12.773 1 97 189 ALA B CA 1
ATOM 5286 C C . ALA B 1 189 ? -1.454 21.141 -13.633 1 97 189 ALA B C 1
ATOM 5288 O O . ALA B 1 189 ? -1.095 22.297 -13.375 1 97 189 ALA B O 1
ATOM 5289 N N . ILE B 1 190 ? -2.229 20.891 -14.578 1 95.81 190 ILE B N 1
ATOM 5290 C CA . ILE B 1 190 ? -2.773 21.922 -15.445 1 95.81 190 ILE B CA 1
ATOM 5291 C C . ILE B 1 190 ? -3.693 22.844 -14.648 1 95.81 190 ILE B C 1
ATOM 5293 O O . ILE B 1 190 ? -3.594 24.078 -14.742 1 95.81 190 ILE B O 1
ATOM 5297 N N . TYR B 1 191 ? -4.492 22.312 -13.836 1 95.62 191 TYR B N 1
ATOM 5298 C CA . TYR B 1 191 ? -5.422 23.078 -13.016 1 95.62 191 TYR B CA 1
ATOM 5299 C C . TYR B 1 191 ? -4.672 24.047 -12.102 1 95.62 191 TYR B C 1
ATOM 5301 O O . TYR B 1 191 ? -5.008 25.219 -12.016 1 95.62 191 TYR B O 1
ATOM 5309 N N . PHE B 1 192 ? -3.686 23.5 -11.453 1 95.62 192 PHE B N 1
ATOM 5310 C CA . PHE B 1 192 ? -2.963 24.312 -10.484 1 95.62 192 PHE B CA 1
ATOM 5311 C C . PHE B 1 192 ? -2.156 25.391 -11.18 1 95.62 192 PHE B C 1
ATOM 5313 O O . PHE B 1 192 ? -1.991 26.5 -10.648 1 95.62 192 PHE B O 1
ATOM 5320 N N . ALA B 1 193 ? -1.72 25.141 -12.352 1 93.56 193 ALA B N 1
ATOM 5321 C CA . ALA B 1 193 ? -0.987 26.141 -13.125 1 93.56 193 ALA B CA 1
ATOM 5322 C C . ALA B 1 193 ? -1.914 27.25 -13.602 1 93.56 193 ALA B C 1
ATOM 5324 O O . ALA B 1 193 ? -1.575 28.438 -13.5 1 93.56 193 ALA B O 1
ATOM 5325 N N . VAL B 1 194 ? -3.076 26.938 -13.984 1 93.94 194 VAL B N 1
ATOM 5326 C CA . VAL B 1 194 ? -4.02 27.906 -14.547 1 93.94 194 VAL B CA 1
ATOM 5327 C C . VAL B 1 194 ? -4.668 28.703 -13.422 1 93.94 194 VAL B C 1
ATOM 5329 O O . VAL B 1 194 ? -4.949 29.906 -13.586 1 93.94 194 VAL B O 1
ATOM 5332 N N . SER B 1 195 ? -4.879 28.047 -12.328 1 94.5 195 SER B N 1
ATOM 5333 C CA . SER B 1 195 ? -5.531 28.703 -11.203 1 94.5 195 SER B CA 1
ATOM 5334 C C . SER B 1 195 ? -4.531 29.5 -10.375 1 94.5 195 SER B C 1
ATOM 5336 O O . SER B 1 195 ? -4.895 30.078 -9.344 1 94.5 195 SER B O 1
ATOM 5338 N N . LYS B 1 196 ? -3.307 29.406 -10.703 1 93.12 196 LYS B N 1
ATOM 5339 C CA . LYS B 1 196 ? -2.238 30.156 -10.055 1 93.12 196 LYS B CA 1
ATOM 5340 C C . LYS B 1 196 ? -2.125 29.781 -8.578 1 93.12 196 LYS B C 1
ATOM 5342 O O . LYS B 1 196 ? -1.962 30.656 -7.723 1 93.12 196 LYS B O 1
ATOM 5347 N N . LYS B 1 197 ? -2.324 28.562 -8.328 1 95.38 197 LYS B N 1
ATOM 5348 C CA . LYS B 1 197 ? -2.139 28.031 -6.98 1 95.38 197 LYS B CA 1
ATOM 5349 C C . LYS B 1 197 ? -0.708 27.547 -6.773 1 95.38 197 LYS B C 1
ATOM 5351 O O . LYS B 1 197 ? -0.27 27.359 -5.637 1 95.38 197 LYS B O 1
ATOM 5356 N N . ALA B 1 198 ? -0.075 27.344 -7.859 1 96.19 198 ALA B N 1
ATOM 5357 C CA . ALA B 1 198 ? 1.33 26.938 -7.824 1 96.19 198 ALA B CA 1
ATOM 5358 C C . ALA B 1 198 ? 2.236 28.094 -8.258 1 96.19 198 ALA B C 1
ATOM 5360 O O . ALA B 1 198 ? 1.946 28.781 -9.242 1 96.19 198 ALA B O 1
ATOM 5361 N N . SER B 1 199 ? 3.275 28.312 -7.523 1 95.56 199 SER B N 1
ATOM 5362 C CA . SER B 1 199 ? 4.242 29.344 -7.871 1 95.56 199 SER B CA 1
ATOM 5363 C C . SER B 1 199 ? 4.996 29 -9.148 1 95.56 199 SER B C 1
ATOM 5365 O O . SER B 1 199 ? 5.023 27.844 -9.562 1 95.56 199 SER B O 1
ATOM 5367 N N . PRO B 1 200 ? 5.57 29.984 -9.742 1 94.56 200 PRO B N 1
ATOM 5368 C CA . PRO B 1 200 ? 6.371 29.703 -10.93 1 94.56 200 PRO B CA 1
ATOM 5369 C C . PRO B 1 200 ? 7.496 28.703 -10.664 1 94.56 200 PRO B C 1
ATOM 5371 O O . PRO B 1 200 ? 7.801 27.875 -11.516 1 94.56 200 PRO B O 1
ATOM 5374 N N . HIS B 1 201 ? 8.062 28.812 -9.508 1 94.88 201 HIS B N 1
ATOM 5375 C CA . HIS B 1 201 ? 9.102 27.875 -9.109 1 94.88 201 HIS B CA 1
ATOM 5376 C C . HIS B 1 201 ? 8.562 26.438 -9.062 1 94.88 201 HIS B C 1
ATOM 5378 O O . HIS B 1 201 ? 9.18 25.516 -9.594 1 94.88 201 HIS B O 1
ATOM 5384 N N . ALA B 1 202 ? 7.473 26.297 -8.438 1 96.81 202 ALA B N 1
ATOM 5385 C CA . ALA B 1 202 ? 6.828 24.984 -8.352 1 96.81 202 ALA B CA 1
ATOM 5386 C C . ALA B 1 202 ? 6.402 24.484 -9.734 1 96.81 202 ALA B C 1
ATOM 5388 O O . ALA B 1 202 ? 6.547 23.312 -10.055 1 96.81 202 ALA B O 1
ATOM 5389 N N . ASN B 1 203 ? 5.906 25.391 -10.523 1 96.81 203 ASN B N 1
ATOM 5390 C CA . ASN B 1 203 ? 5.445 25.031 -11.859 1 96.81 203 ASN B CA 1
ATOM 5391 C C . ASN B 1 203 ? 6.59 24.5 -12.719 1 96.81 203 ASN B C 1
ATOM 5393 O O . ASN B 1 203 ? 6.402 23.578 -13.508 1 96.81 203 ASN B O 1
ATOM 5397 N N . LYS B 1 204 ? 7.723 25.109 -12.609 1 97.38 204 LYS B N 1
ATOM 5398 C CA . LYS B 1 204 ? 8.883 24.625 -13.359 1 97.38 204 LYS B CA 1
ATOM 5399 C C . LYS B 1 204 ? 9.242 23.203 -12.945 1 97.38 204 LYS B C 1
ATOM 5401 O O . LYS B 1 204 ? 9.531 22.359 -13.797 1 97.38 204 LYS B O 1
ATOM 5406 N N . ARG B 1 205 ? 9.227 22.953 -11.688 1 97.88 205 ARG B N 1
ATOM 5407 C CA . ARG B 1 205 ? 9.523 21.609 -11.18 1 97.88 205 ARG B CA 1
ATOM 5408 C C . ARG B 1 205 ? 8.461 20.625 -11.633 1 97.88 205 ARG B C 1
ATOM 5410 O O . ARG B 1 205 ? 8.781 19.5 -12.039 1 97.88 205 ARG B O 1
ATOM 5417 N N . ILE B 1 206 ? 7.227 21.031 -11.531 1 98.25 206 ILE B N 1
ATOM 5418 C CA . ILE B 1 206 ? 6.117 20.188 -11.938 1 98.25 206 ILE B CA 1
ATOM 5419 C C . ILE B 1 206 ? 6.23 19.859 -13.422 1 98.25 206 ILE B C 1
ATOM 5421 O O . ILE B 1 206 ? 5.961 18.734 -13.844 1 98.25 206 ILE B O 1
ATOM 5425 N N . PHE B 1 207 ? 6.613 20.812 -14.156 1 97.69 207 PHE B N 1
ATOM 5426 C CA . PHE B 1 207 ? 6.812 20.578 -15.586 1 97.69 207 PHE B CA 1
ATOM 5427 C C . PHE B 1 207 ? 7.91 19.547 -15.812 1 97.69 207 PHE B C 1
ATOM 5429 O O . PHE B 1 207 ? 7.758 18.641 -16.625 1 97.69 207 PHE B O 1
ATOM 5436 N N . GLY B 1 208 ? 9.047 19.719 -15.156 1 98.19 208 GLY B N 1
ATOM 5437 C CA . GLY B 1 208 ? 10.102 18.719 -15.242 1 98.19 208 GLY B CA 1
ATOM 5438 C C . GLY B 1 208 ? 9.641 17.328 -14.875 1 98.19 208 GLY B C 1
ATOM 5439 O O . GLY B 1 208 ? 10 16.359 -15.539 1 98.19 208 GLY B O 1
ATOM 5440 N N . LEU B 1 209 ? 8.844 17.234 -13.859 1 98.56 209 LEU B N 1
ATOM 5441 C CA . LEU B 1 209 ? 8.312 15.945 -13.414 1 98.56 209 LEU B CA 1
ATOM 5442 C C . LEU B 1 209 ? 7.348 15.367 -14.445 1 98.56 209 LEU B C 1
ATOM 5444 O O . LEU B 1 209 ? 7.297 14.148 -14.641 1 98.56 209 LEU B O 1
ATOM 5448 N N . THR B 1 210 ? 6.566 16.203 -15.086 1 97.88 210 THR B N 1
ATOM 5449 C CA . THR B 1 210 ? 5.672 15.766 -16.156 1 97.88 210 THR B CA 1
ATOM 5450 C C . THR B 1 210 ? 6.461 15.148 -17.297 1 97.88 210 THR B C 1
ATOM 5452 O O . THR B 1 210 ? 6.082 14.102 -17.828 1 97.88 210 THR B O 1
ATOM 5455 N N . CYS B 1 211 ? 7.492 15.781 -17.625 1 97.94 211 CYS B N 1
ATOM 5456 C CA . CYS B 1 211 ? 8.352 15.25 -18.672 1 97.94 211 CYS B CA 1
ATOM 5457 C C . CYS B 1 211 ? 8.961 13.914 -18.266 1 97.94 211 CYS B C 1
ATOM 5459 O O . CYS B 1 211 ? 9.023 12.984 -19.078 1 97.94 211 CYS B O 1
ATOM 5461 N N . LEU B 1 212 ? 9.383 13.82 -17.047 1 98.38 212 LEU B N 1
ATOM 5462 C CA . LEU B 1 212 ? 9.961 12.578 -16.547 1 98.38 212 LEU B CA 1
ATOM 5463 C C . LEU B 1 212 ? 8.922 11.461 -16.531 1 98.38 212 LEU B C 1
ATOM 5465 O O . LEU B 1 212 ? 9.25 10.305 -16.797 1 98.38 212 LEU B O 1
ATOM 5469 N N . LEU B 1 213 ? 7.734 11.812 -16.203 1 97.81 213 LEU B N 1
ATOM 5470 C CA . LEU B 1 213 ? 6.641 10.852 -16.234 1 97.81 213 LEU B CA 1
ATOM 5471 C C . LEU B 1 213 ? 6.422 10.32 -17.641 1 97.81 213 LEU B C 1
ATOM 5473 O O . LEU B 1 213 ? 6.254 9.109 -17.844 1 97.81 213 LEU B O 1
ATOM 5477 N N . GLY B 1 214 ? 6.367 11.195 -18.609 1 96.31 214 GLY B N 1
ATOM 5478 C CA . GLY B 1 214 ? 6.289 10.766 -20 1 96.31 214 GLY B CA 1
ATOM 5479 C C . GLY B 1 214 ? 7.453 9.883 -20.422 1 96.31 214 GLY B C 1
ATOM 5480 O O . GLY B 1 214 ? 7.254 8.859 -21.078 1 96.31 214 GLY B O 1
ATOM 5481 N N . LEU B 1 215 ? 8.656 10.281 -20.016 1 97.31 215 LEU B N 1
ATOM 5482 C CA . LEU B 1 215 ? 9.844 9.5 -20.297 1 97.31 215 LEU B CA 1
ATOM 5483 C C . LEU B 1 215 ? 9.766 8.117 -19.656 1 97.31 215 LEU B C 1
ATOM 5485 O O . LEU B 1 215 ? 10.25 7.133 -20.219 1 97.31 215 LEU B O 1
ATOM 5489 N N . GLN B 1 216 ? 9.164 8.055 -18.469 1 97.56 216 GLN B N 1
ATOM 5490 C CA . GLN B 1 216 ? 8.984 6.789 -17.766 1 97.56 216 GLN B CA 1
ATOM 5491 C C . GLN B 1 216 ? 8.203 5.797 -18.625 1 97.56 216 GLN B C 1
ATOM 5493 O O . GLN B 1 216 ? 8.531 4.605 -18.656 1 97.56 216 GLN B O 1
ATOM 5498 N N . GLY B 1 217 ? 7.199 6.281 -19.297 1 95.19 217 GLY B N 1
ATOM 5499 C CA . GLY B 1 217 ? 6.453 5.418 -20.203 1 95.19 217 GLY B CA 1
ATOM 5500 C C . GLY B 1 217 ? 7.285 4.898 -21.359 1 95.19 217 GLY B C 1
ATOM 5501 O O . GLY B 1 217 ? 7.223 3.713 -21.688 1 95.19 217 GLY B O 1
ATOM 5502 N N . VAL B 1 218 ? 8.078 5.711 -21.891 1 96.44 218 VAL B N 1
ATOM 5503 C CA . VAL B 1 218 ? 8.93 5.352 -23.016 1 96.44 218 VAL B CA 1
ATOM 5504 C C . VAL B 1 218 ? 10 4.363 -22.562 1 96.44 218 VAL B C 1
ATOM 5506 O O . VAL B 1 218 ? 10.273 3.377 -23.25 1 96.44 218 VAL B O 1
ATOM 5509 N N . ILE B 1 219 ? 10.547 4.637 -21.438 1 97.75 219 ILE B N 1
ATOM 5510 C CA . ILE B 1 219 ? 11.57 3.744 -20.891 1 97.75 219 ILE B CA 1
ATOM 5511 C C . ILE B 1 219 ? 10.961 2.375 -20.609 1 97.75 219 ILE B C 1
ATOM 5513 O O . ILE B 1 219 ? 11.609 1.346 -20.812 1 97.75 219 ILE B O 1
ATOM 5517 N N . GLY B 1 220 ? 9.75 2.389 -20.141 1 96.38 220 GLY B N 1
ATOM 5518 C CA . GLY B 1 220 ? 9.07 1.123 -19.938 1 96.38 220 GLY B CA 1
ATOM 5519 C C . GLY B 1 220 ? 8.93 0.301 -21.203 1 96.38 220 GLY B C 1
ATOM 5520 O O . GLY B 1 220 ? 9.188 -0.904 -21.203 1 96.38 220 GLY B O 1
ATOM 5521 N N . TRP B 1 221 ? 8.523 0.958 -22.234 1 94.94 221 TRP B N 1
ATOM 5522 C CA . TRP B 1 221 ? 8.43 0.291 -23.531 1 94.94 221 TRP B CA 1
ATOM 5523 C C . TRP B 1 221 ? 9.789 -0.216 -23.984 1 94.94 221 TRP B C 1
ATOM 5525 O O . TRP B 1 221 ? 9.914 -1.345 -24.469 1 94.94 221 TRP B O 1
ATOM 5535 N N . TRP B 1 222 ? 10.75 0.661 -23.828 1 96.31 222 TRP B N 1
ATOM 5536 C CA . TRP B 1 222 ? 12.125 0.325 -24.188 1 96.31 222 TRP B CA 1
ATOM 5537 C C . TRP B 1 222 ? 12.602 -0.901 -23.406 1 96.31 222 TRP B C 1
ATOM 5539 O O . TRP B 1 222 ? 13.289 -1.765 -23.969 1 96.31 222 TRP B O 1
ATOM 5549 N N . MET B 1 223 ? 12.234 -1.023 -22.203 1 96.62 223 MET B N 1
ATOM 5550 C CA . MET B 1 223 ? 12.602 -2.146 -21.344 1 96.62 223 MET B CA 1
ATOM 5551 C C . MET B 1 223 ? 11.938 -3.434 -21.812 1 96.62 223 MET B C 1
ATOM 5553 O O . MET B 1 223 ? 12.602 -4.453 -22 1 96.62 223 MET B O 1
ATOM 5557 N N . VAL B 1 224 ? 10.672 -3.365 -22.125 1 95 224 VAL B N 1
ATOM 5558 C CA . VAL B 1 224 ? 9.922 -4.543 -22.547 1 95 224 VAL B CA 1
ATOM 5559 C C . VAL B 1 224 ? 10.414 -5.012 -23.906 1 95 224 VAL B C 1
ATOM 5561 O O . VAL B 1 224 ? 10.547 -6.215 -24.141 1 95 224 VAL B O 1
ATOM 5564 N N . TYR B 1 225 ? 10.742 -4.098 -24.75 1 94.62 225 TYR B N 1
ATOM 5565 C CA . TYR B 1 225 ? 11.242 -4.402 -26.078 1 94.62 225 TYR B CA 1
ATOM 5566 C C . TYR B 1 225 ? 12.516 -5.238 -26.016 1 94.62 225 TYR B C 1
ATOM 5568 O O . TYR B 1 225 ? 12.742 -6.105 -26.859 1 94.62 225 TYR B O 1
ATOM 5576 N N . SER B 1 226 ? 13.25 -5.047 -25.031 1 95 226 SER B N 1
ATOM 5577 C CA . SER B 1 226 ? 14.508 -5.766 -24.891 1 95 226 SER B CA 1
ATOM 5578 C C . SER B 1 226 ? 14.266 -7.25 -24.641 1 95 226 SER B C 1
ATOM 5580 O O . SER B 1 226 ? 15.133 -8.078 -24.938 1 95 226 SER B O 1
ATOM 5582 N N . GLY B 1 227 ? 13.141 -7.574 -24.125 1 94.62 227 GLY B N 1
ATOM 5583 C CA . GLY B 1 227 ? 12.82 -8.961 -23.844 1 94.62 227 GLY B CA 1
ATOM 5584 C C . GLY B 1 227 ? 11.984 -9.625 -24.922 1 94.62 227 GLY B C 1
ATOM 5585 O O . GLY B 1 227 ? 11.805 -10.844 -24.906 1 94.62 227 GLY B O 1
ATOM 5586 N N . LEU B 1 228 ? 11.523 -8.859 -25.891 1 93 228 LEU B N 1
ATOM 5587 C CA . LEU B 1 228 ? 10.602 -9.383 -26.891 1 93 228 LEU B CA 1
ATOM 5588 C C . LEU B 1 228 ? 11.281 -9.5 -28.25 1 93 228 LEU B C 1
ATOM 5590 O O . LEU B 1 228 ? 10.891 -10.328 -29.078 1 93 228 LEU B O 1
ATOM 5594 N N . ASP B 1 229 ? 12.266 -8.719 -28.422 1 92.12 229 ASP B N 1
ATOM 5595 C CA . ASP B 1 229 ? 12.945 -8.688 -29.719 1 92.12 229 ASP B CA 1
ATOM 5596 C C . ASP B 1 229 ? 14.094 -9.695 -29.75 1 92.12 229 ASP B C 1
ATOM 5598 O O . ASP B 1 229 ? 15.008 -9.633 -28.938 1 92.12 229 ASP B O 1
ATOM 5602 N N . GLN B 1 230 ? 14.07 -10.531 -30.75 1 90.56 230 GLN B N 1
ATOM 5603 C CA . GLN B 1 230 ? 15.047 -11.609 -30.859 1 90.56 230 GLN B CA 1
ATOM 5604 C C . GLN B 1 230 ? 16.453 -11.062 -31.078 1 90.56 230 GLN B C 1
ATOM 5606 O O . GLN B 1 230 ? 17.422 -11.594 -30.547 1 90.56 230 GLN B O 1
ATOM 5611 N N . GLN B 1 231 ? 16.578 -10.031 -31.844 1 91.06 231 GLN B N 1
ATOM 5612 C CA . GLN B 1 231 ? 17.891 -9.43 -32.094 1 91.06 231 GLN B CA 1
ATOM 5613 C C . GLN B 1 231 ? 18.531 -8.906 -30.828 1 91.06 231 GLN B C 1
ATOM 5615 O O . GLN B 1 231 ? 19.734 -9.055 -30.609 1 91.06 231 GLN B O 1
ATOM 5620 N N . GLN B 1 232 ? 17.672 -8.312 -30.016 1 90.06 232 GLN B N 1
ATOM 5621 C CA . GLN B 1 232 ? 18.156 -7.809 -28.734 1 90.06 232 GLN B CA 1
ATOM 5622 C C . GLN B 1 232 ? 18.594 -8.953 -27.828 1 90.06 232 GLN B C 1
ATOM 5624 O O . GLN B 1 232 ? 19.609 -8.836 -27.141 1 90.06 232 GLN B O 1
ATOM 5629 N N . LEU B 1 233 ? 17.922 -9.938 -27.859 1 91.62 233 LEU B N 1
ATOM 5630 C CA . LEU B 1 233 ? 18.234 -11.094 -27.031 1 91.62 233 LEU B CA 1
ATOM 5631 C C . LEU B 1 233 ? 19.531 -11.75 -27.484 1 91.62 233 LEU B C 1
ATOM 5633 O O . LEU B 1 233 ? 20.375 -12.109 -26.656 1 91.62 233 LEU B O 1
ATOM 5637 N N . ASP B 1 234 ? 19.672 -11.836 -28.734 1 90.06 234 ASP B N 1
ATOM 5638 C CA . ASP B 1 234 ? 20.875 -12.43 -29.297 1 90.06 234 ASP B CA 1
ATOM 5639 C C . ASP B 1 234 ? 22.109 -11.586 -28.984 1 90.06 234 ASP B C 1
ATOM 5641 O O . ASP B 1 234 ? 23.172 -12.117 -28.688 1 90.06 234 ASP B O 1
ATOM 5645 N N . ALA B 1 235 ? 21.922 -10.336 -29.047 1 86.44 235 ALA B N 1
ATOM 5646 C CA . ALA B 1 235 ? 23.031 -9.406 -28.797 1 86.44 235 ALA B CA 1
ATOM 5647 C C . ALA B 1 235 ? 23.531 -9.531 -27.359 1 86.44 235 ALA B C 1
ATOM 5649 O O . ALA B 1 235 ? 24.734 -9.367 -27.109 1 86.44 235 ALA B O 1
ATOM 5650 N N . ARG B 1 236 ? 22.672 -9.898 -26.453 1 86.81 236 ARG B N 1
ATOM 5651 C CA . ARG B 1 236 ? 23.078 -9.984 -25.047 1 86.81 236 ARG B CA 1
ATOM 5652 C C . ARG B 1 236 ? 23.25 -11.43 -24.609 1 86.81 236 ARG B C 1
ATOM 5654 O O . ARG B 1 236 ? 23.578 -11.703 -23.469 1 86.81 236 ARG B O 1
ATOM 5661 N N . LYS B 1 237 ? 23.047 -12.375 -25.531 1 84.94 237 LYS B N 1
ATOM 5662 C CA . LYS B 1 237 ? 23.156 -13.797 -25.234 1 84.94 237 LYS B CA 1
ATOM 5663 C C . LYS B 1 237 ? 22.344 -14.148 -23.984 1 84.94 237 LYS B C 1
ATOM 5665 O O . LYS B 1 237 ? 22.875 -14.766 -23.047 1 84.94 237 LYS B O 1
ATOM 5670 N N . SER B 1 238 ? 21.078 -13.742 -24.047 1 87.88 238 SER B N 1
ATOM 5671 C CA . SER B 1 238 ? 20.266 -13.883 -22.844 1 87.88 238 SER B CA 1
ATOM 5672 C C . SER B 1 238 ? 18.984 -14.656 -23.141 1 87.88 238 SER B C 1
ATOM 5674 O O . SER B 1 238 ? 18.547 -14.734 -24.297 1 87.88 238 SER B O 1
ATOM 5676 N N . LYS B 1 239 ? 18.5 -15.266 -22.062 1 89.81 239 LYS B N 1
ATOM 5677 C CA . LYS B 1 239 ? 17.141 -15.789 -22.141 1 89.81 239 LYS B CA 1
ATOM 5678 C C . LYS B 1 239 ? 16.125 -14.664 -22.312 1 89.81 239 LYS B C 1
ATOM 5680 O O . LYS B 1 239 ? 16.453 -13.484 -22.141 1 89.81 239 LYS B O 1
ATOM 5685 N N . PRO B 1 240 ? 14.953 -15.023 -22.719 1 92.56 240 PRO B N 1
ATOM 5686 C CA . PRO B 1 240 ? 13.945 -13.984 -22.953 1 92.56 240 PRO B CA 1
ATOM 5687 C C . PRO B 1 240 ? 13.5 -13.281 -21.672 1 92.56 240 PRO B C 1
ATOM 5689 O O . PRO B 1 240 ? 12.461 -13.617 -21.109 1 92.56 240 PRO B O 1
ATOM 5692 N N . THR B 1 241 ? 14.289 -12.43 -21.234 1 93.25 241 THR B N 1
ATOM 5693 C CA . THR B 1 241 ? 14.047 -11.539 -20.109 1 93.25 241 THR B CA 1
ATOM 5694 C C . THR B 1 241 ? 14.438 -10.102 -20.453 1 93.25 241 THR B C 1
ATOM 5696 O O . THR B 1 241 ? 15.148 -9.875 -21.438 1 93.25 241 THR B O 1
ATOM 5699 N N . VAL B 1 242 ? 13.906 -9.227 -19.703 1 95.06 242 VAL B N 1
ATOM 5700 C CA . VAL B 1 242 ? 14.234 -7.832 -19.969 1 95.06 242 VAL B CA 1
ATOM 5701 C C . VAL B 1 242 ? 15.688 -7.562 -19.594 1 95.06 242 VAL B C 1
ATOM 5703 O O . VAL B 1 242 ? 16.25 -8.242 -18.734 1 95.06 242 VAL B O 1
ATOM 5706 N N . SER B 1 243 ? 16.266 -6.625 -20.281 1 96.56 243 SER B N 1
ATOM 5707 C CA . SER B 1 243 ? 17.641 -6.199 -19.984 1 96.56 243 SER B CA 1
ATOM 5708 C C . SER B 1 243 ? 17.734 -5.621 -18.578 1 96.56 243 SER B C 1
ATOM 5710 O O . SER B 1 243 ? 16.938 -4.766 -18.188 1 96.56 243 SER B O 1
ATOM 5712 N N . GLN B 1 244 ? 18.75 -6.09 -17.828 1 97.12 244 GLN B N 1
ATOM 5713 C CA . GLN B 1 244 ? 18.938 -5.562 -16.469 1 97.12 244 GLN B CA 1
ATOM 5714 C C . GLN B 1 244 ? 19.266 -4.074 -16.5 1 97.12 244 GLN B C 1
ATOM 5716 O O . GLN B 1 244 ? 18.922 -3.336 -15.578 1 97.12 244 GLN B O 1
ATOM 5721 N N . TYR B 1 245 ? 19.953 -3.619 -17.562 1 97.38 245 TYR B N 1
ATOM 5722 C CA . TYR B 1 245 ? 20.266 -2.201 -17.719 1 97.38 245 TYR B CA 1
ATOM 5723 C C . TYR B 1 245 ? 18.984 -1.387 -17.891 1 97.38 245 TYR B C 1
ATOM 5725 O O . TYR B 1 245 ? 18.812 -0.349 -17.25 1 97.38 245 TYR B O 1
ATOM 5733 N N . ARG B 1 246 ? 18.172 -1.835 -18.719 1 98 246 ARG B N 1
ATOM 5734 C CA . ARG B 1 246 ? 16.953 -1.097 -19.047 1 98 246 ARG B CA 1
ATOM 5735 C C . ARG B 1 246 ? 15.938 -1.183 -17.922 1 98 246 ARG B C 1
ATOM 5737 O O . ARG B 1 246 ? 15.227 -0.213 -17.641 1 98 246 ARG B O 1
ATOM 5744 N N . LEU B 1 247 ? 15.922 -2.344 -17.281 1 98.06 247 LEU B N 1
ATOM 5745 C CA . LEU B 1 247 ? 15.094 -2.492 -16.078 1 98.06 247 LEU B CA 1
ATOM 5746 C C . LEU B 1 247 ? 15.523 -1.508 -15 1 98.06 247 LEU B C 1
ATOM 5748 O O . LEU B 1 247 ? 14.68 -0.826 -14.406 1 98.06 247 LEU B O 1
ATOM 5752 N N . THR B 1 248 ? 16.766 -1.433 -14.742 1 98.5 248 THR B N 1
ATOM 5753 C CA . THR B 1 248 ? 17.297 -0.56 -13.703 1 98.5 248 THR B CA 1
ATOM 5754 C C . THR B 1 248 ? 17.078 0.907 -14.062 1 98.5 248 THR B C 1
ATOM 5756 O O . THR B 1 248 ? 16.812 1.733 -13.188 1 98.5 248 THR B O 1
ATOM 5759 N N . THR B 1 249 ? 17.234 1.219 -15.328 1 98.5 249 THR B N 1
ATOM 5760 C CA . THR B 1 249 ? 16.953 2.574 -15.797 1 98.5 249 THR B CA 1
ATOM 5761 C C . THR B 1 249 ? 15.492 2.941 -15.539 1 98.5 249 THR B C 1
ATOM 5763 O O . THR B 1 249 ? 15.195 4.043 -15.078 1 98.5 249 THR B O 1
ATOM 5766 N N . HIS B 1 250 ? 14.609 2.014 -15.836 1 98.69 250 HIS B N 1
ATOM 5767 C CA . HIS B 1 250 ? 13.188 2.219 -15.578 1 98.69 250 HIS B CA 1
ATOM 5768 C C . HIS B 1 250 ? 12.922 2.426 -14.094 1 98.69 250 HIS B C 1
ATOM 5770 O O . HIS B 1 250 ? 12.203 3.352 -13.711 1 98.69 250 HIS B O 1
ATOM 5776 N N . LEU B 1 251 ? 13.5 1.615 -13.297 1 98.56 251 LEU B N 1
ATOM 5777 C CA . LEU B 1 251 ? 13.375 1.744 -11.852 1 98.56 251 LEU B CA 1
ATOM 5778 C C . LEU B 1 251 ? 13.938 3.078 -11.367 1 98.56 251 LEU B C 1
ATOM 5780 O O . LEU B 1 251 ? 13.312 3.77 -10.562 1 98.56 251 LEU B O 1
ATOM 5784 N N . GLY B 1 252 ? 15.094 3.404 -11.852 1 98.69 252 GLY B N 1
ATOM 5785 C CA . GLY B 1 252 ? 15.727 4.656 -11.484 1 98.69 252 GLY B CA 1
ATOM 5786 C C . GLY B 1 252 ? 14.898 5.875 -11.836 1 98.69 252 GLY B C 1
ATOM 5787 O O . GLY B 1 252 ? 14.789 6.809 -11.039 1 98.69 252 GLY B O 1
ATOM 5788 N N . ALA B 1 253 ? 14.32 5.836 -12.992 1 98.56 253 ALA B N 1
ATOM 5789 C CA . ALA B 1 253 ? 13.461 6.941 -13.398 1 98.56 253 ALA B CA 1
ATOM 5790 C C . ALA B 1 253 ? 12.25 7.062 -12.477 1 98.56 253 ALA B C 1
ATOM 5792 O O . ALA B 1 253 ? 11.836 8.172 -12.125 1 98.56 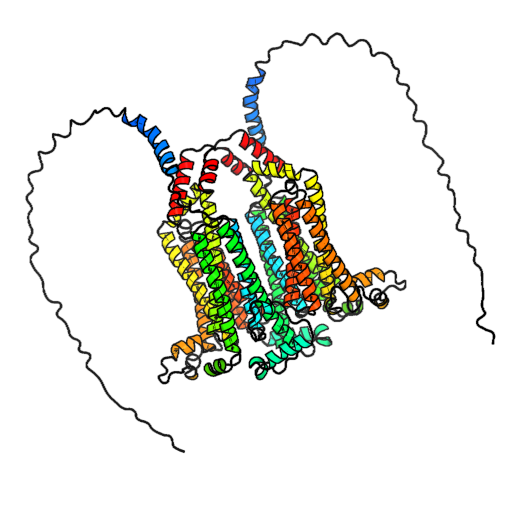253 ALA B O 1
ATOM 5793 N N . ALA B 1 254 ? 11.719 5.949 -12.102 1 98.69 254 ALA B N 1
ATOM 5794 C CA . ALA B 1 254 ? 10.594 5.961 -11.164 1 98.69 254 ALA B CA 1
ATOM 5795 C C . ALA B 1 254 ? 11.008 6.531 -9.812 1 98.69 254 ALA B C 1
ATOM 5797 O O . ALA B 1 254 ? 10.273 7.324 -9.219 1 98.69 254 ALA B O 1
ATOM 5798 N N . PHE B 1 255 ? 12.188 6.184 -9.352 1 98.75 255 PHE B N 1
ATOM 5799 C CA . PHE B 1 255 ? 12.711 6.68 -8.086 1 98.75 255 PHE B CA 1
ATOM 5800 C C . PHE B 1 255 ? 12.922 8.188 -8.133 1 98.75 255 PHE B C 1
ATOM 5802 O O . PHE B 1 255 ? 12.625 8.898 -7.172 1 98.75 255 PHE B O 1
ATOM 5809 N N . LEU B 1 256 ? 13.398 8.641 -9.242 1 98.69 256 LEU B N 1
ATOM 5810 C CA . LEU B 1 256 ? 13.648 10.07 -9.391 1 98.69 256 LEU B CA 1
ATOM 5811 C C . LEU B 1 256 ? 12.344 10.844 -9.445 1 98.69 256 LEU B C 1
ATOM 5813 O O . LEU B 1 256 ? 12.234 11.93 -8.875 1 98.69 256 LEU B O 1
ATOM 5817 N N . LEU B 1 257 ? 11.406 10.32 -10.156 1 98.69 257 LEU B N 1
ATOM 5818 C CA . LEU B 1 257 ? 10.07 10.922 -10.18 1 98.69 257 LEU B CA 1
ATOM 5819 C C . LEU B 1 257 ? 9.484 11 -8.781 1 98.69 257 LEU B C 1
ATOM 5821 O O . LEU B 1 257 ? 8.977 12.047 -8.375 1 98.69 257 LEU B O 1
ATOM 5825 N N . TYR B 1 258 ? 9.617 9.953 -8.078 1 98.69 258 TYR B N 1
ATOM 5826 C CA . TYR B 1 258 ? 9.164 9.852 -6.699 1 98.69 258 TYR B CA 1
ATOM 5827 C C . TYR B 1 258 ? 9.852 10.898 -5.824 1 98.69 258 TYR B C 1
ATOM 5829 O O . TYR B 1 258 ? 9.188 11.625 -5.078 1 98.69 258 TYR B O 1
ATOM 5837 N N . MET B 1 259 ? 11.086 10.977 -5.945 1 98.75 259 MET B N 1
ATOM 5838 C CA . MET B 1 259 ? 11.883 11.938 -5.191 1 98.75 259 MET B CA 1
ATOM 5839 C C . MET B 1 259 ? 11.445 13.367 -5.496 1 98.75 259 MET B C 1
ATOM 5841 O O . MET B 1 259 ? 11.266 14.172 -4.582 1 98.75 259 MET B O 1
ATOM 5845 N N . GLY B 1 260 ? 11.312 13.648 -6.766 1 98.62 260 GLY B N 1
ATOM 5846 C CA . GLY B 1 260 ? 10.891 14.984 -7.148 1 98.62 260 GLY B CA 1
ATOM 5847 C C . GLY B 1 260 ? 9.547 15.383 -6.559 1 98.62 260 GLY B C 1
ATOM 5848 O O . GLY B 1 260 ? 9.375 16.516 -6.105 1 98.62 260 GLY B O 1
ATOM 5849 N N . MET B 1 261 ? 8.648 14.453 -6.531 1 98.69 261 MET B N 1
ATOM 5850 C CA . MET B 1 261 ? 7.316 14.727 -6.004 1 98.69 261 MET B CA 1
ATOM 5851 C C . MET B 1 261 ? 7.371 14.984 -4.5 1 98.69 261 MET B C 1
ATOM 5853 O O . MET B 1 261 ? 6.824 15.977 -4.016 1 98.69 261 MET B O 1
ATOM 5857 N N . ILE B 1 262 ? 8.094 14.156 -3.822 1 98.5 262 ILE B N 1
ATOM 5858 C CA . ILE B 1 262 ? 8.18 14.273 -2.373 1 98.5 262 ILE B CA 1
ATOM 5859 C C . ILE B 1 262 ? 8.953 15.539 -2.006 1 98.5 262 ILE B C 1
ATOM 5861 O O . ILE B 1 262 ? 8.523 16.312 -1.139 1 98.5 262 ILE B O 1
ATOM 5865 N N . TRP B 1 263 ? 10.008 15.781 -2.672 1 98.25 263 TRP B N 1
ATOM 5866 C CA . TRP B 1 263 ? 10.859 16.938 -2.404 1 98.25 263 TRP B CA 1
ATOM 5867 C C . TRP B 1 263 ? 10.086 18.234 -2.619 1 98.25 263 TRP B C 1
ATOM 5869 O O . TRP B 1 263 ? 10.109 19.141 -1.768 1 98.25 263 TRP B O 1
ATOM 5879 N N . THR B 1 264 ? 9.391 18.281 -3.723 1 98.19 264 THR B N 1
ATOM 5880 C CA . THR B 1 264 ? 8.641 19.5 -4.055 1 98.19 264 THR B CA 1
ATOM 5881 C C . THR B 1 264 ? 7.465 19.672 -3.104 1 98.19 264 THR B C 1
ATOM 5883 O O . THR B 1 264 ? 7.25 20.766 -2.574 1 98.19 264 THR B O 1
ATOM 5886 N N . GLY B 1 265 ? 6.766 18.594 -2.939 1 98.25 265 GLY B N 1
ATOM 5887 C CA . GLY B 1 265 ? 5.637 18.672 -2.029 1 98.25 265 GLY B CA 1
ATOM 5888 C C . GLY B 1 265 ? 6.031 19.062 -0.616 1 98.25 265 GLY B C 1
ATOM 5889 O O . GLY B 1 265 ? 5.395 19.922 -0.001 1 98.25 265 G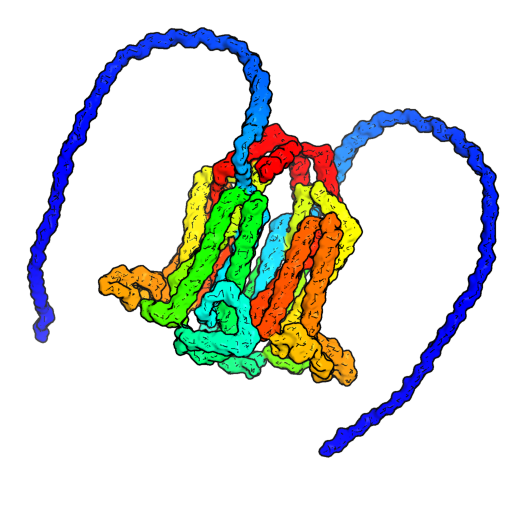LY B O 1
ATOM 5890 N N . PHE B 1 266 ? 7.047 18.547 -0.136 1 97.75 266 PHE B N 1
ATOM 5891 C CA . PHE B 1 266 ? 7.508 18.812 1.223 1 97.75 266 PHE B CA 1
ATOM 5892 C C . PHE B 1 266 ? 7.996 20.25 1.365 1 97.75 266 PHE B C 1
ATOM 5894 O O . PHE B 1 266 ? 7.75 20.891 2.385 1 97.75 266 PHE B O 1
ATOM 5901 N N . ASN B 1 267 ? 8.672 20.734 0.411 1 97.06 267 ASN B N 1
ATOM 5902 C CA . ASN B 1 267 ? 9.164 22.109 0.458 1 97.06 267 ASN B CA 1
ATOM 5903 C C . ASN B 1 267 ? 8.008 23.109 0.489 1 97.06 267 ASN B C 1
ATOM 5905 O O . ASN B 1 267 ? 8.078 24.125 1.185 1 97.06 267 ASN B O 1
ATOM 5909 N N . ILE B 1 268 ? 7.012 22.812 -0.254 1 97.5 268 ILE B N 1
ATOM 5910 C CA . ILE B 1 268 ? 5.844 23.688 -0.245 1 97.5 268 ILE B CA 1
ATOM 5911 C C . ILE B 1 268 ? 5.23 23.703 1.152 1 97.5 268 ILE B C 1
ATOM 5913 O O . ILE B 1 268 ? 4.891 24.781 1.667 1 97.5 268 ILE B O 1
ATOM 5917 N N . LEU B 1 269 ? 5.176 22.609 1.756 1 96.62 269 LEU B N 1
ATOM 5918 C CA . LEU B 1 269 ? 4.621 22.531 3.104 1 96.62 269 LEU B CA 1
ATOM 5919 C C . LEU B 1 269 ? 5.504 23.281 4.098 1 96.62 269 LEU B C 1
ATOM 5921 O O . LEU B 1 269 ? 5 24 4.965 1 96.62 269 LEU B O 1
ATOM 5925 N N . ARG B 1 270 ? 6.727 23.156 3.971 1 95.62 270 ARG B N 1
ATOM 5926 C CA . ARG B 1 270 ? 7.688 23.812 4.844 1 95.62 270 ARG B CA 1
ATOM 5927 C C . ARG B 1 270 ? 7.586 25.328 4.715 1 95.62 270 ARG B C 1
ATOM 5929 O O . ARG B 1 270 ? 7.566 26.047 5.723 1 95.62 270 ARG B O 1
ATOM 5936 N N . GLU B 1 271 ? 7.504 25.766 3.561 1 96.38 271 GLU B N 1
ATOM 5937 C CA . GLU B 1 271 ? 7.41 27.203 3.314 1 96.38 271 GLU B CA 1
ATOM 5938 C C . GLU B 1 271 ? 6.113 27.766 3.873 1 96.38 271 GLU B C 1
ATOM 5940 O O . GLU B 1 271 ? 6.105 28.859 4.457 1 96.38 271 GLU B O 1
ATOM 5945 N N . ASN B 1 272 ? 5.094 27.031 3.664 1 94.81 272 ASN B N 1
ATOM 5946 C CA . ASN B 1 272 ? 3.816 27.469 4.227 1 94.81 272 ASN B CA 1
ATOM 5947 C C . ASN B 1 272 ? 3.863 27.516 5.75 1 94.81 272 ASN B C 1
ATOM 5949 O O . ASN B 1 272 ? 3.273 28.406 6.363 1 94.81 272 ASN B O 1
ATOM 5953 N N . LYS B 1 273 ? 4.555 26.609 6.305 1 93.94 273 LYS B N 1
ATOM 5954 C CA . LYS B 1 273 ? 4.715 26.609 7.754 1 93.94 273 LYS B CA 1
ATOM 5955 C C . LYS B 1 273 ? 5.52 27.812 8.227 1 93.94 273 LYS B C 1
ATOM 5957 O O . LYS B 1 273 ? 5.211 28.406 9.266 1 93.94 273 LYS B O 1
ATOM 5962 N N . TRP B 1 274 ? 6.484 28.188 7.484 1 94.31 274 TRP B N 1
ATOM 5963 C CA . TRP B 1 274 ? 7.316 29.344 7.824 1 94.31 274 TRP B CA 1
ATOM 5964 C C . TRP B 1 274 ? 6.512 30.641 7.754 1 94.31 274 TRP B C 1
ATOM 5966 O O . TRP B 1 274 ? 6.695 31.531 8.578 1 94.31 274 TRP B O 1
ATOM 5976 N N . VAL B 1 275 ? 5.684 30.688 6.82 1 92.5 275 VAL B N 1
ATOM 5977 C CA . VAL B 1 275 ? 4.848 31.875 6.652 1 92.5 275 VAL B CA 1
ATOM 5978 C C . VAL B 1 275 ? 3.873 32 7.824 1 92.5 275 VAL B C 1
ATOM 5980 O O . VAL B 1 275 ? 3.604 33.094 8.312 1 92.5 275 VAL B O 1
ATOM 5983 N N . ARG B 1 276 ? 3.459 30.922 8.242 1 89.5 276 ARG B N 1
ATOM 5984 C CA . ARG B 1 276 ? 2.48 30.906 9.328 1 89.5 276 ARG B CA 1
ATOM 5985 C C . ARG B 1 276 ? 3.125 31.297 10.648 1 89.5 276 ARG B C 1
ATOM 5987 O O . ARG B 1 276 ? 2.48 31.922 11.5 1 89.5 276 ARG B O 1
ATOM 5994 N N . ASN B 1 277 ? 4.387 30.859 10.812 1 92.56 277 ASN B N 1
ATOM 5995 C CA . ASN B 1 277 ? 5.129 31.172 12.031 1 92.56 277 ASN B CA 1
ATOM 5996 C C . ASN B 1 277 ? 6.523 31.703 11.711 1 92.56 277 ASN B C 1
ATOM 5998 O O . ASN B 1 277 ? 7.52 31.016 11.922 1 92.56 277 ASN B O 1
ATOM 6002 N N . PRO B 1 278 ? 6.574 32.906 11.406 1 92.81 278 PRO B N 1
ATOM 6003 C CA . PRO B 1 278 ? 7.84 33.5 10.953 1 92.81 278 PRO B CA 1
ATOM 6004 C C . PRO B 1 278 ? 8.906 33.5 12.039 1 92.81 278 PRO B C 1
ATOM 6006 O O . PRO B 1 278 ? 10.102 33.344 11.75 1 92.81 278 PRO B O 1
ATOM 6009 N N . LYS B 1 279 ? 8.492 33.75 13.266 1 91.69 279 LYS B N 1
ATOM 6010 C CA . LYS B 1 279 ? 9.461 33.781 14.359 1 91.69 279 LYS B CA 1
ATOM 6011 C C . LYS B 1 279 ? 10.172 32.438 14.5 1 91.69 279 LYS B C 1
ATOM 6013 O O . LYS B 1 279 ? 11.398 32.406 14.617 1 91.69 279 LYS B O 1
ATOM 6018 N N . GLU B 1 280 ? 9.414 31.422 14.469 1 92.62 280 GLU B N 1
ATOM 6019 C CA . GLU B 1 280 ? 9.984 30.078 14.539 1 92.62 280 GLU B CA 1
ATOM 6020 C C . GLU B 1 280 ? 10.852 29.781 13.312 1 92.62 280 GLU B C 1
ATOM 6022 O O . GLU B 1 280 ? 11.883 29.109 13.422 1 92.62 280 GLU B O 1
ATOM 6027 N N . ALA B 1 281 ? 10.398 30.25 12.227 1 95.25 281 ALA B N 1
ATOM 6028 C CA . ALA B 1 281 ? 11.141 30.047 10.984 1 95.25 281 ALA B CA 1
ATOM 6029 C C . ALA B 1 281 ? 12.531 30.656 11.078 1 95.25 281 ALA B C 1
ATOM 6031 O O . ALA B 1 281 ? 13.516 30.062 10.633 1 95.25 281 ALA B O 1
ATOM 6032 N N . MET B 1 282 ? 12.57 31.812 11.688 1 94.31 282 MET B N 1
ATOM 6033 C CA . MET B 1 282 ? 13.844 32.5 11.797 1 94.31 282 MET B CA 1
ATOM 6034 C C . MET B 1 282 ? 14.82 31.719 12.672 1 94.31 282 MET B C 1
ATOM 6036 O O . MET B 1 282 ? 16.016 31.719 12.422 1 94.31 282 MET B O 1
ATOM 6040 N N . SER B 1 283 ? 14.32 31.141 13.656 1 94 283 SER B N 1
ATOM 6041 C CA . SER B 1 283 ? 15.156 30.297 14.508 1 94 283 SER B CA 1
ATOM 6042 C C . SER B 1 283 ? 15.711 29.109 13.734 1 94 283 SER B C 1
ATOM 6044 O O . SER B 1 283 ? 16.875 28.734 13.906 1 94 283 SER B O 1
ATOM 6046 N N . ILE B 1 284 ? 14.93 28.531 12.922 1 94.94 284 ILE B N 1
ATOM 6047 C CA . ILE B 1 284 ? 15.336 27.391 12.094 1 94.94 284 ILE B CA 1
ATOM 6048 C C . ILE B 1 284 ? 16.406 27.844 11.094 1 94.94 284 ILE B C 1
ATOM 6050 O O . ILE B 1 284 ? 17.391 27.141 10.867 1 94.94 284 ILE B O 1
ATOM 6054 N N . PHE B 1 285 ? 16.188 28.984 10.523 1 95.31 285 PHE B N 1
ATOM 6055 C CA . PHE B 1 285 ? 17.141 29.531 9.562 1 95.31 285 PHE B CA 1
ATOM 6056 C C . PHE B 1 285 ? 18.516 29.688 10.203 1 95.31 285 PHE B C 1
ATOM 6058 O O . PHE B 1 285 ? 19.531 29.359 9.594 1 95.31 285 PHE B O 1
ATOM 6065 N N . LYS B 1 286 ? 18.469 30.219 11.383 1 93.44 286 LYS B N 1
ATOM 6066 C CA . LYS B 1 286 ? 19.719 30.422 12.102 1 93.44 286 LYS B CA 1
ATOM 6067 C C . LYS B 1 286 ? 20.438 29.094 12.328 1 93.44 286 LYS B C 1
ATOM 6069 O O . LYS B 1 286 ? 21.656 29 12.188 1 93.44 286 LYS B O 1
ATOM 6074 N N . GLN B 1 287 ? 19.719 28.109 12.68 1 94 287 GLN B N 1
ATOM 6075 C CA . GLN B 1 287 ? 20.281 26.766 12.867 1 94 287 GLN B CA 1
ATOM 6076 C C . GLN B 1 287 ? 20.891 26.25 11.57 1 94 287 GLN B C 1
ATOM 6078 O O . GLN B 1 287 ? 22 25.688 11.578 1 94 287 GLN B O 1
ATOM 6083 N N . LEU B 1 288 ? 20.172 26.422 10.508 1 95.44 288 LEU B N 1
ATOM 6084 C CA . LEU B 1 288 ? 20.562 25.875 9.211 1 95.44 288 LEU B CA 1
ATOM 6085 C C . LEU B 1 288 ? 21.797 26.594 8.672 1 95.44 288 LEU B C 1
ATOM 6087 O O . LEU B 1 288 ? 22.516 26.062 7.824 1 95.44 288 LEU B O 1
ATOM 6091 N N . ASP B 1 289 ? 21.984 27.781 9.156 1 94.56 289 ASP B N 1
ATOM 6092 C CA . ASP B 1 289 ? 23.109 28.578 8.688 1 94.56 289 ASP B CA 1
ATOM 6093 C C . ASP B 1 289 ? 24.391 28.188 9.414 1 94.56 289 ASP B C 1
ATOM 6095 O O . ASP B 1 289 ? 25.484 28.531 8.961 1 94.56 289 ASP B O 1
ATOM 6099 N N . GLY B 1 290 ? 24.25 27.484 10.461 1 92.88 290 GLY B N 1
ATOM 6100 C CA . GLY B 1 290 ? 25.422 27.094 11.242 1 92.88 290 GLY B CA 1
ATOM 6101 C C . GLY B 1 290 ? 26.297 26.094 10.539 1 92.88 290 GLY B C 1
ATOM 6102 O O . GLY B 1 290 ? 25.844 25.328 9.695 1 92.88 290 GLY B O 1
ATOM 6103 N N . SER B 1 291 ? 27.547 26 10.969 1 89.19 291 SER B N 1
ATOM 6104 C CA . SER B 1 291 ? 28.547 25.125 10.344 1 89.19 291 SER B CA 1
ATOM 6105 C C . SER B 1 291 ? 28.203 23.656 10.555 1 89.19 291 SER B C 1
ATOM 6107 O O . SER B 1 291 ? 28.234 22.875 9.609 1 89.19 291 SER B O 1
ATOM 6109 N N . PRO B 1 292 ? 27.859 23.297 11.703 1 92.75 292 PRO B N 1
ATOM 6110 C CA . PRO B 1 292 ? 27.516 21.875 11.875 1 92.75 292 PRO B CA 1
ATOM 6111 C C . PRO B 1 292 ? 26.359 21.438 10.984 1 92.75 292 PRO B C 1
ATOM 6113 O O . PRO B 1 292 ? 26.375 20.328 10.445 1 92.75 292 PRO B O 1
ATOM 6116 N N . ALA B 1 293 ? 25.438 22.297 10.867 1 95.19 293 ALA B N 1
ATOM 6117 C CA . ALA B 1 293 ? 24.297 21.984 10.008 1 95.19 293 ALA B CA 1
ATOM 6118 C C . ALA B 1 293 ? 24.75 21.828 8.555 1 95.19 293 ALA B C 1
ATOM 6120 O O . ALA B 1 293 ? 24.203 21 7.82 1 95.19 293 ALA B O 1
ATOM 6121 N N . GLY B 1 294 ? 25.656 22.656 8.18 1 96.62 294 GLY B N 1
ATOM 6122 C CA . GLY B 1 294 ? 26.188 22.547 6.828 1 96.62 294 GLY B CA 1
ATOM 6123 C C . GLY B 1 294 ? 26.844 21.219 6.547 1 96.62 294 GLY B C 1
ATOM 6124 O O . GLY B 1 294 ? 26.656 20.641 5.477 1 96.62 294 GLY B O 1
ATOM 6125 N N . LYS B 1 295 ? 27.641 20.781 7.445 1 97.12 295 LYS B N 1
ATOM 6126 C CA . LYS B 1 295 ? 28.312 19.484 7.309 1 97.12 295 LYS B CA 1
ATOM 6127 C C . LYS B 1 295 ? 27.297 18.344 7.258 1 97.12 295 LYS B C 1
ATOM 6129 O O . LYS B 1 295 ? 27.422 17.422 6.453 1 97.12 295 LYS B O 1
ATOM 6134 N N . ILE B 1 296 ? 26.359 18.422 8.094 1 97.94 296 ILE B N 1
ATOM 6135 C CA . ILE B 1 296 ? 25.328 17.391 8.148 1 97.94 296 ILE B CA 1
ATOM 6136 C C . ILE B 1 296 ? 24.5 17.422 6.863 1 97.94 296 ILE B C 1
ATOM 6138 O O . ILE B 1 296 ? 24.109 16.359 6.355 1 97.94 296 ILE B O 1
ATOM 6142 N N . ARG B 1 297 ? 24.234 18.578 6.352 1 97.81 297 ARG B N 1
ATOM 6143 C CA . ARG B 1 297 ? 23.516 18.719 5.09 1 97.81 297 ARG B CA 1
ATOM 6144 C C . ARG B 1 297 ? 24.25 18.016 3.959 1 97.81 297 ARG B C 1
ATOM 6146 O O . ARG B 1 297 ? 23.641 17.297 3.164 1 97.81 297 ARG B O 1
ATOM 6153 N N . LYS B 1 298 ? 25.547 18.234 3.891 1 98.06 298 LYS B N 1
ATOM 6154 C CA . LYS B 1 298 ? 26.359 17.562 2.871 1 98.06 298 LYS B CA 1
ATOM 6155 C C . LYS B 1 298 ? 26.312 16.047 3.041 1 98.06 298 LYS B C 1
ATOM 6157 O O . LYS B 1 298 ? 26.172 15.312 2.062 1 98.06 298 LYS B O 1
ATOM 6162 N N . ALA B 1 299 ? 26.453 15.609 4.242 1 98.31 299 ALA B N 1
ATOM 6163 C CA . ALA B 1 299 ? 26.375 14.18 4.535 1 98.31 299 ALA B CA 1
ATOM 6164 C C . ALA B 1 299 ? 25.016 13.609 4.152 1 98.31 299 ALA B C 1
ATOM 6166 O O . ALA B 1 299 ? 24.938 12.484 3.646 1 98.31 299 ALA B O 1
ATOM 6167 N N . ALA B 1 300 ? 23.969 14.352 4.438 1 98.56 300 ALA B N 1
ATOM 6168 C CA . ALA B 1 300 ? 22.609 13.922 4.117 1 98.56 300 ALA B CA 1
ATOM 6169 C C . ALA B 1 300 ? 22.453 13.703 2.613 1 98.56 300 ALA B C 1
ATOM 6171 O O . ALA B 1 300 ? 21.859 12.711 2.186 1 98.56 300 ALA B O 1
ATOM 6172 N N . ILE B 1 301 ? 22.969 14.547 1.827 1 98.5 301 ILE B N 1
ATOM 6173 C CA . ILE B 1 301 ? 22.875 14.453 0.375 1 98.5 301 ILE B CA 1
ATOM 6174 C C . ILE B 1 301 ? 23.656 13.242 -0.112 1 98.5 301 ILE B C 1
ATOM 6176 O O . ILE B 1 301 ? 23.219 12.531 -1.023 1 98.5 301 ILE B O 1
ATOM 6180 N N . LEU B 1 302 ? 24.766 13.055 0.479 1 98.44 302 LEU B N 1
ATOM 6181 C CA . LEU B 1 302 ? 25.578 11.914 0.103 1 98.44 302 LEU B CA 1
ATOM 6182 C C . LEU B 1 302 ? 24.875 10.602 0.434 1 98.44 302 LEU B C 1
ATOM 6184 O O . LEU B 1 302 ? 24.906 9.656 -0.359 1 98.44 302 LEU B O 1
ATOM 6188 N N . VAL B 1 303 ? 24.297 10.539 1.562 1 98.75 303 VAL B N 1
ATOM 6189 C CA . VAL B 1 303 ? 23.578 9.336 1.959 1 98.75 303 VAL B CA 1
ATOM 6190 C C . VAL B 1 303 ? 22.375 9.125 1.041 1 98.75 303 VAL B C 1
ATOM 6192 O O . VAL B 1 303 ? 22.047 7.996 0.672 1 98.75 303 VAL B O 1
ATOM 6195 N N . LEU B 1 304 ? 21.688 10.195 0.703 1 98.75 304 LEU B N 1
ATOM 6196 C CA . LEU B 1 304 ? 20.594 10.117 -0.249 1 98.75 304 LEU B CA 1
ATOM 6197 C C . LEU B 1 304 ? 21.062 9.523 -1.575 1 98.75 304 LEU B C 1
ATOM 6199 O O . LEU B 1 304 ? 20.438 8.602 -2.107 1 98.75 304 LEU B O 1
ATOM 6203 N N . ALA B 1 305 ? 22.109 10.039 -2.072 1 98.69 305 ALA B N 1
ATOM 6204 C CA . ALA B 1 305 ? 22.688 9.516 -3.314 1 98.69 305 ALA B CA 1
ATOM 6205 C C . ALA B 1 305 ? 23.094 8.055 -3.162 1 98.69 305 ALA B C 1
ATOM 6207 O O . ALA B 1 305 ? 22.859 7.242 -4.059 1 98.69 305 ALA B O 1
ATOM 6208 N N . PHE B 1 306 ? 23.656 7.785 -2.066 1 98.5 306 PHE B N 1
ATOM 6209 C CA . PHE B 1 306 ? 24.141 6.434 -1.817 1 98.5 306 PHE B CA 1
ATOM 6210 C C . PHE B 1 306 ? 22.984 5.445 -1.732 1 98.5 306 PHE B C 1
ATOM 6212 O O . PHE B 1 306 ? 23.094 4.324 -2.238 1 98.5 306 PHE B O 1
ATOM 6219 N N . THR B 1 307 ? 21.953 5.836 -1.024 1 98.62 307 THR B N 1
ATOM 6220 C CA . THR B 1 307 ? 20.781 4.973 -0.942 1 98.62 307 THR B CA 1
ATOM 6221 C C . THR B 1 307 ? 20.172 4.758 -2.322 1 98.62 307 THR B C 1
ATOM 6223 O O . THR B 1 307 ? 19.703 3.66 -2.637 1 98.62 307 THR B O 1
ATOM 6226 N N . PHE B 1 308 ? 20.156 5.758 -3.143 1 98.69 308 PHE B N 1
ATOM 6227 C CA . PHE B 1 308 ? 19.672 5.645 -4.512 1 98.69 308 PHE B CA 1
ATOM 6228 C C . PHE B 1 308 ? 20.5 4.645 -5.301 1 98.69 308 PHE B C 1
ATOM 6230 O O . PHE B 1 308 ? 19.969 3.732 -5.93 1 98.69 308 PHE B O 1
ATOM 6237 N N . PHE B 1 309 ? 21.734 4.762 -5.227 1 98.56 309 PHE B N 1
ATOM 6238 C CA . PHE B 1 309 ? 22.625 3.908 -6 1 98.56 309 PHE B CA 1
ATOM 6239 C C . PHE B 1 309 ? 22.562 2.467 -5.512 1 98.56 309 PHE B C 1
ATOM 6241 O O . PHE B 1 309 ? 22.641 1.529 -6.309 1 98.56 309 PHE B O 1
ATOM 6248 N N . THR B 1 310 ? 22.469 2.32 -4.242 1 98.75 310 THR B N 1
ATOM 6249 C CA . THR B 1 310 ? 22.312 0.978 -3.697 1 98.75 310 THR B CA 1
ATOM 6250 C C . THR B 1 310 ? 21.031 0.332 -4.223 1 98.75 310 THR B C 1
ATOM 6252 O O . THR B 1 310 ? 21.031 -0.847 -4.582 1 98.75 310 THR B O 1
ATOM 6255 N N . ALA B 1 311 ? 19.969 1.14 -4.254 1 98.75 311 ALA B N 1
ATOM 6256 C CA . ALA B 1 311 ? 18.719 0.628 -4.789 1 98.75 311 ALA B CA 1
ATOM 6257 C C . ALA B 1 311 ? 18.859 0.245 -6.258 1 98.75 311 ALA B C 1
ATOM 6259 O O . ALA B 1 311 ? 18.297 -0.755 -6.707 1 98.75 311 ALA B O 1
ATOM 6260 N N . MET B 1 312 ? 19.625 0.987 -7 1 98.69 312 MET B N 1
ATOM 6261 C CA . MET B 1 312 ? 19.875 0.655 -8.398 1 98.69 312 MET B CA 1
ATOM 6262 C C . MET B 1 312 ? 20.641 -0.655 -8.531 1 98.69 312 MET B C 1
ATOM 6264 O O . MET B 1 312 ? 20.359 -1.464 -9.414 1 98.69 312 MET B O 1
ATOM 6268 N N . SER B 1 313 ? 21.578 -0.832 -7.648 1 98.69 313 SER B N 1
ATOM 6269 C CA . SER B 1 313 ? 22.281 -2.113 -7.664 1 98.69 313 SER B CA 1
ATOM 6270 C C . SER B 1 313 ? 21.312 -3.27 -7.41 1 98.69 313 SER B C 1
ATOM 6272 O O . SER B 1 313 ? 21.5 -4.367 -7.945 1 98.69 313 SER B O 1
ATOM 6274 N N . GLY B 1 314 ? 20.328 -2.99 -6.59 1 98.38 314 GLY B N 1
ATOM 6275 C CA . GLY B 1 314 ? 19.281 -3.98 -6.41 1 98.38 314 GLY B CA 1
ATOM 6276 C C . GLY B 1 314 ? 18.5 -4.262 -7.684 1 98.38 314 GLY B C 1
ATOM 6277 O O . GLY B 1 314 ? 18.094 -5.398 -7.926 1 98.38 314 GLY B O 1
ATOM 6278 N N . GLY B 1 315 ? 18.25 -3.242 -8.477 1 98.19 315 GLY B N 1
ATOM 6279 C CA . GLY B 1 315 ? 17.641 -3.441 -9.781 1 98.19 315 GLY B CA 1
ATOM 6280 C C . GLY B 1 315 ? 18.438 -4.359 -10.68 1 98.19 315 GLY B C 1
ATOM 6281 O O . GLY B 1 315 ? 17.875 -5.188 -11.398 1 98.19 315 GLY B O 1
ATOM 6282 N N . MET B 1 316 ? 19.734 -4.289 -10.625 1 98.25 316 MET B N 1
ATOM 6283 C CA . MET B 1 316 ? 20.625 -5.152 -11.398 1 98.25 316 MET B CA 1
ATOM 6284 C C . MET B 1 316 ? 20.516 -6.602 -10.938 1 98.25 316 MET B C 1
ATOM 6286 O O . MET B 1 316 ? 20.469 -7.52 -11.75 1 98.25 316 MET B O 1
ATOM 6290 N N . VAL B 1 317 ? 20.453 -6.711 -9.609 1 98.25 317 VAL B N 1
ATOM 6291 C CA . VAL B 1 317 ? 20.297 -8.047 -9.039 1 98.25 317 VAL B CA 1
ATOM 6292 C C . VAL B 1 317 ? 19 -8.672 -9.531 1 98.25 317 VAL B C 1
ATOM 6294 O O . VAL B 1 317 ? 18.969 -9.828 -9.938 1 98.25 317 VAL B O 1
ATOM 6297 N N . ALA B 1 318 ? 17.984 -7.918 -9.508 1 97.06 318 ALA B N 1
ATOM 6298 C CA . ALA B 1 318 ? 16.672 -8.391 -9.93 1 97.06 318 ALA B CA 1
ATOM 6299 C C . ALA B 1 318 ? 16.656 -8.75 -11.406 1 97.06 318 ALA B C 1
ATOM 6301 O O . ALA B 1 318 ? 16.156 -9.805 -11.797 1 97.06 318 ALA B O 1
ATOM 6302 N N . GLY B 1 319 ? 17.281 -7.945 -12.195 1 96.12 319 GLY B N 1
ATOM 6303 C CA . GLY B 1 319 ? 17.281 -8.156 -13.633 1 96.12 319 GLY B CA 1
ATOM 6304 C C . GLY B 1 319 ? 18.062 -9.383 -14.062 1 96.12 319 GLY B C 1
ATOM 6305 O O . GLY B 1 319 ? 17.75 -10.008 -15.078 1 96.12 319 GLY B O 1
ATOM 6306 N N . LEU B 1 320 ? 19.047 -9.766 -13.266 1 96.56 320 LEU B N 1
ATOM 6307 C CA . LEU B 1 320 ? 19.906 -10.891 -13.609 1 96.56 320 LEU B CA 1
ATOM 6308 C C . LEU B 1 320 ? 19.531 -12.133 -12.812 1 96.56 320 LEU B C 1
ATOM 6310 O O . LEU B 1 320 ? 20.188 -13.164 -12.906 1 96.56 320 LEU B O 1
ATOM 6314 N N . ASP B 1 321 ? 18.516 -11.977 -11.977 1 96 321 ASP B N 1
ATOM 6315 C CA . ASP B 1 321 ? 18.172 -13.039 -11.031 1 96 321 ASP B CA 1
ATOM 6316 C C . ASP B 1 321 ? 19.375 -13.438 -10.188 1 96 321 ASP B C 1
ATOM 6318 O O . ASP B 1 321 ? 19.578 -14.625 -9.898 1 96 321 ASP B O 1
ATOM 6322 N N . ALA B 1 322 ? 20.109 -12.516 -9.875 1 97.06 322 ALA B N 1
ATOM 6323 C CA . ALA B 1 322 ? 21.359 -12.773 -9.164 1 97.06 322 ALA B CA 1
ATOM 6324 C C . ALA B 1 322 ? 21.094 -13.188 -7.719 1 97.06 322 ALA B C 1
ATOM 6326 O O . ALA B 1 322 ? 21.969 -13.75 -7.055 1 97.06 322 ALA B O 1
ATOM 6327 N N . GLY B 1 323 ? 19.953 -12.875 -7.25 1 95.38 323 GLY B N 1
ATOM 6328 C CA . GLY B 1 323 ? 19.578 -13.258 -5.895 1 95.38 323 GLY B CA 1
ATOM 6329 C C . GLY B 1 323 ? 19.484 -14.758 -5.699 1 95.38 323 GLY B C 1
ATOM 6330 O O . GLY B 1 323 ? 19.453 -15.242 -4.566 1 95.38 323 GLY B O 1
ATOM 6331 N N . LEU B 1 324 ? 19.484 -15.477 -6.773 1 95 324 LEU B N 1
ATOM 6332 C CA . LEU B 1 324 ? 19.281 -16.922 -6.707 1 95 324 LEU B CA 1
ATOM 6333 C C . LEU B 1 324 ? 20.609 -17.656 -6.734 1 95 324 LEU B C 1
ATOM 6335 O O . LEU B 1 324 ? 20.656 -18.891 -6.602 1 95 324 LEU B O 1
ATOM 6339 N N . ILE B 1 325 ? 21.688 -16.984 -6.848 1 95.25 325 ILE B N 1
ATOM 6340 C CA . ILE B 1 325 ? 22.984 -17.609 -7.102 1 95.25 325 ILE B CA 1
ATOM 6341 C C . ILE B 1 325 ? 23.578 -18.125 -5.793 1 95.25 325 ILE B C 1
ATOM 6343 O O . ILE B 1 325 ? 23.719 -19.344 -5.605 1 95.25 325 ILE B O 1
ATOM 6347 N N . TYR B 1 326 ? 23.891 -17.266 -4.883 1 95.5 326 TYR B N 1
ATOM 6348 C CA . TYR B 1 326 ? 24.328 -17.641 -3.547 1 95.5 326 TYR B CA 1
ATOM 6349 C C . TYR B 1 326 ? 23.281 -17.297 -2.504 1 95.5 326 TYR B C 1
ATOM 6351 O O . TYR B 1 326 ? 22.891 -16.125 -2.369 1 95.5 326 TYR B O 1
ATOM 6359 N N . ASN B 1 327 ? 22.891 -18.25 -1.753 1 94.94 327 ASN B N 1
ATOM 6360 C CA . ASN B 1 327 ? 21.812 -18.031 -0.804 1 94.94 327 ASN B CA 1
ATOM 6361 C C . ASN B 1 327 ? 22.266 -18.281 0.632 1 94.94 327 ASN B C 1
ATOM 6363 O O . ASN B 1 327 ? 21.594 -19 1.38 1 94.94 327 ASN B O 1
ATOM 6367 N N . SER B 1 328 ? 23.438 -17.734 0.904 1 94.69 328 SER B N 1
ATOM 6368 C CA . SER B 1 328 ? 24.031 -17.734 2.236 1 94.69 328 SER B CA 1
ATOM 6369 C C . SER B 1 328 ? 24.516 -16.344 2.627 1 94.69 328 SER B C 1
ATOM 6371 O O . SER B 1 328 ? 24.75 -15.5 1.762 1 94.69 328 SER B O 1
ATOM 6373 N N . PHE B 1 329 ? 24.609 -16.141 3.842 1 94.25 329 PHE B N 1
ATOM 6374 C CA . PHE B 1 329 ? 25.078 -14.875 4.387 1 94.25 329 PHE B CA 1
ATOM 6375 C C . PHE B 1 329 ? 25.656 -15.07 5.785 1 94.25 329 PHE B C 1
ATOM 6377 O O . PHE B 1 329 ? 25.078 -15.781 6.605 1 94.25 329 PHE B O 1
ATOM 6384 N N . PRO B 1 330 ? 26.672 -14.383 6.055 1 94.19 330 PRO B N 1
ATOM 6385 C CA . PRO B 1 330 ? 27.391 -13.336 5.324 1 94.19 330 PRO B CA 1
ATOM 6386 C C . PRO B 1 330 ? 28.297 -13.891 4.238 1 94.19 330 PRO B C 1
ATOM 6388 O O . PRO B 1 330 ? 28.719 -13.164 3.338 1 94.19 330 PRO B O 1
ATOM 6391 N N . LYS B 1 331 ? 28.562 -15.172 4.352 1 95.75 331 LYS B N 1
ATOM 6392 C CA . LYS B 1 331 ? 29.422 -15.789 3.338 1 95.75 331 LYS B CA 1
ATOM 6393 C C . LYS B 1 331 ? 28.625 -16.062 2.059 1 95.75 331 LYS B C 1
ATOM 6395 O O . LYS B 1 331 ? 27.391 -16.125 2.078 1 95.75 331 LYS B O 1
ATOM 6400 N N . MET B 1 332 ? 29.328 -16.141 1.038 1 96.5 332 MET B N 1
ATOM 6401 C CA . MET B 1 332 ? 28.781 -16.625 -0.226 1 96.5 332 MET B CA 1
ATOM 6402 C C . MET B 1 332 ? 29.25 -18.047 -0.513 1 96.5 332 MET B C 1
ATOM 6404 O O . MET B 1 332 ? 30.328 -18.25 -1.062 1 96.5 332 MET B O 1
ATOM 6408 N N . GLY B 1 333 ? 28.422 -18.922 -0.148 1 93.56 333 GLY B N 1
ATOM 6409 C CA . GLY B 1 333 ? 28.859 -20.312 -0.12 1 93.56 333 GLY B CA 1
ATOM 6410 C C . GLY B 1 333 ? 29.781 -20.625 1.033 1 93.56 333 GLY B C 1
ATOM 6411 O O . GLY B 1 333 ? 29.484 -20.328 2.188 1 93.56 333 GLY B O 1
ATOM 6412 N N . GLU B 1 334 ? 30.844 -21.25 0.699 1 92.69 334 GLU B N 1
ATOM 6413 C CA . GLU B 1 334 ? 31.797 -21.656 1.73 1 92.69 334 GLU B CA 1
ATOM 6414 C C . GLU B 1 334 ? 32.844 -20.562 1.98 1 92.69 334 GLU B C 1
ATOM 6416 O O . GLU B 1 334 ? 33.594 -20.625 2.965 1 92.69 334 GLU B O 1
ATOM 6421 N N . HIS B 1 335 ? 32.781 -19.578 1.184 1 93.69 335 HIS B N 1
ATOM 6422 C CA . HIS B 1 335 ? 33.812 -18.531 1.267 1 93.69 335 HIS B CA 1
ATOM 6423 C C . HIS B 1 335 ? 33.156 -17.172 1.524 1 93.69 335 HIS B C 1
ATOM 6425 O O . HIS B 1 335 ? 31.984 -16.969 1.263 1 93.69 335 HIS B O 1
ATOM 6431 N N . TRP B 1 336 ? 33.969 -16.281 1.974 1 93.69 336 TRP B N 1
ATOM 6432 C CA . TRP B 1 336 ? 33.5 -14.922 2.201 1 93.69 336 TRP B CA 1
ATOM 6433 C C . TRP B 1 336 ? 33.188 -14.219 0.879 1 93.69 336 TRP B C 1
ATOM 6435 O O . TRP B 1 336 ? 32.219 -13.484 0.763 1 93.69 336 TRP B O 1
ATOM 6445 N N . VAL B 1 337 ? 34.125 -14.461 -0.024 1 94.5 337 VAL B N 1
ATOM 6446 C CA . VAL B 1 337 ? 34 -13.953 -1.386 1 94.5 337 VAL B CA 1
ATOM 6447 C C . VAL B 1 337 ? 34.25 -15.086 -2.383 1 94.5 337 VAL B C 1
ATOM 6449 O O . VAL B 1 337 ? 35.125 -15.914 -2.188 1 94.5 337 VAL B O 1
ATOM 6452 N N . PRO B 1 338 ? 33.406 -15.133 -3.324 1 95.44 338 PRO B N 1
ATOM 6453 C CA . PRO B 1 338 ? 33.594 -16.188 -4.316 1 95.44 338 PRO B CA 1
ATOM 6454 C C . PRO B 1 338 ? 34.969 -16.109 -5.004 1 95.44 338 PRO B C 1
ATOM 6456 O O . PRO B 1 338 ? 35.656 -15.086 -4.91 1 95.44 338 PRO B O 1
ATOM 6459 N N . ASN B 1 339 ? 35.312 -17.172 -5.691 1 93.88 339 ASN B N 1
ATOM 6460 C CA . ASN B 1 339 ? 36.594 -17.25 -6.371 1 93.88 339 ASN B CA 1
ATOM 6461 C C . ASN B 1 339 ? 36.719 -16.203 -7.473 1 93.88 339 ASN B C 1
ATOM 6463 O O . ASN B 1 339 ? 35.719 -15.836 -8.102 1 93.88 339 ASN B O 1
ATOM 6467 N N . SER B 1 340 ? 38 -15.773 -7.734 1 92.38 340 SER B N 1
ATOM 6468 C CA . SER B 1 340 ? 38.281 -14.711 -8.695 1 92.38 340 SER B CA 1
ATOM 6469 C C . SER B 1 340 ? 37.844 -15.117 -10.102 1 92.38 340 SER B C 1
ATOM 6471 O O . SER B 1 340 ? 37.438 -14.273 -10.898 1 92.38 340 SER B O 1
ATOM 6473 N N . ARG B 1 341 ? 37.938 -16.328 -10.391 1 92.12 341 ARG B N 1
ATOM 6474 C CA . ARG B 1 341 ? 37.562 -16.812 -11.719 1 92.12 341 ARG B CA 1
ATOM 6475 C C . ARG B 1 341 ? 36.062 -16.656 -11.945 1 92.12 341 ARG B C 1
ATOM 6477 O O . ARG B 1 341 ? 35.625 -16.391 -13.062 1 92.12 341 ARG B O 1
ATOM 6484 N N . GLU B 1 342 ? 35.281 -16.891 -10.883 1 94.81 342 GLU B N 1
ATOM 6485 C CA . GLU B 1 342 ? 33.844 -16.75 -10.969 1 94.81 342 GLU B CA 1
ATOM 6486 C C . GLU B 1 342 ? 33.438 -15.281 -11.008 1 94.81 342 GLU B C 1
ATOM 6488 O O . GLU B 1 342 ? 32.5 -14.906 -11.711 1 94.81 342 GLU B O 1
ATOM 6493 N N . LEU B 1 343 ? 34.219 -14.523 -10.305 1 95.75 343 LEU B N 1
ATOM 6494 C CA . LEU B 1 343 ? 33.875 -13.102 -10.188 1 95.75 343 LEU B CA 1
ATOM 6495 C C . LEU B 1 343 ? 34.281 -12.352 -11.453 1 95.75 343 LEU B C 1
ATOM 6497 O O . LEU B 1 343 ? 33.594 -11.391 -11.852 1 95.75 343 LEU B O 1
ATOM 6501 N N . MET B 1 344 ? 35.438 -12.711 -11.969 1 95.75 344 MET B N 1
ATOM 6502 C CA . MET B 1 344 ? 35.938 -12.086 -13.188 1 95.75 344 MET B CA 1
ATOM 6503 C C . MET B 1 344 ? 36.062 -13.102 -14.312 1 95.75 344 MET B C 1
ATOM 6505 O O . MET B 1 344 ? 37.188 -13.391 -14.773 1 95.75 344 MET B O 1
ATOM 6509 N N . ASP B 1 345 ? 34.875 -13.508 -14.781 1 94.5 345 ASP B N 1
ATOM 6510 C CA . ASP B 1 345 ? 34.781 -14.508 -15.828 1 94.5 345 ASP B CA 1
ATOM 6511 C C . ASP B 1 345 ? 35 -13.898 -17.203 1 94.5 345 ASP B C 1
ATOM 6513 O O . ASP B 1 345 ? 34.25 -13.008 -17.641 1 94.5 345 ASP B O 1
ATOM 6517 N N . PRO B 1 346 ? 35.969 -14.367 -17.938 1 93.31 346 PRO B N 1
ATOM 6518 C CA . PRO B 1 346 ? 36.281 -13.789 -19.234 1 93.31 346 PRO B CA 1
ATOM 6519 C C . PRO B 1 346 ? 35.188 -13.953 -20.266 1 93.31 346 PRO B C 1
ATOM 6521 O O . PRO B 1 346 ? 35.156 -13.258 -21.281 1 93.31 346 PRO B O 1
ATOM 6524 N N . SER B 1 347 ? 34.25 -14.828 -20 1 91.12 347 SER B N 1
ATOM 6525 C CA . SER B 1 347 ? 33.156 -15.078 -20.938 1 91.12 347 SER B CA 1
ATOM 6526 C C . SER B 1 347 ? 32.25 -13.867 -21.078 1 91.12 347 SER B C 1
ATOM 6528 O O . SER B 1 347 ? 31.516 -13.742 -22.062 1 91.12 347 SER B O 1
ATOM 6530 N N . TYR B 1 348 ? 32.312 -12.984 -20.172 1 92.69 348 TYR B N 1
ATOM 6531 C CA . TYR B 1 348 ? 31.453 -11.797 -20.219 1 92.69 348 TYR B CA 1
ATOM 6532 C C . TYR B 1 348 ? 32.125 -10.688 -21.031 1 92.69 348 TYR B C 1
ATOM 6534 O O . TYR B 1 348 ? 31.453 -9.727 -21.422 1 92.69 348 TYR B O 1
ATOM 6542 N N . ALA B 1 349 ? 33.375 -10.828 -21.297 1 91.88 349 ALA B N 1
ATOM 6543 C CA . ALA B 1 349 ? 34.062 -9.844 -22.125 1 91.88 349 ALA B CA 1
ATOM 6544 C C . ALA B 1 349 ? 33.625 -9.961 -23.594 1 91.88 349 ALA B C 1
ATOM 6546 O O . ALA B 1 349 ? 33.406 -11.07 -24.094 1 91.88 349 ALA B O 1
ATOM 6547 N N . ARG B 1 350 ? 33.5 -8.812 -24.25 1 88.88 350 ARG B N 1
ATOM 6548 C CA . ARG B 1 350 ? 33.031 -8.812 -25.641 1 88.88 350 ARG B CA 1
ATOM 6549 C C . ARG B 1 350 ? 34.094 -8.211 -26.562 1 88.88 350 ARG B C 1
ATOM 6551 O O . ARG B 1 350 ? 34.062 -8.391 -27.781 1 88.88 350 ARG B O 1
ATOM 6558 N N . THR B 1 351 ? 34.969 -7.48 -25.891 1 91.44 351 THR B N 1
ATOM 6559 C CA . THR B 1 351 ? 36.031 -6.906 -26.703 1 91.44 351 THR B CA 1
ATOM 6560 C C . THR B 1 351 ? 37.219 -7.875 -26.812 1 91.44 351 THR B C 1
ATOM 6562 O O . THR B 1 351 ? 37.469 -8.633 -25.875 1 91.44 351 THR B O 1
ATOM 6565 N N . GLU B 1 352 ? 37.844 -7.77 -27.891 1 90.38 352 GLU B N 1
ATOM 6566 C CA . GLU B 1 352 ? 38.969 -8.656 -28.141 1 90.38 352 GLU B CA 1
ATOM 6567 C C . GLU B 1 352 ? 40.094 -8.43 -27.141 1 90.38 352 GLU B C 1
ATOM 6569 O O . GLU B 1 352 ? 40.75 -9.383 -26.688 1 90.38 352 GLU B O 1
ATOM 6574 N N . ASP B 1 353 ? 40.312 -7.266 -26.766 1 91.44 353 ASP B N 1
ATOM 6575 C CA . ASP B 1 353 ? 41.406 -6.93 -25.844 1 91.44 353 ASP B CA 1
ATOM 6576 C C . ASP B 1 353 ? 40.969 -7.094 -24.391 1 91.44 353 ASP B C 1
ATOM 6578 O O . ASP B 1 353 ? 41.719 -6.773 -23.469 1 91.44 353 ASP B O 1
ATOM 6582 N N . LYS B 1 354 ? 39.75 -7.527 -24.125 1 91.06 354 LYS B N 1
ATOM 6583 C CA . LYS B 1 354 ? 39.188 -7.785 -22.797 1 91.06 354 LYS B CA 1
ATOM 6584 C C . LYS B 1 354 ? 39.25 -6.543 -21.922 1 91.06 354 LYS B C 1
ATOM 6586 O O . LYS B 1 354 ? 39.344 -6.645 -20.703 1 91.06 354 LYS B O 1
ATOM 6591 N N . SER B 1 355 ? 39.25 -5.391 -22.578 1 91.88 355 SER B N 1
ATOM 6592 C CA . SER B 1 355 ? 39.25 -4.137 -21.828 1 91.88 355 SER B CA 1
ATOM 6593 C C . SER B 1 355 ? 37.938 -3.926 -21.078 1 91.88 355 SER B C 1
ATOM 6595 O O . SER B 1 355 ? 37.906 -3.166 -20.094 1 91.88 355 SER B O 1
ATOM 6597 N N . ASP B 1 356 ? 36.938 -4.652 -21.469 1 93.38 356 ASP B N 1
ATOM 6598 C CA . ASP B 1 356 ? 35.625 -4.457 -20.844 1 93.38 356 ASP B CA 1
ATOM 6599 C C . ASP B 1 356 ? 35.344 -5.527 -19.781 1 93.38 356 ASP B C 1
ATOM 6601 O O . ASP B 1 356 ? 34.25 -5.613 -19.25 1 93.38 356 ASP B O 1
ATOM 6605 N N . LEU B 1 357 ? 36.312 -6.305 -19.5 1 93.19 357 LEU B N 1
ATOM 6606 C CA . LEU B 1 357 ? 36.156 -7.441 -18.594 1 93.19 357 LEU B CA 1
ATOM 6607 C C . LEU B 1 357 ? 35.656 -6.984 -17.234 1 93.19 357 LEU B C 1
ATOM 6609 O O . LEU B 1 357 ? 34.688 -7.531 -16.703 1 93.19 357 LEU B O 1
ATOM 6613 N N . TRP B 1 358 ? 36.312 -5.965 -16.734 1 93.06 358 TRP B N 1
ATOM 6614 C CA . TRP B 1 358 ? 36.031 -5.59 -15.359 1 93.06 358 TRP B CA 1
ATOM 6615 C C . TRP B 1 358 ? 34.625 -5.004 -15.227 1 93.06 358 TRP B C 1
ATOM 6617 O O . TRP B 1 358 ? 33.875 -5.406 -14.344 1 93.06 358 TRP B O 1
ATOM 6627 N N . TRP B 1 359 ? 34.219 -4.062 -16.047 1 94.12 359 TRP B N 1
ATOM 6628 C CA . TRP B 1 359 ? 32.938 -3.406 -15.836 1 94.12 359 TRP B CA 1
ATOM 6629 C C . TRP B 1 359 ? 31.797 -4.301 -16.297 1 94.12 359 TRP B C 1
ATOM 6631 O O . TRP B 1 359 ? 30.688 -4.219 -15.75 1 94.12 359 TRP B O 1
ATOM 6641 N N . ARG B 1 360 ? 32.062 -5.164 -17.203 1 95.31 360 ARG B N 1
ATOM 6642 C CA . ARG B 1 360 ? 31 -6.09 -17.609 1 95.31 360 ARG B CA 1
ATOM 6643 C C . ARG B 1 360 ? 30.688 -7.098 -16.516 1 95.31 360 ARG B C 1
ATOM 6645 O O . ARG B 1 360 ? 29.531 -7.449 -16.297 1 95.31 360 ARG B O 1
ATOM 6652 N N . ASN B 1 361 ? 31.766 -7.602 -15.938 1 96.56 361 ASN B N 1
ATOM 6653 C CA . ASN B 1 361 ? 31.516 -8.516 -14.82 1 96.56 361 ASN B CA 1
ATOM 6654 C C . ASN B 1 361 ? 30.797 -7.812 -13.672 1 96.56 361 ASN B C 1
ATOM 6656 O O . ASN B 1 361 ? 29.938 -8.406 -13.008 1 96.56 361 ASN B O 1
ATOM 6660 N N . LEU B 1 362 ? 31.047 -6.551 -13.484 1 96.69 362 LEU B N 1
ATOM 6661 C CA . LEU B 1 362 ? 30.422 -5.793 -12.398 1 96.69 362 LEU B CA 1
ATOM 6662 C C . LEU B 1 362 ? 28.953 -5.562 -12.68 1 96.69 362 LEU B C 1
ATOM 6664 O O . LEU B 1 362 ? 28.156 -5.387 -11.742 1 96.69 362 LEU B O 1
ATOM 6668 N N . LEU B 1 363 ? 28.531 -5.688 -13.953 1 96.62 363 LEU B N 1
ATOM 6669 C CA . LEU B 1 363 ? 27.172 -5.266 -14.289 1 96.62 363 LEU B CA 1
ATOM 6670 C C . LEU B 1 363 ? 26.406 -6.398 -14.961 1 96.62 363 LEU B C 1
ATOM 6672 O O . LEU B 1 363 ? 25.188 -6.336 -15.078 1 96.62 363 LEU B O 1
ATOM 6676 N N . GLU B 1 364 ? 27.125 -7.484 -15.359 1 96.25 364 GLU B N 1
ATOM 6677 C CA . GLU B 1 364 ? 26.438 -8.508 -16.156 1 96.25 364 GLU B CA 1
ATOM 6678 C C . GLU B 1 364 ? 26.625 -9.891 -15.539 1 96.25 364 GLU B C 1
ATOM 6680 O O . GLU B 1 364 ? 25.875 -10.812 -15.836 1 96.25 364 GLU B O 1
ATOM 6685 N N . ASN B 1 365 ? 27.656 -10.102 -14.742 1 97 365 ASN B N 1
ATOM 6686 C CA . ASN B 1 365 ? 27.906 -11.359 -14.039 1 97 365 ASN B CA 1
ATOM 6687 C C . ASN B 1 365 ? 27.078 -11.461 -12.758 1 97 365 ASN B C 1
ATOM 6689 O O . ASN B 1 365 ? 27.328 -10.742 -11.797 1 97 365 ASN B O 1
ATOM 6693 N N . PRO B 1 366 ? 26.094 -12.406 -12.719 1 97.12 366 PRO B N 1
ATOM 6694 C CA . PRO B 1 366 ? 25.188 -12.469 -11.57 1 97.12 366 PRO B CA 1
ATOM 6695 C C . PRO B 1 366 ? 25.938 -12.625 -10.242 1 97.12 366 PRO B C 1
ATOM 6697 O O . PRO B 1 366 ? 25.547 -12.031 -9.234 1 97.12 366 PRO B O 1
ATOM 6700 N N . THR B 1 367 ? 26.953 -13.406 -10.227 1 97.56 367 THR B N 1
ATOM 6701 C CA . THR B 1 367 ? 27.719 -13.609 -9.008 1 97.56 367 THR B CA 1
ATOM 6702 C C . THR B 1 367 ? 28.359 -12.297 -8.539 1 97.56 367 THR B C 1
ATOM 6704 O O . THR B 1 367 ? 28.25 -11.938 -7.363 1 97.56 367 THR B O 1
ATOM 6707 N N . THR B 1 368 ? 28.953 -11.625 -9.445 1 98.19 368 THR B N 1
ATOM 6708 C CA . THR B 1 368 ? 29.625 -10.383 -9.109 1 98.19 368 THR B CA 1
ATOM 6709 C C . THR B 1 368 ? 28.625 -9.297 -8.75 1 98.19 368 THR B C 1
ATOM 6711 O O . THR B 1 368 ? 28.844 -8.516 -7.82 1 98.19 368 THR B O 1
ATOM 6714 N N . VAL B 1 369 ? 27.594 -9.234 -9.484 1 98.31 369 VAL B N 1
ATOM 6715 C CA . VAL B 1 369 ? 26.547 -8.242 -9.242 1 98.31 369 VAL B CA 1
ATOM 6716 C C . VAL B 1 369 ? 25.953 -8.453 -7.848 1 98.31 369 VAL B C 1
ATOM 6718 O O . VAL B 1 369 ? 25.672 -7.484 -7.133 1 98.31 369 VAL B O 1
ATOM 6721 N N . GLN B 1 370 ? 25.719 -9.711 -7.473 1 98.38 370 GLN B N 1
ATOM 6722 C CA . GLN B 1 370 ? 25.234 -10 -6.129 1 98.38 370 GLN B CA 1
ATOM 6723 C C . GLN B 1 370 ? 26.203 -9.492 -5.07 1 98.38 370 GLN B C 1
ATOM 6725 O O . GLN B 1 370 ? 25.797 -8.883 -4.082 1 98.38 370 GLN B O 1
ATOM 6730 N N . LEU B 1 371 ? 27.469 -9.766 -5.293 1 98 371 LEU B N 1
ATOM 6731 C CA . LEU B 1 371 ? 28.484 -9.312 -4.348 1 98 371 LEU B CA 1
ATOM 6732 C C . LEU B 1 371 ? 28.484 -7.793 -4.238 1 98 371 LEU B C 1
ATOM 6734 O O . LEU B 1 371 ? 28.547 -7.246 -3.135 1 98 371 LEU B O 1
ATOM 6738 N N . VAL B 1 372 ? 28.469 -7.156 -5.379 1 98.12 372 VAL B N 1
ATOM 6739 C CA . VAL B 1 372 ? 28.438 -5.699 -5.41 1 98.12 372 VAL B CA 1
ATOM 6740 C C . VAL B 1 372 ? 27.266 -5.188 -4.57 1 98.12 372 VAL B C 1
ATOM 6742 O O . VAL B 1 372 ? 27.438 -4.281 -3.75 1 98.12 372 VAL B O 1
ATOM 6745 N N . HIS B 1 373 ? 26.109 -5.781 -4.719 1 98.69 373 HIS B N 1
ATOM 6746 C CA . HIS B 1 373 ? 24.922 -5.348 -3.982 1 98.69 373 HIS B CA 1
ATOM 6747 C C . HIS B 1 373 ? 25.078 -5.605 -2.488 1 98.69 373 HIS B C 1
ATOM 6749 O O . HIS B 1 373 ? 24.703 -4.77 -1.665 1 98.69 373 HIS B O 1
ATOM 6755 N N . ARG B 1 374 ? 25.641 -6.758 -2.121 1 98.12 374 ARG B N 1
ATOM 6756 C CA . ARG B 1 374 ? 25.906 -7.07 -0.72 1 98.12 374 ARG B CA 1
ATOM 6757 C C . ARG B 1 374 ? 26.812 -6.012 -0.085 1 98.12 374 ARG B C 1
ATOM 6759 O O . ARG B 1 374 ? 26.531 -5.531 1.013 1 98.12 374 ARG B O 1
ATOM 6766 N N . ILE B 1 375 ? 27.781 -5.656 -0.772 1 97.94 375 ILE B N 1
ATOM 6767 C CA . ILE B 1 375 ? 28.734 -4.672 -0.272 1 97.94 375 ILE B CA 1
ATOM 6768 C C . ILE B 1 375 ? 28.062 -3.311 -0.151 1 97.94 375 ILE B C 1
ATOM 6770 O O . ILE B 1 375 ? 28.188 -2.635 0.873 1 97.94 375 ILE B O 1
ATOM 6774 N N . LEU B 1 376 ? 27.359 -2.938 -1.174 1 98.44 376 LEU B N 1
ATOM 6775 C CA . LEU B 1 376 ? 26.688 -1.647 -1.162 1 98.44 376 LEU B CA 1
ATOM 6776 C C . LEU B 1 376 ? 25.609 -1.605 -0.075 1 98.44 376 LEU B C 1
ATOM 6778 O O . LEU B 1 376 ? 25.422 -0.577 0.581 1 98.44 376 LEU B O 1
ATOM 6782 N N . GLY B 1 377 ? 24.891 -2.707 0.097 1 98.31 377 GLY B N 1
ATOM 6783 C CA . GLY B 1 377 ? 23.906 -2.773 1.161 1 98.31 377 GLY B CA 1
ATOM 6784 C C . GLY B 1 377 ? 24.5 -2.57 2.541 1 98.31 377 GLY B C 1
ATOM 6785 O O . GLY B 1 377 ? 24 -1.756 3.324 1 98.31 377 GLY B O 1
ATOM 6786 N N . CYS B 1 378 ? 25.578 -3.23 2.814 1 97.81 378 CYS B N 1
ATOM 6787 C CA . CYS B 1 378 ? 26.266 -3.092 4.098 1 97.81 378 CYS B CA 1
ATOM 6788 C C . CYS B 1 378 ? 26.844 -1.693 4.258 1 97.81 378 CYS B C 1
ATOM 6790 O O . CYS B 1 378 ? 26.781 -1.109 5.34 1 97.81 378 CYS B O 1
ATOM 6792 N N . SER B 1 379 ? 27.375 -1.211 3.211 1 98.44 379 SER B N 1
ATOM 6793 C CA . SER B 1 379 ? 27.938 0.133 3.242 1 98.44 379 SER B CA 1
ATOM 6794 C C . SER B 1 379 ? 26.859 1.184 3.484 1 98.44 379 SER B C 1
ATOM 6796 O O . SER B 1 379 ? 27.109 2.182 4.168 1 98.44 379 SER B O 1
ATOM 6798 N N . ALA B 1 380 ? 25.734 0.956 2.881 1 98.56 380 ALA B N 1
ATOM 6799 C CA . ALA B 1 380 ? 24.609 1.874 3.113 1 98.56 380 ALA B CA 1
ATOM 6800 C C . ALA B 1 380 ? 24.219 1.882 4.586 1 98.56 380 ALA B C 1
ATOM 6802 O O . ALA B 1 380 ? 23.922 2.939 5.148 1 98.56 380 ALA B O 1
ATOM 6803 N N . PHE B 1 381 ? 24.188 0.735 5.18 1 98.5 381 PHE B N 1
ATOM 6804 C CA . PHE B 1 381 ? 23.891 0.651 6.605 1 98.5 381 PHE B CA 1
ATOM 6805 C C . PHE B 1 381 ? 24.891 1.469 7.41 1 98.5 381 PHE B C 1
ATOM 6807 O O . PHE B 1 381 ? 24.516 2.254 8.281 1 98.5 381 PHE B O 1
ATOM 6814 N N . LEU B 1 382 ? 26.141 1.314 7.121 1 98.5 382 LEU B N 1
ATOM 6815 C CA . LEU B 1 382 ? 27.188 2.016 7.844 1 98.5 382 LEU B CA 1
ATOM 6816 C C . LEU B 1 382 ? 27.109 3.52 7.609 1 98.5 382 LEU B C 1
ATOM 6818 O O . LEU B 1 382 ? 27.359 4.309 8.516 1 98.5 382 LEU B O 1
ATOM 6822 N N . ALA B 1 383 ? 26.812 3.865 6.367 1 98.69 383 ALA B N 1
ATOM 6823 C CA . ALA B 1 383 ? 26.672 5.285 6.047 1 98.69 383 ALA B CA 1
ATOM 6824 C C . ALA B 1 383 ? 25.531 5.914 6.855 1 98.69 383 ALA B C 1
ATOM 6826 O O . ALA B 1 383 ? 25.703 7.004 7.414 1 98.69 383 ALA B O 1
ATOM 6827 N N . VAL B 1 384 ? 24.406 5.262 6.945 1 98.81 384 VAL B N 1
ATOM 6828 C CA . VAL B 1 384 ? 23.266 5.77 7.715 1 98.81 384 VAL B CA 1
ATOM 6829 C C . VAL B 1 384 ? 23.625 5.793 9.203 1 98.81 384 VAL B C 1
ATOM 6831 O O . VAL B 1 384 ? 23.266 6.734 9.914 1 98.81 384 VAL B O 1
ATOM 6834 N N . PHE B 1 385 ? 24.281 4.793 9.594 1 98.5 385 PHE B N 1
ATOM 6835 C CA . PHE B 1 385 ? 24.734 4.742 10.984 1 98.5 385 PHE B CA 1
ATOM 6836 C C . PHE B 1 385 ? 25.656 5.914 11.297 1 98.5 385 PHE B C 1
ATOM 6838 O O . PHE B 1 385 ? 25.531 6.559 12.336 1 98.5 385 PHE B O 1
ATOM 6845 N N . GLY B 1 386 ? 26.641 6.16 10.469 1 98.38 386 GLY B N 1
ATOM 6846 C CA . GLY B 1 386 ? 27.516 7.301 10.633 1 98.38 386 GLY B CA 1
ATOM 6847 C C . GLY B 1 386 ? 26.781 8.625 10.688 1 98.38 386 GLY B C 1
ATOM 6848 O O . GLY B 1 386 ? 27.078 9.477 11.523 1 98.38 386 GLY B O 1
ATOM 6849 N N . LEU B 1 387 ? 25.859 8.758 9.758 1 98.38 387 LEU B N 1
ATOM 6850 C CA . LEU B 1 387 ? 25.047 9.969 9.75 1 98.38 387 LEU B CA 1
ATOM 6851 C C . LEU B 1 387 ? 24.266 10.102 11.055 1 98.38 387 LEU B C 1
ATOM 6853 O O . LEU B 1 387 ? 24.172 11.203 11.617 1 98.38 387 LEU B O 1
ATOM 6857 N N . HIS B 1 388 ? 23.703 9.039 11.484 1 98.19 388 HIS B N 1
ATOM 6858 C CA . HIS B 1 388 ? 22.969 9.016 12.742 1 98.19 388 HIS B CA 1
ATOM 6859 C C . HIS B 1 388 ? 23.844 9.461 13.906 1 98.19 388 HIS B C 1
ATOM 6861 O O . HIS B 1 388 ? 23.406 10.258 14.742 1 98.19 388 HIS B O 1
ATOM 6867 N N . MET B 1 389 ? 25.047 9.039 13.969 1 97.56 389 MET B N 1
ATOM 6868 C CA . MET B 1 389 ? 25.984 9.414 15.023 1 97.56 389 MET B CA 1
ATOM 6869 C C . MET B 1 389 ? 26.359 10.891 14.922 1 97.56 389 MET B C 1
ATOM 6871 O O . MET B 1 389 ? 26.453 11.578 15.945 1 97.56 389 MET B O 1
ATOM 6875 N N . MET B 1 390 ? 26.578 11.281 13.742 1 97 390 MET B N 1
ATOM 6876 C CA . MET B 1 390 ? 26.891 12.688 13.516 1 97 390 MET B CA 1
ATOM 6877 C C . MET B 1 390 ? 25.781 13.586 14.031 1 97 390 MET B C 1
ATOM 6879 O O . MET B 1 390 ? 26.047 14.602 14.672 1 97 390 MET B O 1
ATOM 6883 N N . CYS B 1 391 ? 24.594 13.234 13.758 1 97.31 391 CYS B N 1
ATOM 6884 C CA . CYS B 1 391 ? 23.453 14.023 14.195 1 97.31 391 CYS B CA 1
ATOM 6885 C C . CYS B 1 391 ? 23.281 13.945 15.711 1 97.31 391 CYS B C 1
ATOM 6887 O O . CYS B 1 391 ? 22.938 14.938 16.359 1 97.31 391 CYS B O 1
ATOM 6889 N N . SER B 1 392 ? 23.547 12.758 16.281 1 95.75 392 SER B N 1
ATOM 6890 C CA . SER B 1 392 ? 23.422 12.578 17.719 1 95.75 392 SER B CA 1
ATOM 6891 C C . SER B 1 392 ? 24.422 13.422 18.484 1 95.75 392 SER B C 1
ATOM 6893 O O . SER B 1 392 ? 24.141 13.891 19.578 1 95.75 392 SER B O 1
ATOM 6895 N N . LYS B 1 393 ? 25.516 13.68 17.938 1 95.06 393 LYS B N 1
ATOM 6896 C CA . LYS B 1 393 ? 26.547 14.508 18.562 1 95.06 393 LYS B CA 1
ATOM 6897 C C . LYS B 1 393 ? 26.234 15.992 18.406 1 95.06 393 LYS B C 1
ATOM 6899 O O . LYS B 1 393 ? 26.766 16.828 19.141 1 95.06 393 LYS B O 1
ATOM 6904 N N . ASN B 1 394 ? 25.453 16.312 17.406 1 94.31 394 ASN B N 1
ATOM 6905 C CA . ASN B 1 394 ? 25.094 17.688 17.109 1 94.31 394 ASN B CA 1
ATOM 6906 C C . ASN B 1 394 ? 23.594 17.906 17.156 1 94.31 394 ASN B C 1
ATOM 6908 O O . ASN B 1 394 ? 23.031 18.516 16.234 1 94.31 394 ASN B O 1
ATOM 6912 N N . LYS B 1 395 ? 22.953 17.422 18.094 1 91.62 395 LYS B N 1
ATOM 6913 C CA . LYS B 1 395 ? 21.5 17.391 18.188 1 91.62 395 LYS B CA 1
ATOM 6914 C C . LYS B 1 395 ? 20.906 18.797 18.109 1 91.62 395 LYS B C 1
ATOM 6916 O O . LYS B 1 395 ? 19.844 19 17.5 1 91.62 395 LYS B O 1
ATOM 6921 N N . THR B 1 396 ? 21.547 19.797 18.688 1 91.38 396 THR B N 1
ATOM 6922 C CA . THR B 1 396 ? 21.016 21.156 18.766 1 91.38 396 THR B CA 1
ATOM 6923 C C . THR B 1 396 ? 21.328 21.938 17.5 1 91.38 396 THR B C 1
ATOM 6925 O O . THR B 1 396 ? 20.766 23 17.266 1 91.38 396 THR B O 1
ATOM 6928 N N . ALA B 1 397 ? 22.141 21.344 16.688 1 92.75 397 ALA B N 1
ATOM 6929 C CA . ALA B 1 397 ? 22.578 22.062 15.492 1 92.75 397 ALA B CA 1
ATOM 6930 C C . ALA B 1 397 ? 21.578 21.906 14.359 1 92.75 397 ALA B C 1
ATOM 6932 O O . ALA B 1 397 ? 21.609 22.641 13.375 1 92.75 397 ALA B O 1
ATOM 6933 N N . ILE B 1 398 ? 20.719 20.938 14.445 1 93.75 398 ILE B N 1
ATOM 6934 C CA . ILE B 1 398 ? 19.734 20.703 13.383 1 93.75 398 ILE B CA 1
ATOM 6935 C C . ILE B 1 398 ? 18.328 20.766 13.961 1 93.75 398 ILE B C 1
ATOM 6937 O O . ILE B 1 398 ? 18.125 20.578 15.164 1 93.75 398 ILE B O 1
ATOM 6941 N N . PRO B 1 399 ? 17.391 21.062 13.086 1 93.81 399 PRO B N 1
ATOM 6942 C CA . PRO B 1 399 ? 16.016 21.125 13.562 1 93.81 399 PRO B CA 1
ATOM 6943 C C . PRO B 1 399 ? 15.539 19.812 14.188 1 93.81 399 PRO B C 1
ATOM 6945 O O . PRO B 1 399 ? 15.969 18.734 13.773 1 93.81 399 PRO B O 1
ATOM 6948 N N . LYS B 1 400 ? 14.641 19.922 15.086 1 92.44 400 LYS B N 1
ATOM 6949 C CA . LYS B 1 400 ? 14.125 18.781 15.836 1 92.44 400 LYS B CA 1
ATOM 6950 C C . LYS B 1 400 ? 13.539 17.734 14.906 1 92.44 400 LYS B C 1
ATOM 6952 O O . LYS B 1 400 ? 13.75 16.531 15.102 1 92.44 400 LYS B O 1
ATOM 6957 N N . ASN B 1 401 ? 12.797 18.156 13.914 1 93 401 ASN B N 1
ATOM 6958 C CA . ASN B 1 401 ? 12.188 17.219 12.969 1 93 401 ASN B CA 1
ATOM 6959 C C . ASN B 1 401 ? 13.242 16.422 12.219 1 93 401 ASN B C 1
ATOM 6961 O O . ASN B 1 401 ? 13.031 15.242 11.898 1 93 401 ASN B O 1
ATOM 6965 N N . ALA B 1 402 ? 14.258 17.047 11.914 1 96.19 402 ALA B N 1
ATOM 6966 C CA . ALA B 1 402 ? 15.352 16.344 11.242 1 96.19 402 ALA B CA 1
ATOM 6967 C C . ALA B 1 402 ? 15.961 15.289 12.156 1 96.19 402 ALA B C 1
ATOM 6969 O O . ALA B 1 402 ? 16.281 14.188 11.703 1 96.19 402 ALA B O 1
ATOM 6970 N N . ASN B 1 403 ? 16.125 15.656 13.398 1 94.88 403 ASN B N 1
ATOM 6971 C CA . ASN B 1 403 ? 16.641 14.695 14.375 1 94.88 403 ASN B CA 1
ATOM 6972 C C . ASN B 1 403 ? 15.734 13.469 14.477 1 94.88 403 ASN B C 1
ATOM 6974 O O . ASN B 1 403 ? 16.234 12.336 14.516 1 94.88 403 ASN B O 1
ATOM 6978 N N . THR B 1 404 ? 14.508 13.703 14.484 1 93.12 404 THR B N 1
ATOM 6979 C CA . THR B 1 404 ? 13.562 12.602 14.555 1 93.12 404 THR B CA 1
ATOM 6980 C C . THR B 1 404 ? 13.648 11.727 13.305 1 93.12 404 THR B C 1
ATOM 6982 O O . THR B 1 404 ? 13.586 10.5 13.391 1 93.12 404 THR B O 1
ATOM 6985 N N . MET B 1 405 ? 13.789 12.336 12.188 1 96.38 405 MET B N 1
ATOM 6986 C CA . MET B 1 405 ? 13.828 11.633 10.906 1 96.38 405 MET B CA 1
ATOM 6987 C C . MET B 1 405 ? 15.047 10.719 10.82 1 96.38 405 MET B C 1
ATOM 6989 O O . MET B 1 405 ? 14.977 9.625 10.266 1 96.38 405 MET B O 1
ATOM 6993 N N . VAL B 1 406 ? 16.125 11.195 11.352 1 97.44 406 VAL B N 1
ATOM 6994 C CA . VAL B 1 406 ? 17.344 10.391 11.242 1 97.44 406 VAL B CA 1
ATOM 6995 C C . VAL B 1 406 ? 17.219 9.141 12.117 1 97.44 406 VAL B C 1
ATOM 6997 O O . VAL B 1 406 ? 17.734 8.078 11.766 1 97.44 406 VAL B O 1
ATOM 7000 N N . HIS B 1 407 ? 16.531 9.219 13.227 1 95.81 407 HIS B N 1
ATOM 7001 C CA . HIS B 1 407 ? 16.25 8.039 14.031 1 95.81 407 HIS B CA 1
ATOM 7002 C C . HIS B 1 407 ? 15.367 7.051 13.266 1 95.81 407 HIS B C 1
ATOM 7004 O O . HIS B 1 407 ? 15.617 5.844 13.297 1 95.81 407 HIS B O 1
ATOM 7010 N N . ALA B 1 408 ? 14.375 7.609 12.617 1 95.62 408 ALA B N 1
ATOM 7011 C CA . ALA B 1 408 ? 13.516 6.758 11.805 1 95.62 408 ALA B CA 1
ATOM 7012 C C . ALA B 1 408 ? 14.312 6.09 10.688 1 95.62 408 ALA B C 1
ATOM 7014 O O . ALA B 1 408 ? 14.086 4.922 10.367 1 95.62 408 ALA B O 1
ATOM 7015 N N . MET B 1 409 ? 15.172 6.82 10.156 1 98.25 409 MET B N 1
ATOM 7016 C CA . MET B 1 409 ? 16.016 6.305 9.086 1 98.25 409 MET B CA 1
ATOM 7017 C C . MET B 1 409 ? 16.859 5.137 9.578 1 98.25 409 MET B C 1
ATOM 7019 O O . MET B 1 409 ? 17.078 4.164 8.852 1 98.25 409 MET B O 1
ATOM 7023 N N . MET B 1 410 ? 17.375 5.27 10.773 1 98 410 MET B N 1
ATOM 7024 C CA . MET B 1 410 ? 18.156 4.191 11.367 1 98 410 MET B CA 1
ATOM 7025 C C . MET B 1 410 ? 17.312 2.924 11.508 1 98 410 MET B C 1
ATOM 7027 O O . MET B 1 410 ? 17.797 1.824 11.219 1 98 410 MET B O 1
ATOM 7031 N N . GLY B 1 411 ? 16.109 3.119 11.93 1 97.5 411 GLY B N 1
ATOM 7032 C CA . GLY B 1 411 ? 15.211 1.98 12 1 97.5 411 GLY B CA 1
ATOM 7033 C C . GLY B 1 411 ? 14.922 1.357 10.648 1 97.5 411 GLY B C 1
ATOM 7034 O O . GLY B 1 411 ? 14.93 0.132 10.516 1 97.5 411 GLY B O 1
ATOM 7035 N N . LEU B 1 412 ? 14.703 2.113 9.68 1 98.12 412 LEU B N 1
ATOM 7036 C CA . LEU B 1 412 ? 14.336 1.648 8.352 1 98.12 412 LEU B CA 1
ATOM 7037 C C . LEU B 1 412 ? 15.508 0.92 7.691 1 98.12 412 LEU B C 1
ATOM 7039 O O . LEU B 1 412 ? 15.312 -0.086 7.008 1 98.12 412 LEU B O 1
ATOM 7043 N N . VAL B 1 413 ? 16.703 1.479 7.883 1 98.69 413 VAL B N 1
ATOM 7044 C CA . VAL B 1 413 ? 17.844 0.826 7.258 1 98.69 413 VAL B CA 1
ATOM 7045 C C . VAL B 1 413 ? 18.109 -0.518 7.938 1 98.69 413 VAL B C 1
ATOM 7047 O O . VAL B 1 413 ? 18.516 -1.479 7.281 1 98.69 413 VAL B O 1
ATOM 7050 N N . THR B 1 414 ? 17.906 -0.594 9.234 1 98.38 414 THR B N 1
ATOM 7051 C CA . THR B 1 414 ? 18.047 -1.86 9.945 1 98.38 414 THR B CA 1
ATOM 7052 C C . THR B 1 414 ? 17.047 -2.885 9.422 1 98.38 414 THR B C 1
ATOM 7054 O O . THR B 1 414 ? 17.406 -4.031 9.141 1 98.38 414 THR B O 1
ATOM 7057 N N . LEU B 1 415 ? 15.844 -2.439 9.25 1 97.19 415 LEU B N 1
ATOM 7058 C CA . LEU B 1 415 ? 14.812 -3.309 8.688 1 97.19 415 LEU B CA 1
ATOM 7059 C C . LEU B 1 415 ? 15.18 -3.734 7.27 1 97.19 415 LEU B C 1
ATOM 7061 O O . LEU B 1 415 ? 14.984 -4.895 6.895 1 97.19 415 LEU B O 1
ATOM 7065 N N . GLN B 1 416 ? 15.688 -2.848 6.527 1 98.62 416 GLN B N 1
ATOM 7066 C CA . GLN B 1 416 ? 16.047 -3.115 5.137 1 98.62 416 GLN B CA 1
ATOM 7067 C C . GLN B 1 416 ? 17.141 -4.18 5.047 1 98.62 416 GLN B C 1
ATOM 7069 O O . GLN B 1 416 ? 17.078 -5.066 4.191 1 98.62 416 GLN B O 1
ATOM 7074 N N . VAL B 1 417 ? 18.125 -4.086 5.891 1 98.19 417 VAL B N 1
ATOM 7075 C CA . VAL B 1 417 ? 19.188 -5.078 5.906 1 98.19 417 VAL B CA 1
ATOM 7076 C C . VAL B 1 417 ? 18.625 -6.441 6.301 1 98.19 417 VAL B C 1
ATOM 7078 O O . VAL B 1 417 ? 18.938 -7.457 5.676 1 98.19 417 VAL B O 1
ATOM 7081 N N . ALA B 1 418 ? 17.781 -6.426 7.277 1 97.06 418 ALA B N 1
ATOM 7082 C CA . ALA B 1 418 ? 17.141 -7.672 7.707 1 97.06 418 ALA B CA 1
ATOM 7083 C C . ALA B 1 418 ? 16.328 -8.297 6.574 1 97.06 418 ALA B C 1
ATOM 7085 O O . ALA B 1 418 ? 16.391 -9.508 6.355 1 97.06 418 ALA B O 1
ATOM 7086 N N . LEU B 1 419 ? 15.594 -7.488 5.887 1 97.56 419 LEU B N 1
ATOM 7087 C CA . LEU B 1 419 ? 14.805 -7.965 4.762 1 97.56 419 LEU B CA 1
ATOM 7088 C C . LEU B 1 419 ? 15.695 -8.508 3.654 1 97.56 419 LEU B C 1
ATOM 7090 O O . LEU B 1 419 ? 15.406 -9.562 3.076 1 97.56 419 LEU B O 1
ATOM 7094 N N . GLY B 1 420 ? 16.781 -7.797 3.389 1 97.88 420 GLY B N 1
ATOM 7095 C CA . GLY B 1 420 ? 17.719 -8.258 2.371 1 97.88 420 GLY B CA 1
ATOM 7096 C C . GLY B 1 420 ? 18.328 -9.602 2.697 1 97.88 420 GLY B C 1
ATOM 7097 O O . GLY B 1 420 ? 18.359 -10.5 1.853 1 97.88 420 GLY B O 1
ATOM 7098 N N . ILE B 1 421 ? 18.781 -9.742 3.906 1 96.75 421 ILE B N 1
ATOM 7099 C CA . ILE B 1 421 ? 19.391 -10.984 4.359 1 96.75 421 ILE B CA 1
ATOM 7100 C C . ILE B 1 421 ? 18.375 -12.117 4.293 1 96.75 421 ILE B C 1
ATOM 7102 O O . ILE B 1 421 ? 18.672 -13.203 3.783 1 96.75 421 ILE B O 1
ATOM 7106 N N . SER B 1 422 ? 17.172 -11.852 4.719 1 95.75 422 SER B N 1
ATOM 7107 C CA . SER B 1 422 ? 16.125 -12.875 4.699 1 95.75 422 SER B CA 1
ATOM 7108 C C . SER B 1 422 ? 15.773 -13.273 3.273 1 95.75 422 SER B C 1
ATOM 7110 O O . SER B 1 422 ? 15.547 -14.453 2.996 1 95.75 422 SER B O 1
ATOM 7112 N N . THR B 1 423 ? 15.734 -12.336 2.396 1 96.44 423 THR B N 1
ATOM 7113 C CA . THR B 1 423 ? 15.398 -12.609 1.003 1 96.44 423 THR B CA 1
ATOM 7114 C C . THR B 1 423 ? 16.422 -13.562 0.381 1 96.44 423 THR B C 1
ATOM 7116 O O . THR B 1 423 ? 16.047 -14.5 -0.331 1 96.44 423 THR B O 1
ATOM 7119 N N . ILE B 1 424 ? 17.688 -13.352 0.708 1 95.81 424 ILE B N 1
ATOM 7120 C CA . ILE B 1 424 ? 18.75 -14.164 0.118 1 95.81 424 ILE B CA 1
ATOM 7121 C C . ILE B 1 424 ? 18.75 -15.547 0.759 1 95.81 424 ILE B C 1
ATOM 7123 O O . ILE B 1 424 ? 18.844 -16.562 0.062 1 95.81 424 ILE B O 1
ATOM 7127 N N . ILE B 1 425 ? 18.578 -15.594 2.01 1 94.06 425 ILE B N 1
ATOM 7128 C CA . ILE B 1 425 ? 18.703 -16.859 2.732 1 94.06 425 ILE B CA 1
ATOM 7129 C C . ILE B 1 425 ? 17.547 -17.781 2.342 1 94.06 425 ILE B C 1
ATOM 7131 O O . ILE B 1 425 ? 17.719 -18.984 2.238 1 94.06 425 ILE B O 1
ATOM 7135 N N . TYR B 1 426 ? 16.438 -17.203 2.068 1 93.38 426 TYR B N 1
ATOM 7136 C CA . TYR B 1 426 ? 15.266 -18.016 1.785 1 93.38 426 TYR B CA 1
ATOM 7137 C C . TYR B 1 426 ? 15.016 -18.109 0.285 1 93.38 426 TYR B C 1
ATOM 7139 O O . TYR B 1 426 ? 13.914 -18.453 -0.144 1 93.38 426 TYR B O 1
ATOM 7147 N N . ILE B 1 427 ? 15.961 -17.766 -0.463 1 93.81 427 ILE B N 1
ATOM 7148 C CA . ILE B 1 427 ? 16 -17.953 -1.908 1 93.81 427 ILE B CA 1
ATOM 7149 C C . ILE B 1 427 ? 14.875 -17.172 -2.57 1 93.81 427 ILE B C 1
ATOM 7151 O O . ILE B 1 427 ? 14.109 -17.719 -3.365 1 93.81 427 ILE B O 1
ATOM 7155 N N . VAL B 1 428 ? 14.625 -15.93 -2.156 1 94.31 428 VAL B N 1
ATOM 7156 C CA . VAL B 1 428 ? 13.898 -14.828 -2.783 1 94.31 428 VAL B CA 1
ATOM 7157 C C . VAL B 1 428 ? 12.406 -15.164 -2.846 1 94.31 428 VAL B C 1
ATOM 7159 O O . VAL B 1 428 ? 11.797 -15.109 -3.916 1 94.31 428 VAL B O 1
ATOM 7162 N N . PRO B 1 429 ? 11.836 -15.508 -1.716 1 94.56 429 PRO B N 1
ATOM 7163 C CA . PRO B 1 429 ? 10.375 -15.594 -1.741 1 94.56 429 PRO B CA 1
ATOM 7164 C C . PRO B 1 429 ? 9.711 -14.281 -2.158 1 94.56 429 PRO B C 1
ATOM 7166 O O . PRO B 1 429 ? 10.18 -13.203 -1.785 1 94.56 429 PRO B O 1
ATOM 7169 N N . ILE B 1 430 ? 8.641 -14.344 -2.877 1 93.06 430 ILE B N 1
ATOM 7170 C CA . ILE B 1 430 ? 8.016 -13.188 -3.514 1 93.06 430 ILE B CA 1
ATOM 7171 C C . ILE B 1 430 ? 7.633 -12.164 -2.451 1 93.06 430 ILE B C 1
ATOM 7173 O O . ILE B 1 430 ? 7.973 -10.984 -2.568 1 93.06 430 ILE B O 1
ATOM 7177 N N . PRO B 1 431 ? 6.961 -12.555 -1.321 1 93.25 431 PRO B N 1
ATOM 7178 C CA . PRO B 1 431 ? 6.59 -11.523 -0.354 1 93.25 431 PRO B CA 1
ATOM 7179 C C . PRO B 1 431 ? 7.801 -10.852 0.289 1 93.25 431 PRO B C 1
ATOM 7181 O O . PRO B 1 431 ? 7.781 -9.641 0.542 1 93.25 431 PRO B O 1
ATOM 7184 N N . LEU B 1 432 ? 8.828 -11.586 0.569 1 95.06 432 LEU B N 1
ATOM 7185 C CA . LEU B 1 432 ? 10.023 -11.016 1.17 1 95.06 432 LEU B CA 1
ATOM 7186 C C . LEU B 1 432 ? 10.742 -10.094 0.188 1 95.06 432 LEU B C 1
ATOM 7188 O O . LEU B 1 432 ? 11.18 -9.008 0.56 1 95.06 432 LEU B O 1
ATOM 7192 N N . ALA B 1 433 ? 10.844 -10.586 -1.021 1 97.31 433 ALA B N 1
ATOM 7193 C CA . ALA B 1 433 ? 11.492 -9.781 -2.053 1 97.31 433 ALA B CA 1
ATOM 7194 C C . ALA B 1 433 ? 10.727 -8.484 -2.303 1 97.31 433 ALA B C 1
ATOM 7196 O O . ALA B 1 433 ? 11.32 -7.414 -2.428 1 97.31 433 ALA B O 1
ATOM 7197 N N . ALA B 1 434 ? 9.414 -8.602 -2.367 1 96.31 434 ALA B N 1
ATOM 7198 C CA . ALA B 1 434 ? 8.578 -7.422 -2.545 1 96.31 434 ALA B CA 1
ATOM 7199 C C . ALA B 1 434 ? 8.719 -6.465 -1.364 1 96.31 434 ALA B C 1
ATOM 7201 O O . ALA B 1 434 ? 8.797 -5.25 -1.551 1 96.31 434 ALA B O 1
ATOM 7202 N N . ALA B 1 435 ? 8.734 -7.02 -0.164 1 96.62 435 ALA B N 1
ATOM 7203 C CA . ALA B 1 435 ? 8.914 -6.203 1.033 1 96.62 435 ALA B CA 1
ATOM 7204 C C . ALA B 1 435 ? 10.281 -5.516 1.028 1 96.62 435 ALA B C 1
ATOM 7206 O O . ALA B 1 435 ? 10.406 -4.367 1.458 1 96.62 435 ALA B O 1
ATOM 7207 N N . HIS B 1 436 ? 11.242 -6.258 0.62 1 98.44 436 HIS B N 1
ATOM 7208 C CA . HIS B 1 436 ? 12.578 -5.684 0.511 1 98.44 436 HIS B CA 1
ATOM 7209 C C . HIS B 1 436 ? 12.594 -4.508 -0.459 1 98.44 436 HIS B C 1
ATOM 7211 O O . HIS B 1 436 ? 13.219 -3.48 -0.185 1 98.44 436 HIS B O 1
ATOM 7217 N N . GLN B 1 437 ? 11.961 -4.625 -1.54 1 98 437 GLN B N 1
ATOM 7218 C CA . GLN B 1 437 ? 11.852 -3.529 -2.5 1 98 437 GLN B CA 1
ATOM 7219 C C . GLN B 1 437 ? 11.102 -2.344 -1.9 1 98 437 GLN B C 1
ATOM 7221 O O . GLN B 1 437 ? 11.531 -1.195 -2.043 1 98 437 GLN B O 1
ATOM 7226 N N . ALA B 1 438 ? 10.008 -2.609 -1.26 1 97.62 438 ALA B N 1
ATOM 7227 C CA . ALA B 1 438 ? 9.25 -1.557 -0.589 1 97.62 438 ALA B CA 1
ATOM 7228 C C . ALA B 1 438 ? 10.094 -0.867 0.479 1 97.62 438 ALA B C 1
ATOM 7230 O O . ALA B 1 438 ? 10.023 0.353 0.645 1 97.62 438 ALA B O 1
ATOM 7231 N N . GLY B 1 439 ? 10.836 -1.654 1.194 1 98.12 439 GLY B N 1
ATOM 7232 C CA . GLY B 1 439 ? 11.719 -1.119 2.219 1 98.12 439 GLY B CA 1
ATOM 7233 C C . GLY B 1 439 ? 12.781 -0.187 1.664 1 98.12 439 GLY B C 1
ATOM 7234 O O . GLY B 1 439 ? 13.125 0.816 2.293 1 98.12 439 GLY B O 1
ATOM 7235 N N . ALA B 1 440 ? 13.266 -0.567 0.548 1 98.62 440 ALA B N 1
ATOM 7236 C CA . ALA B 1 440 ? 14.258 0.297 -0.098 1 98.62 440 ALA B CA 1
ATOM 7237 C C . ALA B 1 440 ? 13.656 1.665 -0.419 1 98.62 440 ALA B C 1
ATOM 7239 O O . ALA B 1 440 ? 14.297 2.695 -0.199 1 98.62 440 ALA B O 1
ATOM 7240 N N . LEU B 1 441 ? 12.484 1.644 -0.906 1 98.44 441 LEU B N 1
ATOM 7241 C CA . LEU B 1 441 ? 11.828 2.902 -1.238 1 98.44 441 LEU B CA 1
ATOM 7242 C C . LEU B 1 441 ? 11.477 3.682 0.025 1 98.44 441 LEU B C 1
ATOM 7244 O O . LEU B 1 441 ? 11.547 4.914 0.039 1 98.44 441 LEU B O 1
ATOM 7248 N N . ALA B 1 442 ? 11.117 3.006 1.069 1 98.12 442 ALA B N 1
ATOM 7249 C CA . ALA B 1 442 ? 10.844 3.658 2.348 1 98.12 442 ALA B CA 1
ATOM 7250 C C . ALA B 1 442 ? 12.109 4.309 2.908 1 98.12 442 ALA B C 1
ATOM 7252 O O . ALA B 1 442 ? 12.055 5.426 3.426 1 98.12 442 ALA B O 1
ATOM 7253 N N . LEU B 1 443 ? 13.164 3.596 2.842 1 98.69 443 LEU B N 1
ATOM 7254 C CA . LEU B 1 443 ? 14.445 4.156 3.27 1 98.69 443 LEU B CA 1
ATOM 7255 C C . LEU B 1 443 ? 14.805 5.375 2.43 1 98.69 443 LEU B C 1
ATOM 7257 O O . LEU B 1 443 ? 15.25 6.395 2.965 1 98.69 443 LEU B O 1
ATOM 7261 N N . PHE B 1 444 ? 14.602 5.27 1.157 1 98.75 444 PHE B N 1
ATOM 7262 C CA . PHE B 1 444 ? 14.836 6.387 0.249 1 98.75 444 PHE B CA 1
ATOM 7263 C C . PHE B 1 444 ? 13.961 7.578 0.619 1 98.75 444 PHE B C 1
ATOM 7265 O O . PHE B 1 4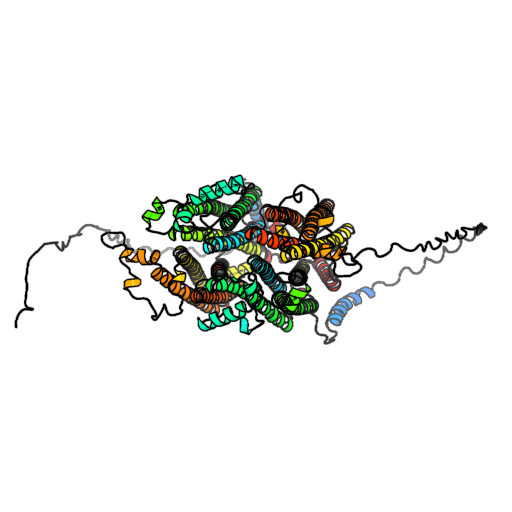44 ? 14.43 8.719 0.619 1 98.75 444 PHE B O 1
ATOM 7272 N N . THR B 1 445 ? 12.742 7.297 0.983 1 98.62 445 THR B N 1
ATOM 7273 C CA . THR B 1 445 ? 11.805 8.336 1.402 1 98.62 445 THR B CA 1
ATOM 7274 C C . THR B 1 445 ? 12.336 9.086 2.623 1 98.62 445 THR B C 1
ATOM 7276 O O . THR B 1 445 ? 12.336 10.312 2.652 1 98.62 445 THR B O 1
ATOM 7279 N N . SER B 1 446 ? 12.781 8.297 3.572 1 98.38 446 SER B N 1
ATOM 7280 C CA . SER B 1 446 ? 13.297 8.922 4.785 1 98.38 446 SER B CA 1
ATOM 7281 C C . SER B 1 446 ? 14.547 9.742 4.5 1 98.38 446 SER B C 1
ATOM 7283 O O . SER B 1 446 ? 14.758 10.797 5.105 1 98.38 446 SER B O 1
ATOM 7285 N N . SER B 1 447 ? 15.32 9.273 3.582 1 98.69 447 SER B N 1
ATOM 7286 C CA . SER B 1 447 ? 16.516 10.016 3.203 1 98.69 447 SER B CA 1
ATOM 7287 C C . SER B 1 447 ? 16.172 11.32 2.502 1 98.69 447 SER B C 1
ATOM 7289 O O . SER B 1 447 ? 16.812 12.344 2.73 1 98.69 447 SER B O 1
ATOM 7291 N N . ILE B 1 448 ? 15.172 11.297 1.673 1 98.62 448 ILE B N 1
ATOM 7292 C CA . ILE B 1 448 ? 14.711 12.492 0.978 1 98.62 448 ILE B CA 1
ATOM 7293 C C . ILE B 1 448 ? 14.219 13.523 1.993 1 98.62 448 ILE B C 1
ATOM 7295 O O . ILE B 1 448 ? 14.625 14.688 1.952 1 98.62 448 ILE B O 1
ATOM 7299 N N . LEU B 1 449 ? 13.414 13.062 2.881 1 98.19 449 LEU B N 1
ATOM 7300 C CA . LEU B 1 449 ? 12.797 13.969 3.844 1 98.19 449 LEU B CA 1
ATOM 7301 C C . LEU B 1 449 ? 13.844 14.547 4.789 1 98.19 449 LEU B C 1
ATOM 7303 O O . LEU B 1 449 ? 13.766 15.719 5.168 1 98.19 449 LEU B O 1
ATOM 7307 N N . PHE B 1 450 ? 14.789 13.734 5.176 1 98.25 450 PHE B N 1
ATOM 7308 C CA . PHE B 1 450 ? 15.867 14.219 6.031 1 98.25 450 PHE B CA 1
ATOM 7309 C C . PHE B 1 450 ? 16.672 15.297 5.328 1 98.25 450 PHE B C 1
ATOM 7311 O O . PHE B 1 450 ? 16.922 16.359 5.898 1 98.25 450 PHE B O 1
ATOM 7318 N N . ALA B 1 451 ? 17.047 15.047 4.145 1 98.25 451 ALA B N 1
ATOM 7319 C CA . ALA B 1 451 ? 17.828 16.016 3.373 1 98.25 451 ALA B CA 1
ATOM 7320 C C . ALA B 1 451 ? 17.031 17.297 3.146 1 98.25 451 ALA B C 1
ATOM 7322 O O . ALA B 1 451 ? 17.562 18.406 3.248 1 98.25 451 ALA B O 1
ATOM 7323 N N . ALA B 1 452 ? 15.789 17.172 2.898 1 97.56 452 ALA B N 1
ATOM 7324 C CA . ALA B 1 452 ? 14.938 18.328 2.627 1 97.56 452 ALA B CA 1
ATOM 7325 C C . ALA B 1 452 ? 14.82 19.219 3.855 1 97.56 452 ALA B C 1
ATOM 7327 O O . ALA B 1 452 ? 14.734 20.438 3.732 1 97.56 452 ALA B O 1
ATOM 7328 N N . GLN B 1 453 ? 14.836 18.641 4.98 1 97 453 GLN B N 1
ATOM 7329 C CA . GLN B 1 453 ? 14.68 19.391 6.223 1 97 453 GLN B CA 1
ATOM 7330 C C . GLN B 1 453 ? 15.93 20.203 6.527 1 97 453 GLN B C 1
ATOM 7332 O O . GLN B 1 453 ? 15.883 21.156 7.312 1 97 453 GLN B O 1
ATOM 7337 N N . LEU B 1 454 ? 16.984 19.859 5.914 1 97.19 454 LEU B N 1
ATOM 7338 C CA . LEU B 1 454 ? 18.25 20.531 6.199 1 97.19 454 LEU B CA 1
ATOM 7339 C C . LEU B 1 454 ? 18.578 21.547 5.121 1 97.19 454 LEU B C 1
ATOM 7341 O O . LEU B 1 454 ? 19.562 22.281 5.238 1 97.19 454 LEU B O 1
ATOM 7345 N N . ARG B 1 455 ? 17.766 21.594 4.156 1 95.62 455 ARG B N 1
ATOM 7346 C CA . ARG B 1 455 ? 18.016 22.547 3.072 1 95.62 455 ARG B CA 1
ATOM 7347 C C . ARG B 1 455 ? 17.781 23.984 3.535 1 95.62 455 ARG B C 1
ATOM 7349 O O . ARG B 1 455 ? 16.844 24.25 4.281 1 95.62 455 ARG B O 1
ATOM 7356 N N . LYS B 1 456 ? 18.578 24.922 3.098 1 95.31 456 LYS B N 1
ATOM 7357 C CA . LYS B 1 456 ? 18.391 26.344 3.391 1 95.31 456 LYS B CA 1
ATOM 7358 C C . LYS B 1 456 ? 17.234 26.938 2.582 1 95.31 456 LYS B C 1
ATOM 7360 O O . LYS B 1 456 ? 16.984 26.5 1.455 1 95.31 456 LYS B O 1
ATOM 7365 N N . PRO B 1 457 ? 16.656 27.828 3.205 1 95.06 457 PRO B N 1
ATOM 7366 C CA . PRO B 1 457 ? 15.586 28.469 2.441 1 95.06 457 PRO B CA 1
ATOM 7367 C C . PRO B 1 457 ? 16.094 29.219 1.214 1 95.06 457 PRO B C 1
ATOM 7369 O O . PRO B 1 457 ? 17.203 29.766 1.239 1 95.06 457 PRO B O 1
ATOM 7372 N N . ARG B 1 458 ? 15.219 29.219 0.199 1 92.56 458 ARG B N 1
ATOM 7373 C CA . ARG B 1 458 ? 15.523 30.062 -0.956 1 92.56 458 ARG B CA 1
ATOM 7374 C C . ARG B 1 458 ? 15.586 31.531 -0.562 1 92.56 458 ARG B C 1
ATOM 7376 O O . ARG B 1 458 ? 14.844 31.969 0.319 1 92.56 458 ARG B O 1
ATOM 7383 N N . LEU B 1 459 ? 16.344 32.281 -1.215 1 92.56 459 LEU B N 1
ATOM 7384 C CA . LEU B 1 459 ? 16.609 33.688 -0.874 1 92.56 459 LEU B CA 1
ATOM 7385 C C . LEU B 1 459 ? 15.32 34.5 -0.865 1 92.56 459 LEU B C 1
ATOM 7387 O O . LEU B 1 459 ? 15.055 35.219 0.093 1 92.56 459 LEU B O 1
ATOM 7391 N N . PRO B 1 460 ? 14.531 34.344 -1.899 1 92.75 460 PRO B N 1
ATOM 7392 C CA . PRO B 1 460 ? 13.297 35.125 -1.864 1 92.75 460 PRO B CA 1
ATOM 7393 C C . PRO B 1 460 ? 12.398 34.781 -0.687 1 92.75 460 PRO B C 1
ATOM 7395 O O . PRO B 1 460 ? 11.734 35.656 -0.118 1 92.75 460 PRO B O 1
ATOM 7398 N N . VAL B 1 461 ? 12.375 33.531 -0.331 1 93.44 461 VAL B N 1
ATOM 7399 C CA . VAL B 1 461 ? 11.555 33.062 0.783 1 93.44 461 VAL B CA 1
ATOM 7400 C C . VAL B 1 461 ? 12.125 33.594 2.1 1 93.44 461 VAL B C 1
ATOM 7402 O O . VAL B 1 461 ? 11.383 34.094 2.957 1 93.44 461 VAL B O 1
ATOM 7405 N N . ARG B 1 462 ? 13.422 33.5 2.232 1 94.19 462 ARG B N 1
ATOM 7406 C CA . ARG B 1 462 ? 14.086 34 3.434 1 94.19 462 ARG B CA 1
ATOM 7407 C C . ARG B 1 462 ? 13.797 35.5 3.643 1 94.19 462 ARG B C 1
ATOM 7409 O O . ARG B 1 462 ? 13.523 35.938 4.762 1 94.19 462 ARG B O 1
ATOM 7416 N N . ASN B 1 463 ? 13.82 36.25 2.582 1 92.94 463 ASN B N 1
ATOM 7417 C CA . ASN B 1 463 ? 13.586 37.688 2.652 1 92.94 463 ASN B CA 1
ATOM 7418 C C . ASN B 1 463 ? 12.156 38 3.104 1 92.94 463 ASN B C 1
ATOM 7420 O O . ASN B 1 463 ? 11.953 38.844 3.965 1 92.94 463 ASN B O 1
ATOM 7424 N N . VAL B 1 464 ? 11.305 37.281 2.516 1 92.94 464 VAL B N 1
ATOM 7425 C CA . VAL B 1 464 ? 9.906 37.531 2.846 1 92.94 464 VAL B CA 1
ATOM 7426 C C . VAL B 1 464 ? 9.633 37.125 4.297 1 92.94 464 VAL B C 1
ATOM 7428 O O . VAL B 1 464 ? 8.953 37.844 5.027 1 92.94 464 VAL B O 1
ATOM 7431 N N . ILE B 1 465 ? 10.211 36.094 4.727 1 93.62 465 ILE B N 1
ATOM 7432 C CA . ILE B 1 465 ? 9.977 35.594 6.082 1 93.62 465 ILE B CA 1
ATOM 7433 C C . ILE B 1 465 ? 10.633 36.531 7.09 1 93.62 465 ILE B C 1
ATOM 7435 O O . ILE B 1 465 ? 10.086 36.781 8.172 1 93.62 465 ILE B O 1
ATOM 7439 N N . SER B 1 466 ? 11.734 37.062 6.758 1 91.88 466 SER B N 1
ATOM 7440 C CA . SER B 1 466 ? 12.414 38.031 7.625 1 91.88 466 SER B CA 1
ATOM 7441 C C . SER B 1 466 ? 11.57 39.281 7.828 1 91.88 466 SER B C 1
ATOM 7443 O O . SER B 1 466 ? 11.484 39.781 8.938 1 91.88 466 SER B O 1
ATOM 7445 N N . VAL B 1 467 ? 10.969 39.625 6.797 1 91.25 467 VAL B N 1
ATOM 7446 C CA . VAL B 1 467 ? 10.117 40.812 6.859 1 91.25 467 VAL B CA 1
ATOM 7447 C C . VAL B 1 467 ? 8.891 40.5 7.719 1 91.25 467 VAL B C 1
ATOM 7449 O O . VAL B 1 467 ? 8.484 41.344 8.531 1 91.25 467 VAL B O 1
ATOM 7452 N N . LEU B 1 468 ? 8.438 39.375 7.52 1 90.62 468 LEU B N 1
ATOM 7453 C CA . LEU B 1 468 ? 7.258 39 8.281 1 90.62 468 LEU B CA 1
ATOM 7454 C C . LEU B 1 468 ? 7.59 38.875 9.766 1 90.62 468 LEU B C 1
ATOM 7456 O O . LEU B 1 468 ? 6.777 39.25 10.625 1 90.62 468 LEU B O 1
ATOM 7460 N N . ALA B 1 469 ? 8.703 38.438 10.039 1 90.19 469 ALA B N 1
ATOM 7461 C CA . ALA B 1 469 ? 9.133 38.281 11.422 1 90.19 469 ALA B CA 1
ATOM 7462 C C . ALA B 1 469 ? 9.352 39.656 12.086 1 90.19 469 ALA B C 1
ATOM 7464 O O . ALA B 1 469 ? 9 39.844 13.25 1 90.19 469 ALA B O 1
ATOM 7465 N N . ASP B 1 470 ? 9.852 40.562 11.406 1 87.81 470 ASP B N 1
ATOM 7466 C CA . ASP B 1 470 ? 10.094 41.906 11.906 1 87.81 470 ASP B CA 1
ATOM 7467 C C . ASP B 1 470 ? 8.773 42.656 12.164 1 87.81 470 ASP B C 1
ATOM 7469 O O . ASP B 1 470 ? 8.641 43.344 13.164 1 87.81 470 ASP B O 1
ATOM 7473 N N . LYS B 1 471 ? 7.926 42.438 11.344 1 84.69 471 LYS B N 1
ATOM 7474 C CA . LYS B 1 471 ? 6.617 43.062 11.5 1 84.69 471 LYS B CA 1
ATOM 7475 C C . LYS B 1 471 ? 5.879 42.5 12.711 1 84.69 471 LYS B C 1
ATOM 7477 O O . LYS B 1 471 ? 5.199 43.25 13.43 1 84.69 471 LYS B O 1
ATOM 7482 N N . ALA B 1 472 ? 6 41.281 12.859 1 78.5 472 ALA B N 1
ATOM 7483 C CA . ALA B 1 472 ? 5.352 40.656 13.992 1 78.5 472 ALA B CA 1
ATOM 7484 C C . ALA B 1 472 ? 5.969 41.094 15.312 1 78.5 472 ALA B C 1
ATOM 7486 O O . ALA B 1 472 ? 5.273 41.188 16.328 1 78.5 472 ALA B O 1
ATOM 7487 N N . ALA B 1 473 ? 7.207 41.406 15.32 1 75.62 473 ALA B N 1
ATOM 7488 C CA . ALA B 1 473 ? 7.914 41.875 16.516 1 75.62 473 ALA B CA 1
ATOM 7489 C C . ALA B 1 473 ? 7.582 43.312 16.828 1 75.62 473 ALA B C 1
ATOM 7491 O O . ALA B 1 473 ? 7.566 43.719 18 1 75.62 473 ALA B O 1
ATOM 7492 N N . SER B 1 474 ? 7.359 44.125 15.867 1 71.12 474 SER B N 1
ATOM 7493 C CA . SER B 1 474 ? 7.102 45.562 16.062 1 71.12 474 SER B CA 1
ATOM 7494 C C . SER B 1 474 ? 5.641 45.812 16.422 1 71.12 474 SER B C 1
ATOM 7496 O O . SER B 1 474 ? 5.32 46.812 17.062 1 71.12 474 SER B O 1
ATOM 7498 N N . GLN B 1 475 ? 4.754 45.094 15.828 1 57.25 475 GLN B N 1
ATOM 7499 C CA . GLN B 1 475 ? 3.35 45.312 16.172 1 57.25 475 GLN B CA 1
ATOM 7500 C C . GLN B 1 475 ? 2.797 44.125 16.953 1 57.25 475 GLN B C 1
ATOM 7502 O O . GLN B 1 475 ? 2.279 43.156 16.359 1 57.25 475 GLN B O 1
ATOM 7507 N N . PRO B 1 476 ? 3.125 43.938 18.078 1 49.94 476 PRO B N 1
ATOM 7508 C CA . PRO B 1 476 ? 2.6 42.75 18.734 1 49.94 476 PRO B CA 1
ATOM 7509 C C . PRO B 1 476 ? 1.123 42.5 18.438 1 49.94 476 PRO B C 1
ATOM 7511 O O . PRO B 1 476 ? 0.529 41.562 18.969 1 49.94 476 PRO B O 1
ATOM 7514 N N . GLY B 1 477 ? 0.263 43.531 18.328 1 43.38 477 GLY B N 1
ATOM 7515 C CA . GLY B 1 477 ? -1.184 43.406 18.25 1 43.38 477 GLY B CA 1
ATOM 7516 C C . GLY B 1 477 ? -1.661 42.719 16.984 1 43.38 477 GLY B C 1
ATOM 7517 O O . GLY B 1 477 ? -0.864 42.438 16.094 1 43.38 477 GLY B O 1
ATOM 7518 N N . SER B 1 478 ? -3.17 42.594 16.688 1 42.75 478 SER B N 1
ATOM 7519 C CA . SER B 1 478 ? -4.156 41.875 15.898 1 42.75 478 SER B CA 1
ATOM 7520 C C . SER B 1 478 ? -3.926 42.094 14.398 1 42.75 478 SER B C 1
ATOM 7522 O O . SER B 1 478 ? -4.492 41.344 13.578 1 42.75 478 SER B O 1
ATOM 7524 N N . LYS B 1 479 ? -3.381 43.156 13.859 1 41.78 479 LYS B N 1
ATOM 7525 C CA . LYS B 1 479 ? -3.605 43.625 12.492 1 41.78 479 LYS B CA 1
ATOM 7526 C C . LYS B 1 479 ? -2.734 42.844 11.5 1 41.78 479 LYS B C 1
ATOM 7528 O O . LYS B 1 479 ? -2.969 42.906 10.289 1 41.78 479 LYS B O 1
ATOM 7533 N N . ILE B 1 480 ? -1.752 42.25 11.805 1 40.31 480 ILE B N 1
ATOM 7534 C CA . ILE B 1 480 ? -0.738 41.75 10.875 1 40.31 480 ILE B CA 1
ATOM 7535 C C . ILE B 1 480 ? -1.227 40.469 10.195 1 40.31 480 ILE B C 1
ATOM 7537 O O . ILE B 1 480 ? -0.819 40.156 9.07 1 40.31 480 ILE B O 1
ATOM 7541 N N . LEU B 1 481 ? -2.045 39.688 10.844 1 38.66 481 LEU B N 1
ATOM 7542 C CA . LEU B 1 481 ? -2.506 38.5 10.148 1 38.66 481 LEU B CA 1
ATOM 7543 C C . LEU B 1 481 ? -3.35 38.844 8.938 1 38.66 481 LEU B C 1
ATOM 7545 O O . LEU B 1 481 ? -3.381 38.125 7.949 1 38.66 481 LEU B O 1
ATOM 7549 N N . ARG B 1 482 ? -4.027 40.031 8.992 1 38.72 482 ARG B N 1
ATOM 7550 C CA . ARG B 1 482 ? -4.883 40.469 7.898 1 38.72 482 ARG B CA 1
ATOM 7551 C C . ARG B 1 482 ? -4.055 40.875 6.688 1 38.72 482 ARG B C 1
ATOM 7553 O O . ARG B 1 482 ? -4.449 40.656 5.547 1 38.72 482 ARG B O 1
ATOM 7560 N N . GLU B 1 483 ? -2.963 41.594 6.824 1 39.28 483 GLU B N 1
ATOM 7561 C CA . GLU B 1 483 ? -2.209 42.156 5.703 1 39.28 483 GLU B CA 1
ATOM 7562 C C . GLU B 1 483 ? -1.375 41.062 5.016 1 39.28 483 GLU B C 1
ATOM 7564 O O . GLU B 1 483 ? -1.195 41.094 3.797 1 39.28 483 GLU B O 1
ATOM 7569 N N . THR B 1 484 ? -0.851 40.125 5.633 1 39.25 484 THR B N 1
ATOM 7570 C CA . THR B 1 484 ? -0.064 39.062 5.043 1 39.25 484 THR B CA 1
ATOM 7571 C C . THR B 1 484 ? -0.939 38.156 4.168 1 39.25 484 THR B C 1
ATOM 7573 O O . THR B 1 484 ? -0.449 37.531 3.227 1 39.25 484 THR B O 1
ATOM 7576 N N . SER B 1 485 ? -2.234 37.969 4.441 1 39.22 485 SER B N 1
ATOM 7577 C CA . SER B 1 485 ? -3.189 37.344 3.543 1 39.22 485 SER B CA 1
ATOM 7578 C C . SER B 1 485 ? -3.297 38.094 2.221 1 39.22 485 SER B C 1
ATOM 7580 O O . SER B 1 485 ? -3.639 37.5 1.192 1 39.22 485 SER B O 1
ATOM 7582 N N . LYS B 1 486 ? -3.131 39.406 2.209 1 41.12 486 LYS B N 1
ATOM 7583 C CA . LYS B 1 486 ? -3.211 40.188 0.987 1 41.12 486 LYS B CA 1
ATOM 7584 C C . LYS B 1 486 ? -1.929 40.094 0.168 1 41.12 486 LYS B C 1
ATOM 7586 O O . LYS B 1 486 ? -1.962 40.156 -1.062 1 41.12 486 LYS B O 1
ATOM 7591 N N . LEU B 1 487 ? -0.758 40 0.721 1 39.97 487 LEU B N 1
ATOM 7592 C CA . LEU B 1 487 ? 0.5 39.906 -0.012 1 39.97 487 LEU B CA 1
ATOM 7593 C C . LEU B 1 487 ? 0.716 38.5 -0.562 1 39.97 487 LEU B C 1
ATOM 7595 O O . LEU B 1 487 ? 1.508 38.312 -1.487 1 39.97 487 LEU B O 1
ATOM 7599 N N . ALA B 1 488 ? 0.179 37.438 -0.012 1 39.25 488 ALA B N 1
ATOM 7600 C CA . ALA B 1 488 ? 0.174 36.062 -0.519 1 39.25 488 ALA B CA 1
ATOM 7601 C C . ALA B 1 488 ? -0.877 35.906 -1.611 1 39.25 488 ALA B C 1
ATOM 7603 O O . ALA B 1 488 ? -0.943 34.844 -2.254 1 39.25 488 ALA B O 1
ATOM 7604 N N . LYS B 1 489 ? -2.047 36.75 -1.784 1 34.97 489 LYS B N 1
ATOM 7605 C CA . LYS B 1 489 ? -2.951 36.719 -2.932 1 34.97 489 LYS B CA 1
ATOM 7606 C C . LYS B 1 489 ? -2.355 37.469 -4.117 1 34.97 489 LYS B C 1
ATOM 7608 O O . LYS B 1 489 ? -1.817 38.594 -3.957 1 34.97 489 LYS B O 1
#

Nearest PDB structures (foldseek):
  8snb-assembly1_8F  TM=2.412E-01  e=4.340E+00  Strongylocentrotus purpuratus
  5uig-assembly1_A  TM=1.878E-01  e=1.636E+00  Homo sapiens
  7a0g-assembly1_DDD  TM=1.365E-01  e=3.689E+00  Serratia marcescens
  8snb-assembly1_8F  TM=2.412E-01  e=4.499E+00  Strongylocentrotus purpuratus
  5uig-assembly1_A  TM=1.783E-01  e=2.076E+00  Homo sapiens

Foldseek 3Di:
DDDPDDDYDDDDDDDDDPDPDDPDDDDDDPDPPPPDPDDPDDPPPDPPPPPDDDPPPVPPVVVVVVVVCVVVVVPPPPVPDLFQPAFDLVLLVLLVVLLVLLLVLLLLVLLLLVLVLQLLQPDDDLPVLLDDDDDPVRLVVSVVVSCPFLCCVPPNVPDDSVSSVVSPVSNSVSSNSLSVSLCSLPVVLVVCVVVSNDGPVLNVLSVVLNVLSVVLSVLSVVQSCCLGDPVNCVVQVHRSATALVSQLVSSLSSLVSSLSSNLSSVVSVVLVVCLVPLVVVVVQLVLLPDPLLVVLLVLLVVLLVLLSVLLSLVSLLSRQVLLQQAQDPPCRPPHNADDPCLQQPLVQQDDPVSPCRNVSSCRPRSRNSVVVSSVSLVVSLVSLVVSLVSCVVVVVSHDVVLNVLSVVLNVLSVVLVVLSSVCSNVNHDPVSVSVNSSSSSVSSSSSSSNSSRSDRDDPVSNVVSVVLNVVCVVDVDDCSVVVSVVSSD/DAPDDDDDDDDDPDDPPPDPPDPDDDDDDPPPPPPDDDDPDPPPPDPPPPPDDDPPPVPVVVVVVVVVCVVVVVPPPPVPDLFQPAFALVLLVLLVVLLVLLLVLLLLVLLLLVLVLQLLQPDDDLPVLLDDDDDPVRLVVSVVVSCPFLCCVPPNVPDDSVSSVVSPVSNSVSSNSLSVSLCSLPVVLVVCVVVVNDGPVLNVLSVVLNVLSVVLSVLSVVQSCCLGDPVNCVVQVHRSATALVSQLVSSLSSLVSSLSSNLSSVVSVVLVVCLVPLPVVVVQLVLLPDPLLVVLLVLLVVLLVLLSVLLSLVSLLSRQVLLQQAQDPPCRPPHNADDPCLQQPLVQQDDPVSPCRNVSSCRPRSRNSVVVSSVSLVVSLVSLVVSLVSCVVVVVSHDVVLNVLSVVLNVLSVVLVVLSSVCSNVNHDPVSVSVNSSSSSVSSSSSSSNSSRSDRDDPVSNVVSVVLNVVCVVDVDDCSVVVSVVSSD

Secondary structure (DSSP, 8-state):
---S------------------------------------SSTTGGGG-------STTTTHHHHHHHHHHHHHHH----------S--HHHHHHHHHHHHHHHHHHHHHHHHHHTT-TTS-----TTGGGS---SHHHHHHHHHHHHTSHHHHHT-TT--HHHHHHHHHHHHHHHHHHHHHHHHHHHHHHHHHHTT-S-HHHHHHHHHHHHHHHHHHHHHHHHHHHHH-HHHHHHHT--SS--HHHHHHHHHHHHHHHHHHHHHHHHHHHHHHHHH-HHHHHHHHHHHHSHHHHHHHHHHHHHHHHHHHHHHHHHHHHHHTGGGT---SSSBTTBSS--HHHHT-GGG--STT-TTHHHHHHHH-HHHHHHHHHHHHHHHHHHHHHHHHHHHHTGGGS-HHHHHHHHHHHHHHHHHHHHHHHHHHTT--HHHHHHHHHHHHHHHHHHHHHHHHHPPPPHHHHHHHHHHHHHHHH--STTHHHHHHHH--/----------------------------------------SGGGGGGGS------STTTTHHHHHHHHHHHHHHH----------S--HHHHHHHHHHHHHHHHHHHHHHHHHHTT-TTS-----TTGGGS---SHHHHHHHHHHHHTSHHHHHT-TT--HHHHHHHHHHHHHHHHHHHHHHHHHHHHHHHHHHTT-S-HHHHHHHHHHHHHHHHHHHHHHHHHHHHH-HHHHHHHT--SS--HHHHHHHHHHHHHHHHHHHHHHHHHHHHHHHHH-HHHHHHHHHHHHSHHHHHHHHHHHHHHHHHHHHHHHHHHHHHHTGGGT---SSSBTTBSS--HHHHT-GGG--STT-TTHHHHHHHH-HHHHHHHHHHHHHHHHHHHHHHHHHHHHTGGGS-HHHHHHHHHHHHHHHHHHHHHHHHHHTT--HHHHHHHHHHHHHHHHHHHHHHHHHPPPPHHHHHHHHHHHHHHHH--STTHHHHHHHH--

Solvent-accessible surface area (backbone atoms only — not comparable to full-atom values): 54058 Å² total; per-residue (Å²): 141,86,74,87,70,78,91,88,86,90,81,95,80,86,75,92,75,80,80,76,81,68,94,72,78,74,91,74,79,77,76,76,80,75,79,81,86,69,92,73,78,75,85,74,73,80,76,75,72,89,67,80,80,84,75,70,72,68,61,64,64,53,62,59,48,57,54,42,52,55,46,46,72,64,56,67,69,76,77,62,76,81,70,48,83,68,38,42,59,67,57,19,52,50,29,42,52,51,30,50,52,48,54,49,47,54,43,44,46,50,48,21,52,74,65,70,8,61,71,46,63,82,69,89,44,93,67,75,56,69,60,73,74,84,45,73,68,46,43,51,51,51,49,51,56,34,53,71,29,51,37,24,66,73,72,44,66,84,60,53,70,70,58,46,51,52,29,34,45,45,31,48,50,46,52,43,52,51,53,48,51,50,53,66,46,53,54,52,50,53,50,34,57,74,66,60,40,42,10,65,71,53,44,53,51,50,50,52,46,51,52,49,53,54,48,45,55,52,38,45,51,55,18,45,47,33,24,57,37,65,69,51,21,60,75,65,71,49,70,64,44,46,40,28,68,40,45,20,49,37,51,48,48,50,51,49,50,37,46,53,26,41,54,52,16,50,50,36,45,50,51,50,50,28,67,73,37,24,64,63,36,52,55,50,49,54,31,46,68,32,67,66,23,46,55,49,37,53,51,32,49,50,49,36,51,46,48,50,51,39,52,41,37,46,32,39,21,62,43,57,52,13,52,67,70,52,49,47,77,88,28,39,67,96,31,72,62,69,56,66,62,70,43,59,40,68,83,62,28,81,48,91,82,43,78,43,31,65,64,33,14,53,72,68,33,37,66,26,25,36,50,53,34,54,52,38,50,53,48,46,45,50,50,48,49,50,51,40,50,54,43,66,77,39,55,85,35,43,58,68,69,37,57,54,36,43,54,51,37,49,52,38,42,52,50,32,52,52,32,48,52,50,17,26,55,63,58,50,44,63,66,44,42,45,47,29,53,46,34,49,52,51,36,46,49,37,33,51,55,34,34,60,65,48,54,71,72,54,65,74,57,48,52,52,35,51,51,50,29,51,48,49,68,72,46,65,58,77,64,60,70,63,54,54,58,57,74,74,98,142,74,96,76,73,90,85,83,81,92,78,91,70,81,81,78,81,71,82,76,83,80,83,74,76,94,72,89,80,79,78,76,83,76,80,84,84,71,94,75,78,78,84,73,74,80,76,72,73,90,66,78,80,85,71,68,71,69,60,63,60,52,60,58,45,56,54,41,49,56,45,45,71,62,55,64,69,77,77,64,74,83,71,49,83,67,39,42,60,68,56,17,52,50,30,42,52,51,31,50,52,49,54,50,47,54,44,44,47,49,48,20,52,75,66,69,9,62,71,47,62,83,68,89,43,92,68,76,56,70,60,71,74,84,46,72,68,47,44,52,50,52,49,52,57,35,54,71,28,52,35,25,66,74,73,44,67,84,59,52,72,69,58,44,51,52,30,35,45,44,32,49,49,46,52,44,51,51,51,48,49,49,50,66,48,50,55,52,51,53,48,33,58,74,69,60,40,41,8,66,70,53,44,54,50,51,49,53,45,51,52,48,52,54,47,46,55,51,37,45,51,56,20,46,45,33,25,56,36,66,70,50,22,58,74,66,73,47,69,64,44,46,40,28,68,39,46,21,49,38,51,47,48,52,51,50,50,36,47,51,27,42,55,52,16,49,49,36,45,51,52,50,49,28,67,74,37,22,63,62,37,52,55,49,49,56,32,48,68,32,68,68,23,47,55,50,36,55,50,32,49,51,50,36,50,48,47,50,52,37,51,43,38,47,32,39,22,61,44,57,52,15,53,66,70,52,49,47,76,88,28,38,67,96,32,74,61,69,56,65,62,70,41,58,39,69,84,61,30,83,48,91,83,44,79,42,30,68,63,33,15,55,71,68,33,35,65,26,25,34,50,52,32,52,50,39,51,54,47,47,44,51,51,49,50,50,51,41,51,53,44,66,76,40,55,85,35,43,59,66,69,38,57,54,35,43,54,51,35,50,52,37,42,53,50,33,51,52,32,49,53,50,17,26,55,60,58,50,42,64,65,45,41,45,48,29,53,46,32,51,52,50,38,45,48,38,34,51,55,34,34,58,64,48,54,71,74,54,66,72,55,48,53,52,33,52,51,50,29,51,48,49,67,72,46,64,57,77,65,58,71,63,54,54,58,54,73,74,100

InterPro domains:
  IPR003780 COX15/CtaA family [PF02628] (93-447)
  IPR023754 Heme A synthase, type 2 [MF_01665] (88-457)
  IPR023754 Heme A synthase, type 2 [PTHR23289] (52-466)